Protein 2EOV (pdb70)

Foldseek 3Di:
DVPDDDDPDFAPDFDPPPTGGDNDPVVVVVVVVVVPDDDDDDDDPD

Secondary structure (DSSP, 8-state):
-------SS--S-B-SSS--B-SSHHHHHHHHHHHS--SS--S---

InterPro domains:
  IPR001909 Krueppel-associated box [PF01352] (7-48)
  IPR001909 Krueppel-associated box [PS50805] (8-78)
  IPR001909 Krueppel-associated box [SM00349] (8-67)
  IPR001909 Krueppel-associated box [cd07765] (8-46)
  IPR013087 Zinc finger C2H2-type [PF00096] (384-406)
  IPR013087 Zinc finger C2H2-type [PF00096] (412-434)
  IPR013087 Zinc finger C2H2-type [PF00096] (440-462)
  IPR013087 Zinc finger C2H2-type [PF00096] (468-490)
  IPR013087 Zinc finger C2H2-type [PF00096] (496-518)
  IPR013087 Zinc finger C2H2-type [PF00096] (552-574)
  IPR013087 Zinc finger C2H2-type [PF00096] (580-602)
  IPR013087 Zinc finger C2H2-type [PF00096] (608-630)
  IPR013087 Zinc finger C2H2-type [PF00096] (636-658)
  IPR013087 Zinc finger C2H2-type [PF00096] (664-686)
  IPR013087 Zinc finger C2H2-type [PF00096] (692-714)
  IPR013087 Zinc finger C2H2-type [PF00096] (720-742)
  IPR013087 Zinc finger C2H2-type [PF00096] (748-770)
  IPR013087 Zinc finger C2H2-type [PF00096] (776-798)
  IPR013087 Zinc finger C2H2-type [PS00028] (386-406)
  IPR013087 Zinc finger C2H2-type [PS00028] (414-434)

Sequence (46 aa):
GSSGSSGTGEKPYKCSDCGKSFTWKSRLRIHQKCHTGERHSGPSSGGSSGSSGTGEKPYKCSDCGKSFTWKSRLRIHQKCHTGERHSGPSSGGSSGSSGTGEKPYKCSDCGKSFTWKSRLRIHQKCHTGERHSGPSSGGSSGSSGTGEKPYKCSDCGKSFTWKSRLRIHQKCHTGERHSGPSSGGSSGSSGTGEKPYKCSDCGKSFTWKSRLRIHQKCHTGERHSGPSSGGSSGSSGTGEKPYKCSDCGKSFTWKSRLRIHQKCHTGERHSGPSSGGSSGSSGTGEKPYKCSDCGKSFTWKSRLRIHQKCHTGERHSGPSSGGSSGSSGTGEKPYKCSDCGKSFTWKSRLRIHQKCHTGERHSGPSSGGSSGSSGTGEKPYKCSDCGKSFTWKSRLRIHQKCHTGERHSGPSSGGSSGSSGTGEKPYKCSDCGKSFTWKSRLRIHQKCHTGERHSGPSSGGSSGSSGTGEKPYKCSDCGKSFTWKSRLRIHQKCHTGERHSGPSSGGSSGSSGTGEKPYKCSDCGKSFTWKSRLRIHQKCHTGERHSGPSSGGSSGSSGTGEKPYKCSDCGKSFTWKSRLRIHQKCHTGERHSGPSSGGSSGSSGTGEKPYKCSDCGKSFTWKSRLRIHQKCHTGERHSGPSSGGSSGSSGTGEKPYKCSDCGKSFTWKSRLRIHQKCHTGERHSGPSSGGSSGSSGTGEKPYKCSDCGKSFTWKSRLRIHQKCHTGERHSGPSSGGSSGSSGTGEKPYKCSDCGKSFTWKSRLRIHQKCHTGERHSGPSSGGSSGSSGTGEKPYKCSDCGKSFTWKSRLRIHQKCHTGERHSGPSSGGSSGSSGTGEKPYKCSDCGKSFTWKSRLRIHQKCHTGERHSGPSSGGSSGSSGTGEKPYKCSDCGKSFTWKSRLRIHQKCHTGERHSGPSSG

Structure (mmCIF, N/CA/C/O backbone):
data_2EOV
#
_entry.id   2EOV
#
loop_
_entity.id
_entity.type
_entity.pdbx_description
1 polymer 'Zinc finger protein 484'
2 non-polymer 'ZINC ION'
#
loop_
_atom_site.group_PDB
_atom_site.id
_atom_site.type_symbol
_atom_site.label_atom_id
_atom_site.label_alt_id
_atom_site.label_comp_id
_atom_site.label_asym_id
_atom_site.label_entity_id
_atom_site.label_seq_id
_atom_site.pdbx_PDB_ins_code
_atom_site.Cartn_x
_atom_site.Cartn_y
_atom_site.Cartn_z
_atom_site.occupancy
_atom_site.B_iso_or_equiv
_atom_site.auth_seq_id
_atom_site.auth_comp_id
_atom_site.auth_asym_id
_atom_site.auth_atom_id
_atom_site.pdbx_PDB_model_num
ATOM 1 N N . GLY A 1 1 ? -8.158 15.882 -10.646 1.00 0.00 1 GLY A N 1
ATOM 2 C CA . GLY A 1 1 ? -7.371 14.750 -11.098 1.00 0.00 1 GLY A CA 1
ATOM 3 C C . GLY A 1 1 ? -7.537 13.535 -10.206 1.00 0.00 1 GLY A C 1
ATOM 4 O O . GLY A 1 1 ? -6.636 13.189 -9.443 1.00 0.00 1 GLY A O 1
ATOM 8 N N . SER A 1 2 ? -8.694 12.887 -10.301 1.00 0.00 2 SER A N 1
ATOM 9 C CA . SER A 1 2 ? -8.978 11.708 -9.492 1.00 0.00 2 SER A CA 1
ATOM 10 C C . SER A 1 2 ? -9.022 10.453 -10.358 1.00 0.00 2 SER A C 1
ATOM 11 O O . SER A 1 2 ? -9.838 10.346 -11.274 1.00 0.00 2 SER A O 1
ATOM 19 N N . SER A 1 3 ? -8.139 9.505 -10.062 1.00 0.00 3 SER A N 1
ATOM 20 C CA . SER A 1 3 ? -8.073 8.258 -10.815 1.00 0.00 3 SER A CA 1
ATOM 21 C C . SER A 1 3 ? -8.881 7.164 -10.126 1.00 0.00 3 SER A C 1
ATOM 22 O O . SER A 1 3 ? -9.225 7.278 -8.950 1.00 0.00 3 SER A O 1
ATOM 30 N N . GLY A 1 4 ? -9.181 6.102 -10.867 1.00 0.00 4 GLY A N 1
ATOM 31 C CA . GLY A 1 4 ? -9.947 5.001 -10.312 1.00 0.00 4 GLY A CA 1
ATOM 32 C C . GLY A 1 4 ? -9.694 3.694 -11.037 1.00 0.00 4 GLY A C 1
ATOM 33 O O . GLY A 1 4 ? -10.222 3.470 -12.126 1.00 0.00 4 GLY A O 1
ATOM 37 N N . SER A 1 5 ? -8.883 2.831 -10.434 1.00 0.00 5 SER A N 1
ATOM 38 C CA . SER A 1 5 ? -8.557 1.542 -11.033 1.00 0.00 5 SER A CA 1
ATOM 39 C C . SER A 1 5 ? -8.915 0.399 -10.088 1.00 0.00 5 SER A C 1
ATOM 40 O O . SER A 1 5 ? -8.162 0.081 -9.168 1.00 0.00 5 SER A O 1
ATOM 48 N N . SER A 1 6 ? -10.070 -0.216 -10.324 1.00 0.00 6 SER A N 1
ATOM 49 C CA . SER A 1 6 ? -10.531 -1.322 -9.493 1.00 0.00 6 SER A CA 1
ATOM 50 C C . SER A 1 6 ? -10.420 -2.647 -10.241 1.00 0.00 6 SER A C 1
ATOM 51 O O . SER A 1 6 ? -10.825 -2.755 -11.398 1.00 0.00 6 SER A O 1
ATOM 59 N N . GLY A 1 7 ? -9.866 -3.653 -9.572 1.00 0.00 7 GLY A N 1
ATOM 60 C CA . GLY A 1 7 ? -9.710 -4.958 -10.188 1.00 0.00 7 GLY A CA 1
ATOM 61 C C . GLY A 1 7 ? -10.832 -5.909 -9.822 1.00 0.00 7 GLY A C 1
ATOM 62 O O . GLY A 1 7 ? -12.002 -5.638 -10.097 1.00 0.00 7 GLY A O 1
ATOM 66 N N . THR A 1 8 ? -10.477 -7.030 -9.201 1.00 0.00 8 THR A N 1
ATOM 67 C CA . THR A 1 8 ? -11.462 -8.026 -8.799 1.00 0.00 8 THR A CA 1
ATOM 68 C C . THR A 1 8 ? -10.881 -8.991 -7.772 1.00 0.00 8 THR A C 1
ATOM 69 O O . THR A 1 8 ? -9.865 -9.638 -8.019 1.00 0.00 8 THR A O 1
ATOM 80 N N . GLY A 1 9 ? -11.534 -9.082 -6.617 1.00 0.00 9 GLY A N 1
ATOM 81 C CA . GLY A 1 9 ? -11.068 -9.971 -5.569 1.00 0.00 9 GLY A CA 1
ATOM 82 C C . GLY A 1 9 ? -10.462 -9.221 -4.400 1.00 0.00 9 GLY A C 1
ATOM 83 O O . GLY A 1 9 ? -9.577 -8.385 -4.582 1.00 0.00 9 GLY A O 1
ATOM 87 N N . GLU A 1 10 ? -10.941 -9.518 -3.196 1.00 0.00 10 GLU A N 1
ATOM 88 C CA . GLU A 1 10 ? -10.441 -8.863 -1.992 1.00 0.00 10 GLU A CA 1
ATOM 89 C C . GLU A 1 10 ? -8.955 -9.147 -1.795 1.00 0.00 10 GLU A C 1
ATOM 90 O O . GLU A 1 10 ? -8.556 -10.284 -1.545 1.00 0.00 10 GLU A O 1
ATOM 102 N N . LYS A 1 11 ? -8.139 -8.104 -1.911 1.00 0.00 11 LYS A N 1
ATOM 103 C CA . LYS A 1 11 ? -6.697 -8.239 -1.746 1.00 0.00 11 LYS A CA 1
ATOM 104 C C . LYS A 1 11 ? -6.327 -8.352 -0.271 1.00 0.00 11 LYS A C 1
ATOM 105 O O . LYS A 1 11 ? -6.937 -7.726 0.597 1.00 0.00 11 LYS A O 1
ATOM 124 N N . PRO A 1 12 ? -5.303 -9.167 0.023 1.00 0.00 12 PRO A N 1
ATOM 125 C CA . PRO A 1 12 ? -4.827 -9.379 1.393 1.00 0.00 12 PRO A CA 1
ATOM 126 C C . PRO A 1 12 ? -4.137 -8.145 1.965 1.00 0.00 12 PRO A C 1
ATOM 127 O O . PRO A 1 12 ? -3.683 -8.150 3.109 1.00 0.00 12 PRO A O 1
ATOM 138 N N . TYR A 1 13 ? -4.061 -7.090 1.161 1.00 0.00 13 TYR A N 1
ATOM 139 C CA . TYR A 1 13 ? -3.423 -5.850 1.587 1.00 0.00 13 TYR A CA 1
ATOM 140 C C . TYR A 1 13 ? -4.281 -4.643 1.219 1.00 0.00 13 TYR A C 1
ATOM 141 O O . TYR A 1 13 ? -4.904 -4.609 0.157 1.00 0.00 13 TYR A O 1
ATOM 159 N N . LYS A 1 14 ? -4.307 -3.652 2.104 1.00 0.00 14 LYS A N 1
ATOM 160 C CA . LYS A 1 14 ? -5.085 -2.441 1.874 1.00 0.00 14 LYS A CA 1
ATOM 161 C C . LYS A 1 14 ? -4.403 -1.229 2.499 1.00 0.00 14 LYS A C 1
ATOM 162 O O . LYS A 1 14 ? -4.036 -1.248 3.675 1.00 0.00 14 LYS A O 1
ATOM 181 N N . CYS A 1 15 ? -4.236 -0.175 1.707 1.00 0.00 15 CYS A N 1
ATOM 182 C CA . CYS A 1 15 ? -3.598 1.047 2.183 1.00 0.00 15 CYS A CA 1
ATOM 183 C C . CYS A 1 15 ? -4.501 1.783 3.168 1.00 0.00 15 CYS A C 1
ATOM 184 O O . CYS A 1 15 ? -5.534 2.335 2.787 1.00 0.00 15 CYS A O 1
ATOM 191 N N . SER A 1 16 ? -4.103 1.788 4.436 1.00 0.00 16 SER A N 1
ATOM 192 C CA . SER A 1 16 ? -4.878 2.454 5.478 1.00 0.00 16 SER A CA 1
ATOM 193 C C . SER A 1 16 ? -4.600 3.954 5.486 1.00 0.00 16 SER A C 1
ATOM 194 O O . SER A 1 16 ? -4.423 4.558 6.544 1.00 0.00 16 SER A O 1
ATOM 202 N N . ASP A 1 17 ? -4.562 4.549 4.299 1.00 0.00 17 ASP A N 1
ATOM 203 C CA . ASP A 1 17 ? -4.307 5.979 4.168 1.00 0.00 17 ASP A CA 1
ATOM 204 C C . ASP A 1 17 ? -5.284 6.617 3.185 1.00 0.00 17 ASP A C 1
ATOM 205 O O . ASP A 1 17 ? -5.936 7.613 3.500 1.00 0.00 17 ASP A O 1
ATOM 214 N N . CYS A 1 18 ? -5.378 6.038 1.993 1.00 0.00 18 CYS A N 1
ATOM 215 C CA . CYS A 1 18 ? -6.273 6.551 0.962 1.00 0.00 18 CYS A CA 1
ATOM 216 C C . CYS A 1 18 ? -7.451 5.605 0.745 1.00 0.00 18 CYS A C 1
ATOM 217 O O . CYS A 1 18 ? -8.606 6.027 0.735 1.00 0.00 18 CYS A O 1
ATOM 224 N N . GLY A 1 19 ? -7.148 4.322 0.572 1.00 0.00 19 GLY A N 1
ATOM 225 C CA . GLY A 1 19 ? -8.191 3.336 0.358 1.00 0.00 19 GLY A CA 1
ATOM 226 C C . GLY A 1 19 ? -8.020 2.585 -0.948 1.00 0.00 19 GLY A C 1
ATOM 227 O O . GLY A 1 19 ? -8.958 2.478 -1.739 1.00 0.00 19 GLY A O 1
ATOM 231 N N . LYS A 1 20 ? -6.819 2.065 -1.177 1.00 0.00 20 LYS A N 1
ATOM 232 C CA . LYS A 1 20 ? -6.526 1.321 -2.396 1.00 0.00 20 LYS A CA 1
ATOM 233 C C . LYS A 1 20 ? -6.081 -0.101 -2.072 1.00 0.00 20 LYS A C 1
ATOM 234 O O . LYS A 1 20 ? -5.437 -0.342 -1.051 1.00 0.00 20 LYS A O 1
ATOM 253 N N . SER A 1 21 ? -6.428 -1.039 -2.947 1.00 0.00 21 SER A N 1
ATOM 254 C CA . SER A 1 21 ? -6.065 -2.438 -2.752 1.00 0.00 21 SER A CA 1
ATOM 255 C C . SER A 1 21 ? -4.833 -2.800 -3.575 1.00 0.00 21 SER A C 1
ATOM 256 O O . SER A 1 21 ? -4.676 -2.350 -4.711 1.00 0.00 21 SER A O 1
ATOM 264 N N . PHE A 1 22 ? -3.960 -3.616 -2.994 1.00 0.00 22 PHE A N 1
ATOM 265 C CA . PHE A 1 22 ? -2.740 -4.039 -3.673 1.00 0.00 22 PHE A CA 1
ATOM 266 C C . PHE A 1 22 ? -2.595 -5.557 -3.635 1.00 0.00 22 PHE A C 1
ATOM 267 O O . PHE A 1 22 ? -2.675 -6.175 -2.573 1.00 0.00 22 PHE A O 1
ATOM 284 N N . THR A 1 23 ? -2.381 -6.154 -4.804 1.00 0.00 23 THR A N 1
ATOM 285 C CA . THR A 1 23 ? -2.227 -7.600 -4.907 1.00 0.00 23 THR A CA 1
ATOM 286 C C . THR A 1 23 ? -0.924 -8.061 -4.262 1.00 0.00 23 THR A C 1
ATOM 287 O O . THR A 1 23 ? -0.897 -9.058 -3.541 1.00 0.00 23 THR A O 1
ATOM 298 N N . TRP A 1 24 ? 0.152 -7.329 -4.526 1.00 0.00 24 TRP A N 1
ATOM 299 C CA . TRP A 1 24 ? 1.458 -7.664 -3.970 1.00 0.00 24 TRP A CA 1
ATOM 300 C C . TRP A 1 24 ? 1.771 -6.798 -2.755 1.00 0.00 24 TRP A C 1
ATOM 301 O O . TRP A 1 24 ? 1.461 -5.606 -2.733 1.00 0.00 24 TRP A O 1
ATOM 322 N N . LYS A 1 25 ? 2.387 -7.402 -1.746 1.00 0.00 25 LYS A N 1
ATOM 323 C CA . LYS A 1 25 ? 2.744 -6.686 -0.527 1.00 0.00 25 LYS A CA 1
ATOM 324 C C . LYS A 1 25 ? 3.838 -5.658 -0.800 1.00 0.00 25 LYS A C 1
ATOM 325 O O . LYS A 1 25 ? 3.738 -4.506 -0.380 1.00 0.00 25 LYS A O 1
ATOM 344 N N . SER A 1 26 ? 4.879 -6.083 -1.508 1.00 0.00 26 SER A N 1
ATOM 345 C CA . SER A 1 26 ? 5.993 -5.200 -1.835 1.00 0.00 26 SER A CA 1
ATOM 346 C C . SER A 1 26 ? 5.490 -3.899 -2.453 1.00 0.00 26 SER A C 1
ATOM 347 O O . SER A 1 26 ? 5.921 -2.811 -2.071 1.00 0.00 26 SER A O 1
ATOM 355 N N . ARG A 1 27 ? 4.577 -4.020 -3.411 1.00 0.00 27 ARG A N 1
ATOM 356 C CA . ARG A 1 27 ? 4.016 -2.855 -4.084 1.00 0.00 27 ARG A CA 1
ATOM 357 C C . ARG A 1 27 ? 3.449 -1.864 -3.072 1.00 0.00 27 ARG A C 1
ATOM 358 O O . ARG A 1 27 ? 3.781 -0.678 -3.096 1.00 0.00 27 ARG A O 1
ATOM 379 N N . LEU A 1 28 ? 2.591 -2.356 -2.185 1.00 0.00 28 LEU A N 1
ATOM 380 C CA . LEU A 1 28 ? 1.977 -1.514 -1.165 1.00 0.00 28 LEU A CA 1
ATOM 381 C C . LEU A 1 28 ? 3.030 -0.679 -0.442 1.00 0.00 28 LEU A C 1
ATOM 382 O O . LEU A 1 28 ? 2.943 0.548 -0.402 1.00 0.00 28 LEU A O 1
ATOM 398 N N . ARG A 1 29 ? 4.024 -1.354 0.126 1.00 0.00 29 ARG A N 1
ATOM 399 C CA . ARG A 1 29 ? 5.094 -0.674 0.846 1.00 0.00 29 ARG A CA 1
ATOM 400 C C . ARG A 1 29 ? 5.562 0.563 0.085 1.00 0.00 29 ARG A C 1
ATOM 401 O O . ARG A 1 29 ? 5.674 1.649 0.655 1.00 0.00 29 ARG A O 1
ATOM 422 N N . ILE A 1 30 ? 5.835 0.390 -1.204 1.00 0.00 30 ILE A N 1
ATOM 423 C CA . ILE A 1 30 ? 6.289 1.492 -2.042 1.00 0.00 30 ILE A CA 1
ATOM 424 C C . ILE A 1 30 ? 5.255 2.612 -2.088 1.00 0.00 30 ILE A C 1
ATOM 425 O O . ILE A 1 30 ? 5.583 3.784 -1.903 1.00 0.00 30 ILE A O 1
ATOM 441 N N . HIS A 1 31 ? 4.002 2.242 -2.335 1.00 0.00 31 HIS A N 1
ATOM 442 C CA . HIS A 1 31 ? 2.917 3.215 -2.403 1.00 0.00 31 HIS A CA 1
ATOM 443 C C . HIS A 1 31 ? 2.828 4.020 -1.110 1.00 0.00 31 HIS A C 1
ATOM 444 O O . HIS A 1 31 ? 2.793 5.250 -1.136 1.00 0.00 31 HIS A O 1
ATOM 458 N N . GLN A 1 32 ? 2.791 3.318 0.018 1.00 0.00 32 GLN A N 1
ATOM 459 C CA . GLN A 1 32 ? 2.705 3.969 1.320 1.00 0.00 32 GLN A CA 1
ATOM 460 C C . GLN A 1 32 ? 3.624 5.184 1.383 1.00 0.00 32 GLN A C 1
ATOM 461 O O . GLN A 1 32 ? 3.170 6.310 1.587 1.00 0.00 32 GLN A O 1
ATOM 475 N N . LYS A 1 33 ? 4.920 4.949 1.207 1.00 0.00 33 LYS A N 1
ATOM 476 C CA . LYS A 1 33 ? 5.905 6.024 1.242 1.00 0.00 33 LYS A CA 1
ATOM 477 C C . LYS A 1 33 ? 5.645 7.037 0.132 1.00 0.00 33 LYS A C 1
ATOM 478 O O . LYS A 1 33 ? 5.861 8.237 0.311 1.00 0.00 33 LYS A O 1
ATOM 497 N N . CYS A 1 34 ? 5.180 6.548 -1.012 1.00 0.00 34 CYS A N 1
ATOM 498 C CA . CYS A 1 34 ? 4.890 7.412 -2.151 1.00 0.00 34 CYS A CA 1
ATOM 499 C C . CYS A 1 34 ? 4.084 8.632 -1.716 1.00 0.00 34 CYS A C 1
ATOM 500 O O . CYS A 1 34 ? 4.366 9.756 -2.132 1.00 0.00 34 CYS A O 1
ATOM 508 N N . HIS A 1 35 ? 3.077 8.402 -0.879 1.00 0.00 35 HIS A N 1
ATOM 509 C CA . HIS A 1 35 ? 2.228 9.483 -0.389 1.00 0.00 35 HIS A CA 1
ATOM 510 C C . HIS A 1 35 ? 3.054 10.732 -0.095 1.00 0.00 35 HIS A C 1
ATOM 511 O O . HIS A 1 35 ? 2.844 11.785 -0.698 1.00 0.00 35 HIS A O 1
ATOM 525 N N . THR A 1 36 ? 3.995 10.607 0.837 1.00 0.00 36 THR A N 1
ATOM 526 C CA . THR A 1 36 ? 4.851 11.725 1.212 1.00 0.00 36 THR A CA 1
ATOM 527 C C . THR A 1 36 ? 5.991 11.904 0.216 1.00 0.00 36 THR A C 1
ATOM 528 O O . THR A 1 36 ? 6.566 10.928 -0.265 1.00 0.00 36 THR A O 1
ATOM 539 N N . GLY A 1 37 ? 6.314 13.157 -0.089 1.00 0.00 37 GLY A N 1
ATOM 540 C CA . GLY A 1 37 ? 7.386 13.440 -1.026 1.00 0.00 37 GLY A CA 1
ATOM 541 C C . GLY A 1 37 ? 6.875 14.001 -2.338 1.00 0.00 37 GLY A C 1
ATOM 542 O O . GLY A 1 37 ? 6.364 13.262 -3.179 1.00 0.00 37 GLY A O 1
ATOM 546 N N . GLU A 1 38 ? 7.012 15.312 -2.513 1.00 0.00 38 GLU A N 1
ATOM 547 C CA . GLU A 1 38 ? 6.558 15.971 -3.731 1.00 0.00 38 GLU A CA 1
ATOM 548 C C . GLU A 1 38 ? 7.730 16.256 -4.665 1.00 0.00 38 GLU A C 1
ATOM 549 O O . GLU A 1 38 ? 8.309 17.342 -4.640 1.00 0.00 38 GLU A O 1
ATOM 561 N N . ARG A 1 39 ? 8.076 15.271 -5.489 1.00 0.00 39 ARG A N 1
ATOM 562 C CA . ARG A 1 39 ? 9.180 15.414 -6.430 1.00 0.00 39 ARG A CA 1
ATOM 563 C C . ARG A 1 39 ? 8.683 15.316 -7.869 1.00 0.00 39 ARG A C 1
ATOM 564 O O . ARG A 1 39 ? 8.766 14.259 -8.495 1.00 0.00 39 ARG A O 1
ATOM 585 N N . HIS A 1 40 ? 8.167 16.425 -8.389 1.00 0.00 40 HIS A N 1
ATOM 586 C CA . HIS A 1 40 ? 7.657 16.464 -9.755 1.00 0.00 40 HIS A CA 1
ATOM 587 C C . HIS A 1 40 ? 6.766 15.259 -10.037 1.00 0.00 40 HIS A C 1
ATOM 588 O O . HIS A 1 40 ? 6.839 14.656 -11.108 1.00 0.00 40 HIS A O 1
ATOM 602 N N . SER A 1 41 ? 5.924 14.912 -9.068 1.00 0.00 41 SER A N 1
ATOM 603 C CA . SER A 1 41 ? 5.022 13.775 -9.210 1.00 0.00 41 SER A CA 1
ATOM 604 C C . SER A 1 41 ? 3.671 14.070 -8.564 1.00 0.00 41 SER A C 1
ATOM 605 O O . SER A 1 41 ? 3.563 14.171 -7.343 1.00 0.00 41 SER A O 1
ATOM 613 N N . GLY A 1 42 ? 2.642 14.208 -9.395 1.00 0.00 42 GLY A N 1
ATOM 614 C CA . GLY A 1 42 ? 1.312 14.490 -8.888 1.00 0.00 42 GLY A CA 1
ATOM 615 C C . GLY A 1 42 ? 0.291 13.464 -9.337 1.00 0.00 42 GLY A C 1
ATOM 616 O O . GLY A 1 42 ? -0.139 12.606 -8.566 1.00 0.00 42 GLY A O 1
ATOM 620 N N . PRO A 1 43 ? -0.115 13.546 -10.613 1.00 0.00 43 PRO A N 1
ATOM 621 C CA . PRO A 1 43 ? -1.098 12.626 -11.192 1.00 0.00 43 PRO A CA 1
ATOM 622 C C . PRO A 1 43 ? -0.544 11.214 -11.357 1.00 0.00 43 PRO A C 1
ATOM 623 O O . PRO A 1 43 ? 0.648 11.030 -11.600 1.00 0.00 43 PRO A O 1
ATOM 634 N N . S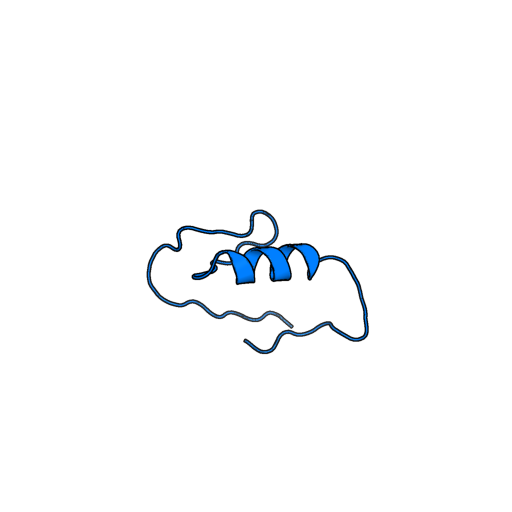ER A 1 44 ? -1.418 10.222 -11.223 1.00 0.00 44 SER A N 1
ATOM 635 C CA . SER A 1 44 ? -1.015 8.826 -11.353 1.00 0.00 44 SER A CA 1
ATOM 636 C C . SER A 1 44 ? -1.313 8.304 -12.755 1.00 0.00 44 SER A C 1
ATOM 637 O O . SER A 1 44 ? -2.064 8.919 -13.513 1.00 0.00 44 SER A O 1
ATOM 645 N N . SER A 1 45 ? -0.719 7.164 -13.094 1.00 0.00 45 SER A N 1
ATOM 646 C CA . SER A 1 45 ? -0.917 6.559 -14.406 1.00 0.00 45 SER A CA 1
ATOM 647 C C . SER A 1 45 ? -2.188 5.715 -14.429 1.00 0.00 45 SER A C 1
ATOM 648 O O . SER A 1 45 ? -3.065 5.916 -15.267 1.00 0.00 45 SER A O 1
ATOM 656 N N . GLY A 1 46 ? -2.278 4.767 -13.500 1.00 0.00 46 GLY A N 1
ATOM 657 C CA . GLY A 1 46 ? -3.444 3.906 -13.430 1.00 0.00 46 GLY A CA 1
ATOM 658 C C . GLY A 1 46 ? -3.875 3.628 -12.004 1.00 0.00 46 GLY A C 1
ATOM 659 O O . GLY A 1 46 ? -3.052 3.181 -11.206 1.00 0.00 46 GLY A O 1
ATOM 664 N N . GLY A 1 1 ? -19.437 12.528 -15.132 1.00 0.00 1 GLY A N 2
ATOM 665 C CA . GLY A 1 1 ? -20.197 11.463 -15.760 1.00 0.00 1 GLY A CA 2
ATOM 666 C C . GLY A 1 1 ? -20.586 10.373 -14.781 1.00 0.00 1 GLY A C 2
ATOM 667 O O . GLY A 1 1 ? -20.815 10.641 -13.602 1.00 0.00 1 GLY A O 2
ATOM 671 N N . SER A 1 2 ? -20.664 9.140 -15.271 1.00 0.00 2 SER A N 2
ATOM 672 C CA . SER A 1 2 ? -21.034 8.006 -14.432 1.00 0.00 2 SER A CA 2
ATOM 673 C C . SER A 1 2 ? -20.258 6.756 -14.834 1.00 0.00 2 SER A C 2
ATOM 674 O O . SER A 1 2 ? -19.870 6.598 -15.991 1.00 0.00 2 SER A O 2
ATOM 682 N N . SER A 1 3 ? -20.034 5.870 -13.869 1.00 0.00 3 SER A N 2
ATOM 683 C CA . SER A 1 3 ? -19.300 4.635 -14.119 1.00 0.00 3 SER A CA 2
ATOM 684 C C . SER A 1 3 ? -19.992 3.448 -13.456 1.00 0.00 3 SER A C 2
ATOM 685 O O . SER A 1 3 ? -20.956 3.614 -12.710 1.00 0.00 3 SER A O 2
ATOM 693 N N . GLY A 1 4 ? -19.491 2.248 -13.734 1.00 0.00 4 GLY A N 2
ATOM 694 C CA . GLY A 1 4 ? -20.072 1.050 -13.157 1.00 0.00 4 GLY A CA 2
ATOM 695 C C . GLY A 1 4 ? -19.761 0.908 -11.680 1.00 0.00 4 GLY A C 2
ATOM 696 O O . GLY A 1 4 ? -20.115 1.772 -10.879 1.00 0.00 4 GLY A O 2
ATOM 700 N N . SER A 1 5 ? -19.099 -0.186 -11.319 1.00 0.00 5 SER A N 2
ATOM 701 C CA . SER A 1 5 ? -18.746 -0.441 -9.927 1.00 0.00 5 SER A CA 2
ATOM 702 C C . SER A 1 5 ? -17.376 0.144 -9.598 1.00 0.00 5 SER A C 2
ATOM 703 O O . SER A 1 5 ? -16.532 0.310 -10.479 1.00 0.00 5 SER A O 2
ATOM 711 N N . SER A 1 6 ? -17.163 0.456 -8.324 1.00 0.00 6 SER A N 2
ATOM 712 C CA . SER A 1 6 ? -15.898 1.027 -7.878 1.00 0.00 6 SER A CA 2
ATOM 713 C C . SER A 1 6 ? -15.243 0.140 -6.824 1.00 0.00 6 SER A C 2
ATOM 714 O O . SER A 1 6 ? -14.734 0.627 -5.815 1.00 0.00 6 SER A O 2
ATOM 722 N N . GLY A 1 7 ? -15.260 -1.168 -7.066 1.00 0.00 7 GLY A N 2
ATOM 723 C CA . GLY A 1 7 ? -14.666 -2.104 -6.129 1.00 0.00 7 GLY A CA 2
ATOM 724 C C . GLY A 1 7 ? -14.344 -3.439 -6.770 1.00 0.00 7 GLY A C 2
ATOM 725 O O . GLY A 1 7 ? -13.293 -3.602 -7.391 1.00 0.00 7 GLY A O 2
ATOM 729 N N . THR A 1 8 ? -15.250 -4.400 -6.618 1.00 0.00 8 THR A N 2
ATOM 730 C CA . THR A 1 8 ? -15.057 -5.729 -7.184 1.00 0.00 8 THR A CA 2
ATOM 731 C C . THR A 1 8 ? -13.605 -6.176 -7.054 1.00 0.00 8 THR A C 2
ATOM 732 O O . THR A 1 8 ? -13.055 -6.802 -7.959 1.00 0.00 8 THR A O 2
ATOM 743 N N . GLY A 1 9 ? -12.990 -5.852 -5.920 1.00 0.00 9 GLY A N 2
ATOM 744 C CA . GLY A 1 9 ? -11.608 -6.229 -5.693 1.00 0.00 9 GLY A CA 2
ATOM 745 C C . GLY A 1 9 ? -11.336 -6.592 -4.246 1.00 0.00 9 GLY A C 2
ATOM 746 O O . GLY A 1 9 ? -11.555 -5.783 -3.345 1.00 0.00 9 GLY A O 2
ATOM 750 N N . GLU A 1 10 ? -10.861 -7.814 -4.024 1.00 0.00 10 GLU A N 2
ATOM 751 C CA . GLU A 1 10 ? -10.563 -8.283 -2.676 1.00 0.00 10 GLU A CA 2
ATOM 752 C C . GLU A 1 10 ? -9.119 -8.767 -2.575 1.00 0.00 10 GLU A C 2
ATOM 753 O O . GLU A 1 10 ? -8.805 -9.899 -2.943 1.00 0.00 10 GLU A O 2
ATOM 765 N N . LYS A 1 11 ? -8.244 -7.902 -2.074 1.00 0.00 11 LYS A N 2
ATOM 766 C CA . LYS A 1 11 ? -6.834 -8.240 -1.923 1.00 0.00 11 LYS A CA 2
ATOM 767 C C . LYS A 1 11 ? -6.455 -8.351 -0.450 1.00 0.00 11 LYS A C 2
ATOM 768 O O . LYS A 1 11 ? -7.033 -7.694 0.416 1.00 0.00 11 LYS A O 2
ATOM 787 N N . PRO A 1 12 ? -5.460 -9.202 -0.156 1.00 0.00 12 PRO A N 2
ATOM 788 C CA . PRO A 1 12 ? -4.981 -9.417 1.212 1.00 0.00 12 PRO A CA 2
ATOM 789 C C . PRO A 1 12 ? -4.240 -8.205 1.764 1.00 0.00 12 PRO A C 2
ATOM 790 O O . PRO A 1 12 ? -3.754 -8.225 2.896 1.00 0.00 12 PRO A O 2
ATOM 801 N N . TYR A 1 13 ? -4.157 -7.151 0.960 1.00 0.00 13 TYR A N 2
ATOM 802 C CA . TYR A 1 13 ? -3.472 -5.930 1.368 1.00 0.00 13 TYR A CA 2
ATOM 803 C C . TYR A 1 13 ? -4.272 -4.696 0.963 1.00 0.00 13 TYR A C 2
ATOM 804 O O . TYR A 1 13 ? -4.825 -4.632 -0.135 1.00 0.00 13 TYR A O 2
ATOM 822 N N . LYS A 1 14 ? -4.327 -3.715 1.857 1.00 0.00 14 LYS A N 2
ATOM 823 C CA . LYS A 1 14 ? -5.056 -2.480 1.595 1.00 0.00 14 LYS A CA 2
ATOM 824 C C . LYS A 1 14 ? -4.355 -1.287 2.236 1.00 0.00 14 LYS A C 2
ATOM 825 O O . LYS A 1 14 ? -4.169 -1.244 3.453 1.00 0.00 14 LYS A O 2
ATOM 844 N N . CYS A 1 15 ? -3.968 -0.320 1.411 1.00 0.00 15 CYS A N 2
ATOM 845 C CA . CYS A 1 15 ? -3.288 0.875 1.898 1.00 0.00 15 CYS A CA 2
ATOM 846 C C . CYS A 1 15 ? -4.076 1.526 3.031 1.00 0.00 15 CYS A C 2
ATOM 847 O O . CYS A 1 15 ? -5.280 1.754 2.912 1.00 0.00 15 CYS A O 2
ATOM 854 N N . SER A 1 16 ? -3.388 1.822 4.129 1.00 0.00 16 SER A N 2
ATOM 855 C CA . SER A 1 16 ? -4.023 2.444 5.285 1.00 0.00 16 SER A CA 2
ATOM 856 C C . SER A 1 16 ? -3.843 3.959 5.254 1.00 0.00 16 SER A C 2
ATOM 857 O O . SER A 1 16 ? -3.607 4.587 6.286 1.00 0.00 16 SER A O 2
ATOM 865 N N . ASP A 1 17 ? -3.957 4.538 4.064 1.00 0.00 17 ASP A N 2
ATOM 866 C CA . ASP A 1 17 ? -3.808 5.979 3.898 1.00 0.00 17 ASP A CA 2
ATOM 867 C C . ASP A 1 17 ? -4.927 6.544 3.028 1.00 0.00 17 ASP A C 2
ATOM 868 O O . ASP A 1 17 ? -5.610 7.492 3.416 1.00 0.00 17 ASP A O 2
ATOM 877 N N . CYS A 1 18 ? -5.108 5.957 1.850 1.00 0.00 18 CYS A N 2
ATOM 878 C CA . CYS A 1 18 ? -6.142 6.402 0.924 1.00 0.00 18 CYS A CA 2
ATOM 879 C C . CYS A 1 18 ? -7.299 5.408 0.883 1.00 0.00 18 CYS A C 2
ATOM 880 O O . CYS A 1 18 ? -8.465 5.794 0.948 1.00 0.00 18 CYS A O 2
ATOM 887 N N . GLY A 1 19 ? -6.967 4.125 0.773 1.00 0.00 19 GLY A N 2
ATOM 888 C CA . GLY A 1 19 ? -7.988 3.096 0.725 1.00 0.00 19 GLY A CA 2
ATOM 889 C C . GLY A 1 19 ? -7.901 2.251 -0.530 1.00 0.00 19 GLY A C 2
ATOM 890 O O . GLY A 1 19 ? -8.919 1.801 -1.058 1.00 0.00 19 GLY A O 2
ATOM 894 N N . LYS A 1 20 ? -6.683 2.035 -1.013 1.00 0.00 20 LYS A N 2
ATOM 895 C CA . LYS A 1 20 ? -6.465 1.239 -2.215 1.00 0.00 20 LYS A CA 2
ATOM 896 C C . LYS A 1 20 ? -6.086 -0.195 -1.857 1.00 0.00 20 LYS A C 2
ATOM 897 O O . LYS A 1 20 ? -5.461 -0.443 -0.827 1.00 0.00 20 LYS A O 2
ATOM 916 N N . SER A 1 21 ? -6.468 -1.135 -2.716 1.00 0.00 21 SER A N 2
ATOM 917 C CA . SER A 1 21 ? -6.170 -2.544 -2.489 1.00 0.00 21 SER A CA 2
ATOM 918 C C . SER A 1 21 ? -5.054 -3.020 -3.414 1.00 0.00 21 SER A C 2
ATOM 919 O O . SER A 1 21 ? -5.066 -2.741 -4.614 1.00 0.00 21 SER A O 2
ATOM 927 N N . PHE A 1 22 ? -4.091 -3.739 -2.849 1.00 0.00 22 PHE A N 2
ATOM 928 C CA . PHE A 1 22 ? -2.967 -4.254 -3.622 1.00 0.00 22 PHE A CA 2
ATOM 929 C C . PHE A 1 22 ? -2.846 -5.767 -3.465 1.00 0.00 22 PHE A C 2
ATOM 930 O O . PHE A 1 22 ? -3.137 -6.319 -2.404 1.00 0.00 22 PHE A O 2
ATOM 947 N N . THR A 1 23 ? -2.414 -6.433 -4.532 1.00 0.00 23 THR A N 2
ATOM 948 C CA . THR A 1 23 ? -2.256 -7.882 -4.515 1.00 0.00 23 THR A CA 2
ATOM 949 C C . THR A 1 23 ? -0.958 -8.286 -3.826 1.00 0.00 23 THR A C 2
ATOM 950 O O . THR A 1 23 ? -0.944 -9.185 -2.985 1.00 0.00 23 THR A O 2
ATOM 961 N N . TRP A 1 24 ? 0.131 -7.615 -4.186 1.00 0.00 24 TRP A N 2
ATOM 962 C CA . TRP A 1 24 ? 1.435 -7.904 -3.600 1.00 0.00 24 TRP A CA 2
ATOM 963 C C . TRP A 1 24 ? 1.738 -6.951 -2.449 1.00 0.00 24 TRP A C 2
ATOM 964 O O . TRP A 1 24 ? 1.469 -5.753 -2.535 1.00 0.00 24 TRP A O 2
ATOM 985 N N . LYS A 1 25 ? 2.300 -7.491 -1.373 1.00 0.00 25 LYS A N 2
ATOM 986 C CA . LYS A 1 25 ? 2.642 -6.688 -0.205 1.00 0.00 25 LYS A CA 2
ATOM 987 C C . LYS A 1 25 ? 3.757 -5.699 -0.531 1.00 0.00 25 LYS A C 2
ATOM 988 O O . LYS A 1 25 ? 3.649 -4.509 -0.236 1.00 0.00 25 LYS A O 2
ATOM 1007 N N . SER A 1 26 ? 4.826 -6.200 -1.143 1.00 0.00 26 SER A N 2
ATOM 1008 C CA . SER A 1 26 ? 5.961 -5.360 -1.507 1.00 0.00 26 SER A CA 2
ATOM 1009 C C . SER A 1 26 ? 5.491 -4.068 -2.167 1.00 0.00 26 SER A C 2
ATOM 1010 O O . SER A 1 26 ? 5.906 -2.974 -1.783 1.00 0.00 26 SER A O 2
ATOM 1018 N N . ARG A 1 27 ? 4.622 -4.202 -3.164 1.00 0.00 27 ARG A N 2
ATOM 1019 C CA . ARG A 1 27 ? 4.095 -3.046 -3.880 1.00 0.00 27 ARG A CA 2
ATOM 1020 C C . ARG A 1 27 ? 3.538 -2.012 -2.906 1.00 0.00 27 ARG A C 2
ATOM 1021 O O . ARG A 1 27 ? 3.850 -0.824 -3.000 1.00 0.00 27 ARG A O 2
ATOM 1042 N N . LEU A 1 28 ? 2.711 -2.470 -1.973 1.00 0.00 28 LEU A N 2
ATOM 1043 C CA . LEU A 1 28 ? 2.109 -1.585 -0.982 1.00 0.00 28 LEU A CA 2
ATOM 1044 C C . LEU A 1 28 ? 3.174 -0.747 -0.282 1.00 0.00 28 LEU A C 2
ATOM 1045 O O . LEU A 1 28 ? 3.073 0.479 -0.223 1.00 0.00 28 LEU A O 2
ATOM 1061 N N . ARG A 1 29 ? 4.194 -1.416 0.244 1.00 0.00 29 ARG A N 2
ATOM 1062 C CA . ARG A 1 29 ? 5.279 -0.732 0.939 1.00 0.00 29 ARG A CA 2
ATOM 1063 C C . ARG A 1 29 ? 5.729 0.502 0.163 1.00 0.00 29 ARG A C 2
ATOM 1064 O O . ARG A 1 29 ? 5.936 1.570 0.741 1.00 0.00 29 ARG A O 2
ATOM 1085 N N . ILE A 1 30 ? 5.879 0.348 -1.148 1.00 0.00 30 ILE A N 2
ATOM 1086 C CA . ILE A 1 30 ? 6.304 1.450 -2.003 1.00 0.00 30 ILE A CA 2
ATOM 1087 C C . ILE A 1 30 ? 5.215 2.512 -2.113 1.00 0.00 30 ILE A C 2
ATOM 1088 O O . ILE A 1 30 ? 5.494 3.710 -2.068 1.00 0.00 30 ILE A O 2
ATOM 1104 N N . HIS A 1 31 ? 3.971 2.064 -2.256 1.00 0.00 31 HIS A N 2
ATOM 1105 C CA . HIS A 1 31 ? 2.839 2.975 -2.370 1.00 0.00 31 HIS A CA 2
ATOM 1106 C C . HIS A 1 31 ? 2.814 3.960 -1.205 1.00 0.00 31 HIS A C 2
ATOM 1107 O O . HIS A 1 31 ? 2.802 5.174 -1.407 1.00 0.00 31 HIS A O 2
ATOM 1121 N N . GLN A 1 32 ? 2.806 3.428 0.013 1.00 0.00 32 GLN A N 2
ATOM 1122 C CA . GLN A 1 32 ? 2.781 4.261 1.210 1.00 0.00 32 GLN A CA 2
ATOM 1123 C C . GLN A 1 32 ? 3.656 5.497 1.031 1.00 0.00 32 GLN A C 2
ATOM 1124 O O . GLN A 1 32 ? 3.247 6.613 1.351 1.00 0.00 32 GLN A O 2
ATOM 1138 N N . LYS A 1 33 ? 4.865 5.291 0.518 1.00 0.00 33 LYS A N 2
ATOM 1139 C CA . LYS A 1 33 ? 5.799 6.388 0.295 1.00 0.00 33 LYS A CA 2
ATOM 1140 C C . LYS A 1 33 ? 5.142 7.508 -0.505 1.00 0.00 33 LYS A C 2
ATOM 1141 O O . LYS A 1 33 ? 5.236 8.681 -0.141 1.00 0.00 33 LYS A O 2
ATOM 1160 N N . CYS A 1 34 ? 4.477 7.139 -1.594 1.00 0.00 34 CYS A N 2
ATOM 1161 C CA . CYS A 1 34 ? 3.803 8.113 -2.446 1.00 0.00 34 CYS A CA 2
ATOM 1162 C C . CYS A 1 34 ? 3.156 9.211 -1.608 1.00 0.00 34 CYS A C 2
ATOM 1163 O O . CYS A 1 34 ? 3.264 10.396 -1.928 1.00 0.00 34 CYS A O 2
ATOM 1171 N N . HIS A 1 35 ? 2.481 8.810 -0.536 1.00 0.00 35 HIS A N 2
ATOM 1172 C CA . HIS A 1 35 ? 1.814 9.760 0.347 1.00 0.00 35 HIS A CA 2
ATOM 1173 C C . HIS A 1 35 ? 2.833 10.567 1.146 1.00 0.00 35 HIS A C 2
ATOM 1174 O O . HIS A 1 35 ? 3.116 10.259 2.304 1.00 0.00 35 HIS A O 2
ATOM 1188 N N . THR A 1 36 ? 3.383 11.603 0.519 1.00 0.00 36 THR A N 2
ATOM 1189 C CA . THR A 1 36 ? 4.372 12.453 1.170 1.00 0.00 36 THR A CA 2
ATOM 1190 C C . THR A 1 36 ? 3.726 13.711 1.739 1.00 0.00 36 THR A C 2
ATOM 1191 O O . THR A 1 36 ? 2.601 14.058 1.384 1.00 0.00 36 THR A O 2
ATOM 1202 N N . GLY A 1 37 ? 4.447 14.391 2.626 1.00 0.00 37 GLY A N 2
ATOM 1203 C CA . GLY A 1 37 ? 3.928 15.604 3.230 1.00 0.00 37 GLY A CA 2
ATOM 1204 C C . GLY A 1 37 ? 4.993 16.669 3.402 1.00 0.00 37 GLY A C 2
ATOM 1205 O O . GLY A 1 37 ? 6.062 16.589 2.796 1.00 0.00 37 GLY A O 2
ATOM 1209 N N . GLU A 1 38 ? 4.701 17.668 4.228 1.00 0.00 38 GLU A N 2
ATOM 1210 C CA . GLU A 1 38 ? 5.643 18.754 4.475 1.00 0.00 38 GLU A CA 2
ATOM 1211 C C . GLU A 1 38 ? 5.729 19.071 5.965 1.00 0.00 38 GLU A C 2
ATOM 1212 O O . GLU A 1 38 ? 4.745 18.947 6.695 1.00 0.00 38 GLU A O 2
ATOM 1224 N N . ARG A 1 39 ? 6.913 19.479 6.410 1.00 0.00 39 ARG A N 2
ATOM 1225 C CA . ARG A 1 39 ? 7.129 19.812 7.813 1.00 0.00 39 ARG A CA 2
ATOM 1226 C C . ARG A 1 39 ? 6.170 20.910 8.265 1.00 0.00 39 ARG A C 2
ATOM 1227 O O . ARG A 1 39 ? 6.473 22.098 8.153 1.00 0.00 39 ARG A O 2
ATOM 1248 N N . HIS A 1 40 ? 5.012 20.503 8.775 1.00 0.00 40 HIS A N 2
ATOM 1249 C CA . HIS A 1 40 ? 4.008 21.452 9.245 1.00 0.00 40 HIS A CA 2
ATOM 1250 C C . HIS A 1 40 ? 4.344 21.947 10.648 1.00 0.00 40 HIS A C 2
ATOM 1251 O O . HIS A 1 40 ? 3.466 22.055 11.505 1.00 0.00 40 HIS A O 2
ATOM 1265 N N . SER A 1 41 ? 5.619 22.246 10.877 1.00 0.00 41 SER A N 2
ATOM 1266 C CA . SER A 1 41 ? 6.070 22.725 12.178 1.00 0.00 41 SER A CA 2
ATOM 1267 C C . SER A 1 41 ? 5.811 24.221 12.326 1.00 0.00 41 SER A C 2
ATOM 1268 O O . SER A 1 41 ? 5.281 24.673 13.340 1.00 0.00 41 SER A O 2
ATOM 1276 N N . GLY A 1 42 ? 6.188 24.985 11.305 1.00 0.00 42 GLY A N 2
ATOM 1277 C CA . GLY A 1 42 ? 5.988 26.422 11.340 1.00 0.00 42 GLY A CA 2
ATOM 1278 C C . GLY A 1 42 ? 7.290 27.184 11.492 1.00 0.00 42 GLY A C 2
ATOM 1279 O O . GLY A 1 42 ? 7.682 27.571 12.593 1.00 0.00 42 GLY A O 2
ATOM 1283 N N . PRO A 1 43 ? 7.983 27.409 10.366 1.00 0.00 43 PRO A N 2
ATOM 1284 C CA . PRO A 1 43 ? 9.259 28.131 10.353 1.00 0.00 43 PRO A CA 2
ATOM 1285 C C . PRO A 1 43 ? 9.089 29.615 10.661 1.00 0.00 43 PRO A C 2
ATOM 1286 O O . PRO A 1 43 ? 9.821 30.178 11.474 1.00 0.00 43 PRO A O 2
ATOM 1297 N N . SER A 1 44 ? 8.117 30.243 10.006 1.00 0.00 44 SER A N 2
ATOM 1298 C CA . SER A 1 44 ? 7.853 31.662 10.208 1.00 0.00 44 SER A CA 2
ATOM 1299 C C . SER A 1 44 ? 7.550 31.956 11.675 1.00 0.00 44 SER A C 2
ATOM 1300 O O . SER A 1 44 ? 7.489 31.045 12.501 1.00 0.00 44 SER A O 2
ATOM 1308 N N . SER A 1 45 ? 7.361 33.233 11.989 1.00 0.00 45 SER A N 2
ATOM 1309 C CA . SER A 1 45 ? 7.068 33.648 13.356 1.00 0.00 45 SER A CA 2
ATOM 1310 C C . SER A 1 45 ? 5.564 33.671 13.607 1.00 0.00 45 SER A C 2
ATOM 1311 O O . SER A 1 45 ? 5.044 34.581 14.251 1.00 0.00 45 SER A O 2
ATOM 1319 N N . GLY A 1 46 ? 4.869 32.662 13.091 1.00 0.00 46 GLY A N 2
ATOM 1320 C CA . GLY A 1 46 ? 3.430 32.584 13.268 1.00 0.00 46 GLY A CA 2
ATOM 1321 C C . GLY A 1 46 ? 2.706 33.763 12.650 1.00 0.00 46 GLY A C 2
ATOM 1322 O O . GLY A 1 46 ? 2.210 33.642 11.531 1.00 0.00 46 GLY A O 2
ATOM 1327 N N . GLY A 1 1 ? -15.710 -20.108 18.372 1.00 0.00 1 GLY A N 3
ATOM 1328 C CA . GLY A 1 1 ? -15.744 -19.827 16.949 1.00 0.00 1 GLY A CA 3
ATOM 1329 C C . GLY A 1 1 ? -16.362 -18.478 16.639 1.00 0.00 1 GLY A C 3
ATOM 1330 O O . GLY A 1 1 ? -17.034 -17.887 17.484 1.00 0.00 1 GLY A O 3
ATOM 1334 N N . SER A 1 2 ? -16.134 -17.989 15.424 1.00 0.00 2 SER A N 3
ATOM 1335 C CA . SER A 1 2 ? -16.670 -16.698 15.007 1.00 0.00 2 SER A CA 3
ATOM 1336 C C . SER A 1 2 ? -17.615 -16.861 13.821 1.00 0.00 2 SER A C 3
ATOM 1337 O O . SER A 1 2 ? -17.521 -17.828 13.065 1.00 0.00 2 SER A O 3
ATOM 1345 N N . SER A 1 3 ? -18.527 -15.906 13.664 1.00 0.00 3 SER A N 3
ATOM 1346 C CA . SER A 1 3 ? -19.493 -15.944 12.572 1.00 0.00 3 SER A CA 3
ATOM 1347 C C . SER A 1 3 ? -19.444 -14.654 11.759 1.00 0.00 3 SER A C 3
ATOM 1348 O O . SER A 1 3 ? -19.563 -13.558 12.305 1.00 0.00 3 SER A O 3
ATOM 1356 N N . GLY A 1 4 ? -19.269 -14.794 10.449 1.00 0.00 4 GLY A N 3
ATOM 1357 C CA . GLY A 1 4 ? -19.207 -13.632 9.580 1.00 0.00 4 GLY A CA 3
ATOM 1358 C C . GLY A 1 4 ? -18.662 -13.965 8.205 1.00 0.00 4 GLY A C 3
ATOM 1359 O O . GLY A 1 4 ? -19.358 -14.558 7.381 1.00 0.00 4 GLY A O 3
ATOM 1363 N N . SER A 1 5 ? -17.415 -13.580 7.956 1.00 0.00 5 SER A N 3
ATOM 1364 C CA . SER A 1 5 ? -16.779 -13.835 6.669 1.00 0.00 5 SER A CA 3
ATOM 1365 C C . SER A 1 5 ? -15.432 -14.527 6.857 1.00 0.00 5 SER A C 3
ATOM 1366 O O . SER A 1 5 ? -14.808 -14.419 7.912 1.00 0.00 5 SER A O 3
ATOM 1374 N N . SER A 1 6 ? -14.991 -15.240 5.825 1.00 0.00 6 SER A N 3
ATOM 1375 C CA . SER A 1 6 ? -13.720 -15.953 5.876 1.00 0.00 6 SER A CA 3
ATOM 1376 C C . SER A 1 6 ? -12.580 -15.008 6.241 1.00 0.00 6 SER A C 3
ATOM 1377 O O . SER A 1 6 ? -11.822 -15.264 7.175 1.00 0.00 6 SER A O 3
ATOM 1385 N N . GLY A 1 7 ? -12.467 -13.912 5.496 1.00 0.00 7 GLY A N 3
ATOM 1386 C CA . GLY A 1 7 ? -11.417 -12.944 5.756 1.00 0.00 7 GLY A CA 3
ATOM 1387 C C . GLY A 1 7 ? -10.831 -12.368 4.482 1.00 0.00 7 GLY A C 3
ATOM 1388 O O . GLY A 1 7 ? -10.599 -11.163 4.385 1.00 0.00 7 GLY A O 3
ATOM 1392 N N . THR A 1 8 ? -10.589 -13.232 3.501 1.00 0.00 8 THR A N 3
ATOM 1393 C CA . THR A 1 8 ? -10.023 -12.804 2.228 1.00 0.00 8 THR A CA 3
ATOM 1394 C C . THR A 1 8 ? -11.114 -12.333 1.272 1.00 0.00 8 THR A C 3
ATOM 1395 O O . THR A 1 8 ? -12.153 -12.977 1.135 1.00 0.00 8 THR A O 3
ATOM 1406 N N . GLY A 1 9 ? -10.870 -11.205 0.612 1.00 0.00 9 GLY A N 3
ATOM 1407 C CA . GLY A 1 9 ? -11.841 -10.668 -0.323 1.00 0.00 9 GLY A CA 3
ATOM 1408 C C . GLY A 1 9 ? -11.204 -10.206 -1.618 1.00 0.00 9 GLY A C 3
ATOM 1409 O O . GLY A 1 9 ? -10.797 -11.023 -2.443 1.00 0.00 9 GLY A O 3
ATOM 1413 N N . GLU A 1 10 ? -11.120 -8.891 -1.799 1.00 0.00 10 GLU A N 3
ATOM 1414 C CA . GLU A 1 10 ? -10.530 -8.323 -3.005 1.00 0.00 10 GLU A CA 3
ATOM 1415 C C . GLU A 1 10 ? -9.031 -8.602 -3.062 1.00 0.00 10 GLU A C 3
ATOM 1416 O O . GLU A 1 10 ? -8.540 -9.230 -4.000 1.00 0.00 10 GLU A O 3
ATOM 1428 N N . LYS A 1 11 ? -8.309 -8.131 -2.051 1.00 0.00 11 LYS A N 3
ATOM 1429 C CA . LYS A 1 11 ? -6.866 -8.329 -1.983 1.00 0.00 11 LYS A CA 3
ATOM 1430 C C . LYS A 1 11 ? -6.411 -8.527 -0.541 1.00 0.00 11 LYS A C 3
ATOM 1431 O O . LYS A 1 11 ? -6.946 -7.928 0.392 1.00 0.00 11 LYS A O 3
ATOM 1450 N N . PRO A 1 12 ? -5.399 -9.388 -0.351 1.00 0.00 12 PRO A N 3
ATOM 1451 C CA . PRO A 1 12 ? -4.849 -9.683 0.975 1.00 0.00 12 PRO A CA 3
ATOM 1452 C C . PRO A 1 12 ? -4.084 -8.501 1.561 1.00 0.00 12 PRO A C 3
ATOM 1453 O O . PRO A 1 12 ? -3.570 -8.574 2.678 1.00 0.00 12 PRO A O 3
ATOM 1464 N N . TYR A 1 13 ? -4.013 -7.413 0.802 1.00 0.00 13 TYR A N 3
ATOM 1465 C CA . TYR A 1 13 ? -3.308 -6.217 1.246 1.00 0.00 13 TYR A CA 3
ATOM 1466 C C . TYR A 1 13 ? -4.074 -4.957 0.854 1.00 0.00 13 TYR A C 3
ATOM 1467 O O . TYR A 1 13 ? -4.574 -4.843 -0.265 1.00 0.00 13 TYR A O 3
ATOM 1485 N N . LYS A 1 14 ? -4.160 -4.011 1.783 1.00 0.00 14 LYS A N 3
ATOM 1486 C CA . LYS A 1 14 ? -4.862 -2.757 1.537 1.00 0.00 14 LYS A CA 3
ATOM 1487 C C . LYS A 1 14 ? -4.114 -1.583 2.161 1.00 0.00 14 LYS A C 3
ATOM 1488 O O . LYS A 1 14 ? -3.515 -1.713 3.229 1.00 0.00 14 LYS A O 3
ATOM 1507 N N . CYS A 1 15 ? -4.154 -0.438 1.488 1.00 0.00 15 CYS A N 3
ATOM 1508 C CA . CYS A 1 15 ? -3.481 0.760 1.977 1.00 0.00 15 CYS A CA 3
ATOM 1509 C C . CYS A 1 15 ? -4.323 1.462 3.038 1.00 0.00 15 CYS A C 3
ATOM 1510 O O . CYS A 1 15 ? -5.551 1.370 3.032 1.00 0.00 15 CYS A O 3
ATOM 1517 N N . SER A 1 16 ? -3.655 2.164 3.947 1.00 0.00 16 SER A N 3
ATOM 1518 C CA . SER A 1 16 ? -4.341 2.880 5.017 1.00 0.00 16 SER A CA 3
ATOM 1519 C C . SER A 1 16 ? -4.400 4.375 4.719 1.00 0.00 16 SER A C 3
ATOM 1520 O O . SER A 1 16 ? -5.339 5.062 5.122 1.00 0.00 16 SER A O 3
ATOM 1528 N N . ASP A 1 17 ? -3.392 4.871 4.011 1.00 0.00 17 ASP A N 3
ATOM 1529 C CA . ASP A 1 17 ? -3.329 6.285 3.657 1.00 0.00 17 ASP A CA 3
ATOM 1530 C C . ASP A 1 17 ? -4.609 6.727 2.954 1.00 0.00 17 ASP A C 3
ATOM 1531 O O . ASP A 1 17 ? -5.310 7.623 3.424 1.00 0.00 17 ASP A O 3
ATOM 1540 N N . CYS A 1 18 ? -4.907 6.093 1.825 1.00 0.00 18 CYS A N 3
ATOM 1541 C CA . CYS A 1 18 ? -6.101 6.421 1.056 1.00 0.00 18 CYS A CA 3
ATOM 1542 C C . CYS A 1 18 ? -7.155 5.325 1.193 1.00 0.00 18 CYS A C 3
ATOM 1543 O O . CYS A 1 18 ? -8.327 5.604 1.440 1.00 0.00 18 CYS A O 3
ATOM 1550 N N . GLY A 1 19 ? -6.727 4.077 1.032 1.00 0.00 19 GLY A N 3
ATOM 1551 C CA . GLY A 1 19 ? -7.645 2.958 1.141 1.00 0.00 19 GLY A CA 3
ATOM 1552 C C . GLY A 1 19 ? -7.740 2.158 -0.143 1.00 0.00 19 GLY A C 3
ATOM 1553 O O . GLY A 1 19 ? -8.811 1.670 -0.502 1.00 0.00 19 GLY A O 3
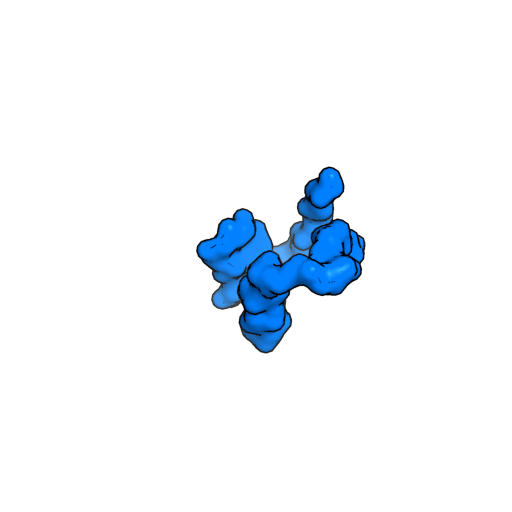ATOM 1557 N N . LYS A 1 20 ? -6.616 2.023 -0.838 1.00 0.00 20 LYS A N 3
ATOM 1558 C CA . LYS A 1 20 ? -6.575 1.277 -2.090 1.00 0.00 20 LYS A CA 3
ATOM 1559 C C . LYS A 1 20 ? -6.233 -0.188 -1.840 1.00 0.00 20 LYS A C 3
ATOM 1560 O O . LYS A 1 20 ? -5.812 -0.558 -0.744 1.00 0.00 20 LYS A O 3
ATOM 1579 N N . SER A 1 21 ? -6.417 -1.017 -2.862 1.00 0.00 21 SER A N 3
ATOM 1580 C CA . SER A 1 21 ? -6.130 -2.443 -2.752 1.00 0.00 21 SER A CA 3
ATOM 1581 C C . SER A 1 21 ? -4.885 -2.810 -3.553 1.00 0.00 21 SER A C 3
ATOM 1582 O O . SER A 1 21 ? -4.597 -2.206 -4.586 1.00 0.00 21 SER A O 3
ATOM 1590 N N . PHE A 1 22 ? -4.151 -3.806 -3.069 1.00 0.00 22 PHE A N 3
ATOM 1591 C CA . PHE A 1 22 ? -2.935 -4.255 -3.738 1.00 0.00 22 PHE A CA 3
ATOM 1592 C C . PHE A 1 22 ? -2.770 -5.767 -3.610 1.00 0.00 22 PHE A C 3
ATOM 1593 O O . PHE A 1 22 ? -3.036 -6.345 -2.555 1.00 0.00 22 PHE A O 3
ATOM 1610 N N . THR A 1 23 ? -2.329 -6.402 -4.691 1.00 0.00 23 THR A N 3
ATOM 1611 C CA . THR A 1 23 ? -2.130 -7.846 -4.701 1.00 0.00 23 THR A CA 3
ATOM 1612 C C . THR A 1 23 ? -0.776 -8.218 -4.109 1.00 0.00 23 THR A C 3
ATOM 1613 O O . THR A 1 23 ? -0.650 -9.221 -3.407 1.00 0.00 23 THR A O 3
ATOM 1624 N N . TRP A 1 24 ? 0.234 -7.404 -4.396 1.00 0.00 24 TRP A N 3
ATOM 1625 C CA . TRP A 1 24 ? 1.580 -7.649 -3.890 1.00 0.00 24 TRP A CA 3
ATOM 1626 C C . TRP A 1 24 ? 1.903 -6.715 -2.728 1.00 0.00 24 TRP A C 3
ATOM 1627 O O . TRP A 1 24 ? 2.075 -5.511 -2.916 1.00 0.00 24 TRP A O 3
ATOM 1648 N N . LYS A 1 25 ? 1.984 -7.279 -1.528 1.00 0.00 25 LYS A N 3
ATOM 1649 C CA . LYS A 1 25 ? 2.288 -6.497 -0.335 1.00 0.00 25 LYS A CA 3
ATOM 1650 C C . LYS A 1 25 ? 3.458 -5.552 -0.587 1.00 0.00 25 LYS A C 3
ATOM 1651 O O . LYS A 1 25 ? 3.402 -4.373 -0.236 1.00 0.00 25 LYS A O 3
ATOM 1670 N N . SER A 1 26 ? 4.515 -6.075 -1.199 1.00 0.00 26 SER A N 3
ATOM 1671 C CA . SER A 1 26 ? 5.699 -5.278 -1.496 1.00 0.00 26 SER A CA 3
ATOM 1672 C C . SER A 1 26 ? 5.310 -3.936 -2.109 1.00 0.00 26 SER A C 3
ATOM 1673 O O . SER A 1 26 ? 5.763 -2.882 -1.661 1.00 0.00 26 SER A O 3
ATOM 1681 N N . ARG A 1 27 ? 4.468 -3.984 -3.136 1.00 0.00 27 ARG A N 3
ATOM 1682 C CA . ARG A 1 27 ? 4.019 -2.773 -3.813 1.00 0.00 27 ARG A CA 3
ATOM 1683 C C . ARG A 1 27 ? 3.440 -1.775 -2.814 1.00 0.00 27 ARG A C 3
ATOM 1684 O O . ARG A 1 27 ? 3.778 -0.591 -2.836 1.00 0.00 27 ARG A O 3
ATOM 1705 N N . LEU A 1 28 ? 2.566 -2.261 -1.939 1.00 0.00 28 LEU A N 3
ATOM 1706 C CA . LEU A 1 28 ? 1.940 -1.412 -0.932 1.00 0.00 28 LEU A CA 3
ATOM 1707 C C . LEU A 1 28 ? 2.989 -0.624 -0.155 1.00 0.00 28 LEU A C 3
ATOM 1708 O O . LEU A 1 28 ? 2.894 0.597 -0.028 1.00 0.00 28 LEU A O 3
ATOM 1724 N N . ARG A 1 29 ? 3.990 -1.329 0.362 1.00 0.00 29 ARG A N 3
ATOM 1725 C CA . ARG A 1 29 ? 5.057 -0.695 1.125 1.00 0.00 29 ARG A CA 3
ATOM 1726 C C . ARG A 1 29 ? 5.482 0.620 0.478 1.00 0.00 29 ARG A C 3
ATOM 1727 O O . ARG A 1 29 ? 5.692 1.621 1.163 1.00 0.00 29 ARG A O 3
ATOM 1748 N N . ILE A 1 30 ? 5.605 0.609 -0.845 1.00 0.00 30 ILE A N 3
ATOM 1749 C CA . ILE A 1 30 ? 6.003 1.800 -1.584 1.00 0.00 30 ILE A CA 3
ATOM 1750 C C . ILE A 1 30 ? 4.837 2.772 -1.730 1.00 0.00 30 ILE A C 3
ATOM 1751 O O . ILE A 1 30 ? 4.987 3.975 -1.513 1.00 0.00 30 ILE A O 3
ATOM 1767 N N . HIS A 1 31 ? 3.675 2.243 -2.098 1.00 0.00 31 HIS A N 3
ATOM 1768 C CA . HIS A 1 31 ? 2.481 3.063 -2.270 1.00 0.00 31 HIS A CA 3
ATOM 1769 C C . HIS A 1 31 ? 2.249 3.948 -1.049 1.00 0.00 31 HIS A C 3
ATOM 1770 O O . HIS A 1 31 ? 1.584 4.980 -1.137 1.00 0.00 31 HIS A O 3
ATOM 1784 N N . GLN A 1 32 ? 2.801 3.536 0.088 1.00 0.00 32 GLN A N 3
ATOM 1785 C CA . GLN A 1 32 ? 2.652 4.291 1.326 1.00 0.00 32 GLN A CA 3
ATOM 1786 C C . GLN A 1 32 ? 3.605 5.481 1.356 1.00 0.00 32 GLN A C 3
ATOM 1787 O O . GLN A 1 32 ? 3.203 6.605 1.659 1.00 0.00 32 GLN A O 3
ATOM 1801 N N . LYS A 1 33 ? 4.871 5.227 1.041 1.00 0.00 33 LYS A N 3
ATOM 1802 C CA . LYS A 1 33 ? 5.883 6.277 1.030 1.00 0.00 33 LYS A CA 3
ATOM 1803 C C . LYS A 1 33 ? 5.702 7.195 -0.175 1.00 0.00 33 LYS A C 3
ATOM 1804 O O . LYS A 1 33 ? 6.262 8.291 -0.221 1.00 0.00 33 LYS A O 3
ATOM 1823 N N . CYS A 1 34 ? 4.917 6.742 -1.145 1.00 0.00 34 CYS A N 3
ATOM 1824 C CA . CYS A 1 34 ? 4.662 7.523 -2.350 1.00 0.00 34 CYS A CA 3
ATOM 1825 C C . CYS A 1 34 ? 3.598 8.586 -2.094 1.00 0.00 34 CYS A C 3
ATOM 1826 O O . CYS A 1 34 ? 3.363 9.458 -2.931 1.00 0.00 34 CYS A O 3
ATOM 1834 N N . HIS A 1 35 ? 2.957 8.506 -0.933 1.00 0.00 35 HIS A N 3
ATOM 1835 C CA . HIS A 1 35 ? 1.917 9.461 -0.567 1.00 0.00 35 HIS A CA 3
ATOM 1836 C C . HIS A 1 35 ? 2.528 10.789 -0.131 1.00 0.00 35 HIS A C 3
ATOM 1837 O O . HIS A 1 35 ? 2.216 11.307 0.942 1.00 0.00 35 HIS A O 3
ATOM 1851 N N . THR A 1 36 ? 3.401 11.337 -0.970 1.00 0.00 36 THR A N 3
ATOM 1852 C CA . THR A 1 36 ? 4.058 12.604 -0.672 1.00 0.00 36 THR A CA 3
ATOM 1853 C C . THR A 1 36 ? 3.250 13.781 -1.206 1.00 0.00 36 THR A C 3
ATOM 1854 O O . THR A 1 36 ? 3.517 14.285 -2.296 1.00 0.00 36 THR A O 3
ATOM 1865 N N . GLY A 1 37 ? 2.262 14.216 -0.430 1.00 0.00 37 GLY A N 3
ATOM 1866 C CA . GLY A 1 37 ? 1.431 15.332 -0.843 1.00 0.00 37 GLY A CA 3
ATOM 1867 C C . GLY A 1 37 ? -0.044 14.981 -0.859 1.00 0.00 37 GLY A C 3
ATOM 1868 O O . GLY A 1 37 ? -0.778 15.404 -1.752 1.00 0.00 37 GLY A O 3
ATOM 1872 N N . GLU A 1 38 ? -0.477 14.205 0.129 1.00 0.00 38 GLU A N 3
ATOM 1873 C CA . GLU A 1 38 ? -1.874 13.797 0.222 1.00 0.00 38 GLU A CA 3
ATOM 1874 C C . GLU A 1 38 ? -2.180 13.213 1.599 1.00 0.00 38 GLU A C 3
ATOM 1875 O O . GLU A 1 38 ? -1.602 12.202 1.998 1.00 0.00 38 GLU A O 3
ATOM 1887 N N . ARG A 1 39 ? -3.091 13.858 2.319 1.00 0.00 39 ARG A N 3
ATOM 1888 C CA . ARG A 1 39 ? -3.473 13.405 3.652 1.00 0.00 39 ARG A CA 3
ATOM 1889 C C . ARG A 1 39 ? -4.991 13.382 3.804 1.00 0.00 39 ARG A C 3
ATOM 1890 O O . ARG A 1 39 ? -5.675 14.347 3.460 1.00 0.00 39 ARG A O 3
ATOM 1911 N N . HIS A 1 40 ? -5.512 12.274 4.322 1.00 0.00 40 HIS A N 3
ATOM 1912 C CA . HIS A 1 40 ? -6.949 12.125 4.520 1.00 0.00 40 HIS A CA 3
ATOM 1913 C C . HIS A 1 40 ? -7.293 12.103 6.006 1.00 0.00 40 HIS A C 3
ATOM 1914 O O . HIS A 1 40 ? -8.255 12.737 6.439 1.00 0.00 40 HIS A O 3
ATOM 1928 N N . SER A 1 41 ? -6.501 11.369 6.781 1.00 0.00 41 SER A N 3
ATOM 1929 C CA . SER A 1 41 ? -6.725 11.262 8.218 1.00 0.00 41 SER A CA 3
ATOM 1930 C C . SER A 1 41 ? -6.902 12.641 8.845 1.00 0.00 41 SER A C 3
ATOM 1931 O O . SER A 1 41 ? -6.054 13.519 8.691 1.00 0.00 41 SER A O 3
ATOM 1939 N N . GLY A 1 42 ? -8.011 12.824 9.555 1.00 0.00 42 GLY A N 3
ATOM 1940 C CA . GLY A 1 42 ? -8.280 14.098 10.196 1.00 0.00 42 GLY A CA 3
ATOM 1941 C C . GLY A 1 42 ? -9.740 14.497 10.103 1.00 0.00 42 GLY A C 3
ATOM 1942 O O . GLY A 1 42 ? -10.558 13.801 9.502 1.00 0.00 42 GLY A O 3
ATOM 1946 N N . PRO A 1 43 ? -10.084 15.642 10.711 1.00 0.00 43 PRO A N 3
ATOM 1947 C CA . PRO A 1 43 ? -11.457 16.157 10.709 1.00 0.00 43 PRO A CA 3
ATOM 1948 C C . PRO A 1 43 ? -11.892 16.643 9.331 1.00 0.00 43 PRO A C 3
ATOM 1949 O O . PRO A 1 43 ? -11.072 16.780 8.423 1.00 0.00 43 PRO A O 3
ATOM 1960 N N . SER A 1 44 ? -13.186 16.904 9.182 1.00 0.00 44 SER A N 3
ATOM 1961 C CA . SER A 1 44 ? -13.731 17.373 7.913 1.00 0.00 44 SER A CA 3
ATOM 1962 C C . SER A 1 44 ? -15.158 17.883 8.089 1.00 0.00 44 SER A C 3
ATOM 1963 O O . SER A 1 44 ? -15.841 17.529 9.050 1.00 0.00 44 SER A O 3
ATOM 1971 N N . SER A 1 45 ? -15.601 18.717 7.154 1.00 0.00 45 SER A N 3
ATOM 1972 C CA . SER A 1 45 ? -16.945 19.280 7.207 1.00 0.00 45 SER A CA 3
ATOM 1973 C C . SER A 1 45 ? -17.998 18.189 7.034 1.00 0.00 45 SER A C 3
ATOM 1974 O O . SER A 1 45 ? -18.241 17.714 5.926 1.00 0.00 45 SER A O 3
ATOM 1982 N N . GLY A 1 46 ? -18.621 17.796 8.142 1.00 0.00 46 GLY A N 3
ATOM 1983 C CA . GLY A 1 46 ? -19.640 16.765 8.093 1.00 0.00 46 GLY A CA 3
ATOM 1984 C C . GLY A 1 46 ? -19.569 15.823 9.279 1.00 0.00 46 GLY A C 3
ATOM 1985 O O . GLY A 1 46 ? -19.963 16.213 10.377 1.00 0.00 46 GLY A O 3
ATOM 1990 N N . GLY A 1 1 ? -22.738 8.454 -1.243 1.00 0.00 1 GLY A N 4
ATOM 1991 C CA . GLY A 1 1 ? -22.287 8.070 -2.567 1.00 0.00 1 GLY A CA 4
ATOM 1992 C C . GLY A 1 1 ? -20.860 7.561 -2.569 1.00 0.00 1 GLY A C 4
ATOM 1993 O O . GLY A 1 1 ? -20.043 7.985 -3.387 1.00 0.00 1 GLY A O 4
ATOM 1997 N N . SER A 1 2 ? -20.557 6.650 -1.649 1.00 0.00 2 SER A N 4
ATOM 1998 C CA . SER A 1 2 ? -19.217 6.086 -1.544 1.00 0.00 2 SER A CA 4
ATOM 1999 C C . SER A 1 2 ? -19.219 4.606 -1.914 1.00 0.00 2 SER A C 4
ATOM 2000 O O . SER A 1 2 ? -19.392 3.740 -1.055 1.00 0.00 2 SER A O 4
ATOM 2008 N N . SER A 1 3 ? -19.027 4.323 -3.198 1.00 0.00 3 SER A N 4
ATOM 2009 C CA . SER A 1 3 ? -19.011 2.948 -3.684 1.00 0.00 3 SER A CA 4
ATOM 2010 C C . SER A 1 3 ? -17.657 2.296 -3.424 1.00 0.00 3 SER A C 4
ATOM 2011 O O . SER A 1 3 ? -16.611 2.864 -3.738 1.00 0.00 3 SER A O 4
ATOM 2019 N N . GLY A 1 4 ? -17.684 1.098 -2.849 1.00 0.00 4 GLY A N 4
ATOM 2020 C CA . GLY A 1 4 ? -16.453 0.387 -2.556 1.00 0.00 4 GLY A CA 4
ATOM 2021 C C . GLY A 1 4 ? -16.699 -1.044 -2.120 1.00 0.00 4 GLY A C 4
ATOM 2022 O O . GLY A 1 4 ? -16.153 -1.980 -2.703 1.00 0.00 4 GLY A O 4
ATOM 2026 N N . SER A 1 5 ? -17.523 -1.214 -1.090 1.00 0.00 5 SER A N 4
ATOM 2027 C CA . SER A 1 5 ? -17.836 -2.541 -0.573 1.00 0.00 5 SER A CA 4
ATOM 2028 C C . SER A 1 5 ? -18.823 -3.261 -1.487 1.00 0.00 5 SER A C 4
ATOM 2029 O O . SER A 1 5 ? -19.842 -3.781 -1.032 1.00 0.00 5 SER A O 4
ATOM 2037 N N . SER A 1 6 ? -18.512 -3.288 -2.779 1.00 0.00 6 SER A N 4
ATOM 2038 C CA . SER A 1 6 ? -19.372 -3.941 -3.759 1.00 0.00 6 SER A CA 4
ATOM 2039 C C . SER A 1 6 ? -18.756 -5.253 -4.234 1.00 0.00 6 SER A C 4
ATOM 2040 O O . SER A 1 6 ? -19.415 -6.291 -4.253 1.00 0.00 6 SER A O 4
ATOM 2048 N N . GLY A 1 7 ? -17.484 -5.197 -4.618 1.00 0.00 7 GLY A N 4
ATOM 2049 C CA . GLY A 1 7 ? -16.798 -6.386 -5.089 1.00 0.00 7 GLY A CA 4
ATOM 2050 C C . GLY A 1 7 ? -15.584 -6.059 -5.935 1.00 0.00 7 GLY A C 4
ATOM 2051 O O . GLY A 1 7 ? -15.601 -6.234 -7.154 1.00 0.00 7 GLY A O 4
ATOM 2055 N N . THR A 1 8 ? -14.526 -5.580 -5.288 1.00 0.00 8 THR A N 4
ATOM 2056 C CA . THR A 1 8 ? -13.298 -5.224 -5.989 1.00 0.00 8 THR A CA 4
ATOM 2057 C C . THR A 1 8 ? -12.138 -6.111 -5.550 1.00 0.00 8 THR A C 4
ATOM 2058 O O . THR A 1 8 ? -11.017 -5.637 -5.368 1.00 0.00 8 THR A O 4
ATOM 2069 N N . GLY A 1 9 ? -12.415 -7.400 -5.383 1.00 0.00 9 GLY A N 4
ATOM 2070 C CA . GLY A 1 9 ? -11.383 -8.332 -4.967 1.00 0.00 9 GLY A CA 4
ATOM 2071 C C . GLY A 1 9 ? -10.727 -7.927 -3.662 1.00 0.00 9 GLY A C 4
ATOM 2072 O O . GLY A 1 9 ? -9.948 -6.975 -3.623 1.00 0.00 9 GLY A O 4
ATOM 2076 N N . GLU A 1 10 ? -11.043 -8.649 -2.592 1.00 0.00 10 GLU A N 4
ATOM 2077 C CA . GLU A 1 10 ? -10.480 -8.356 -1.280 1.00 0.00 10 GLU A CA 4
ATOM 2078 C C . GLU A 1 10 ? -9.015 -8.778 -1.210 1.00 0.00 10 GLU A C 4
ATOM 2079 O O . GLU A 1 10 ? -8.694 -9.877 -0.756 1.00 0.00 10 GLU A O 4
ATOM 2091 N N . LYS A 1 11 ? -8.129 -7.898 -1.664 1.00 0.00 11 LYS A N 4
ATOM 2092 C CA . LYS A 1 11 ? -6.698 -8.176 -1.654 1.00 0.00 11 LYS A CA 4
ATOM 2093 C C . LYS A 1 11 ? -6.182 -8.316 -0.225 1.00 0.00 11 LYS A C 4
ATOM 2094 O O . LYS A 1 11 ? -6.729 -7.744 0.717 1.00 0.00 11 LYS A O 4
ATOM 2113 N N . PRO A 1 12 ? -5.102 -9.095 -0.059 1.00 0.00 12 PRO A N 4
ATOM 2114 C CA . PRO A 1 12 ? -4.487 -9.326 1.251 1.00 0.00 12 PRO A CA 4
ATOM 2115 C C . PRO A 1 12 ? -3.794 -8.081 1.794 1.00 0.00 12 PRO A C 4
ATOM 2116 O O . PRO A 1 12 ? -3.198 -8.111 2.871 1.00 0.00 12 PRO A O 4
ATOM 2127 N N . TYR A 1 13 ? -3.877 -6.989 1.043 1.00 0.00 13 TYR A N 4
ATOM 2128 C CA . TYR A 1 13 ? -3.256 -5.733 1.449 1.00 0.00 13 TYR A CA 4
ATOM 2129 C C . TYR A 1 13 ? -4.143 -4.546 1.090 1.00 0.00 13 TYR A C 4
ATOM 2130 O O . TYR A 1 13 ? -4.702 -4.481 -0.005 1.00 0.00 13 TYR A O 4
ATOM 2148 N N . LYS A 1 14 ? -4.267 -3.605 2.020 1.00 0.00 14 LYS A N 4
ATOM 2149 C CA . LYS A 1 14 ? -5.084 -2.417 1.803 1.00 0.00 14 LYS A CA 4
ATOM 2150 C C . LYS A 1 14 ? -4.419 -1.182 2.404 1.00 0.00 14 LYS A C 4
ATOM 2151 O O . LYS A 1 14 ? -4.066 -1.167 3.584 1.00 0.00 14 LYS A O 4
ATOM 2170 N N . CYS A 1 15 ? -4.252 -0.149 1.587 1.00 0.00 15 CYS A N 4
ATOM 2171 C CA . CYS A 1 15 ? -3.630 1.091 2.037 1.00 0.00 15 CYS A CA 4
ATOM 2172 C C . CYS A 1 15 ? -4.471 1.758 3.122 1.00 0.00 15 CYS A C 4
ATOM 2173 O O . CYS A 1 15 ? -5.681 1.927 2.968 1.00 0.00 15 CYS A O 4
ATOM 2180 N N . SER A 1 16 ? -3.821 2.136 4.218 1.00 0.00 16 SER A N 4
ATOM 2181 C CA . SER A 1 16 ? -4.509 2.781 5.330 1.00 0.00 16 SER A CA 4
ATOM 2182 C C . SER A 1 16 ? -4.333 4.295 5.272 1.00 0.00 16 SER A C 4
ATOM 2183 O O . SER A 1 16 ? -4.159 4.951 6.300 1.00 0.00 16 SER A O 4
ATOM 2191 N N . ASP A 1 17 ? -4.380 4.844 4.064 1.00 0.00 17 ASP A N 4
ATOM 2192 C CA . ASP A 1 17 ? -4.227 6.281 3.870 1.00 0.00 17 ASP A CA 4
ATOM 2193 C C . ASP A 1 17 ? -5.291 6.818 2.918 1.00 0.00 17 ASP A C 4
ATOM 2194 O O . ASP A 1 17 ? -5.953 7.815 3.208 1.00 0.00 17 ASP A O 4
ATOM 2203 N N . CYS A 1 18 ? -5.451 6.150 1.780 1.00 0.00 18 CYS A N 4
ATOM 2204 C CA . CYS A 1 18 ? -6.433 6.560 0.784 1.00 0.00 18 CYS A CA 4
ATOM 2205 C C . CYS A 1 18 ? -7.547 5.524 0.661 1.00 0.00 18 CYS A C 4
ATOM 2206 O O . CYS A 1 18 ? -8.730 5.861 0.698 1.00 0.00 18 CYS A O 4
ATOM 2213 N N . GLY A 1 19 ? -7.159 4.261 0.513 1.00 0.00 19 GLY A N 4
ATOM 2214 C CA . GLY A 1 19 ? -8.136 3.195 0.386 1.00 0.00 19 GLY A CA 4
ATOM 2215 C C . GLY A 1 19 ? -7.971 2.407 -0.898 1.00 0.00 19 GLY A C 4
ATOM 2216 O O . GLY A 1 19 ? -8.954 2.048 -1.546 1.00 0.00 19 GLY A O 4
ATOM 2220 N N . LYS A 1 20 ? -6.724 2.138 -1.269 1.00 0.00 20 LYS A N 4
ATOM 2221 C CA . LYS A 1 20 ? -6.432 1.388 -2.485 1.00 0.00 20 LYS A CA 4
ATOM 2222 C C . LYS A 1 20 ? -6.246 -0.095 -2.179 1.00 0.00 20 LYS A C 4
ATOM 2223 O O . LYS A 1 20 ? -6.203 -0.498 -1.016 1.00 0.00 20 LYS A O 4
ATOM 2242 N N . SER A 1 21 ? -6.135 -0.902 -3.228 1.00 0.00 21 SER A N 4
ATOM 2243 C CA . SER A 1 21 ? -5.956 -2.341 -3.071 1.00 0.00 21 SER A CA 4
ATOM 2244 C C . SER A 1 21 ? -4.752 -2.829 -3.869 1.00 0.00 21 SER A C 4
ATOM 2245 O O . SER A 1 21 ? -4.569 -2.459 -5.029 1.00 0.00 21 SER A O 4
ATOM 2253 N N . PHE A 1 22 ? -3.931 -3.664 -3.240 1.00 0.00 22 PHE A N 4
ATOM 2254 C CA . PHE A 1 22 ? -2.742 -4.203 -3.890 1.00 0.00 22 PHE A CA 4
ATOM 2255 C C . PHE A 1 22 ? -2.671 -5.718 -3.723 1.00 0.00 22 PHE A C 4
ATOM 2256 O O . PHE A 1 22 ? -2.987 -6.254 -2.660 1.00 0.00 22 PHE A O 4
ATOM 2273 N N . THR A 1 23 ? -2.255 -6.405 -4.782 1.00 0.00 23 THR A N 4
ATOM 2274 C CA . THR A 1 23 ? -2.144 -7.858 -4.755 1.00 0.00 23 THR A CA 4
ATOM 2275 C C . THR A 1 23 ? -0.844 -8.298 -4.091 1.00 0.00 23 THR A C 4
ATOM 2276 O O . THR A 1 23 ? -0.834 -9.219 -3.274 1.00 0.00 23 THR A O 4
ATOM 2287 N N . TRP A 1 24 ? 0.250 -7.634 -4.445 1.00 0.00 24 TRP A N 4
ATOM 2288 C CA . TRP A 1 24 ? 1.556 -7.957 -3.882 1.00 0.00 24 TRP A CA 4
ATOM 2289 C C . TRP A 1 24 ? 1.863 -7.074 -2.677 1.00 0.00 24 TRP A C 4
ATOM 2290 O O . TRP A 1 24 ? 1.320 -5.977 -2.544 1.00 0.00 24 TRP A O 4
ATOM 2311 N N . LYS A 1 25 ? 2.735 -7.560 -1.800 1.00 0.00 25 LYS A N 4
ATOM 2312 C CA . LYS A 1 25 ? 3.115 -6.815 -0.606 1.00 0.00 25 LYS A CA 4
ATOM 2313 C C . LYS A 1 25 ? 4.068 -5.676 -0.956 1.00 0.00 25 LYS A C 4
ATOM 2314 O O . LYS A 1 25 ? 3.811 -4.517 -0.631 1.00 0.00 25 LYS A O 4
ATOM 2333 N N . SER A 1 26 ? 5.169 -6.014 -1.620 1.00 0.00 26 SER A N 4
ATOM 2334 C CA . SER A 1 26 ? 6.161 -5.020 -2.012 1.00 0.00 26 SER A CA 4
ATOM 2335 C C . SER A 1 26 ? 5.489 -3.789 -2.613 1.00 0.00 26 SER A C 4
ATOM 2336 O O . SER A 1 26 ? 5.828 -2.655 -2.273 1.00 0.00 26 SER A O 4
ATOM 2344 N N . ARG A 1 27 ? 4.534 -4.021 -3.507 1.00 0.00 27 ARG A N 4
ATOM 2345 C CA . ARG A 1 27 ? 3.814 -2.932 -4.156 1.00 0.00 27 ARG A CA 4
ATOM 2346 C C . ARG A 1 27 ? 3.261 -1.954 -3.124 1.00 0.00 27 ARG A C 4
ATOM 2347 O O . ARG A 1 27 ? 3.580 -0.764 -3.147 1.00 0.00 27 ARG A O 4
ATOM 2368 N N . LEU A 1 28 ? 2.431 -2.463 -2.220 1.00 0.00 28 LEU A N 4
ATOM 2369 C CA . LEU A 1 28 ? 1.833 -1.634 -1.179 1.00 0.00 28 LEU A CA 4
ATOM 2370 C C . LEU A 1 28 ? 2.879 -0.733 -0.531 1.00 0.00 28 LEU A C 4
ATOM 2371 O O . LEU A 1 28 ? 2.713 0.485 -0.471 1.00 0.00 28 LEU A O 4
ATOM 2387 N N . ARG A 1 29 ? 3.959 -1.341 -0.049 1.00 0.00 29 ARG A N 4
ATOM 2388 C CA . ARG A 1 29 ? 5.033 -0.593 0.593 1.00 0.00 29 ARG A CA 4
ATOM 2389 C C . ARG A 1 29 ? 5.389 0.651 -0.216 1.00 0.00 29 ARG A C 4
ATOM 2390 O O . ARG A 1 29 ? 5.331 1.771 0.292 1.00 0.00 29 ARG A O 4
ATOM 2411 N N . ILE A 1 30 ? 5.758 0.445 -1.476 1.00 0.00 30 ILE A N 4
ATOM 2412 C CA . ILE A 1 30 ? 6.122 1.550 -2.354 1.00 0.00 30 ILE A CA 4
ATOM 2413 C C . ILE A 1 30 ? 5.061 2.645 -2.330 1.00 0.00 30 ILE A C 4
ATOM 2414 O O . ILE A 1 30 ? 5.378 3.833 -2.394 1.00 0.00 30 ILE A O 4
ATOM 2430 N N . HIS A 1 31 ? 3.799 2.237 -2.234 1.00 0.00 31 HIS A N 4
ATOM 2431 C CA . HIS A 1 31 ? 2.690 3.184 -2.199 1.00 0.00 31 HIS A CA 4
ATOM 2432 C C . HIS A 1 31 ? 2.638 3.908 -0.857 1.00 0.00 31 HIS A C 4
ATOM 2433 O O . HIS A 1 31 ? 2.717 5.135 -0.801 1.00 0.00 31 HIS A O 4
ATOM 2447 N N . GLN A 1 32 ? 2.502 3.141 0.220 1.00 0.00 32 GLN A N 4
ATOM 2448 C CA . GLN A 1 32 ? 2.437 3.710 1.560 1.00 0.00 32 GLN A CA 4
ATOM 2449 C C . GLN A 1 32 ? 3.387 4.896 1.694 1.00 0.00 32 GLN A C 4
ATOM 2450 O O . GLN A 1 32 ? 2.966 6.011 2.006 1.00 0.00 32 GLN A O 4
ATOM 2464 N N . LYS A 1 33 ? 4.671 4.649 1.458 1.00 0.00 33 LYS A N 4
ATOM 2465 C CA . LYS A 1 33 ? 5.681 5.696 1.551 1.00 0.00 33 LYS A CA 4
ATOM 2466 C C . LYS A 1 33 ? 5.438 6.781 0.508 1.00 0.00 33 LYS A C 4
ATOM 2467 O O . LYS A 1 33 ? 5.654 7.966 0.769 1.00 0.00 33 LYS A O 4
ATOM 2486 N N . CYS A 1 34 ? 4.987 6.371 -0.672 1.00 0.00 34 CYS A N 4
ATOM 2487 C CA . CYS A 1 34 ? 4.714 7.309 -1.755 1.00 0.00 34 CYS A CA 4
ATOM 2488 C C . CYS A 1 34 ? 3.980 8.541 -1.235 1.00 0.00 34 CYS A C 4
ATOM 2489 O O . CYS A 1 34 ? 4.429 9.672 -1.427 1.00 0.00 34 CYS A O 4
ATOM 2497 N N . HIS A 1 35 ? 2.848 8.315 -0.576 1.00 0.00 35 HIS A N 4
ATOM 2498 C CA . HIS A 1 35 ? 2.051 9.406 -0.029 1.00 0.00 35 HIS A CA 4
ATOM 2499 C C . HIS A 1 35 ? 2.945 10.543 0.455 1.00 0.00 35 HIS A C 4
ATOM 2500 O O . HIS A 1 35 ? 2.928 11.642 -0.101 1.00 0.00 35 HIS A O 4
ATOM 2514 N N . THR A 1 36 ? 3.728 10.273 1.495 1.00 0.00 36 THR A N 4
ATOM 2515 C CA . THR A 1 36 ? 4.628 11.273 2.055 1.00 0.00 36 THR A CA 4
ATOM 2516 C C . THR A 1 36 ? 5.886 11.417 1.206 1.00 0.00 36 THR A C 4
ATOM 2517 O O . THR A 1 36 ? 6.501 10.426 0.817 1.00 0.00 36 THR A O 4
ATOM 2528 N N . GLY A 1 37 ? 6.263 12.660 0.922 1.00 0.00 37 GLY A N 4
ATOM 2529 C CA . GLY A 1 37 ? 7.447 12.911 0.121 1.00 0.00 37 GLY A CA 4
ATOM 2530 C C . GLY A 1 37 ? 7.639 14.384 -0.184 1.00 0.00 37 GLY A C 4
ATOM 2531 O O . GLY A 1 37 ? 8.052 15.154 0.682 1.00 0.00 37 GLY A O 4
ATOM 2535 N N . GLU A 1 38 ? 7.340 14.775 -1.419 1.00 0.00 38 GLU A N 4
ATOM 2536 C CA . GLU A 1 38 ? 7.486 16.165 -1.835 1.00 0.00 38 GLU A CA 4
ATOM 2537 C C . GLU A 1 38 ? 6.241 16.643 -2.577 1.00 0.00 38 GLU A C 4
ATOM 2538 O O . GLU A 1 38 ? 6.232 16.729 -3.805 1.00 0.00 38 GLU A O 4
ATOM 2550 N N . ARG A 1 39 ? 5.192 16.952 -1.822 1.00 0.00 39 ARG A N 4
ATOM 2551 C CA . ARG A 1 39 ? 3.941 17.420 -2.407 1.00 0.00 39 ARG A CA 4
ATOM 2552 C C . ARG A 1 39 ? 3.906 18.945 -2.468 1.00 0.00 39 ARG A C 4
ATOM 2553 O O . ARG A 1 39 ? 3.590 19.609 -1.480 1.00 0.00 39 ARG A O 4
ATOM 2574 N N . HIS A 1 40 ? 4.234 19.493 -3.634 1.00 0.00 40 HIS A N 4
ATOM 2575 C CA . HIS A 1 40 ? 4.240 20.939 -3.824 1.00 0.00 40 HIS A CA 4
ATOM 2576 C C . HIS A 1 40 ? 4.771 21.648 -2.582 1.00 0.00 40 HIS A C 4
ATOM 2577 O O . HIS A 1 40 ? 4.213 22.653 -2.143 1.00 0.00 40 HIS A O 4
ATOM 2591 N N . SER A 1 41 ? 5.852 21.117 -2.020 1.00 0.00 41 SER A N 4
ATOM 2592 C CA . SER A 1 41 ? 6.456 21.696 -0.826 1.00 0.00 41 SER A CA 4
ATOM 2593 C C . SER A 1 41 ? 7.000 23.092 -1.115 1.00 0.00 41 SER A C 4
ATOM 2594 O O . SER A 1 41 ? 7.632 23.323 -2.144 1.00 0.00 41 SER A O 4
ATOM 2602 N N . GLY A 1 42 ? 6.748 24.020 -0.197 1.00 0.00 42 GLY A N 4
ATOM 2603 C CA . GLY A 1 42 ? 7.218 25.382 -0.370 1.00 0.00 42 GLY A CA 4
ATOM 2604 C C . GLY A 1 42 ? 8.373 25.719 0.553 1.00 0.00 42 GLY A C 4
ATOM 2605 O O . GLY A 1 42 ? 9.081 24.839 1.043 1.00 0.00 42 GLY A O 4
ATOM 2609 N N . PRO A 1 43 ? 8.577 27.021 0.801 1.00 0.00 43 PRO A N 4
ATOM 2610 C CA . PRO A 1 43 ? 9.654 27.502 1.671 1.00 0.00 43 PRO A CA 4
ATOM 2611 C C . PRO A 1 43 ? 9.410 27.160 3.137 1.00 0.00 43 PRO A C 4
ATOM 2612 O O . PRO A 1 43 ? 8.860 27.966 3.889 1.00 0.00 43 PRO A O 4
ATOM 2623 N N . SER A 1 44 ? 9.823 25.962 3.538 1.00 0.00 44 SER A N 4
ATOM 2624 C CA . SER A 1 44 ? 9.646 25.513 4.914 1.00 0.00 44 SER A CA 4
ATOM 2625 C C . SER A 1 44 ? 8.297 25.965 5.464 1.00 0.00 44 SER A C 4
ATOM 2626 O O . SER A 1 44 ? 8.205 26.453 6.590 1.00 0.00 44 SER A O 4
ATOM 2634 N N . SER A 1 45 ? 7.252 25.800 4.659 1.00 0.00 45 SER A N 4
ATOM 2635 C CA . SER A 1 45 ? 5.907 26.194 5.062 1.00 0.00 45 SER A CA 4
ATOM 2636 C C . SER A 1 45 ? 5.029 24.969 5.296 1.00 0.00 45 SER A C 4
ATOM 2637 O O . SER A 1 45 ? 4.416 24.823 6.353 1.00 0.00 45 SER A O 4
ATOM 2645 N N . GLY A 1 46 ? 4.973 24.089 4.301 1.00 0.00 46 GLY A N 4
ATOM 2646 C CA . GLY A 1 46 ? 4.168 22.887 4.417 1.00 0.00 46 GLY A CA 4
ATOM 2647 C C . GLY A 1 46 ? 4.929 21.738 5.047 1.00 0.00 46 GLY A C 4
ATOM 2648 O O . GLY A 1 46 ? 4.349 20.671 5.242 1.00 0.00 46 GLY A O 4
ATOM 2653 N N . GLY A 1 1 ? -12.813 5.930 -10.274 1.00 0.00 1 GLY A N 5
ATOM 2654 C CA . GLY A 1 1 ? -12.698 5.365 -11.606 1.00 0.00 1 GLY A CA 5
ATOM 2655 C C . GLY A 1 1 ? -13.868 4.468 -11.958 1.00 0.00 1 GLY A C 5
ATOM 2656 O O . GLY A 1 1 ? -13.880 3.287 -11.611 1.00 0.00 1 GLY A O 5
ATOM 2660 N N . SER A 1 2 ? -14.857 5.030 -12.647 1.00 0.00 2 SER A N 5
ATOM 2661 C CA . SER A 1 2 ? -16.040 4.274 -13.041 1.00 0.00 2 SER A CA 5
ATOM 2662 C C . SER A 1 2 ? -15.663 3.114 -13.957 1.00 0.00 2 SER A C 5
ATOM 2663 O O . SER A 1 2 ? -15.600 3.267 -15.177 1.00 0.00 2 SER A O 5
ATOM 2671 N N . SER A 1 3 ? -15.414 1.953 -13.360 1.00 0.00 3 SER A N 5
ATOM 2672 C CA . SER A 1 3 ? -15.040 0.767 -14.121 1.00 0.00 3 SER A CA 5
ATOM 2673 C C . SER A 1 3 ? -15.559 -0.498 -13.445 1.00 0.00 3 SER A C 5
ATOM 2674 O O . SER A 1 3 ? -16.088 -0.450 -12.335 1.00 0.00 3 SER A O 5
ATOM 2682 N N . GLY A 1 4 ? -15.404 -1.631 -14.123 1.00 0.00 4 GLY A N 5
ATOM 2683 C CA . GLY A 1 4 ? -15.862 -2.894 -13.574 1.00 0.00 4 GLY A CA 5
ATOM 2684 C C . GLY A 1 4 ? -14.953 -3.413 -12.478 1.00 0.00 4 GLY A C 5
ATOM 2685 O O . GLY A 1 4 ? -13.737 -3.483 -12.651 1.00 0.00 4 GLY A O 5
ATOM 2689 N N . SER A 1 5 ? -15.544 -3.777 -11.344 1.00 0.00 5 SER A N 5
ATOM 2690 C CA . SER A 1 5 ? -14.779 -4.287 -10.212 1.00 0.00 5 SER A CA 5
ATOM 2691 C C . SER A 1 5 ? -14.711 -5.810 -10.246 1.00 0.00 5 SER A C 5
ATOM 2692 O O . SER A 1 5 ? -13.645 -6.399 -10.062 1.00 0.00 5 SER A O 5
ATOM 2700 N N . SER A 1 6 ? -15.856 -6.443 -10.481 1.00 0.00 6 SER A N 5
ATOM 2701 C CA . SER A 1 6 ? -15.928 -7.898 -10.535 1.00 0.00 6 SER A CA 5
ATOM 2702 C C . SER A 1 6 ? -14.772 -8.470 -11.350 1.00 0.00 6 SER A C 5
ATOM 2703 O O . SER A 1 6 ? -14.634 -8.184 -12.538 1.00 0.00 6 SER A O 5
ATOM 2711 N N . GLY A 1 7 ? -13.942 -9.281 -10.700 1.00 0.00 7 GLY A N 5
ATOM 2712 C CA . GLY A 1 7 ? -12.808 -9.880 -11.379 1.00 0.00 7 GLY A CA 5
ATOM 2713 C C . GLY A 1 7 ? -11.774 -10.422 -10.412 1.00 0.00 7 GLY A C 5
ATOM 2714 O O . GLY A 1 7 ? -12.043 -10.567 -9.219 1.00 0.00 7 GLY A O 5
ATOM 2718 N N . THR A 1 8 ? -10.586 -10.725 -10.926 1.00 0.00 8 THR A N 5
ATOM 2719 C CA . THR A 1 8 ? -9.508 -11.256 -10.101 1.00 0.00 8 THR A CA 5
ATOM 2720 C C . THR A 1 8 ? -8.921 -10.175 -9.200 1.00 0.00 8 THR A C 5
ATOM 2721 O O . THR A 1 8 ? -8.076 -9.390 -9.626 1.00 0.00 8 THR A O 5
ATOM 2732 N N . GLY A 1 9 ? -9.375 -10.142 -7.950 1.00 0.00 9 GLY A N 5
ATOM 2733 C CA . GLY A 1 9 ? -8.883 -9.154 -7.009 1.00 0.00 9 GLY A CA 5
ATOM 2734 C C . GLY A 1 9 ? -7.795 -9.703 -6.107 1.00 0.00 9 GLY A C 5
ATOM 2735 O O . GLY A 1 9 ? -6.642 -9.281 -6.188 1.00 0.00 9 GLY A O 5
ATOM 2739 N N . GLU A 1 10 ? -8.163 -10.646 -5.245 1.00 0.00 10 GLU A N 5
ATOM 2740 C CA . GLU A 1 10 ? -7.210 -11.251 -4.323 1.00 0.00 10 GLU A CA 5
ATOM 2741 C C . GLU A 1 10 ? -6.256 -10.201 -3.759 1.00 0.00 10 GLU A C 5
ATOM 2742 O O . GLU A 1 10 ? -5.037 -10.369 -3.797 1.00 0.00 10 GLU A O 5
ATOM 2754 N N . LYS A 1 11 ? -6.821 -9.117 -3.237 1.00 0.00 11 LYS A N 5
ATOM 2755 C CA . LYS A 1 11 ? -6.023 -8.039 -2.665 1.00 0.00 11 LYS A CA 5
ATOM 2756 C C . LYS A 1 11 ? -6.358 -7.839 -1.190 1.00 0.00 11 LYS A C 5
ATOM 2757 O O . LYS A 1 11 ? -7.027 -6.880 -0.805 1.00 0.00 11 LYS A O 5
ATOM 2776 N N . PRO A 1 12 ? -5.881 -8.764 -0.344 1.00 0.00 12 PRO A N 5
ATOM 2777 C CA . PRO A 1 12 ? -6.115 -8.710 1.102 1.00 0.00 12 PRO A CA 5
ATOM 2778 C C . PRO A 1 12 ? -5.358 -7.567 1.770 1.00 0.00 12 PRO A C 5
ATOM 2779 O O . PRO A 1 12 ? -5.400 -7.410 2.990 1.00 0.00 12 PRO A O 5
ATOM 2790 N N . TYR A 1 13 ? -4.666 -6.771 0.962 1.00 0.00 13 TYR A N 5
ATOM 2791 C CA . TYR A 1 13 ? -3.897 -5.643 1.475 1.00 0.00 13 TYR A CA 5
ATOM 2792 C C . TYR A 1 13 ? -4.596 -4.322 1.167 1.00 0.00 13 TYR A C 5
ATOM 2793 O O . TYR A 1 13 ? -4.960 -4.050 0.023 1.00 0.00 13 TYR A O 5
ATOM 2811 N N . LYS A 1 14 ? -4.780 -3.504 2.197 1.00 0.00 14 LYS A N 5
ATOM 2812 C CA . LYS A 1 14 ? -5.432 -2.210 2.040 1.00 0.00 14 LYS A CA 5
ATOM 2813 C C . LYS A 1 14 ? -4.561 -1.089 2.597 1.00 0.00 14 LYS A C 5
ATOM 2814 O O . LYS A 1 14 ? -4.038 -1.189 3.708 1.00 0.00 14 LYS A O 5
ATOM 2833 N N . CYS A 1 15 ? -4.408 -0.022 1.820 1.00 0.00 15 CYS A N 5
ATOM 2834 C CA . CYS A 1 15 ? -3.601 1.119 2.236 1.00 0.00 15 CYS A CA 5
ATOM 2835 C C . CYS A 1 15 ? -4.380 2.017 3.192 1.00 0.00 15 CYS A C 5
ATOM 2836 O O . CYS A 1 15 ? -5.317 2.705 2.789 1.00 0.00 15 CYS A O 5
ATOM 2843 N N . SER A 1 16 ? -3.984 2.004 4.461 1.00 0.00 16 SER A N 5
ATOM 2844 C CA . SER A 1 16 ? -4.647 2.815 5.476 1.00 0.00 16 SER A CA 5
ATOM 2845 C C . SER A 1 16 ? -4.384 4.299 5.243 1.00 0.00 16 SER A C 5
ATOM 2846 O O . SER A 1 16 ? -5.137 5.155 5.709 1.00 0.00 16 SER A O 5
ATOM 2854 N N . ASP A 1 17 ? -3.311 4.597 4.520 1.00 0.00 17 ASP A N 5
ATOM 2855 C CA . ASP A 1 17 ? -2.947 5.978 4.223 1.00 0.00 17 ASP A CA 5
ATOM 2856 C C . ASP A 1 17 ? -4.089 6.700 3.515 1.00 0.00 17 ASP A C 5
ATOM 2857 O O . ASP A 1 17 ? -4.580 7.724 3.990 1.00 0.00 17 ASP A O 5
ATOM 2866 N N . CYS A 1 18 ? -4.507 6.160 2.374 1.00 0.00 18 CYS A N 5
ATOM 2867 C CA . CYS A 1 18 ? -5.590 6.753 1.599 1.00 0.00 18 CYS A CA 5
ATOM 2868 C C . CYS A 1 18 ? -6.818 5.847 1.599 1.00 0.00 18 CYS A C 5
ATOM 2869 O O . CYS A 1 18 ? -7.937 6.301 1.833 1.00 0.00 18 CYS A O 5
ATOM 2876 N N . GLY A 1 19 ? -6.599 4.563 1.335 1.00 0.00 19 GLY A N 5
ATOM 2877 C CA . GLY A 1 19 ? -7.696 3.613 1.309 1.00 0.00 19 GLY A CA 5
ATOM 2878 C C . GLY A 1 19 ? -7.789 2.870 -0.009 1.00 0.00 19 GLY A C 5
ATOM 2879 O O . GLY A 1 19 ? -8.843 2.846 -0.645 1.00 0.00 19 GLY A O 5
ATOM 2883 N N . LYS A 1 20 ? -6.682 2.261 -0.422 1.00 0.00 20 LYS A N 5
ATOM 2884 C CA . LYS A 1 20 ? -6.642 1.513 -1.673 1.00 0.00 20 LYS A CA 5
ATOM 2885 C C . LYS A 1 20 ? -6.487 0.019 -1.408 1.00 0.00 20 LYS A C 5
ATOM 2886 O O . LYS A 1 20 ? -6.380 -0.410 -0.259 1.00 0.00 20 LYS A O 5
ATOM 2905 N N . SER A 1 21 ? -6.476 -0.769 -2.479 1.00 0.00 21 SER A N 5
ATOM 2906 C CA . SER A 1 21 ? -6.337 -2.216 -2.362 1.00 0.00 21 SER A CA 5
ATOM 2907 C C . SER A 1 21 ? -5.228 -2.731 -3.274 1.00 0.00 21 SER A C 5
ATOM 2908 O O . SER A 1 21 ? -5.221 -2.463 -4.475 1.00 0.00 21 SER A O 5
ATOM 2916 N N . PHE A 1 22 ? -4.290 -3.472 -2.694 1.00 0.00 22 PHE A N 5
ATOM 2917 C CA . PHE A 1 22 ? -3.174 -4.025 -3.453 1.00 0.00 22 PHE A CA 5
ATOM 2918 C C . PHE A 1 22 ? -3.168 -5.549 -3.379 1.00 0.00 22 PHE A C 5
ATOM 2919 O O . PHE A 1 22 ? -3.632 -6.137 -2.402 1.00 0.00 22 PHE A O 5
ATOM 2936 N N . THR A 1 23 ? -2.639 -6.184 -4.421 1.00 0.00 23 THR A N 5
ATOM 2937 C CA . THR A 1 23 ? -2.573 -7.638 -4.477 1.00 0.00 23 THR A CA 5
ATOM 2938 C C . THR A 1 23 ? -1.378 -8.166 -3.690 1.00 0.00 23 THR A C 5
ATOM 2939 O O . THR A 1 23 ? -1.521 -9.048 -2.843 1.00 0.00 23 THR A O 5
ATOM 2950 N N . TRP A 1 24 ? -0.202 -7.620 -3.974 1.00 0.00 24 TRP A N 5
ATOM 2951 C CA . TRP A 1 24 ? 1.018 -8.035 -3.292 1.00 0.00 24 TRP A CA 5
ATOM 2952 C C . TRP A 1 24 ? 1.371 -7.066 -2.169 1.00 0.00 24 TRP A C 5
ATOM 2953 O O . TRP A 1 24 ? 1.112 -5.866 -2.266 1.00 0.00 24 TRP A O 5
ATOM 2974 N N . LYS A 1 25 ? 1.964 -7.593 -1.103 1.00 0.00 25 LYS A N 5
ATOM 2975 C CA . LYS A 1 25 ? 2.354 -6.774 0.039 1.00 0.00 25 LYS A CA 5
ATOM 2976 C C . LYS A 1 25 ? 3.417 -5.756 -0.359 1.00 0.00 25 LYS A C 5
ATOM 2977 O O . LYS A 1 25 ? 3.180 -4.549 -0.320 1.00 0.00 25 LYS A O 5
ATOM 2996 N N . SER A 1 26 ? 4.589 -6.251 -0.744 1.00 0.00 26 SER A N 5
ATOM 2997 C CA . SER A 1 26 ? 5.690 -5.383 -1.148 1.00 0.00 26 SER A CA 5
ATOM 2998 C C . SER A 1 26 ? 5.173 -4.175 -1.923 1.00 0.00 26 SER A C 5
ATOM 2999 O O . SER A 1 26 ? 5.494 -3.032 -1.599 1.00 0.00 26 SER A O 5
ATOM 3007 N N . ARG A 1 27 ? 4.369 -4.438 -2.949 1.00 0.00 27 ARG A N 5
ATOM 3008 C CA . ARG A 1 27 ? 3.808 -3.373 -3.772 1.00 0.00 27 ARG A CA 5
ATOM 3009 C C . ARG A 1 27 ? 3.242 -2.255 -2.902 1.00 0.00 27 ARG A C 5
ATOM 3010 O O . ARG A 1 27 ? 3.591 -1.085 -3.071 1.00 0.00 27 ARG A O 5
ATOM 3031 N N . LEU A 1 28 ? 2.367 -2.621 -1.973 1.00 0.00 28 LEU A N 5
ATOM 3032 C CA . LEU A 1 28 ? 1.751 -1.648 -1.076 1.00 0.00 28 LEU A CA 5
ATOM 3033 C C . LEU A 1 28 ? 2.801 -0.715 -0.482 1.00 0.00 28 LEU A C 5
ATOM 3034 O O . LEU A 1 28 ? 2.662 0.507 -0.536 1.00 0.00 28 LEU A O 5
ATOM 3050 N N . ARG A 1 29 ? 3.853 -1.299 0.084 1.00 0.00 29 ARG A N 5
ATOM 3051 C CA . ARG A 1 29 ? 4.927 -0.520 0.687 1.00 0.00 29 ARG A CA 5
ATOM 3052 C C . ARG A 1 29 ? 5.427 0.553 -0.275 1.00 0.00 29 ARG A C 5
ATOM 3053 O O . ARG A 1 29 ? 5.864 1.624 0.147 1.00 0.00 29 ARG A O 5
ATOM 3074 N N . ILE A 1 30 ? 5.360 0.258 -1.569 1.00 0.00 30 ILE A N 5
ATOM 3075 C CA . ILE A 1 30 ? 5.805 1.198 -2.590 1.00 0.00 30 ILE A CA 5
ATOM 3076 C C . ILE A 1 30 ? 4.868 2.399 -2.678 1.00 0.00 30 ILE A C 5
ATOM 3077 O O . ILE A 1 30 ? 5.309 3.530 -2.886 1.00 0.00 30 ILE A O 5
ATOM 3093 N N . HIS A 1 31 ? 3.573 2.145 -2.517 1.00 0.00 31 HIS A N 5
ATOM 3094 C CA . HIS A 1 31 ? 2.574 3.206 -2.575 1.00 0.00 31 HIS A CA 5
ATOM 3095 C C . HIS A 1 31 ? 2.634 4.079 -1.326 1.00 0.00 31 HIS A C 5
ATOM 3096 O O . HIS A 1 31 ? 2.706 5.304 -1.417 1.00 0.00 31 HIS A O 5
ATOM 3110 N N . GLN A 1 32 ? 2.603 3.440 -0.161 1.00 0.00 32 GLN A N 5
ATOM 3111 C CA . GLN A 1 32 ? 2.653 4.159 1.106 1.00 0.00 32 GLN A CA 5
ATOM 3112 C C . GLN A 1 32 ? 3.571 5.373 1.008 1.00 0.00 32 GLN A C 5
ATOM 3113 O O . GLN A 1 32 ? 3.133 6.511 1.179 1.00 0.00 32 GLN A O 5
ATOM 3127 N N . LYS A 1 33 ? 4.846 5.124 0.731 1.00 0.00 33 LYS A N 5
ATOM 3128 C CA . LYS A 1 33 ? 5.826 6.196 0.608 1.00 0.00 33 LYS A CA 5
ATOM 3129 C C . LYS A 1 33 ? 5.404 7.200 -0.459 1.00 0.00 33 LYS A C 5
ATOM 3130 O O . LYS A 1 33 ? 5.580 8.408 -0.293 1.00 0.00 33 LYS A O 5
ATOM 3149 N N . CYS A 1 34 ? 4.844 6.695 -1.552 1.00 0.00 34 CYS A N 5
ATOM 3150 C CA . CYS A 1 34 ? 4.395 7.549 -2.647 1.00 0.00 34 CYS A CA 5
ATOM 3151 C C . CYS A 1 34 ? 3.714 8.804 -2.112 1.00 0.00 34 CYS A C 5
ATOM 3152 O O . CYS A 1 34 ? 3.936 9.906 -2.615 1.00 0.00 34 CYS A O 5
ATOM 3160 N N . HIS A 1 35 ? 2.882 8.630 -1.090 1.00 0.00 35 HIS A N 5
ATOM 3161 C CA . HIS A 1 35 ? 2.166 9.749 -0.487 1.00 0.00 35 HIS A CA 5
ATOM 3162 C C . HIS A 1 35 ? 3.131 10.867 -0.102 1.00 0.00 35 HIS A C 5
ATOM 3163 O O . HIS A 1 35 ? 3.664 10.887 1.008 1.00 0.00 35 HIS A O 5
ATOM 3177 N N . THR A 1 36 ? 3.353 11.796 -1.027 1.00 0.00 36 THR A N 5
ATOM 3178 C CA . THR A 1 36 ? 4.254 12.915 -0.785 1.00 0.00 36 THR A CA 5
ATOM 3179 C C . THR A 1 36 ? 3.601 14.239 -1.164 1.00 0.00 36 THR A C 5
ATOM 3180 O O . THR A 1 36 ? 4.228 15.097 -1.785 1.00 0.00 36 THR A O 5
ATOM 3191 N N . GLY A 1 37 ? 2.337 14.400 -0.785 1.00 0.00 37 GLY A N 5
ATOM 3192 C CA . GLY A 1 37 ? 1.620 15.623 -1.093 1.00 0.00 37 GLY A CA 5
ATOM 3193 C C . GLY A 1 37 ? 1.434 16.509 0.123 1.00 0.00 37 GLY A C 5
ATOM 3194 O O . GLY A 1 37 ? 1.451 16.028 1.256 1.00 0.00 37 GLY A O 5
ATOM 3198 N N . GLU A 1 38 ? 1.257 17.805 -0.112 1.00 0.00 38 GLU A N 5
ATOM 3199 C CA . GLU A 1 38 ? 1.070 18.759 0.975 1.00 0.00 38 GLU A CA 5
ATOM 3200 C C . GLU A 1 38 ? -0.283 19.456 0.861 1.00 0.00 38 GLU A C 5
ATOM 3201 O O . GLU A 1 38 ? -0.366 20.684 0.900 1.00 0.00 38 GLU A O 5
ATOM 3213 N N . ARG A 1 39 ? -1.340 18.663 0.718 1.00 0.00 39 ARG A N 5
ATOM 3214 C CA . ARG A 1 39 ? -2.689 19.203 0.596 1.00 0.00 39 ARG A CA 5
ATOM 3215 C C . ARG A 1 39 ? -3.712 18.254 1.213 1.00 0.00 39 ARG A C 5
ATOM 3216 O O . ARG A 1 39 ? -3.893 17.130 0.744 1.00 0.00 39 ARG A O 5
ATOM 3237 N N . HIS A 1 40 ? -4.378 18.714 2.267 1.00 0.00 40 HIS A N 5
ATOM 3238 C CA . HIS A 1 40 ? -5.384 17.906 2.948 1.00 0.00 40 HIS A CA 5
ATOM 3239 C C . HIS A 1 40 ? -4.929 16.454 3.061 1.00 0.00 40 HIS A C 5
ATOM 3240 O O . HIS A 1 40 ? -5.717 15.529 2.864 1.00 0.00 40 HIS A O 5
ATOM 3254 N N . SER A 1 41 ? -3.652 16.262 3.379 1.00 0.00 41 SER A N 5
ATOM 3255 C CA . SER A 1 41 ? -3.091 14.923 3.513 1.00 0.00 41 SER A CA 5
ATOM 3256 C C . SER A 1 41 ? -3.371 14.354 4.901 1.00 0.00 41 SER A C 5
ATOM 3257 O O . SER A 1 41 ? -2.497 13.753 5.525 1.00 0.00 41 SER A O 5
ATOM 3265 N N . GLY A 1 42 ? -4.596 14.548 5.378 1.00 0.00 42 GLY A N 5
ATOM 3266 C CA . GLY A 1 42 ? -4.970 14.049 6.688 1.00 0.00 42 GLY A CA 5
ATOM 3267 C C . GLY A 1 42 ? -4.393 14.884 7.813 1.00 0.00 42 GLY A C 5
ATOM 3268 O O . GLY A 1 42 ? -3.349 14.561 8.382 1.00 0.00 42 GLY A O 5
ATOM 3272 N N . PRO A 1 43 ? -5.078 15.987 8.149 1.00 0.00 43 PRO A N 5
ATOM 3273 C CA . PRO A 1 43 ? -4.644 16.895 9.215 1.00 0.00 43 PRO A CA 5
ATOM 3274 C C . PRO A 1 43 ? -4.782 16.270 10.599 1.00 0.00 43 PRO A C 5
ATOM 3275 O O . PRO A 1 43 ? -5.516 15.300 10.783 1.00 0.00 43 PRO A O 5
ATOM 3286 N N . SER A 1 44 ? -4.070 16.834 11.571 1.00 0.00 44 SER A N 5
ATOM 3287 C CA . SER A 1 44 ? -4.110 16.329 12.938 1.00 0.00 44 SER A CA 5
ATOM 3288 C C . SER A 1 44 ? -4.636 17.395 13.895 1.00 0.00 44 SER A C 5
ATOM 3289 O O . SER A 1 44 ? -4.499 18.592 13.644 1.00 0.00 44 SER A O 5
ATOM 3297 N N . SER A 1 45 ? -5.237 16.950 14.994 1.00 0.00 45 SER A N 5
ATOM 3298 C CA . SER A 1 45 ? -5.787 17.865 15.987 1.00 0.00 45 SER A CA 5
ATOM 3299 C C . SER A 1 45 ? -4.806 18.072 17.137 1.00 0.00 45 SER A C 5
ATOM 3300 O O . SER A 1 45 ? -5.195 18.095 18.304 1.00 0.00 45 SER A O 5
ATOM 3308 N N . GLY A 1 46 ? -3.529 18.223 16.797 1.00 0.00 46 GLY A N 5
ATOM 3309 C CA . GLY A 1 46 ? -2.511 18.426 17.811 1.00 0.00 46 GLY A CA 5
ATOM 3310 C C . GLY A 1 46 ? -1.112 18.172 17.286 1.00 0.00 46 GLY A C 5
ATOM 3311 O O . GLY A 1 46 ? -0.595 18.998 16.534 1.00 0.00 46 GLY A O 5
ATOM 3316 N N . GLY A 1 1 ? -18.009 13.399 -8.791 1.00 0.00 1 GLY A N 6
ATOM 3317 C CA . GLY A 1 1 ? -18.882 12.516 -8.040 1.00 0.00 1 GLY A CA 6
ATOM 3318 C C . GLY A 1 1 ? -18.354 11.097 -7.974 1.00 0.00 1 GLY A C 6
ATOM 3319 O O . GLY A 1 1 ? -19.095 10.141 -8.206 1.00 0.00 1 GLY A O 6
ATOM 3323 N N . SER A 1 2 ? -17.071 10.958 -7.659 1.00 0.00 2 SER A N 6
ATOM 3324 C CA . SER A 1 2 ? -16.443 9.645 -7.569 1.00 0.00 2 SER A CA 6
ATOM 3325 C C . SER A 1 2 ? -15.614 9.524 -6.294 1.00 0.00 2 SER A C 6
ATOM 3326 O O . SER A 1 2 ? -14.484 10.007 -6.227 1.00 0.00 2 SER A O 6
ATOM 3334 N N . SER A 1 3 ? -16.186 8.878 -5.283 1.00 0.00 3 SER A N 6
ATOM 3335 C CA . SER A 1 3 ? -15.503 8.697 -4.008 1.00 0.00 3 SER A CA 6
ATOM 3336 C C . SER A 1 3 ? -15.540 7.234 -3.574 1.00 0.00 3 SER A C 6
ATOM 3337 O O . SER A 1 3 ? -14.500 6.599 -3.406 1.00 0.00 3 SER A O 6
ATOM 3345 N N . GLY A 1 4 ? -16.747 6.706 -3.396 1.00 0.00 4 GLY A N 6
ATOM 3346 C CA . GLY A 1 4 ? -16.898 5.323 -2.984 1.00 0.00 4 GLY A CA 6
ATOM 3347 C C . GLY A 1 4 ? -18.280 5.030 -2.434 1.00 0.00 4 GLY A C 6
ATOM 3348 O O . GLY A 1 4 ? -18.880 5.871 -1.765 1.00 0.00 4 GLY A O 6
ATOM 3352 N N . SER A 1 5 ? -18.787 3.834 -2.717 1.00 0.00 5 SER A N 6
ATOM 3353 C CA . SER A 1 5 ? -20.109 3.434 -2.250 1.00 0.00 5 SER A CA 6
ATOM 3354 C C . SER A 1 5 ? -20.014 2.239 -1.307 1.00 0.00 5 SER A C 6
ATOM 3355 O O . SER A 1 5 ? -20.557 2.260 -0.203 1.00 0.00 5 SER A O 6
ATOM 3363 N N . SER A 1 6 ? -19.319 1.196 -1.752 1.00 0.00 6 SER A N 6
ATOM 3364 C CA . SER A 1 6 ? -19.155 -0.011 -0.950 1.00 0.00 6 SER A CA 6
ATOM 3365 C C . SER A 1 6 ? -18.047 -0.893 -1.518 1.00 0.00 6 SER A C 6
ATOM 3366 O O . SER A 1 6 ? -18.183 -1.461 -2.601 1.00 0.00 6 SER A O 6
ATOM 3374 N N . GLY A 1 7 ? -16.948 -1.004 -0.777 1.00 0.00 7 GLY A N 6
ATOM 3375 C CA . GLY A 1 7 ? -15.832 -1.818 -1.221 1.00 0.00 7 GLY A CA 6
ATOM 3376 C C . GLY A 1 7 ? -14.989 -2.325 -0.068 1.00 0.00 7 GLY A C 6
ATOM 3377 O O . GLY A 1 7 ? -14.189 -1.581 0.501 1.00 0.00 7 GLY A O 6
ATOM 3381 N N . THR A 1 8 ? -15.168 -3.595 0.280 1.00 0.00 8 THR A N 6
ATOM 3382 C CA . THR A 1 8 ? -14.420 -4.201 1.375 1.00 0.00 8 THR A CA 6
ATOM 3383 C C . THR A 1 8 ? -12.944 -4.342 1.020 1.00 0.00 8 THR A C 6
ATOM 3384 O O . THR A 1 8 ? -12.073 -3.853 1.738 1.00 0.00 8 THR A O 6
ATOM 3395 N N . GLY A 1 9 ? -12.670 -5.014 -0.094 1.00 0.00 9 GLY A N 6
ATOM 3396 C CA . GLY A 1 9 ? -11.298 -5.207 -0.525 1.00 0.00 9 GLY A CA 6
ATOM 3397 C C . GLY A 1 9 ? -10.870 -6.660 -0.463 1.00 0.00 9 GLY A C 6
ATOM 3398 O O . GLY A 1 9 ? -10.493 -7.158 0.598 1.00 0.00 9 GLY A O 6
ATOM 3402 N N . GLU A 1 10 ? -10.929 -7.342 -1.602 1.00 0.00 10 GLU A N 6
ATOM 3403 C CA . GLU A 1 10 ? -10.546 -8.748 -1.671 1.00 0.00 10 GLU A CA 6
ATOM 3404 C C . GLU A 1 10 ? -9.072 -8.928 -1.319 1.00 0.00 10 GLU A C 6
ATOM 3405 O O . GLU A 1 10 ? -8.735 -9.536 -0.302 1.00 0.00 10 GLU A O 6
ATOM 3417 N N . LYS A 1 11 ? -8.198 -8.397 -2.166 1.00 0.00 11 LYS A N 6
ATOM 3418 C CA . LYS A 1 11 ? -6.760 -8.497 -1.946 1.00 0.00 11 LYS A CA 6
ATOM 3419 C C . LYS A 1 11 ? -6.431 -8.428 -0.458 1.00 0.00 11 LYS A C 6
ATOM 3420 O O . LYS A 1 11 ? -7.062 -7.699 0.308 1.00 0.00 11 LYS A O 6
ATOM 3439 N N . PRO A 1 12 ? -5.421 -9.204 -0.038 1.00 0.00 12 PRO A N 6
ATOM 3440 C CA . PRO A 1 12 ? -4.984 -9.246 1.361 1.00 0.00 12 PRO A CA 6
ATOM 3441 C C . PRO A 1 12 ? -4.303 -7.953 1.795 1.00 0.00 12 PRO A C 6
ATOM 3442 O O . PRO A 1 12 ? -3.838 -7.835 2.930 1.00 0.00 12 PRO A O 6
ATOM 3453 N N . TYR A 1 13 ? -4.247 -6.985 0.887 1.00 0.00 13 TYR A N 6
ATOM 3454 C CA . TYR A 1 13 ? -3.621 -5.701 1.176 1.00 0.00 13 TYR A CA 6
ATOM 3455 C C . TYR A 1 13 ? -4.520 -4.546 0.746 1.00 0.00 13 TYR A C 6
ATOM 3456 O O . TYR A 1 13 ? -5.036 -4.529 -0.373 1.00 0.00 13 TYR A O 6
ATOM 3474 N N . LYS A 1 14 ? -4.705 -3.582 1.641 1.00 0.00 14 LYS A N 6
ATOM 3475 C CA . LYS A 1 14 ? -5.540 -2.422 1.356 1.00 0.00 14 LYS A CA 6
ATOM 3476 C C . LYS A 1 14 ? -5.112 -1.223 2.197 1.00 0.00 14 LYS A C 6
ATOM 3477 O O . LYS A 1 14 ? -5.277 -1.219 3.418 1.00 0.00 14 LYS A O 6
ATOM 3496 N N . CYS A 1 15 ? -4.564 -0.209 1.538 1.00 0.00 15 CYS A N 6
ATOM 3497 C CA . CYS A 1 15 ? -4.113 0.996 2.225 1.00 0.00 15 CYS A CA 6
ATOM 3498 C C . CYS A 1 15 ? -5.259 1.640 3.001 1.00 0.00 15 CYS A C 6
ATOM 3499 O O . CYS A 1 15 ? -6.321 1.916 2.444 1.00 0.00 15 CYS A O 6
ATOM 3506 N N . SER A 1 16 ? -5.033 1.878 4.289 1.00 0.00 16 SER A N 6
ATOM 3507 C CA . SER A 1 16 ? -6.047 2.486 5.143 1.00 0.00 16 SER A CA 6
ATOM 3508 C C . SER A 1 16 ? -5.947 4.008 5.104 1.00 0.00 16 SER A C 6
ATOM 3509 O O . SER A 1 16 ? -6.903 4.712 5.430 1.00 0.00 16 SER A O 6
ATOM 3517 N N . ASP A 1 17 ? -4.784 4.508 4.703 1.00 0.00 17 ASP A N 6
ATOM 3518 C CA . ASP A 1 17 ? -4.557 5.946 4.621 1.00 0.00 17 ASP A CA 6
ATOM 3519 C C . ASP A 1 17 ? -5.528 6.594 3.638 1.00 0.00 17 ASP A C 6
ATOM 3520 O O . ASP A 1 17 ? -6.184 7.585 3.958 1.00 0.00 17 ASP A O 6
ATOM 3529 N N . CYS A 1 18 ? -5.613 6.027 2.439 1.00 0.00 18 CYS A N 6
ATOM 3530 C CA . CYS A 1 18 ? -6.502 6.548 1.407 1.00 0.00 18 CYS A CA 6
ATOM 3531 C C . CYS A 1 18 ? -7.560 5.516 1.028 1.00 0.00 18 CYS A C 6
ATOM 3532 O O . CYS A 1 18 ? -8.745 5.832 0.935 1.00 0.00 18 CYS A O 6
ATOM 3539 N N . GLY A 1 19 ? -7.121 4.280 0.809 1.00 0.00 19 GLY A N 6
ATOM 3540 C CA . GLY A 1 19 ? -8.042 3.220 0.443 1.00 0.00 19 GLY A CA 6
ATOM 3541 C C . GLY A 1 19 ? -7.587 2.455 -0.784 1.00 0.00 19 GLY A C 6
ATOM 3542 O O . GLY A 1 19 ? -8.394 1.825 -1.468 1.00 0.00 19 GLY A O 6
ATOM 3546 N N . LYS A 1 20 ? -6.289 2.511 -1.067 1.00 0.00 20 LYS A N 6
ATOM 3547 C CA . LYS A 1 20 ? -5.726 1.819 -2.220 1.00 0.00 20 LYS A CA 6
ATOM 3548 C C . LYS A 1 20 ? -5.748 0.308 -2.011 1.00 0.00 20 LYS A C 6
ATOM 3549 O O . LYS A 1 20 ? -6.166 -0.177 -0.960 1.00 0.00 20 LYS A O 6
ATOM 3568 N N . SER A 1 21 ? -5.294 -0.431 -3.019 1.00 0.00 21 SER A N 6
ATOM 3569 C CA . SER A 1 21 ? -5.264 -1.887 -2.947 1.00 0.00 21 SER A CA 6
ATOM 3570 C C . SER A 1 21 ? -4.029 -2.440 -3.653 1.00 0.00 21 SER A C 6
ATOM 3571 O O . SER A 1 21 ? -3.522 -1.842 -4.602 1.00 0.00 21 SER A O 6
ATOM 3579 N N . PHE A 1 22 ? -3.551 -3.587 -3.182 1.00 0.00 22 PHE A N 6
ATOM 3580 C CA . PHE A 1 22 ? -2.375 -4.222 -3.766 1.00 0.00 22 PHE A CA 6
ATOM 3581 C C . PHE A 1 22 ? -2.434 -5.737 -3.595 1.00 0.00 22 PHE A C 6
ATOM 3582 O O . PHE A 1 22 ? -2.932 -6.242 -2.588 1.00 0.00 22 PHE A O 6
ATOM 3599 N N . THR A 1 23 ? -1.923 -6.459 -4.588 1.00 0.00 23 THR A N 6
ATOM 3600 C CA . THR A 1 23 ? -1.919 -7.916 -4.550 1.00 0.00 23 THR A CA 6
ATOM 3601 C C . THR A 1 23 ? -0.643 -8.445 -3.906 1.00 0.00 23 THR A C 6
ATOM 3602 O O . THR A 1 23 ? -0.675 -9.414 -3.148 1.00 0.00 23 THR A O 6
ATOM 3613 N N . TRP A 1 24 ? 0.479 -7.803 -4.212 1.00 0.00 24 TRP A N 6
ATOM 3614 C CA . TRP A 1 24 ? 1.767 -8.210 -3.661 1.00 0.00 24 TRP A CA 6
ATOM 3615 C C . TRP A 1 24 ? 2.193 -7.281 -2.530 1.00 0.00 24 TRP A C 6
ATOM 3616 O O . TRP A 1 24 ? 1.955 -6.074 -2.582 1.00 0.00 24 TRP A O 6
ATOM 3637 N N . LYS A 1 25 ? 2.825 -7.849 -1.509 1.00 0.00 25 LYS A N 6
ATOM 3638 C CA . LYS A 1 25 ? 3.286 -7.072 -0.365 1.00 0.00 25 LYS A CA 6
ATOM 3639 C C . LYS A 1 25 ? 4.172 -5.915 -0.816 1.00 0.00 25 LYS A C 6
ATOM 3640 O O . LYS A 1 25 ? 3.814 -4.748 -0.655 1.00 0.00 25 LYS A O 6
ATOM 3659 N N . SER A 1 26 ? 5.328 -6.245 -1.382 1.00 0.00 26 SER A N 6
ATOM 3660 C CA . SER A 1 26 ? 6.266 -5.233 -1.854 1.00 0.00 26 SER A CA 6
ATOM 3661 C C . SER A 1 26 ? 5.524 -4.048 -2.464 1.00 0.00 26 SER A C 6
ATOM 3662 O O . SER A 1 26 ? 5.720 -2.903 -2.057 1.00 0.00 26 SER A O 6
ATOM 3670 N N . ARG A 1 27 ? 4.670 -4.332 -3.442 1.00 0.00 27 ARG A N 6
ATOM 3671 C CA . ARG A 1 27 ? 3.899 -3.290 -4.110 1.00 0.00 27 ARG A CA 6
ATOM 3672 C C . ARG A 1 27 ? 3.361 -2.280 -3.100 1.00 0.00 27 ARG A C 6
ATOM 3673 O O . ARG A 1 27 ? 3.646 -1.085 -3.188 1.00 0.00 27 ARG A O 6
ATOM 3694 N N . LEU A 1 28 ? 2.581 -2.768 -2.142 1.00 0.00 28 LEU A N 6
ATOM 3695 C CA . LEU A 1 28 ? 2.002 -1.909 -1.115 1.00 0.00 28 LEU A CA 6
ATOM 3696 C C . LEU A 1 28 ? 3.053 -0.967 -0.537 1.00 0.00 28 LEU A C 6
ATOM 3697 O O . LEU A 1 28 ? 2.851 0.246 -0.484 1.00 0.00 28 LEU A O 6
ATOM 3713 N N . ARG A 1 29 ? 4.176 -1.533 -0.107 1.00 0.00 29 ARG A N 6
ATOM 3714 C CA . ARG A 1 29 ? 5.259 -0.744 0.466 1.00 0.00 29 ARG A CA 6
ATOM 3715 C C . ARG A 1 29 ? 5.630 0.418 -0.452 1.00 0.00 29 ARG A C 6
ATOM 3716 O O . ARG A 1 29 ? 6.044 1.480 0.012 1.00 0.00 29 ARG A O 6
ATOM 3737 N N . ILE A 1 30 ? 5.477 0.207 -1.755 1.00 0.00 30 ILE A N 6
ATOM 3738 C CA . ILE A 1 30 ? 5.795 1.236 -2.737 1.00 0.00 30 ILE A CA 6
ATOM 3739 C C . ILE A 1 30 ? 4.851 2.427 -2.610 1.00 0.00 30 ILE A C 6
ATOM 3740 O O . ILE A 1 30 ? 5.269 3.580 -2.731 1.00 0.00 30 ILE A O 6
ATOM 3756 N N . HIS A 1 31 ? 3.576 2.142 -2.365 1.00 0.00 31 HIS A N 6
ATOM 3757 C CA . HIS A 1 31 ? 2.572 3.190 -2.219 1.00 0.00 31 HIS A CA 6
ATOM 3758 C C . HIS A 1 31 ? 2.915 4.111 -1.052 1.00 0.00 31 HIS A C 6
ATOM 3759 O O . HIS A 1 31 ? 3.007 5.327 -1.217 1.00 0.00 31 HIS A O 6
ATOM 3773 N N . GLN A 1 32 ? 3.101 3.523 0.125 1.00 0.00 32 GLN A N 6
ATOM 3774 C CA . GLN A 1 32 ? 3.431 4.292 1.319 1.00 0.00 32 GLN A CA 6
ATOM 3775 C C . GLN A 1 32 ? 4.383 5.436 0.984 1.00 0.00 32 GLN A C 6
ATOM 3776 O O . GLN A 1 32 ? 4.114 6.595 1.300 1.00 0.00 32 GLN A O 6
ATOM 3790 N N . LYS A 1 33 ? 5.497 5.103 0.341 1.00 0.00 33 LYS A N 6
ATOM 3791 C CA . LYS A 1 33 ? 6.490 6.101 -0.038 1.00 0.00 33 LYS A CA 6
ATOM 3792 C C . LYS A 1 33 ? 5.822 7.322 -0.664 1.00 0.00 33 LYS A C 6
ATOM 3793 O O . LYS A 1 33 ? 6.177 8.461 -0.358 1.00 0.00 33 LYS A O 6
ATOM 3812 N N . CYS A 1 34 ? 4.853 7.077 -1.539 1.00 0.00 34 CYS A N 6
ATOM 3813 C CA . CYS A 1 34 ? 4.135 8.156 -2.207 1.00 0.00 34 CYS A CA 6
ATOM 3814 C C . CYS A 1 34 ? 3.505 9.101 -1.189 1.00 0.00 34 CYS A C 6
ATOM 3815 O O . CYS A 1 34 ? 3.723 10.312 -1.232 1.00 0.00 34 CYS A O 6
ATOM 3823 N N . HIS A 1 35 ? 2.720 8.540 -0.274 1.00 0.00 35 HIS A N 6
ATOM 3824 C CA . HIS A 1 35 ? 2.057 9.333 0.754 1.00 0.00 35 HIS A CA 6
ATOM 3825 C C . HIS A 1 35 ? 3.020 10.346 1.365 1.00 0.00 35 HIS A C 6
ATOM 3826 O O . HIS A 1 35 ? 2.741 11.545 1.395 1.00 0.00 35 HIS A O 6
ATOM 3840 N N . THR A 1 36 ? 4.156 9.856 1.853 1.00 0.00 36 THR A N 6
ATOM 3841 C CA . THR A 1 36 ? 5.160 10.718 2.465 1.00 0.00 36 THR A CA 6
ATOM 3842 C C . THR A 1 36 ? 5.961 11.466 1.406 1.00 0.00 36 THR A C 6
ATOM 3843 O O . THR A 1 36 ? 6.892 10.919 0.816 1.00 0.00 36 THR A O 6
ATOM 3854 N N . GLY A 1 37 ? 5.593 12.722 1.169 1.00 0.00 37 GLY A N 6
ATOM 3855 C CA . GLY A 1 37 ? 6.289 13.525 0.181 1.00 0.00 37 GLY A CA 6
ATOM 3856 C C . GLY A 1 37 ? 5.390 14.563 -0.460 1.00 0.00 37 GLY A C 6
ATOM 3857 O O . GLY A 1 37 ? 5.360 15.716 -0.031 1.00 0.00 37 GLY A O 6
ATOM 3861 N N . GLU A 1 38 ? 4.657 14.155 -1.491 1.00 0.00 38 GLU A N 6
ATOM 3862 C CA . GLU A 1 38 ? 3.756 15.060 -2.193 1.00 0.00 38 GLU A CA 6
ATOM 3863 C C . GLU A 1 38 ? 2.333 14.937 -1.654 1.00 0.00 38 GLU A C 6
ATOM 3864 O O . GLU A 1 38 ? 1.371 14.876 -2.421 1.00 0.00 38 GLU A O 6
ATOM 3876 N N . ARG A 1 39 ? 2.208 14.899 -0.332 1.00 0.00 39 ARG A N 6
ATOM 3877 C CA . ARG A 1 39 ? 0.904 14.782 0.310 1.00 0.00 39 ARG A CA 6
ATOM 3878 C C . ARG A 1 39 ? -0.127 15.662 -0.390 1.00 0.00 39 ARG A C 6
ATOM 3879 O O . ARG A 1 39 ? -0.140 16.881 -0.214 1.00 0.00 39 ARG A O 6
ATOM 3900 N N . HIS A 1 40 ? -0.990 15.036 -1.184 1.00 0.00 40 HIS A N 6
ATOM 3901 C CA . HIS A 1 40 ? -2.026 15.763 -1.910 1.00 0.00 40 HIS A CA 6
ATOM 3902 C C . HIS A 1 40 ? -3.346 15.736 -1.145 1.00 0.00 40 HIS A C 6
ATOM 3903 O O . HIS A 1 40 ? -3.954 16.778 -0.900 1.00 0.00 40 HIS A O 6
ATOM 3917 N N . SER A 1 41 ? -3.784 14.538 -0.771 1.00 0.00 41 SER A N 6
ATOM 3918 C CA . SER A 1 41 ? -5.034 14.376 -0.038 1.00 0.00 41 SER A CA 6
ATOM 3919 C C . SER A 1 41 ? -5.081 15.308 1.168 1.00 0.00 41 SER A C 6
ATOM 3920 O O . SER A 1 41 ? -4.110 16.001 1.471 1.00 0.00 41 SER A O 6
ATOM 3928 N N . GLY A 1 42 ? -6.220 15.320 1.855 1.00 0.00 42 GLY A N 6
ATOM 3929 C CA . GLY A 1 42 ? -6.374 16.170 3.021 1.00 0.00 42 GLY A CA 6
ATOM 3930 C C . GLY A 1 42 ? -5.960 15.476 4.304 1.00 0.00 42 GLY A C 6
ATOM 3931 O O . GLY A 1 42 ? -5.197 14.510 4.294 1.00 0.00 42 GLY A O 6
ATOM 3935 N N . PRO A 1 43 ? -6.469 15.973 5.441 1.00 0.00 43 PRO A N 6
ATOM 3936 C CA . PRO A 1 43 ? -6.161 15.411 6.759 1.00 0.00 43 PRO A CA 6
ATOM 3937 C C . PRO A 1 43 ? -6.789 14.036 6.964 1.00 0.00 43 PRO A C 6
ATOM 3938 O O . PRO A 1 43 ? -6.658 13.436 8.030 1.00 0.00 43 PRO A O 6
ATOM 3949 N N . SER A 1 44 ? -7.471 13.543 5.935 1.00 0.00 44 SER A N 6
ATOM 3950 C CA . SER A 1 44 ? -8.122 12.240 6.003 1.00 0.00 44 SER A CA 6
ATOM 3951 C C . SER A 1 44 ? -7.098 11.131 6.221 1.00 0.00 44 SER A C 6
ATOM 3952 O O . SER A 1 44 ? -6.351 10.773 5.310 1.00 0.00 44 SER A O 6
ATOM 3960 N N . SER A 1 45 ? -7.068 10.592 7.435 1.00 0.00 45 SER A N 6
ATOM 3961 C CA . SER A 1 45 ? -6.133 9.526 7.776 1.00 0.00 45 SER A CA 6
ATOM 3962 C C . SER A 1 45 ? -6.805 8.472 8.651 1.00 0.00 45 SER A C 6
ATOM 3963 O O . SER A 1 45 ? -7.756 8.765 9.374 1.00 0.00 45 SER A O 6
ATOM 3971 N N . GLY A 1 46 ? -6.302 7.243 8.579 1.00 0.00 46 GLY A N 6
ATOM 3972 C CA . GLY A 1 46 ? -6.865 6.164 9.368 1.00 0.00 46 GLY A CA 6
ATOM 3973 C C . GLY A 1 46 ? -6.205 6.034 10.727 1.00 0.00 46 GLY A C 6
ATOM 3974 O O . GLY A 1 46 ? -5.192 6.690 10.966 1.00 0.00 46 GLY A O 6
ATOM 3979 N N . GLY A 1 1 ? -19.609 -0.998 8.726 1.00 0.00 1 GLY A N 7
ATOM 3980 C CA . GLY A 1 1 ? -20.172 0.231 8.197 1.00 0.00 1 GLY A CA 7
ATOM 3981 C C . GLY A 1 1 ? -21.321 -0.022 7.242 1.00 0.00 1 GLY A C 7
ATOM 3982 O O . GLY A 1 1 ? -22.290 -0.696 7.590 1.00 0.00 1 GLY A O 7
ATOM 3986 N N . SER A 1 2 ? -21.214 0.521 6.033 1.00 0.00 2 SER A N 7
ATOM 3987 C CA . SER A 1 2 ? -22.255 0.355 5.026 1.00 0.00 2 SER A CA 7
ATOM 3988 C C . SER A 1 2 ? -22.004 -0.893 4.185 1.00 0.00 2 SER A C 7
ATOM 3989 O O . SER A 1 2 ? -21.323 -0.838 3.161 1.00 0.00 2 SER A O 7
ATOM 3997 N N . SER A 1 3 ? -22.558 -2.018 4.625 1.00 0.00 3 SER A N 7
ATOM 3998 C CA . SER A 1 3 ? -22.392 -3.281 3.916 1.00 0.00 3 SER A CA 7
ATOM 3999 C C . SER A 1 3 ? -22.923 -3.177 2.489 1.00 0.00 3 SER A C 7
ATOM 4000 O O . SER A 1 3 ? -24.129 -3.075 2.270 1.00 0.00 3 SER A O 7
ATOM 4008 N N . GLY A 1 4 ? -22.012 -3.205 1.521 1.00 0.00 4 GLY A N 7
ATOM 4009 C CA . GLY A 1 4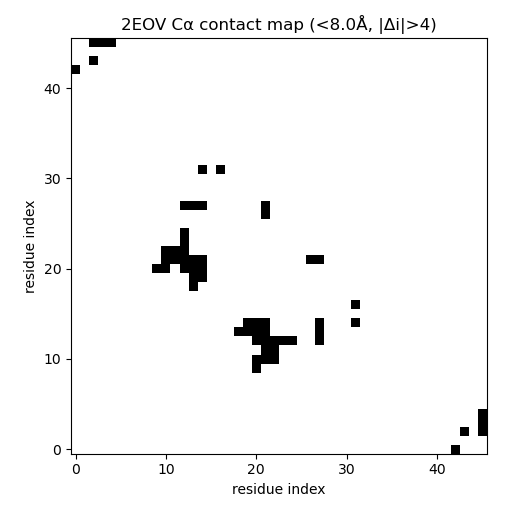 ? -22.407 -3.113 0.128 1.00 0.00 4 GLY A CA 7
ATOM 4010 C C . GLY A 1 4 ? -21.370 -2.409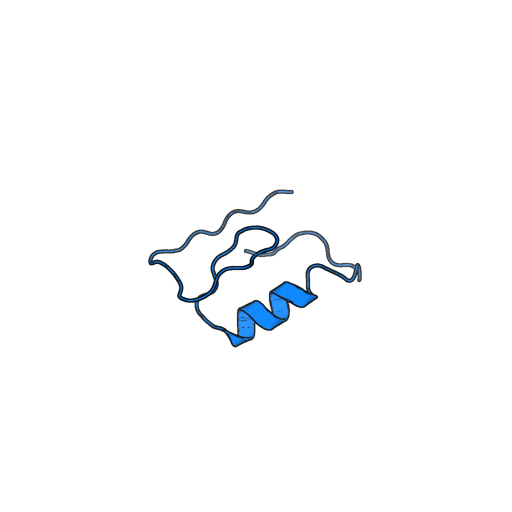 -0.724 1.00 0.00 4 GLY A C 7
ATOM 4011 O O . GLY A 1 4 ? -21.703 -1.537 -1.526 1.00 0.00 4 GLY A O 7
ATOM 4015 N N . SER A 1 5 ? -20.107 -2.785 -0.548 1.00 0.00 5 SER A N 7
ATOM 4016 C CA . SER A 1 5 ? -19.016 -2.179 -1.303 1.00 0.00 5 SER A CA 7
ATOM 4017 C C . SER A 1 5 ? -18.233 -3.239 -2.071 1.00 0.00 5 SER A C 7
ATOM 4018 O O . SER A 1 5 ? -17.896 -3.052 -3.240 1.00 0.00 5 SER A O 7
ATOM 4026 N N . SER A 1 6 ? -17.947 -4.354 -1.405 1.00 0.00 6 SER A N 7
ATOM 4027 C CA . SER A 1 6 ? -17.200 -5.443 -2.022 1.00 0.00 6 SER A CA 7
ATOM 4028 C C . SER A 1 6 ? -17.541 -5.563 -3.505 1.00 0.00 6 SER A C 7
ATOM 4029 O O . SER A 1 6 ? -18.648 -5.956 -3.869 1.00 0.00 6 SER A O 7
ATOM 4037 N N . GLY A 1 7 ? -16.578 -5.222 -4.356 1.00 0.00 7 GLY A N 7
ATOM 4038 C CA . GLY A 1 7 ? -16.795 -5.298 -5.789 1.00 0.00 7 GLY A CA 7
ATOM 4039 C C . GLY A 1 7 ? -15.503 -5.200 -6.576 1.00 0.00 7 GLY A C 7
ATOM 4040 O O . GLY A 1 7 ? -15.310 -5.915 -7.560 1.00 0.00 7 GLY A O 7
ATOM 4044 N N . THR A 1 8 ? -14.614 -4.310 -6.145 1.00 0.00 8 THR A N 7
ATOM 4045 C CA . THR A 1 8 ? -13.336 -4.118 -6.817 1.00 0.00 8 THR A CA 7
ATOM 4046 C C . THR A 1 8 ? -12.316 -5.156 -6.365 1.00 0.00 8 THR A C 7
ATOM 4047 O O . THR A 1 8 ? -11.142 -4.844 -6.170 1.00 0.00 8 THR A O 7
ATOM 4058 N N . GLY A 1 9 ? -12.771 -6.395 -6.200 1.00 0.00 9 GLY A N 7
ATOM 4059 C CA . GLY A 1 9 ? -11.884 -7.461 -5.772 1.00 0.00 9 GLY A CA 7
ATOM 4060 C C . GLY A 1 9 ? -11.472 -7.324 -4.320 1.00 0.00 9 GLY A C 7
ATOM 4061 O O . GLY A 1 9 ? -11.341 -6.213 -3.808 1.00 0.00 9 GLY A O 7
ATOM 4065 N N . GLU A 1 10 ? -11.270 -8.457 -3.655 1.00 0.00 10 GLU A N 7
ATOM 4066 C CA . GLU A 1 10 ? -10.873 -8.458 -2.251 1.00 0.00 10 GLU A CA 7
ATOM 4067 C C . GLU A 1 10 ? -9.411 -8.867 -2.100 1.00 0.00 10 GLU A C 7
ATOM 4068 O O . GLU A 1 10 ? -9.103 -10.030 -1.838 1.00 0.00 10 GLU A O 7
ATOM 4080 N N . LYS A 1 11 ? -8.512 -7.903 -2.268 1.00 0.00 11 LYS A N 7
ATOM 4081 C CA . LYS A 1 11 ? -7.082 -8.159 -2.150 1.00 0.00 11 LYS A CA 7
ATOM 4082 C C . LYS A 1 11 ? -6.690 -8.393 -0.694 1.00 0.00 11 LYS A C 7
ATOM 4083 O O . LYS A 1 11 ? -7.281 -7.836 0.230 1.00 0.00 11 LYS A O 7
ATOM 4102 N N . PRO A 1 12 ? -5.668 -9.236 -0.484 1.00 0.00 12 PRO A N 7
ATOM 4103 C CA . PRO A 1 12 ? -5.173 -9.561 0.857 1.00 0.00 12 PRO A CA 7
ATOM 4104 C C . PRO A 1 12 ? -4.463 -8.382 1.514 1.00 0.00 12 PRO A C 7
ATOM 4105 O O . PRO A 1 12 ? -3.949 -8.497 2.627 1.00 0.00 12 PRO A O 7
ATOM 4116 N N . TYR A 1 13 ? -4.439 -7.250 0.820 1.00 0.00 13 TYR A N 7
ATOM 4117 C CA . TYR A 1 13 ? -3.791 -6.051 1.336 1.00 0.00 13 TYR A CA 7
ATOM 4118 C C . TYR A 1 13 ? -4.624 -4.808 1.033 1.00 0.00 13 TYR A C 7
ATOM 4119 O O . TYR A 1 13 ? -5.355 -4.762 0.044 1.00 0.00 13 TYR A O 7
ATOM 4137 N N . LYS A 1 14 ? -4.507 -3.802 1.893 1.00 0.00 14 LYS A N 7
ATOM 4138 C CA . LYS A 1 14 ? -5.246 -2.558 1.720 1.00 0.00 14 LYS A CA 7
ATOM 4139 C C . LYS A 1 14 ? -4.468 -1.378 2.294 1.00 0.00 14 LYS A C 7
ATOM 4140 O O . LYS A 1 14 ? -4.089 -1.382 3.465 1.00 0.00 14 LYS A O 7
ATOM 4159 N N . CYS A 1 15 ? -4.233 -0.369 1.462 1.00 0.00 15 CYS A N 7
ATOM 4160 C CA . CYS A 1 15 ? -3.501 0.818 1.886 1.00 0.00 15 CYS A CA 7
ATOM 4161 C C . CYS A 1 15 ? -4.262 1.566 2.977 1.00 0.00 15 CYS A C 7
ATOM 4162 O O . CYS A 1 15 ? -5.366 2.061 2.750 1.00 0.00 15 CYS A O 7
ATOM 4169 N N . SER A 1 16 ? -3.663 1.644 4.161 1.00 0.00 16 SER A N 7
ATOM 4170 C CA . SER A 1 16 ? -4.285 2.328 5.288 1.00 0.00 16 SER A CA 7
ATOM 4171 C C . SER A 1 16 ? -3.955 3.818 5.269 1.00 0.00 16 SER A C 7
ATOM 4172 O O . SER A 1 16 ? -3.668 4.415 6.307 1.00 0.00 16 SER A O 7
ATOM 4180 N N . ASP A 1 17 ? -3.999 4.411 4.081 1.00 0.00 17 ASP A N 7
ATOM 4181 C CA . ASP A 1 17 ? -3.706 5.831 3.925 1.00 0.00 17 ASP A CA 7
ATOM 4182 C C . ASP A 1 17 ? -4.768 6.514 3.068 1.00 0.00 17 ASP A C 7
ATOM 4183 O O . ASP A 1 17 ? -5.373 7.503 3.481 1.00 0.00 17 ASP A O 7
ATOM 4192 N N . CYS A 1 18 ? -4.989 5.979 1.872 1.00 0.00 18 CYS A N 7
ATOM 4193 C CA . CYS A 1 18 ? -5.976 6.536 0.955 1.00 0.00 18 CYS A CA 7
ATOM 4194 C C . CYS A 1 18 ? -7.197 5.627 0.852 1.00 0.00 18 CYS A C 7
ATOM 4195 O O . CYS A 1 18 ? -8.335 6.094 0.864 1.00 0.00 18 CYS A O 7
ATOM 4202 N N . GLY A 1 19 ? -6.951 4.324 0.751 1.00 0.00 19 GLY A N 7
ATOM 4203 C CA . GLY A 1 19 ? -8.039 3.370 0.647 1.00 0.00 19 GLY A CA 7
ATOM 4204 C C . GLY A 1 19 ? -7.984 2.563 -0.635 1.00 0.00 19 GLY A C 7
ATOM 4205 O O . GLY A 1 19 ? -8.960 2.502 -1.383 1.00 0.00 19 GLY A O 7
ATOM 4209 N N . LYS A 1 20 ? -6.837 1.943 -0.893 1.00 0.00 20 LYS A N 7
ATOM 4210 C CA . LYS A 1 20 ? -6.656 1.137 -2.094 1.00 0.00 20 LYS A CA 7
ATOM 4211 C C . LYS A 1 20 ? -6.396 -0.323 -1.736 1.00 0.00 20 LYS A C 7
ATOM 4212 O O . LYS A 1 20 ? -6.172 -0.655 -0.572 1.00 0.00 20 LYS A O 7
ATOM 4231 N N . SER A 1 21 ? -6.427 -1.189 -2.743 1.00 0.00 21 SER A N 7
ATOM 4232 C CA . SER A 1 21 ? -6.197 -2.614 -2.533 1.00 0.00 21 SER A CA 7
ATOM 4233 C C . SER A 1 21 ? -5.071 -3.120 -3.429 1.00 0.00 21 SER A C 7
ATOM 4234 O O . SER A 1 21 ? -5.093 -2.923 -4.644 1.00 0.00 21 SER A O 7
ATOM 4242 N N . PHE A 1 22 ? -4.087 -3.775 -2.821 1.00 0.00 22 PHE A N 7
ATOM 4243 C CA . PHE A 1 22 ? -2.951 -4.309 -3.563 1.00 0.00 22 PHE A CA 7
ATOM 4244 C C . PHE A 1 22 ? -2.812 -5.812 -3.335 1.00 0.00 22 PHE A C 7
ATOM 4245 O O . PHE A 1 22 ? -3.256 -6.342 -2.316 1.00 0.00 22 PHE A O 7
ATOM 4262 N N . THR A 1 23 ? -2.192 -6.494 -4.293 1.00 0.00 23 THR A N 7
ATOM 4263 C CA . THR A 1 23 ? -1.995 -7.935 -4.200 1.00 0.00 23 THR A CA 7
ATOM 4264 C C . THR A 1 23 ? -0.688 -8.267 -3.488 1.00 0.00 23 THR A C 7
ATOM 4265 O O . THR A 1 23 ? -0.657 -9.103 -2.586 1.00 0.00 23 THR A O 7
ATOM 4276 N N . TRP A 1 24 ? 0.388 -7.606 -3.900 1.00 0.00 24 TRP A N 7
ATOM 4277 C CA . TRP A 1 24 ? 1.698 -7.831 -3.300 1.00 0.00 24 TRP A CA 7
ATOM 4278 C C . TRP A 1 24 ? 2.018 -6.752 -2.271 1.00 0.00 24 TRP A C 7
ATOM 4279 O O . TRP A 1 24 ? 1.932 -5.558 -2.560 1.00 0.00 24 TRP A O 7
ATOM 4300 N N . LYS A 1 25 ? 2.387 -7.179 -1.068 1.00 0.00 25 LYS A N 7
ATOM 4301 C CA . LYS A 1 25 ? 2.722 -6.250 0.005 1.00 0.00 25 LYS A CA 7
ATOM 4302 C C . LYS A 1 25 ? 3.905 -5.370 -0.386 1.00 0.00 25 LYS A C 7
ATOM 4303 O O . LYS A 1 25 ? 3.929 -4.177 -0.088 1.00 0.00 25 LYS A O 7
ATOM 4322 N N . SER A 1 26 ? 4.885 -5.968 -1.057 1.00 0.00 26 SER A N 7
ATOM 4323 C CA . SER A 1 26 ? 6.072 -5.239 -1.488 1.00 0.00 26 SER A CA 7
ATOM 4324 C C . SER A 1 26 ? 5.687 -3.987 -2.270 1.00 0.00 26 SER A C 7
ATOM 4325 O O . SER A 1 26 ? 6.232 -2.907 -2.042 1.00 0.00 26 SER A O 7
ATOM 4333 N N . ARG A 1 27 ? 4.744 -4.141 -3.194 1.00 0.00 27 ARG A N 7
ATOM 4334 C CA . ARG A 1 27 ? 4.286 -3.025 -4.012 1.00 0.00 27 ARG A CA 7
ATOM 4335 C C . ARG A 1 27 ? 3.685 -1.924 -3.142 1.00 0.00 27 ARG A C 7
ATOM 4336 O O . ARG A 1 27 ? 3.924 -0.738 -3.371 1.00 0.00 27 ARG A O 7
ATOM 4357 N N . LEU A 1 28 ? 2.904 -2.326 -2.146 1.00 0.00 28 LEU A N 7
ATOM 4358 C CA . LEU A 1 28 ? 2.268 -1.374 -1.241 1.00 0.00 28 LEU A CA 7
ATOM 4359 C C . LEU A 1 28 ? 3.306 -0.472 -0.582 1.00 0.00 28 LEU A C 7
ATOM 4360 O O . LEU A 1 28 ? 3.153 0.750 -0.553 1.00 0.00 28 LEU A O 7
ATOM 4376 N N . ARG A 1 29 ? 4.363 -1.081 -0.055 1.00 0.00 29 ARG A N 7
ATOM 4377 C CA . ARG A 1 29 ? 5.427 -0.333 0.603 1.00 0.00 29 ARG A CA 7
ATOM 4378 C C . ARG A 1 29 ? 5.800 0.906 -0.205 1.00 0.00 29 ARG A C 7
ATOM 4379 O O . ARG A 1 29 ? 5.923 2.002 0.343 1.00 0.00 29 ARG A O 7
ATOM 4400 N N . ILE A 1 30 ? 5.979 0.725 -1.509 1.00 0.00 30 ILE A N 7
ATOM 4401 C CA . ILE A 1 30 ? 6.337 1.828 -2.391 1.00 0.00 30 ILE A CA 7
ATOM 4402 C C . ILE A 1 30 ? 5.177 2.806 -2.548 1.00 0.00 30 ILE A C 7
ATOM 4403 O O . ILE A 1 30 ? 5.382 4.012 -2.684 1.00 0.00 30 ILE A O 7
ATOM 4419 N N . HIS A 1 31 ? 3.957 2.277 -2.525 1.00 0.00 31 HIS A N 7
ATOM 4420 C CA . HIS A 1 31 ? 2.763 3.104 -2.662 1.00 0.00 31 HIS A CA 7
ATOM 4421 C C . HIS A 1 31 ? 2.488 3.877 -1.376 1.00 0.00 31 HIS A C 7
ATOM 4422 O O . HIS A 1 31 ? 1.852 4.931 -1.399 1.00 0.00 31 HIS A O 7
ATOM 4436 N N . GLN A 1 32 ? 2.969 3.346 -0.257 1.00 0.00 32 GLN A N 7
ATOM 4437 C CA . GLN A 1 32 ? 2.773 3.987 1.038 1.00 0.00 32 GLN A CA 7
ATOM 4438 C C . GLN A 1 32 ? 3.722 5.169 1.211 1.00 0.00 32 GLN A C 7
ATOM 4439 O O . GLN A 1 32 ? 3.352 6.198 1.776 1.00 0.00 32 GLN A O 7
ATOM 4453 N N . LYS A 1 33 ? 4.946 5.014 0.719 1.00 0.00 33 LYS A N 7
ATOM 4454 C CA . LYS A 1 33 ? 5.949 6.068 0.817 1.00 0.00 33 LYS A CA 7
ATOM 4455 C C . LYS A 1 33 ? 5.625 7.218 -0.131 1.00 0.00 33 LYS A C 7
ATOM 4456 O O . LYS A 1 33 ? 6.088 8.343 0.060 1.00 0.00 33 LYS A O 7
ATOM 4475 N N . CYS A 1 34 ? 4.826 6.929 -1.153 1.00 0.00 34 CYS A N 7
ATOM 4476 C CA . CYS A 1 34 ? 4.439 7.939 -2.131 1.00 0.00 34 CYS A CA 7
ATOM 4477 C C . CYS A 1 34 ? 3.204 8.703 -1.664 1.00 0.00 34 CYS A C 7
ATOM 4478 O O . CYS A 1 34 ? 2.451 9.243 -2.475 1.00 0.00 34 CYS A O 7
ATOM 4486 N N . HIS A 1 35 ? 3.000 8.742 -0.351 1.00 0.00 35 HIS A N 7
ATOM 4487 C CA . HIS A 1 35 ? 1.855 9.439 0.224 1.00 0.00 35 HIS A CA 7
ATOM 4488 C C . HIS A 1 35 ? 2.309 10.629 1.064 1.00 0.00 35 HIS A C 7
ATOM 4489 O O . HIS A 1 35 ? 1.779 10.877 2.148 1.00 0.00 35 HIS A O 7
ATOM 4503 N N . THR A 1 36 ? 3.294 11.363 0.557 1.00 0.00 36 THR A N 7
ATOM 4504 C CA . THR A 1 36 ? 3.821 12.526 1.260 1.00 0.00 36 THR A CA 7
ATOM 4505 C C . THR A 1 36 ? 3.419 13.820 0.562 1.00 0.00 36 THR A C 7
ATOM 4506 O O . THR A 1 36 ? 4.190 14.383 -0.214 1.00 0.00 36 THR A O 7
ATOM 4517 N N . GLY A 1 37 ? 2.206 14.287 0.843 1.00 0.00 37 GLY A N 7
ATOM 4518 C CA . GLY A 1 37 ? 1.724 15.512 0.233 1.00 0.00 37 GLY A CA 7
ATOM 4519 C C . GLY A 1 37 ? 1.065 16.438 1.236 1.00 0.00 37 GLY A C 7
ATOM 4520 O O . GLY A 1 37 ? 1.217 17.657 1.157 1.00 0.00 37 GLY A O 7
ATOM 4524 N N . GLU A 1 38 ? 0.330 15.860 2.180 1.00 0.00 38 GLU A N 7
ATOM 4525 C CA . GLU A 1 38 ? -0.356 16.643 3.201 1.00 0.00 38 GLU A CA 7
ATOM 4526 C C . GLU A 1 38 ? 0.515 17.804 3.672 1.00 0.00 38 GLU A C 7
ATOM 4527 O O . GLU A 1 38 ? 1.646 17.605 4.117 1.00 0.00 38 GLU A O 7
ATOM 4539 N N . ARG A 1 39 ? -0.020 19.016 3.571 1.00 0.00 39 ARG A N 7
ATOM 4540 C CA . ARG A 1 39 ? 0.709 20.210 3.985 1.00 0.00 39 ARG A CA 7
ATOM 4541 C C . ARG A 1 39 ? -0.243 21.255 4.560 1.00 0.00 39 ARG A C 7
ATOM 4542 O O . ARG A 1 39 ? -1.356 21.436 4.065 1.00 0.00 39 ARG A O 7
ATOM 4563 N N . HIS A 1 40 ? 0.203 21.941 5.608 1.00 0.00 40 HIS A N 7
ATOM 4564 C CA . HIS A 1 40 ? -0.608 22.969 6.250 1.00 0.00 40 HIS A CA 7
ATOM 4565 C C . HIS A 1 40 ? -1.450 23.718 5.221 1.00 0.00 40 HIS A C 7
ATOM 4566 O O . HIS A 1 40 ? -0.919 24.294 4.271 1.00 0.00 40 HIS A O 7
ATOM 4580 N N . SER A 1 41 ? -2.764 23.706 5.417 1.00 0.00 41 SER A N 7
ATOM 4581 C CA . SER A 1 41 ? -3.679 24.381 4.504 1.00 0.00 41 SER A CA 7
ATOM 4582 C C . SER A 1 41 ? -4.623 25.307 5.266 1.00 0.00 41 SER A C 7
ATOM 4583 O O . SER A 1 41 ? -4.899 25.095 6.446 1.00 0.00 41 SER A O 7
ATOM 4591 N N . GLY A 1 42 ? -5.114 26.335 4.581 1.00 0.00 42 GLY A N 7
ATOM 4592 C CA . GLY A 1 42 ? -6.021 27.278 5.208 1.00 0.00 42 GLY A CA 7
ATOM 4593 C C . GLY A 1 42 ? -5.910 28.670 4.617 1.00 0.00 42 GLY A C 7
ATOM 4594 O O . GLY A 1 42 ? -5.095 28.928 3.731 1.00 0.00 42 GLY A O 7
ATOM 4598 N N . PRO A 1 43 ? -6.746 29.595 5.111 1.00 0.00 43 PRO A N 7
ATOM 4599 C CA . PRO A 1 43 ? -6.758 30.983 4.639 1.00 0.00 43 PRO A CA 7
ATOM 4600 C C . PRO A 1 43 ? -5.507 31.748 5.057 1.00 0.00 43 PRO A C 7
ATOM 4601 O O . PRO A 1 43 ? -5.054 31.641 6.197 1.00 0.00 43 PRO A O 7
ATOM 4612 N N . SER A 1 44 ? -4.953 32.521 4.128 1.00 0.00 44 SER A N 7
ATOM 4613 C CA . SER A 1 44 ? -3.752 33.302 4.400 1.00 0.00 44 SER A CA 7
ATOM 4614 C C . SER A 1 44 ? -3.636 34.475 3.431 1.00 0.00 44 SER A C 7
ATOM 4615 O O . SER A 1 44 ? -4.112 34.408 2.298 1.00 0.00 44 SER A O 7
ATOM 4623 N N . SER A 1 45 ? -3.000 35.550 3.886 1.00 0.00 45 SER A N 7
ATOM 4624 C CA . SER A 1 45 ? -2.824 36.740 3.062 1.00 0.00 45 SER A CA 7
ATOM 4625 C C . SER A 1 45 ? -1.590 36.608 2.174 1.00 0.00 45 SER A C 7
ATOM 4626 O O . SER A 1 45 ? -0.483 36.382 2.660 1.00 0.00 45 SER A O 7
ATOM 4634 N N . GLY A 1 46 ? -1.791 36.752 0.868 1.00 0.00 46 GLY A N 7
ATOM 4635 C CA . GLY A 1 46 ? -0.688 36.646 -0.069 1.00 0.00 46 GLY A CA 7
ATOM 4636 C C . GLY A 1 46 ? -0.494 37.910 -0.883 1.00 0.00 46 GLY A C 7
ATOM 4637 O O . GLY A 1 46 ? -0.964 38.968 -0.467 1.00 0.00 46 GLY A O 7
ATOM 4642 N N . GLY A 1 1 ? -12.592 10.769 -8.913 1.00 0.00 1 GLY A N 8
ATOM 4643 C CA . GLY A 1 1 ? -13.790 9.985 -8.674 1.00 0.00 1 GLY A CA 8
ATOM 4644 C C . GLY A 1 1 ? -13.479 8.603 -8.133 1.00 0.00 1 GLY A C 8
ATOM 4645 O O . GLY A 1 1 ? -12.700 7.857 -8.726 1.00 0.00 1 GLY A O 8
ATOM 4649 N N . SER A 1 2 ? -14.089 8.262 -7.002 1.00 0.00 2 SER A N 8
ATOM 4650 C CA . SER A 1 2 ? -13.869 6.962 -6.377 1.00 0.00 2 SER A CA 8
ATOM 4651 C C . SER A 1 2 ? -14.831 5.920 -6.940 1.00 0.00 2 SER A C 8
ATOM 4652 O O . SER A 1 2 ? -15.963 6.236 -7.304 1.00 0.00 2 SER A O 8
ATOM 4660 N N . SER A 1 3 ? -14.370 4.675 -7.007 1.00 0.00 3 SER A N 8
ATOM 4661 C CA . SER A 1 3 ? -15.186 3.585 -7.529 1.00 0.00 3 SER A CA 8
ATOM 4662 C C . SER A 1 3 ? -15.452 2.541 -6.449 1.00 0.00 3 SER A C 8
ATOM 4663 O O . SER A 1 3 ? -14.549 2.151 -5.710 1.00 0.00 3 SER A O 8
ATOM 4671 N N . GLY A 1 4 ? -16.701 2.091 -6.364 1.00 0.00 4 GLY A N 8
ATOM 4672 C CA . GLY A 1 4 ? -17.065 1.096 -5.372 1.00 0.00 4 GLY A CA 8
ATOM 4673 C C . GLY A 1 4 ? -16.295 -0.199 -5.539 1.00 0.00 4 GLY A C 8
ATOM 4674 O O . GLY A 1 4 ? -15.242 -0.225 -6.177 1.00 0.00 4 GLY A O 8
ATOM 4678 N N . SER A 1 5 ? -16.818 -1.276 -4.963 1.00 0.00 5 SER A N 8
ATOM 4679 C CA . SER A 1 5 ? -16.170 -2.579 -5.046 1.00 0.00 5 SER A CA 8
ATOM 4680 C C . SER A 1 5 ? -17.205 -3.698 -5.110 1.00 0.00 5 SER A C 8
ATOM 4681 O O . SER A 1 5 ? -18.190 -3.691 -4.371 1.00 0.00 5 SER A O 8
ATOM 4689 N N . SER A 1 6 ? -16.974 -4.659 -5.999 1.00 0.00 6 SER A N 8
ATOM 4690 C CA . SER A 1 6 ? -17.888 -5.783 -6.164 1.00 0.00 6 SER A CA 8
ATOM 4691 C C . SER A 1 6 ? -17.176 -6.974 -6.798 1.00 0.00 6 SER A C 8
ATOM 4692 O O . SER A 1 6 ? -15.996 -6.897 -7.137 1.00 0.00 6 SER A O 8
ATOM 4700 N N . GLY A 1 7 ? -17.903 -8.076 -6.955 1.00 0.00 7 GLY A N 8
ATOM 4701 C CA . GLY A 1 7 ? -17.325 -9.268 -7.547 1.00 0.00 7 GLY A CA 8
ATOM 4702 C C . GLY A 1 7 ? -16.354 -9.967 -6.616 1.00 0.00 7 GLY A C 8
ATOM 4703 O O . GLY A 1 7 ? -15.620 -9.317 -5.870 1.00 0.00 7 GLY A O 8
ATOM 4707 N N . THR A 1 8 ? -16.351 -11.295 -6.656 1.00 0.00 8 THR A N 8
ATOM 4708 C CA . THR A 1 8 ? -15.465 -12.083 -5.807 1.00 0.00 8 THR A CA 8
ATOM 4709 C C . THR A 1 8 ? -14.014 -11.951 -6.254 1.00 0.00 8 THR A C 8
ATOM 4710 O O . THR A 1 8 ? -13.516 -12.768 -7.027 1.00 0.00 8 THR A O 8
ATOM 4721 N N . GLY A 1 9 ? -13.339 -10.916 -5.761 1.00 0.00 9 GLY A N 8
ATOM 4722 C CA . GLY A 1 9 ? -11.951 -10.697 -6.121 1.00 0.00 9 GLY A CA 8
ATOM 4723 C C . GLY A 1 9 ? -11.283 -9.654 -5.247 1.00 0.00 9 GLY A C 8
ATOM 4724 O O . GLY A 1 9 ? -10.618 -8.748 -5.750 1.00 0.00 9 GLY A O 8
ATOM 4728 N N . GLU A 1 10 ? -11.462 -9.780 -3.936 1.00 0.00 10 GLU A N 8
ATOM 4729 C CA . GLU A 1 10 ? -10.873 -8.838 -2.991 1.00 0.00 10 GLU A CA 8
ATOM 4730 C C . GLU A 1 10 ? -9.369 -9.064 -2.865 1.00 0.00 10 GLU A C 8
ATOM 4731 O O . GLU A 1 10 ? -8.855 -10.122 -3.229 1.00 0.00 10 GLU A O 8
ATOM 4743 N N . LYS A 1 11 ? -8.668 -8.061 -2.346 1.00 0.00 11 LYS A N 8
ATOM 4744 C CA . LYS A 1 11 ? -7.223 -8.148 -2.169 1.00 0.00 11 LYS A CA 8
ATOM 4745 C C . LYS A 1 11 ? -6.867 -8.386 -0.705 1.00 0.00 11 LYS A C 8
ATOM 4746 O O . LYS A 1 11 ? -7.509 -7.864 0.207 1.00 0.00 11 LYS A O 8
ATOM 4765 N N . PRO A 1 12 ? -5.820 -9.191 -0.473 1.00 0.00 12 PRO A N 8
ATOM 4766 C CA . PRO A 1 12 ? -5.354 -9.514 0.878 1.00 0.00 12 PRO A CA 8
ATOM 4767 C C . PRO A 1 12 ? -4.713 -8.317 1.572 1.00 0.00 12 PRO A C 8
ATOM 4768 O O . PRO A 1 12 ? -4.299 -8.406 2.729 1.00 0.00 12 PRO A O 8
ATOM 4779 N N . TYR A 1 13 ? -4.634 -7.199 0.860 1.00 0.00 13 TYR A N 8
ATOM 4780 C CA . TYR A 1 13 ? -4.041 -5.984 1.407 1.00 0.00 13 TYR A CA 8
ATOM 4781 C C . TYR A 1 13 ? -4.892 -4.763 1.071 1.00 0.00 13 TYR A C 8
ATOM 4782 O O . TYR A 1 13 ? -5.764 -4.819 0.203 1.00 0.00 13 TYR A O 8
ATOM 4800 N N . LYS A 1 14 ? -4.631 -3.660 1.763 1.00 0.00 14 LYS A N 8
ATOM 4801 C CA . LYS A 1 14 ? -5.369 -2.422 1.538 1.00 0.00 14 LYS A CA 8
ATOM 4802 C C . LYS A 1 14 ? -4.691 -1.249 2.240 1.00 0.00 14 LYS A C 8
ATOM 4803 O O . LYS A 1 14 ? -4.637 -1.195 3.469 1.00 0.00 14 LYS A O 8
ATOM 4822 N N . CYS A 1 15 ? -4.177 -0.311 1.451 1.00 0.00 15 CYS A N 8
ATOM 4823 C CA . CYS A 1 15 ? -3.504 0.861 1.996 1.00 0.00 15 CYS A CA 8
ATOM 4824 C C . CYS A 1 15 ? -4.353 1.523 3.078 1.00 0.00 15 CYS A C 8
ATOM 4825 O O . CYS A 1 15 ? -5.582 1.447 3.050 1.00 0.00 15 CYS A O 8
ATOM 4832 N N . SER A 1 16 ? -3.689 2.171 4.029 1.00 0.00 16 SER A N 8
ATOM 4833 C CA . SER A 1 16 ? -4.382 2.842 5.123 1.00 0.00 16 SER A CA 8
ATOM 4834 C C . SER A 1 16 ? -4.463 4.345 4.873 1.00 0.00 16 SER A C 8
ATOM 4835 O O . SER A 1 16 ? -5.431 4.999 5.263 1.00 0.00 16 SER A O 8
ATOM 4843 N N . ASP A 1 17 ? -3.441 4.886 4.220 1.00 0.00 17 ASP A N 8
ATOM 4844 C CA . ASP A 1 17 ? -3.395 6.311 3.916 1.00 0.00 17 ASP A CA 8
ATOM 4845 C C . ASP A 1 17 ? -4.653 6.749 3.172 1.00 0.00 17 ASP A C 8
ATOM 4846 O O . ASP A 1 17 ? -5.376 7.637 3.623 1.00 0.00 17 ASP A O 8
ATOM 4855 N N . CYS A 1 18 ? -4.908 6.120 2.030 1.00 0.00 18 CYS A N 8
ATOM 4856 C CA . CYS A 1 18 ? -6.077 6.444 1.222 1.00 0.00 18 CYS A CA 8
ATOM 4857 C C . CYS A 1 18 ? -7.105 5.318 1.276 1.00 0.00 18 CYS A C 8
ATOM 4858 O O . CYS A 1 18 ? -8.294 5.558 1.482 1.00 0.00 18 CYS A O 8
ATOM 4865 N N . GLY A 1 19 ? -6.637 4.087 1.090 1.00 0.00 19 GLY A N 8
ATOM 4866 C CA . GLY A 1 19 ? -7.528 2.943 1.122 1.00 0.00 19 GLY A CA 8
ATOM 4867 C C . GLY A 1 19 ? -7.412 2.083 -0.121 1.00 0.00 19 GLY A C 8
ATOM 4868 O O . GLY A 1 19 ? -8.287 1.264 -0.404 1.00 0.00 19 GLY A O 8
ATOM 4872 N N . LYS A 1 20 ? -6.329 2.268 -0.868 1.00 0.00 20 LYS A N 8
ATOM 4873 C CA . LYS A 1 20 ? -6.099 1.504 -2.088 1.00 0.00 20 LYS A CA 8
ATOM 4874 C C . LYS A 1 20 ? -5.937 0.020 -1.778 1.00 0.00 20 LYS A C 8
ATOM 4875 O O . LYS A 1 20 ? -5.812 -0.372 -0.618 1.00 0.00 20 LYS A O 8
ATOM 4894 N N . SER A 1 21 ? -5.938 -0.802 -2.823 1.00 0.00 21 SER A N 8
ATOM 4895 C CA . SER A 1 21 ? -5.793 -2.244 -2.661 1.00 0.00 21 SER A CA 8
ATOM 4896 C C . SER A 1 21 ? -4.524 -2.743 -3.346 1.00 0.00 21 SER A C 8
ATOM 4897 O O . SER A 1 21 ? -4.090 -2.187 -4.355 1.00 0.00 21 SER A O 8
ATOM 4905 N N . PHE A 1 22 ? -3.933 -3.795 -2.790 1.00 0.00 22 PHE A N 8
ATOM 4906 C CA . PHE A 1 22 ? -2.713 -4.369 -3.345 1.00 0.00 22 PHE A CA 8
ATOM 4907 C C . PHE A 1 22 ? -2.706 -5.887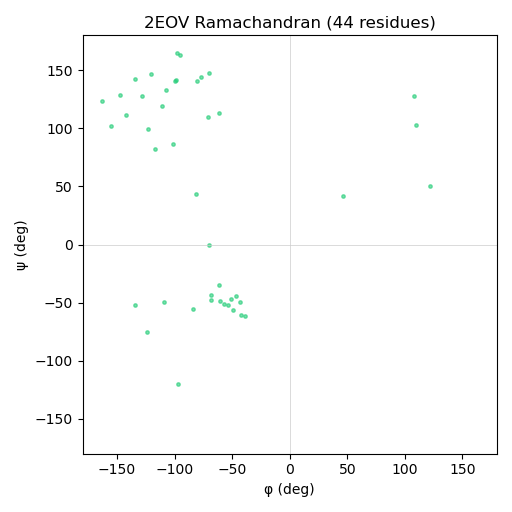 -3.187 1.00 0.00 22 PHE A C 8
ATOM 4908 O O . PHE A 1 22 ? -3.319 -6.431 -2.268 1.00 0.00 22 PHE A O 8
ATOM 4925 N N . THR A 1 23 ? -2.007 -6.566 -4.091 1.00 0.00 23 THR A N 8
ATOM 4926 C CA . THR A 1 23 ? -1.920 -8.021 -4.055 1.00 0.00 23 THR A CA 8
ATOM 4927 C C . THR A 1 23 ? -0.671 -8.478 -3.311 1.00 0.00 23 THR A C 8
ATOM 4928 O O . THR A 1 23 ? -0.687 -9.498 -2.621 1.00 0.00 23 THR A O 8
ATOM 4939 N N . TRP A 1 24 ? 0.409 -7.718 -3.454 1.00 0.00 24 TRP A N 8
ATOM 4940 C CA . TRP A 1 24 ? 1.667 -8.046 -2.793 1.00 0.00 24 TRP A CA 8
ATOM 4941 C C . TRP A 1 24 ? 2.112 -6.913 -1.876 1.00 0.00 24 TRP A C 8
ATOM 4942 O O . TRP A 1 24 ? 1.805 -5.746 -2.120 1.00 0.00 24 TRP A O 8
ATOM 4963 N N . LYS A 1 25 ? 2.838 -7.263 -0.819 1.00 0.00 25 LYS A N 8
ATOM 4964 C CA . LYS A 1 25 ? 3.327 -6.275 0.135 1.00 0.00 25 LYS A CA 8
ATOM 4965 C C . LYS A 1 25 ? 4.250 -5.270 -0.547 1.00 0.00 25 LYS A C 8
ATOM 4966 O O . LYS A 1 25 ? 3.928 -4.086 -0.647 1.00 0.00 25 LYS A O 8
ATOM 4985 N N . SER A 1 26 ? 5.397 -5.750 -1.016 1.00 0.00 26 SER A N 8
ATOM 4986 C CA . SER A 1 26 ? 6.367 -4.893 -1.687 1.00 0.00 26 SER A CA 8
ATOM 4987 C C . SER A 1 26 ? 5.664 -3.847 -2.547 1.00 0.00 26 SER A C 8
ATOM 4988 O O . SER A 1 26 ? 6.051 -2.678 -2.562 1.00 0.00 26 SER A O 8
ATOM 4996 N N . ARG A 1 27 ? 4.630 -4.277 -3.263 1.00 0.00 27 ARG A N 8
ATOM 4997 C CA . ARG A 1 27 ? 3.874 -3.378 -4.127 1.00 0.00 27 ARG A CA 8
ATOM 4998 C C . ARG A 1 27 ? 3.240 -2.251 -3.317 1.00 0.00 27 ARG A C 8
ATOM 4999 O O . ARG A 1 27 ? 3.289 -1.085 -3.712 1.00 0.00 27 ARG A O 8
ATOM 5020 N N . LEU A 1 28 ? 2.644 -2.606 -2.184 1.00 0.00 28 LEU A N 8
ATOM 5021 C CA . LEU A 1 28 ? 1.999 -1.625 -1.319 1.00 0.00 28 LEU A CA 8
ATOM 5022 C C . LEU A 1 28 ? 3.012 -0.611 -0.796 1.00 0.00 28 LEU A C 8
ATOM 5023 O O . LEU A 1 28 ? 2.853 0.595 -0.985 1.00 0.00 28 LEU A O 8
ATOM 5039 N N . ARG A 1 29 ? 4.055 -1.110 -0.139 1.00 0.00 29 ARG A N 8
ATOM 5040 C CA . ARG A 1 29 ? 5.094 -0.248 0.411 1.00 0.00 29 ARG A CA 8
ATOM 5041 C C . ARG A 1 29 ? 5.454 0.864 -0.571 1.00 0.00 29 ARG A C 8
ATOM 5042 O O . ARG A 1 29 ? 5.554 2.031 -0.192 1.00 0.00 29 ARG A O 8
ATOM 5063 N N . ILE A 1 30 ? 5.648 0.493 -1.832 1.00 0.00 30 ILE A N 8
ATOM 5064 C CA . ILE A 1 30 ? 5.996 1.458 -2.867 1.00 0.00 30 ILE A CA 8
ATOM 5065 C C . ILE A 1 30 ? 4.955 2.569 -2.954 1.00 0.00 30 ILE A C 8
ATOM 5066 O O . ILE A 1 30 ? 5.289 3.730 -3.194 1.00 0.00 30 ILE A O 8
ATOM 5082 N N . HIS A 1 31 ? 3.692 2.207 -2.756 1.00 0.00 31 HIS A N 8
ATOM 5083 C CA . HIS A 1 31 ? 2.601 3.174 -2.810 1.00 0.00 31 HIS A CA 8
ATOM 5084 C C . HIS A 1 31 ? 2.493 3.945 -1.497 1.00 0.00 31 HIS A C 8
ATOM 5085 O O . HIS A 1 31 ? 2.173 5.133 -1.490 1.00 0.00 31 HIS A O 8
ATOM 5099 N N . GLN A 1 32 ? 2.762 3.260 -0.390 1.00 0.00 32 GLN A N 8
ATOM 5100 C CA . GLN A 1 32 ? 2.693 3.880 0.927 1.00 0.00 32 GLN A CA 8
ATOM 5101 C C . GLN A 1 32 ? 3.560 5.134 0.984 1.00 0.00 32 GLN A C 8
ATOM 5102 O O . GLN A 1 32 ? 3.066 6.232 1.240 1.00 0.00 32 GLN A O 8
ATOM 5116 N N . LYS A 1 33 ? 4.855 4.963 0.744 1.00 0.00 33 LYS A N 8
ATOM 5117 C CA . LYS A 1 33 ? 5.792 6.080 0.767 1.00 0.00 33 LYS A CA 8
ATOM 5118 C C . LYS A 1 33 ? 5.244 7.265 -0.020 1.00 0.00 33 LYS A C 8
ATOM 5119 O O . LYS A 1 33 ? 5.381 8.416 0.397 1.00 0.00 33 LYS A O 8
ATOM 5138 N N . CYS A 1 34 ? 4.624 6.978 -1.159 1.00 0.00 34 CYS A N 8
ATOM 5139 C CA . CYS A 1 34 ? 4.055 8.021 -2.005 1.00 0.00 34 CYS A CA 8
ATOM 5140 C C . CYS A 1 34 ? 3.392 9.104 -1.160 1.00 0.00 34 CYS A C 8
ATOM 5141 O O . CYS A 1 34 ? 3.611 10.296 -1.377 1.00 0.00 34 CYS A O 8
ATOM 5149 N N . HIS A 1 35 ? 2.580 8.682 -0.196 1.00 0.00 35 HIS A N 8
ATOM 5150 C CA . HIS A 1 35 ? 1.883 9.616 0.681 1.00 0.00 35 HIS A CA 8
ATOM 5151 C C . HIS A 1 35 ? 2.876 10.493 1.438 1.00 0.00 35 HIS A C 8
ATOM 5152 O O . HIS A 1 35 ? 2.870 11.717 1.302 1.00 0.00 35 HIS A O 8
ATOM 5166 N N . THR A 1 36 ? 3.729 9.859 2.237 1.00 0.00 36 THR A N 8
ATOM 5167 C CA . THR A 1 36 ? 4.726 10.581 3.017 1.00 0.00 36 THR A CA 8
ATOM 5168 C C . THR A 1 36 ? 5.876 11.055 2.135 1.00 0.00 36 THR A C 8
ATOM 5169 O O . THR A 1 36 ? 5.980 10.668 0.973 1.00 0.00 36 THR A O 8
ATOM 5180 N N . GLY A 1 37 ? 6.738 11.897 2.697 1.00 0.00 37 GLY A N 8
ATOM 5181 C CA . GLY A 1 37 ? 7.870 12.410 1.948 1.00 0.00 37 GLY A CA 8
ATOM 5182 C C . GLY A 1 37 ? 7.855 13.922 1.838 1.00 0.00 37 GLY A C 8
ATOM 5183 O O . GLY A 1 37 ? 8.468 14.491 0.935 1.00 0.00 37 GLY A O 8
ATOM 5187 N N . GLU A 1 38 ? 7.153 14.574 2.759 1.00 0.00 38 GLU A N 8
ATOM 5188 C CA . GLU A 1 38 ? 7.060 16.029 2.760 1.00 0.00 38 GLU A CA 8
ATOM 5189 C C . GLU A 1 38 ? 7.262 16.587 4.166 1.00 0.00 38 GLU A C 8
ATOM 5190 O O . GLU A 1 38 ? 7.243 15.845 5.148 1.00 0.00 38 GLU A O 8
ATOM 5202 N N . ARG A 1 39 ? 7.455 17.899 4.253 1.00 0.00 39 ARG A N 8
ATOM 5203 C CA . ARG A 1 39 ? 7.663 18.556 5.538 1.00 0.00 39 ARG A CA 8
ATOM 5204 C C . ARG A 1 39 ? 6.651 19.680 5.743 1.00 0.00 39 ARG A C 8
ATOM 5205 O O . ARG A 1 39 ? 6.977 20.730 6.297 1.00 0.00 39 ARG A O 8
ATOM 5226 N N . HIS A 1 40 ? 5.421 19.452 5.293 1.00 0.00 40 HIS A N 8
ATOM 5227 C CA . HIS A 1 40 ? 4.361 20.445 5.427 1.00 0.00 40 HIS A CA 8
ATOM 5228 C C . HIS A 1 40 ? 3.144 19.848 6.127 1.00 0.00 40 HIS A C 8
ATOM 5229 O O . HIS A 1 40 ? 2.541 20.483 6.993 1.00 0.00 40 HIS A O 8
ATOM 5243 N N . SER A 1 41 ? 2.787 18.626 5.746 1.00 0.00 41 SER A N 8
ATOM 5244 C CA . SER A 1 41 ? 1.639 17.946 6.334 1.00 0.00 41 SER A CA 8
ATOM 5245 C C . SER A 1 41 ? 1.853 17.710 7.826 1.00 0.00 41 SER A C 8
ATOM 5246 O O . SER A 1 41 ? 1.059 18.152 8.655 1.00 0.00 41 SER A O 8
ATOM 5254 N N . GLY A 1 42 ? 2.932 17.010 8.159 1.00 0.00 42 GLY A N 8
ATOM 5255 C CA . GLY A 1 42 ? 3.232 16.726 9.551 1.00 0.00 42 GLY A CA 8
ATOM 5256 C C . GLY A 1 42 ? 3.866 15.363 9.741 1.00 0.00 42 GLY A C 8
ATOM 5257 O O . GLY A 1 42 ? 3.651 14.439 8.956 1.00 0.00 42 GLY A O 8
ATOM 5261 N N . PRO A 1 43 ? 4.670 15.223 10.806 1.00 0.00 43 PRO A N 8
ATOM 5262 C CA . PRO A 1 43 ? 5.355 13.966 11.122 1.00 0.00 43 PRO A CA 8
ATOM 5263 C C . PRO A 1 43 ? 4.389 12.881 11.585 1.00 0.00 43 PRO A C 8
ATOM 5264 O O . PRO A 1 43 ? 4.647 11.690 11.406 1.00 0.00 43 PRO A O 8
ATOM 5275 N N . SER A 1 44 ? 3.277 13.299 12.181 1.00 0.00 44 SER A N 8
ATOM 5276 C CA . SER A 1 44 ? 2.275 12.362 12.673 1.00 0.00 44 SER A CA 8
ATOM 5277 C C . SER A 1 44 ? 1.030 13.101 13.154 1.00 0.00 44 SER A C 8
ATOM 5278 O O . SER A 1 44 ? 1.039 14.322 13.304 1.00 0.00 44 SER A O 8
ATOM 5286 N N . SER A 1 45 ? -0.041 12.350 13.394 1.00 0.00 45 SER A N 8
ATOM 5287 C CA . SER A 1 45 ? -1.296 12.933 13.855 1.00 0.00 45 SER A CA 8
ATOM 5288 C C . SER A 1 45 ? -1.250 13.205 15.355 1.00 0.00 45 SER A C 8
ATOM 5289 O O . SER A 1 45 ? -2.177 12.864 16.088 1.00 0.00 45 SER A O 8
ATOM 5297 N N . GLY A 1 46 ? -0.162 13.824 15.805 1.00 0.00 46 GLY A N 8
ATOM 5298 C CA . GLY A 1 46 ? -0.014 14.133 17.215 1.00 0.00 46 GLY A CA 8
ATOM 5299 C C . GLY A 1 46 ? 0.849 15.355 17.454 1.00 0.00 46 GLY A C 8
ATOM 5300 O O . GLY A 1 46 ? 0.961 15.796 18.597 1.00 0.00 46 GLY A O 8
ATOM 5305 N N . GLY A 1 1 ? -23.431 -2.150 -3.482 1.00 0.00 1 GLY A N 9
ATOM 5306 C CA . GLY A 1 1 ? -23.020 -3.275 -2.663 1.00 0.00 1 GLY A CA 9
ATOM 5307 C C . GLY A 1 1 ? -23.827 -3.388 -1.385 1.00 0.00 1 GLY A C 9
ATOM 5308 O O . GLY A 1 1 ? -25.026 -3.111 -1.373 1.00 0.00 1 GLY A O 9
ATOM 5312 N N . SER A 1 2 ? -23.168 -3.799 -0.306 1.00 0.00 2 SER A N 9
ATOM 5313 C CA . SER A 1 2 ? -23.834 -3.954 0.983 1.00 0.00 2 SER A CA 9
ATOM 5314 C C . SER A 1 2 ? -22.867 -3.678 2.130 1.00 0.00 2 SER A C 9
ATOM 5315 O O . SER A 1 2 ? -21.664 -3.523 1.919 1.00 0.00 2 SER A O 9
ATOM 5323 N N . SER A 1 3 ? -23.402 -3.619 3.345 1.00 0.00 3 SER A N 9
ATOM 5324 C CA . SER A 1 3 ? -22.588 -3.359 4.527 1.00 0.00 3 SER A CA 9
ATOM 5325 C C . SER A 1 3 ? -21.965 -4.648 5.053 1.00 0.00 3 SER A C 9
ATOM 5326 O O . SER A 1 3 ? -22.619 -5.689 5.108 1.00 0.00 3 SER A O 9
ATOM 5334 N N . GLY A 1 4 ? -20.694 -4.570 5.437 1.00 0.00 4 GLY A N 9
ATOM 5335 C CA . GLY A 1 4 ? -20.003 -5.737 5.953 1.00 0.00 4 GLY A CA 9
ATOM 5336 C C . GLY A 1 4 ? -18.648 -5.942 5.305 1.00 0.00 4 GLY A C 9
ATOM 5337 O O . GLY A 1 4 ? -17.667 -5.305 5.687 1.00 0.00 4 GLY A O 9
ATOM 5341 N N . SER A 1 5 ? -18.593 -6.836 4.323 1.00 0.00 5 SER A N 9
ATOM 5342 C CA . SER A 1 5 ? -17.347 -7.128 3.624 1.00 0.00 5 SER A CA 9
ATOM 5343 C C . SER A 1 5 ? -17.274 -6.367 2.303 1.00 0.00 5 SER A C 9
ATOM 5344 O O . SER A 1 5 ? -17.765 -6.836 1.276 1.00 0.00 5 SER A O 9
ATOM 5352 N N . SER A 1 6 ? -16.659 -5.189 2.339 1.00 0.00 6 SER A N 9
ATOM 5353 C CA . SER A 1 6 ? -16.524 -4.360 1.147 1.00 0.00 6 SER A CA 9
ATOM 5354 C C . SER A 1 6 ? -16.330 -5.224 -0.096 1.00 0.00 6 SER A C 9
ATOM 5355 O O . SER A 1 6 ? -17.087 -5.123 -1.060 1.00 0.00 6 SER A O 9
ATOM 5363 N N . GLY A 1 7 ? -15.308 -6.074 -0.065 1.00 0.00 7 GLY A N 9
ATOM 5364 C CA . GLY A 1 7 ? -15.031 -6.943 -1.194 1.00 0.00 7 GLY A CA 9
ATOM 5365 C C . GLY A 1 7 ? -14.967 -6.186 -2.506 1.00 0.00 7 GLY A C 9
ATOM 5366 O O . GLY A 1 7 ? -15.504 -6.637 -3.519 1.00 0.00 7 GLY A O 9
ATOM 5370 N N . THR A 1 8 ? -14.311 -5.030 -2.489 1.00 0.00 8 THR A N 9
ATOM 5371 C CA . THR A 1 8 ? -14.181 -4.208 -3.686 1.00 0.00 8 THR A CA 9
ATOM 5372 C C . THR A 1 8 ? -12.785 -4.327 -4.286 1.00 0.00 8 THR A C 9
ATOM 5373 O O . THR A 1 8 ? -12.596 -4.133 -5.486 1.00 0.00 8 THR A O 9
ATOM 5384 N N . GLY A 1 9 ? -11.808 -4.648 -3.443 1.00 0.00 9 GLY A N 9
ATOM 5385 C CA . GLY A 1 9 ? -10.441 -4.788 -3.910 1.00 0.00 9 GLY A CA 9
ATOM 5386 C C . GLY A 1 9 ? -10.083 -6.226 -4.232 1.00 0.00 9 GLY A C 9
ATOM 5387 O O . GLY A 1 9 ? -9.501 -6.507 -5.279 1.00 0.00 9 GLY A O 9
ATOM 5391 N N . GLU A 1 10 ? -10.430 -7.137 -3.328 1.00 0.00 10 GLU A N 9
ATOM 5392 C CA . GLU A 1 10 ? -10.139 -8.553 -3.521 1.00 0.00 10 GLU A CA 9
ATOM 5393 C C . GLU A 1 10 ? -8.658 -8.840 -3.289 1.00 0.00 10 GLU A C 9
ATOM 5394 O O . GLU A 1 10 ? -8.054 -9.654 -3.988 1.00 0.00 10 GLU A O 9
ATOM 5406 N N . LYS A 1 11 ? -8.078 -8.165 -2.302 1.00 0.00 11 LYS A N 9
ATOM 5407 C CA . LYS A 1 11 ? -6.669 -8.346 -1.975 1.00 0.00 11 LYS A CA 9
ATOM 5408 C C . LYS A 1 11 ? -6.464 -8.406 -0.465 1.00 0.00 11 LYS A C 9
ATOM 5409 O O . LYS A 1 11 ? -7.163 -7.749 0.307 1.00 0.00 11 LYS A O 9
ATOM 5428 N N . PRO A 1 12 ? -5.482 -9.211 -0.031 1.00 0.00 12 PRO A N 9
ATOM 5429 C CA . PRO A 1 12 ? -5.162 -9.373 1.390 1.00 0.00 12 PRO A CA 9
ATOM 5430 C C . PRO A 1 12 ? -4.533 -8.120 1.990 1.00 0.00 12 PRO A C 9
ATOM 5431 O O . PRO A 1 12 ? -4.358 -8.022 3.204 1.00 0.00 12 PRO A O 9
ATOM 5442 N N . TYR A 1 13 ? -4.196 -7.165 1.131 1.00 0.00 13 TYR A N 9
ATOM 5443 C CA . TYR A 1 13 ? -3.584 -5.918 1.576 1.00 0.00 13 TYR A CA 9
ATOM 5444 C C . TYR A 1 13 ? -4.465 -4.723 1.224 1.00 0.00 13 TYR A C 9
ATOM 5445 O O . TYR A 1 13 ? -5.342 -4.814 0.365 1.00 0.00 13 TYR A O 9
ATOM 5463 N N . LYS A 1 14 ? -4.224 -3.601 1.894 1.00 0.00 14 LYS A N 9
ATOM 5464 C CA . LYS A 1 14 ? -4.992 -2.385 1.653 1.00 0.00 14 LYS A CA 9
ATOM 5465 C C . LYS A 1 14 ? -4.369 -1.196 2.376 1.00 0.00 14 LYS A C 9
ATOM 5466 O O . LYS A 1 14 ? -4.301 -1.169 3.605 1.00 0.00 14 LYS A O 9
ATOM 5485 N N . CYS A 1 15 ? -3.916 -0.212 1.606 1.00 0.00 15 CYS A N 9
ATOM 5486 C CA . CYS A 1 15 ? -3.299 0.981 2.172 1.00 0.00 15 CYS A CA 9
ATOM 5487 C C . CYS A 1 15 ? -4.242 1.665 3.158 1.00 0.00 15 CYS A C 9
ATOM 5488 O O . CYS A 1 15 ? -5.279 2.203 2.770 1.00 0.00 15 CYS A O 9
ATOM 5495 N N . SER A 1 16 ? -3.874 1.640 4.435 1.00 0.00 16 SER A N 9
ATOM 5496 C CA . SER A 1 16 ? -4.689 2.254 5.477 1.00 0.00 16 SER A CA 9
ATOM 5497 C C . SER A 1 16 ? -4.422 3.754 5.562 1.00 0.00 16 SER A C 9
ATOM 5498 O O . SER A 1 16 ? -4.369 4.325 6.651 1.00 0.00 16 SER A O 9
ATOM 5506 N N . ASP A 1 17 ? -4.254 4.385 4.405 1.00 0.00 17 ASP A N 9
ATOM 5507 C CA . ASP A 1 17 ? -3.994 5.818 4.347 1.00 0.00 17 ASP A CA 9
ATOM 5508 C C . ASP A 1 17 ? -4.927 6.500 3.351 1.00 0.00 17 ASP A C 9
ATOM 5509 O O . ASP A 1 17 ? -5.457 7.579 3.618 1.00 0.00 17 ASP A O 9
ATOM 5518 N N . CYS A 1 18 ? -5.123 5.864 2.201 1.00 0.00 18 CYS A N 9
ATOM 5519 C CA . CYS A 1 18 ? -5.991 6.408 1.163 1.00 0.00 18 CYS A CA 9
ATOM 5520 C C . CYS A 1 18 ? -7.223 5.529 0.968 1.00 0.00 18 CYS A C 9
ATOM 5521 O O . CYS A 1 18 ? -8.354 6.015 0.983 1.00 0.00 18 CYS A O 9
ATOM 5528 N N . GLY A 1 19 ? -6.995 4.232 0.785 1.00 0.00 19 GLY A N 9
ATOM 5529 C CA . GLY A 1 19 ? -8.095 3.306 0.590 1.00 0.00 19 GLY A CA 9
ATOM 5530 C C . GLY A 1 19 ? -7.970 2.520 -0.700 1.00 0.00 19 GLY A C 9
ATOM 5531 O O . GLY A 1 19 ? -8.940 2.373 -1.444 1.00 0.00 19 GLY A O 9
ATOM 5535 N N . LYS A 1 20 ? -6.771 2.015 -0.969 1.00 0.00 20 LYS A N 9
ATOM 5536 C CA . LYS A 1 20 ? -6.520 1.240 -2.178 1.00 0.00 20 LYS A CA 9
ATOM 5537 C C . LYS A 1 20 ? -6.175 -0.206 -1.837 1.00 0.00 20 LYS A C 9
ATOM 5538 O O . LYS A 1 20 ? -5.806 -0.515 -0.704 1.00 0.00 20 LYS A O 9
ATOM 5557 N N . SER A 1 21 ? -6.298 -1.088 -2.824 1.00 0.00 21 SER A N 9
ATOM 5558 C CA . SER A 1 21 ? -6.002 -2.502 -2.626 1.00 0.00 21 SER A CA 9
ATOM 5559 C C . SER A 1 21 ? -4.747 -2.906 -3.394 1.00 0.00 21 SER A C 9
ATOM 5560 O O . SER A 1 21 ? -4.470 -2.383 -4.474 1.00 0.00 21 SER A O 9
ATOM 5568 N N . PHE A 1 22 ? -3.991 -3.842 -2.829 1.00 0.00 22 PHE A N 9
ATOM 5569 C CA . PHE A 1 22 ? -2.765 -4.317 -3.459 1.00 0.00 22 PHE A CA 9
ATOM 5570 C C . PHE A 1 22 ? -2.601 -5.822 -3.264 1.00 0.00 22 PHE A C 9
ATOM 5571 O O . PHE A 1 22 ? -2.770 -6.339 -2.159 1.00 0.00 22 PHE A O 9
ATOM 5588 N N . THR A 1 23 ? -2.270 -6.520 -4.345 1.00 0.00 23 THR A N 9
ATOM 5589 C CA . THR A 1 23 ? -2.084 -7.965 -4.295 1.00 0.00 23 THR A CA 9
ATOM 5590 C C . THR A 1 23 ? -0.795 -8.329 -3.567 1.00 0.00 23 THR A C 9
ATOM 5591 O O . THR A 1 23 ? -0.777 -9.232 -2.732 1.00 0.00 23 THR A O 9
ATOM 5602 N N . TRP A 1 24 ? 0.281 -7.620 -3.889 1.00 0.00 24 TRP A N 9
ATOM 5603 C CA . TRP A 1 24 ? 1.575 -7.868 -3.265 1.00 0.00 24 TRP A CA 9
ATOM 5604 C C . TRP A 1 24 ? 1.843 -6.864 -2.149 1.00 0.00 24 TRP A C 9
ATOM 5605 O O . TRP A 1 24 ? 1.552 -5.676 -2.285 1.00 0.00 24 TRP A O 9
ATOM 5626 N N . LYS A 1 25 ? 2.399 -7.349 -1.044 1.00 0.00 25 LYS A N 9
ATOM 5627 C CA . LYS A 1 25 ? 2.708 -6.494 0.097 1.00 0.00 25 LYS A CA 9
ATOM 5628 C C . LYS A 1 25 ? 3.774 -5.466 -0.267 1.00 0.00 25 LYS A C 9
ATOM 5629 O O . LYS A 1 25 ? 3.634 -4.280 0.031 1.00 0.00 25 LYS A O 9
ATOM 5648 N N . SER A 1 26 ? 4.839 -5.928 -0.914 1.00 0.00 26 SER A N 9
ATOM 5649 C CA . SER A 1 26 ? 5.930 -5.049 -1.317 1.00 0.00 26 SER A CA 9
ATOM 5650 C C . SER A 1 26 ? 5.408 -3.881 -2.149 1.00 0.00 26 SER A C 9
ATOM 5651 O O . SER A 1 26 ? 5.732 -2.723 -1.885 1.00 0.00 26 SER A O 9
ATOM 5659 N N . ARG A 1 27 ? 4.599 -4.195 -3.155 1.00 0.00 27 ARG A N 9
ATOM 5660 C CA . ARG A 1 27 ? 4.032 -3.173 -4.027 1.00 0.00 27 ARG A CA 9
ATOM 5661 C C . ARG A 1 27 ? 3.408 -2.046 -3.210 1.00 0.00 27 ARG A C 9
ATOM 5662 O O . ARG A 1 27 ? 3.683 -0.869 -3.445 1.00 0.00 27 ARG A O 9
ATOM 5683 N N . LEU A 1 28 ? 2.567 -2.414 -2.250 1.00 0.00 28 LEU A N 9
ATOM 5684 C CA . LEU A 1 28 ? 1.903 -1.434 -1.397 1.00 0.00 28 LEU A CA 9
ATOM 5685 C C . LEU A 1 28 ? 2.914 -0.467 -0.789 1.00 0.00 28 LEU A C 9
ATOM 5686 O O . LEU A 1 28 ? 2.759 0.750 -0.884 1.00 0.00 28 LEU A O 9
ATOM 5702 N N . ARG A 1 29 ? 3.951 -1.018 -0.166 1.00 0.00 29 ARG A N 9
ATOM 5703 C CA . ARG A 1 29 ? 4.989 -0.204 0.456 1.00 0.00 29 ARG A CA 9
ATOM 5704 C C . ARG A 1 29 ? 5.482 0.875 -0.503 1.00 0.00 29 ARG A C 9
ATOM 5705 O O . ARG A 1 29 ? 5.615 2.040 -0.127 1.00 0.00 29 ARG A O 9
ATOM 5726 N N . ILE A 1 30 ? 5.752 0.478 -1.742 1.00 0.00 30 ILE A N 9
ATOM 5727 C CA . ILE A 1 30 ? 6.230 1.412 -2.755 1.00 0.00 30 ILE A CA 9
ATOM 5728 C C . ILE A 1 30 ? 5.183 2.478 -3.058 1.00 0.00 30 ILE A C 9
ATOM 5729 O O . ILE A 1 30 ? 5.499 3.536 -3.604 1.00 0.00 30 ILE A O 9
ATOM 5745 N N . HIS A 1 31 ? 3.936 2.194 -2.698 1.00 0.00 31 HIS A N 9
ATOM 5746 C CA . HIS A 1 31 ? 2.841 3.130 -2.929 1.00 0.00 31 HIS A CA 9
ATOM 5747 C C . HIS A 1 31 ? 2.638 4.037 -1.719 1.00 0.00 31 HIS A C 9
ATOM 5748 O O . HIS A 1 31 ? 2.738 5.259 -1.826 1.00 0.00 31 HIS A O 9
ATOM 5762 N N . GLN A 1 32 ? 2.352 3.431 -0.572 1.00 0.00 32 GLN A N 9
ATOM 5763 C CA . GLN A 1 32 ? 2.133 4.185 0.656 1.00 0.00 32 GLN A CA 9
ATOM 5764 C C . GLN A 1 32 ? 3.307 5.116 0.940 1.00 0.00 32 GLN A C 9
ATOM 5765 O O . GLN A 1 32 ? 3.132 6.205 1.488 1.00 0.00 32 GLN A O 9
ATOM 5779 N N . LYS A 1 33 ? 4.505 4.681 0.563 1.00 0.00 33 LYS A N 9
ATOM 5780 C CA . LYS A 1 33 ? 5.709 5.476 0.775 1.00 0.00 33 LYS A CA 9
ATOM 5781 C C . LYS A 1 33 ? 5.669 6.756 -0.052 1.00 0.00 33 LYS A C 9
ATOM 5782 O O . LYS A 1 33 ? 6.376 7.720 0.244 1.00 0.00 33 LYS A O 9
ATOM 5801 N N . CYS A 1 34 ? 4.837 6.760 -1.088 1.00 0.00 34 CYS A N 9
ATOM 5802 C CA . CYS A 1 34 ? 4.705 7.923 -1.958 1.00 0.00 34 CYS A CA 9
ATOM 5803 C C . CYS A 1 34 ? 3.928 9.037 -1.262 1.00 0.00 34 CYS A C 9
ATOM 5804 O O . CYS A 1 34 ? 4.233 10.218 -1.429 1.00 0.00 34 CYS A O 9
ATOM 5812 N N . HIS A 1 35 ? 2.922 8.652 -0.483 1.00 0.00 35 HIS A N 9
ATOM 5813 C CA . HIS A 1 35 ? 2.101 9.618 0.237 1.00 0.00 35 HIS A CA 9
ATOM 5814 C C . HIS A 1 35 ? 2.956 10.753 0.792 1.00 0.00 35 HIS A C 9
ATOM 5815 O O . HIS A 1 35 ? 2.601 11.926 0.677 1.00 0.00 35 HIS A O 9
ATOM 5829 N N . THR A 1 36 ? 4.086 10.395 1.394 1.00 0.00 36 THR A N 9
ATOM 5830 C CA . THR A 1 36 ? 4.992 11.383 1.968 1.00 0.00 36 THR A CA 9
ATOM 5831 C C . THR A 1 36 ? 5.037 12.647 1.118 1.00 0.00 36 THR A C 9
ATOM 5832 O O . THR A 1 36 ? 5.481 12.621 -0.028 1.00 0.00 36 THR A O 9
ATOM 5843 N N . GLY A 1 37 ? 4.574 13.755 1.689 1.00 0.00 37 GLY A N 9
ATOM 5844 C CA . GLY A 1 37 ? 4.571 15.015 0.969 1.00 0.00 37 GLY A CA 9
ATOM 5845 C C . GLY A 1 37 ? 3.188 15.629 0.880 1.00 0.00 37 GLY A C 9
ATOM 5846 O O . GLY A 1 37 ? 2.927 16.675 1.474 1.00 0.00 37 GLY A O 9
ATOM 5850 N N . GLU A 1 38 ? 2.299 14.978 0.135 1.00 0.00 38 GLU A N 9
ATOM 5851 C CA . GLU A 1 38 ? 0.936 15.469 -0.030 1.00 0.00 38 GLU A CA 9
ATOM 5852 C C . GLU A 1 38 ? 0.022 14.914 1.058 1.00 0.00 38 GLU A C 9
ATOM 5853 O O . GLU A 1 38 ? 0.389 13.985 1.777 1.00 0.00 38 GLU A O 9
ATOM 5865 N N . ARG A 1 39 ? -1.170 15.490 1.172 1.00 0.00 39 ARG A N 9
ATOM 5866 C CA . ARG A 1 39 ? -2.137 15.055 2.173 1.00 0.00 39 ARG A CA 9
ATOM 5867 C C . ARG A 1 39 ? -3.527 14.914 1.560 1.00 0.00 39 ARG A C 9
ATOM 5868 O O . ARG A 1 39 ? -4.006 15.812 0.867 1.00 0.00 39 ARG A O 9
ATOM 5889 N N . HIS A 1 40 ? -4.171 13.781 1.821 1.00 0.00 40 HIS A N 9
ATOM 5890 C CA . HIS A 1 40 ? -5.507 13.522 1.296 1.00 0.00 40 HIS A CA 9
ATOM 5891 C C . HIS A 1 40 ? -6.232 12.480 2.143 1.00 0.00 40 HIS A C 9
ATOM 5892 O O . HIS A 1 40 ? -5.824 11.320 2.201 1.00 0.00 40 HIS A O 9
ATOM 5906 N N . SER A 1 41 ? -7.308 12.903 2.800 1.00 0.00 41 SER A N 9
ATOM 5907 C CA . SER A 1 41 ? -8.086 12.008 3.647 1.00 0.00 41 SER A CA 9
ATOM 5908 C C . SER A 1 41 ? -9.345 12.702 4.159 1.00 0.00 41 SER A C 9
ATOM 5909 O O . SER A 1 41 ? -9.331 13.896 4.456 1.00 0.00 41 SER A O 9
ATOM 5917 N N . GLY A 1 42 ? -10.432 11.944 4.261 1.00 0.00 42 GLY A N 9
ATOM 5918 C CA . GLY A 1 42 ? -11.684 12.502 4.736 1.00 0.00 42 GLY A CA 9
ATOM 5919 C C . GLY A 1 42 ? -12.585 11.456 5.361 1.00 0.00 42 GLY A C 9
ATOM 5920 O O . GLY A 1 42 ? -12.466 11.128 6.542 1.00 0.00 42 GLY A O 9
ATOM 5924 N N . PRO A 1 43 ? -13.514 10.914 4.559 1.00 0.00 43 PRO A N 9
ATOM 5925 C CA . PRO A 1 43 ? -14.458 9.891 5.019 1.00 0.00 43 PRO A CA 9
ATOM 5926 C C . PRO A 1 43 ? -13.776 8.556 5.296 1.00 0.00 43 PRO A C 9
ATOM 5927 O O . PRO A 1 43 ? -13.116 7.992 4.423 1.00 0.00 43 PRO A O 9
ATOM 5938 N N . SER A 1 44 ? -13.941 8.054 6.516 1.00 0.00 44 SER A N 9
ATOM 5939 C CA . SER A 1 44 ? -13.339 6.786 6.909 1.00 0.00 44 SER A CA 9
ATOM 5940 C C . SER A 1 44 ? -14.082 5.612 6.278 1.00 0.00 44 SER A C 9
ATOM 5941 O O . SER A 1 44 ? -15.175 5.776 5.735 1.00 0.00 44 SER A O 9
ATOM 5949 N N . SER A 1 45 ? -13.481 4.429 6.353 1.00 0.00 45 SER A N 9
ATOM 5950 C CA . SER A 1 45 ? -14.083 3.228 5.786 1.00 0.00 45 SER A CA 9
ATOM 5951 C C . SER A 1 45 ? -14.255 2.151 6.853 1.00 0.00 45 SER A C 9
ATOM 5952 O O . SER A 1 45 ? -15.357 1.650 7.073 1.00 0.00 45 SER A O 9
ATOM 5960 N N . GLY A 1 46 ? -13.156 1.801 7.514 1.00 0.00 46 GLY A N 9
ATOM 5961 C CA . GLY A 1 46 ? -13.205 0.785 8.550 1.00 0.00 46 GLY A CA 9
ATOM 5962 C C . GLY A 1 46 ? -13.373 -0.611 7.985 1.00 0.00 46 GLY A C 9
ATOM 5963 O O . GLY A 1 46 ? -13.640 -0.747 6.792 1.00 0.00 46 GLY A O 9
ATOM 5968 N N . GLY A 1 1 ? -21.872 4.764 7.238 1.00 0.00 1 GLY A N 10
ATOM 5969 C CA . GLY A 1 1 ? -22.614 3.565 6.894 1.00 0.00 1 GLY A CA 10
ATOM 5970 C C . GLY A 1 1 ? -21.781 2.574 6.104 1.00 0.00 1 GLY A C 10
ATOM 5971 O O . GLY A 1 1 ? -21.813 2.568 4.874 1.00 0.00 1 GLY A O 10
ATOM 5975 N N . SER A 1 2 ? -21.032 1.736 6.813 1.00 0.00 2 SER A N 10
ATOM 5976 C CA . SER A 1 2 ? -20.182 0.740 6.171 1.00 0.00 2 SER A CA 10
ATOM 5977 C C . SER A 1 2 ? -21.016 -0.231 5.341 1.00 0.00 2 SER A C 10
ATOM 5978 O O . SER A 1 2 ? -22.166 -0.519 5.672 1.00 0.00 2 SER A O 10
ATOM 5986 N N . SER A 1 3 ? -20.427 -0.733 4.260 1.00 0.00 3 SER A N 10
ATOM 5987 C CA . SER A 1 3 ? -21.115 -1.669 3.379 1.00 0.00 3 SER A CA 10
ATOM 5988 C C . SER A 1 3 ? -20.121 -2.415 2.495 1.00 0.00 3 SER A C 10
ATOM 5989 O O . SER A 1 3 ? -19.089 -1.869 2.104 1.00 0.00 3 SER A O 10
ATOM 5997 N N . GLY A 1 4 ? -20.439 -3.667 2.182 1.00 0.00 4 GLY A N 10
ATOM 5998 C CA . GLY A 1 4 ? -19.564 -4.469 1.347 1.00 0.00 4 GLY A CA 10
ATOM 5999 C C . GLY A 1 4 ? -18.993 -3.683 0.183 1.00 0.00 4 GLY A C 10
ATOM 6000 O O . GLY A 1 4 ? -19.645 -2.782 -0.346 1.00 0.00 4 GLY A O 10
ATOM 6004 N N . SER A 1 5 ? -17.772 -4.022 -0.216 1.00 0.00 5 SER A N 10
ATOM 6005 C CA . SER A 1 5 ? -17.111 -3.337 -1.321 1.00 0.00 5 SER A CA 10
ATOM 6006 C C . SER A 1 5 ? -17.460 -3.994 -2.653 1.00 0.00 5 SER A C 10
ATOM 6007 O O . SER A 1 5 ? -16.897 -5.028 -3.014 1.00 0.00 5 SER A O 10
ATOM 6015 N N . SER A 1 6 ? -18.392 -3.386 -3.379 1.00 0.00 6 SER A N 10
ATOM 6016 C CA . SER A 1 6 ? -18.820 -3.912 -4.670 1.00 0.00 6 SER A CA 10
ATOM 6017 C C . SER A 1 6 ? -17.868 -3.473 -5.778 1.00 0.00 6 SER A C 10
ATOM 6018 O O . SER A 1 6 ? -17.807 -2.296 -6.129 1.00 0.00 6 SER A O 10
ATOM 6026 N N . GLY A 1 7 ? -17.126 -4.431 -6.326 1.00 0.00 7 GLY A N 10
ATOM 6027 C CA . GLY A 1 7 ? -16.186 -4.124 -7.389 1.00 0.00 7 GLY A CA 10
ATOM 6028 C C . GLY A 1 7 ? -14.882 -4.884 -7.246 1.00 0.00 7 GLY A C 10
ATOM 6029 O O . GLY A 1 7 ? -14.811 -5.884 -6.531 1.00 0.00 7 GLY A O 10
ATOM 6033 N N . THR A 1 8 ? -13.845 -4.410 -7.930 1.00 0.00 8 THR A N 10
ATOM 6034 C CA . THR A 1 8 ? -12.538 -5.052 -7.879 1.00 0.00 8 THR A CA 10
ATOM 6035 C C . THR A 1 8 ? -11.820 -4.735 -6.572 1.00 0.00 8 THR A C 10
ATOM 6036 O O . THR A 1 8 ? -11.184 -3.690 -6.439 1.00 0.00 8 THR A O 10
ATOM 6047 N N . GLY A 1 9 ? -11.926 -5.644 -5.608 1.00 0.00 9 GLY A N 10
ATOM 6048 C CA . GLY A 1 9 ? -11.281 -5.443 -4.323 1.00 0.00 9 GLY A CA 10
ATOM 6049 C C . GLY A 1 9 ? -11.286 -6.695 -3.469 1.00 0.00 9 GLY A C 10
ATOM 6050 O O . GLY A 1 9 ? -11.912 -6.728 -2.410 1.00 0.00 9 GLY A O 10
ATOM 6054 N N . GLU A 1 10 ? -10.589 -7.728 -3.931 1.00 0.00 10 GLU A N 10
ATOM 6055 C CA . GLU A 1 10 ? -10.519 -8.989 -3.202 1.00 0.00 10 GLU A CA 10
ATOM 6056 C C . GLU A 1 10 ? -9.074 -9.344 -2.866 1.00 0.00 10 GLU A C 10
ATOM 6057 O O . GLU A 1 10 ? -8.652 -10.491 -3.017 1.00 0.00 10 GLU A O 10
ATOM 6069 N N . LYS A 1 11 ? -8.318 -8.351 -2.410 1.00 0.00 11 LYS A N 10
ATOM 6070 C CA . LYS A 1 11 ? -6.919 -8.555 -2.052 1.00 0.00 11 LYS A CA 10
ATOM 6071 C C . LYS A 1 11 ? -6.736 -8.525 -0.538 1.00 0.00 11 LYS A C 10
ATOM 6072 O O . LYS A 1 11 ? -7.397 -7.771 0.177 1.00 0.00 11 LYS A O 10
ATOM 6091 N N . PRO A 1 12 ? -5.815 -9.361 -0.035 1.00 0.00 12 PRO A N 10
ATOM 6092 C CA . PRO A 1 12 ? -5.522 -9.447 1.398 1.00 0.00 12 PRO A CA 10
ATOM 6093 C C . PRO A 1 12 ? -4.817 -8.200 1.921 1.00 0.00 12 PRO A C 10
ATOM 6094 O O . PRO A 1 12 ? -4.610 -8.051 3.126 1.00 0.00 12 PRO A O 10
ATOM 6105 N N . TYR A 1 13 ? -4.450 -7.307 1.009 1.00 0.00 13 TYR A N 10
ATOM 6106 C CA . TYR A 1 13 ? -3.765 -6.074 1.378 1.00 0.00 13 TYR A CA 10
ATOM 6107 C C . TYR A 1 13 ? -4.601 -4.854 1.004 1.00 0.00 13 TYR A C 10
ATOM 6108 O O . TYR A 1 13 ? -5.362 -4.881 0.036 1.00 0.00 13 TYR A O 10
ATOM 6126 N N . LYS A 1 14 ? -4.453 -3.784 1.777 1.00 0.00 14 LYS A N 10
ATOM 6127 C CA . LYS A 1 14 ? -5.191 -2.551 1.528 1.00 0.00 14 LYS A CA 10
ATOM 6128 C C . LYS A 1 14 ? -4.577 -1.385 2.296 1.00 0.00 14 LYS A C 10
ATOM 6129 O O . LYS A 1 14 ? -4.388 -1.459 3.511 1.00 0.00 14 LYS A O 10
ATOM 6148 N N . CYS A 1 15 ? -4.269 -0.309 1.581 1.00 0.00 15 CYS A N 10
ATOM 6149 C CA . CYS A 1 15 ? -3.677 0.874 2.194 1.00 0.00 15 CYS A CA 10
ATOM 6150 C C . CYS A 1 15 ? -4.663 1.544 3.147 1.00 0.00 15 CYS A C 10
ATOM 6151 O O . CYS A 1 15 ? -5.874 1.505 2.931 1.00 0.00 15 CYS A O 10
ATOM 6158 N N . SER A 1 16 ? -4.135 2.157 4.202 1.00 0.00 16 SER A N 10
ATOM 6159 C CA . SER A 1 16 ? -4.968 2.832 5.190 1.00 0.00 16 SER A CA 10
ATOM 6160 C C . SER A 1 16 ? -4.962 4.341 4.966 1.00 0.00 16 SER A C 10
ATOM 6161 O O . SER A 1 16 ? -5.930 5.031 5.286 1.00 0.00 16 SER A O 10
ATOM 6169 N N . ASP A 1 17 ? -3.864 4.846 4.415 1.00 0.00 17 ASP A N 10
ATOM 6170 C CA . ASP A 1 17 ? -3.730 6.273 4.146 1.00 0.00 17 ASP A CA 10
ATOM 6171 C C . ASP A 1 17 ? -4.914 6.786 3.332 1.00 0.00 17 ASP A C 10
ATOM 6172 O O . ASP A 1 17 ? -5.599 7.726 3.737 1.00 0.00 17 ASP A O 10
ATOM 6181 N N . CYS A 1 18 ? -5.147 6.164 2.181 1.00 0.00 18 CYS A N 10
ATOM 6182 C CA . CYS A 1 18 ? -6.247 6.558 1.308 1.00 0.00 18 CYS A CA 10
ATOM 6183 C C . CYS A 1 18 ? -7.321 5.475 1.264 1.00 0.00 18 CYS A C 10
ATOM 6184 O O . CYS A 1 18 ? -8.510 5.760 1.398 1.00 0.00 18 CYS A O 10
ATOM 6191 N N . GLY A 1 19 ? -6.892 4.231 1.076 1.00 0.00 19 GLY A N 10
ATOM 6192 C CA . GLY A 1 19 ? -7.829 3.124 1.018 1.00 0.00 19 GLY A CA 10
ATOM 6193 C C . GLY A 1 19 ? -7.749 2.364 -0.291 1.00 0.00 19 GLY A C 10
ATOM 6194 O O . GLY A 1 19 ? -8.772 2.012 -0.877 1.00 0.00 19 GLY A O 10
ATOM 6198 N N . LYS A 1 20 ? -6.529 2.113 -0.753 1.00 0.00 20 LYS A N 10
ATOM 6199 C CA . LYS A 1 20 ? -6.317 1.390 -2.002 1.00 0.00 20 LYS A CA 10
ATOM 6200 C C . LYS A 1 20 ? -6.114 -0.099 -1.741 1.00 0.00 20 LYS A C 10
ATOM 6201 O O . LYS A 1 20 ? -5.955 -0.522 -0.597 1.00 0.00 20 LYS A O 10
ATOM 6220 N N . SER A 1 21 ? -6.121 -0.888 -2.810 1.00 0.00 21 SER A N 10
ATOM 6221 C CA . SER A 1 21 ? -5.941 -2.331 -2.697 1.00 0.00 21 SER A CA 10
ATOM 6222 C C . SER A 1 21 ? -4.712 -2.788 -3.477 1.00 0.00 21 SER A C 10
ATOM 6223 O O . SER A 1 21 ? -4.402 -2.250 -4.540 1.00 0.00 21 SER A O 10
ATOM 6231 N N . PHE A 1 22 ? -4.015 -3.784 -2.940 1.00 0.00 22 PHE A N 10
ATOM 6232 C CA . PHE A 1 22 ? -2.818 -4.313 -3.584 1.00 0.00 22 PHE A CA 10
ATOM 6233 C C . PHE A 1 22 ? -2.748 -5.830 -3.436 1.00 0.00 22 PHE A C 10
ATOM 6234 O O . PHE A 1 22 ? -3.217 -6.393 -2.446 1.00 0.00 22 PHE A O 10
ATOM 6251 N N . THR A 1 23 ? -2.157 -6.489 -4.429 1.00 0.00 23 THR A N 10
ATOM 6252 C CA . THR A 1 23 ? -2.026 -7.940 -4.411 1.00 0.00 23 THR A CA 10
ATOM 6253 C C . THR A 1 23 ? -0.765 -8.370 -3.671 1.00 0.00 23 THR A C 10
ATOM 6254 O O . THR A 1 23 ? -0.815 -9.217 -2.780 1.00 0.00 23 THR A O 10
ATOM 6265 N N . TRP A 1 24 ? 0.365 -7.779 -4.045 1.00 0.00 24 TRP A N 10
ATOM 6266 C CA . TRP A 1 24 ? 1.640 -8.101 -3.415 1.00 0.00 24 TRP A CA 10
ATOM 6267 C C . TRP A 1 24 ? 1.958 -7.116 -2.296 1.00 0.00 24 TRP A C 10
ATOM 6268 O O . TRP A 1 24 ? 1.623 -5.934 -2.382 1.00 0.00 24 TRP A O 10
ATOM 6289 N N . LYS A 1 25 ? 2.607 -7.608 -1.246 1.00 0.00 25 LYS A N 10
ATOM 6290 C CA . LYS A 1 25 ? 2.972 -6.771 -0.110 1.00 0.00 25 LYS A CA 10
ATOM 6291 C C . LYS A 1 25 ? 4.027 -5.744 -0.508 1.00 0.00 25 LYS A C 10
ATOM 6292 O O . LYS A 1 25 ? 3.831 -4.540 -0.339 1.00 0.00 25 LYS A O 10
ATOM 6311 N N . SER A 1 26 ? 5.146 -6.226 -1.039 1.00 0.00 26 SER A N 10
ATOM 6312 C CA . SER A 1 26 ? 6.233 -5.350 -1.459 1.00 0.00 26 SER A CA 10
ATOM 6313 C C . SER A 1 26 ? 5.693 -4.132 -2.202 1.00 0.00 26 SER A C 10
ATOM 6314 O O . SER A 1 26 ? 6.131 -3.005 -1.971 1.00 0.00 26 SER A O 10
ATOM 6322 N N . ARG A 1 27 ? 4.738 -4.368 -3.096 1.00 0.00 27 ARG A N 10
ATOM 6323 C CA . ARG A 1 27 ? 4.138 -3.292 -3.875 1.00 0.00 27 ARG A CA 10
ATOM 6324 C C . ARG A 1 27 ? 3.538 -2.228 -2.961 1.00 0.00 27 ARG A C 10
ATOM 6325 O O . ARG A 1 27 ? 3.779 -1.034 -3.139 1.00 0.00 27 ARG A O 10
ATOM 6346 N N . LEU A 1 28 ? 2.755 -2.670 -1.983 1.00 0.00 28 LEU A N 10
ATOM 6347 C CA . LEU A 1 28 ? 2.119 -1.756 -1.040 1.00 0.00 28 LEU A CA 10
ATOM 6348 C C . LEU A 1 28 ? 3.113 -0.715 -0.537 1.00 0.00 28 LEU A C 10
ATOM 6349 O O . LEU A 1 28 ? 2.838 0.485 -0.565 1.00 0.00 28 LEU A O 10
ATOM 6365 N N . ARG A 1 29 ? 4.270 -1.181 -0.078 1.00 0.00 29 ARG A N 10
ATOM 6366 C CA . ARG A 1 29 ? 5.306 -0.290 0.431 1.00 0.00 29 ARG A CA 10
ATOM 6367 C C . ARG A 1 29 ? 5.498 0.905 -0.498 1.00 0.00 29 ARG A C 10
ATOM 6368 O O . ARG A 1 29 ? 5.435 2.056 -0.065 1.00 0.00 29 ARG A O 10
ATOM 6389 N N . ILE A 1 30 ? 5.735 0.624 -1.775 1.00 0.00 30 ILE A N 10
ATOM 6390 C CA . ILE A 1 30 ? 5.936 1.676 -2.763 1.00 0.00 30 ILE A CA 10
ATOM 6391 C C . ILE A 1 30 ? 4.827 2.720 -2.689 1.00 0.00 30 ILE A C 10
ATOM 6392 O O . ILE A 1 30 ? 5.062 3.908 -2.914 1.00 0.00 30 ILE A O 10
ATOM 6408 N N . HIS A 1 31 ? 3.618 2.270 -2.369 1.00 0.00 31 HIS A N 10
ATOM 6409 C CA . HIS A 1 31 ? 2.472 3.165 -2.262 1.00 0.00 31 HIS A CA 10
ATOM 6410 C C . HIS A 1 31 ? 2.656 4.147 -1.108 1.00 0.00 31 HIS A C 10
ATOM 6411 O O . HIS A 1 31 ? 2.534 5.358 -1.287 1.00 0.00 31 HIS A O 10
ATOM 6425 N N . GLN A 1 32 ? 2.948 3.614 0.074 1.00 0.00 32 GLN A N 10
ATOM 6426 C CA . GLN A 1 32 ? 3.147 4.444 1.257 1.00 0.00 32 GLN A CA 10
ATOM 6427 C C . GLN A 1 32 ? 4.184 5.530 0.992 1.00 0.00 32 GLN A C 10
ATOM 6428 O O . GLN A 1 32 ? 4.041 6.665 1.447 1.00 0.00 32 GLN A O 10
ATOM 6442 N N . LYS A 1 33 ? 5.230 5.175 0.253 1.00 0.00 33 LYS A N 10
ATOM 6443 C CA . LYS A 1 33 ? 6.292 6.118 -0.074 1.00 0.00 33 LYS A CA 10
ATOM 6444 C C . LYS A 1 33 ? 5.718 7.401 -0.666 1.00 0.00 33 LYS A C 10
ATOM 6445 O O . LYS A 1 33 ? 6.026 8.501 -0.205 1.00 0.00 33 LYS A O 10
ATOM 6464 N N . CYS A 1 34 ? 4.881 7.253 -1.687 1.00 0.00 34 CYS A N 10
ATOM 6465 C CA . CYS A 1 34 ? 4.263 8.400 -2.341 1.00 0.00 34 CYS A CA 10
ATOM 6466 C C . CYS A 1 34 ? 3.469 9.234 -1.341 1.00 0.00 34 CYS A C 10
ATOM 6467 O O . CYS A 1 34 ? 3.557 10.462 -1.332 1.00 0.00 34 CYS A O 10
ATOM 6475 N N . HIS A 1 35 ? 2.692 8.558 -0.499 1.00 0.00 35 HIS A N 10
ATOM 6476 C CA . HIS A 1 35 ? 1.881 9.237 0.505 1.00 0.00 35 HIS A CA 10
ATOM 6477 C C . HIS A 1 35 ? 2.740 10.164 1.361 1.00 0.00 35 HIS A C 10
ATOM 6478 O O . HIS A 1 35 ? 2.323 11.269 1.709 1.00 0.00 35 HIS A O 10
ATOM 6492 N N . THR A 1 36 ? 3.942 9.706 1.698 1.00 0.00 36 THR A N 10
ATOM 6493 C CA . THR A 1 36 ? 4.858 10.492 2.514 1.00 0.00 36 THR A CA 10
ATOM 6494 C C . THR A 1 36 ? 5.678 11.448 1.655 1.00 0.00 36 THR A C 10
ATOM 6495 O O . THR A 1 36 ? 6.817 11.153 1.296 1.00 0.00 36 THR A O 10
ATOM 6506 N N . GLY A 1 37 ? 5.090 12.595 1.328 1.00 0.00 37 GLY A N 10
ATOM 6507 C CA . GLY A 1 37 ? 5.782 13.577 0.514 1.00 0.00 37 GLY A CA 10
ATOM 6508 C C . GLY A 1 37 ? 5.681 14.978 1.083 1.00 0.00 37 GLY A C 10
ATOM 6509 O O . GLY A 1 37 ? 6.693 15.651 1.277 1.00 0.00 37 GLY A O 10
ATOM 6513 N N . GLU A 1 38 ? 4.456 15.419 1.351 1.00 0.00 38 GLU A N 10
ATOM 6514 C CA . GLU A 1 38 ? 4.227 16.751 1.900 1.00 0.00 38 GLU A CA 10
ATOM 6515 C C . GLU A 1 38 ? 5.185 17.036 3.053 1.00 0.00 38 GLU A C 10
ATOM 6516 O O . GLU A 1 38 ? 5.522 18.189 3.323 1.00 0.00 38 GLU A O 10
ATOM 6528 N N . ARG A 1 39 ? 5.618 15.978 3.730 1.00 0.00 39 ARG A N 10
ATOM 6529 C CA . ARG A 1 39 ? 6.535 16.114 4.855 1.00 0.00 39 ARG A CA 10
ATOM 6530 C C . ARG A 1 39 ? 7.760 16.934 4.463 1.00 0.00 39 ARG A C 10
ATOM 6531 O O . ARG A 1 39 ? 8.225 16.869 3.324 1.00 0.00 39 ARG A O 10
ATOM 6552 N N . HIS A 1 40 ? 8.277 17.707 5.412 1.00 0.00 40 HIS A N 10
ATOM 6553 C CA . HIS A 1 40 ? 9.448 18.541 5.165 1.00 0.00 40 HIS A CA 10
ATOM 6554 C C . HIS A 1 40 ? 10.734 17.746 5.369 1.00 0.00 40 HIS A C 10
ATOM 6555 O O . HIS A 1 40 ? 11.109 17.431 6.499 1.00 0.00 40 HIS A O 10
ATOM 6569 N N . SER A 1 41 ? 11.405 17.423 4.268 1.00 0.00 41 SER A N 10
ATOM 6570 C CA . SER A 1 41 ? 12.647 16.660 4.326 1.00 0.00 41 SER A CA 10
ATOM 6571 C C . SER A 1 41 ? 13.791 17.524 4.847 1.00 0.00 41 SER A C 10
ATOM 6572 O O . SER A 1 41 ? 14.464 18.212 4.080 1.00 0.00 41 SER A O 10
ATOM 6580 N N . GLY A 1 42 ? 14.007 17.482 6.158 1.00 0.00 42 GLY A N 10
ATOM 6581 C CA . GLY A 1 42 ? 15.070 18.264 6.761 1.00 0.00 42 GLY A CA 10
ATOM 6582 C C . GLY A 1 42 ? 16.210 17.402 7.265 1.00 0.00 42 GLY A C 10
ATOM 6583 O O . GLY A 1 42 ? 16.282 17.057 8.445 1.00 0.00 42 GLY A O 10
ATOM 6587 N N . PRO A 1 43 ? 17.129 17.039 6.357 1.00 0.00 43 PRO A N 10
ATOM 6588 C CA . PRO A 1 43 ? 18.287 16.206 6.693 1.00 0.00 43 PRO A CA 10
ATOM 6589 C C . PRO A 1 43 ? 19.298 16.943 7.565 1.00 0.00 43 PRO A C 10
ATOM 6590 O O . PRO A 1 43 ? 19.616 18.106 7.315 1.00 0.00 43 PRO A O 10
ATOM 6601 N N . SER A 1 44 ? 19.800 16.259 8.588 1.00 0.00 44 SER A N 10
ATOM 6602 C CA . SER A 1 44 ? 20.773 16.851 9.499 1.00 0.00 44 SER A CA 10
ATOM 6603 C C . SER A 1 44 ? 22.195 16.630 8.993 1.00 0.00 44 SER A C 10
ATOM 6604 O O . SER A 1 44 ? 22.483 15.632 8.333 1.00 0.00 44 SER A O 10
ATOM 6612 N N . SER A 1 45 ? 23.081 17.569 9.308 1.00 0.00 45 SER A N 10
ATOM 6613 C CA . SER A 1 45 ? 24.473 17.481 8.883 1.00 0.00 45 SER A CA 10
ATOM 6614 C C . SER A 1 45 ? 25.159 16.275 9.518 1.00 0.00 45 SER A C 10
ATOM 6615 O O . SER A 1 45 ? 25.232 16.160 10.741 1.00 0.00 45 SER A O 10
ATOM 6623 N N . GLY A 1 46 ? 25.662 15.376 8.676 1.00 0.00 46 GLY A N 10
ATOM 6624 C CA . GLY A 1 46 ? 26.335 14.190 9.172 1.00 0.00 46 GLY A CA 10
ATOM 6625 C C . GLY A 1 46 ? 27.511 13.786 8.306 1.00 0.00 46 GLY A C 10
ATOM 6626 O O . GLY A 1 46 ? 27.685 12.596 8.049 1.00 0.00 46 GLY A O 10
ATOM 6631 N N . GLY A 1 1 ? -14.418 11.346 4.503 1.00 0.00 1 GLY A N 11
ATOM 6632 C CA . GLY A 1 1 ? -14.550 10.223 3.593 1.00 0.00 1 GLY A CA 11
ATOM 6633 C C . GLY A 1 1 ? -14.774 10.661 2.159 1.00 0.00 1 GLY A C 11
ATOM 6634 O O . GLY A 1 1 ? -15.789 10.322 1.551 1.00 0.00 1 GLY A O 11
ATOM 6638 N N . SER A 1 2 ? -13.824 11.418 1.619 1.00 0.00 2 SER A N 11
ATOM 6639 C CA . SER A 1 2 ? -13.925 11.908 0.249 1.00 0.00 2 SER A CA 11
ATOM 6640 C C . SER A 1 2 ? -13.375 10.882 -0.737 1.00 0.00 2 SER A C 11
ATOM 6641 O O . SER A 1 2 ? -14.036 10.526 -1.713 1.00 0.00 2 SER A O 11
ATOM 6649 N N . SER A 1 3 ? -12.161 10.410 -0.475 1.00 0.00 3 SER A N 11
ATOM 6650 C CA . SER A 1 3 ? -11.518 9.428 -1.340 1.00 0.00 3 SER A CA 11
ATOM 6651 C C . SER A 1 3 ? -12.353 8.154 -1.428 1.00 0.00 3 SER A C 11
ATOM 6652 O O . SER A 1 3 ? -12.492 7.421 -0.449 1.00 0.00 3 SER A O 11
ATOM 6660 N N . GLY A 1 4 ? -12.906 7.896 -2.609 1.00 0.00 4 GLY A N 11
ATOM 6661 C CA . GLY A 1 4 ? -13.720 6.710 -2.804 1.00 0.00 4 GLY A CA 11
ATOM 6662 C C . GLY A 1 4 ? -13.014 5.652 -3.628 1.00 0.00 4 GLY A C 11
ATOM 6663 O O . GLY A 1 4 ? -11.801 5.471 -3.512 1.00 0.00 4 GLY A O 11
ATOM 6667 N N . SER A 1 5 ? -13.773 4.948 -4.462 1.00 0.00 5 SER A N 11
ATOM 6668 C CA . SER A 1 5 ? -13.214 3.898 -5.304 1.00 0.00 5 SER A CA 11
ATOM 6669 C C . SER A 1 5 ? -12.345 2.949 -4.484 1.00 0.00 5 SER A C 11
ATOM 6670 O O . SER A 1 5 ? -11.228 2.615 -4.880 1.00 0.00 5 SER A O 11
ATOM 6678 N N . SER A 1 6 ? -12.866 2.519 -3.340 1.00 0.00 6 SER A N 11
ATOM 6679 C CA . SER A 1 6 ? -12.137 1.612 -2.461 1.00 0.00 6 SER A CA 11
ATOM 6680 C C . SER A 1 6 ? -11.676 0.372 -3.222 1.00 0.00 6 SER A C 11
ATOM 6681 O O . SER A 1 6 ? -10.540 -0.075 -3.071 1.00 0.00 6 SER A O 11
ATOM 6689 N N . GLY A 1 7 ? -12.568 -0.178 -4.040 1.00 0.00 7 GLY A N 11
ATOM 6690 C CA . GLY A 1 7 ? -12.236 -1.361 -4.812 1.00 0.00 7 GLY A CA 11
ATOM 6691 C C . GLY A 1 7 ? -13.148 -2.531 -4.503 1.00 0.00 7 GLY A C 11
ATOM 6692 O O . GLY A 1 7 ? -13.817 -2.551 -3.469 1.00 0.00 7 GLY A O 11
ATOM 6696 N N . THR A 1 8 ? -13.179 -3.510 -5.402 1.00 0.00 8 THR A N 11
ATOM 6697 C CA . THR A 1 8 ? -14.019 -4.687 -5.222 1.00 0.00 8 THR A CA 11
ATOM 6698 C C . THR A 1 8 ? -13.176 -5.953 -5.120 1.00 0.00 8 THR A C 11
ATOM 6699 O O . THR A 1 8 ? -13.403 -6.793 -4.250 1.00 0.00 8 THR A O 11
ATOM 6710 N N . GLY A 1 9 ? -12.200 -6.083 -6.014 1.00 0.00 9 GLY A N 11
ATOM 6711 C CA . GLY A 1 9 ? -11.337 -7.250 -6.006 1.00 0.00 9 GLY A CA 11
ATOM 6712 C C . GLY A 1 9 ? -10.635 -7.443 -4.676 1.00 0.00 9 GLY A C 11
ATOM 6713 O O . GLY A 1 9 ? -9.735 -6.680 -4.327 1.00 0.00 9 GLY A O 11
ATOM 6717 N N . GLU A 1 10 ? -11.049 -8.464 -3.932 1.00 0.00 10 GLU A N 11
ATOM 6718 C CA . GLU A 1 10 ? -10.455 -8.752 -2.632 1.00 0.00 10 GLU A CA 11
ATOM 6719 C C . GLU A 1 10 ? -8.936 -8.609 -2.685 1.00 0.00 10 GLU A C 11
ATOM 6720 O O . GLU A 1 10 ? -8.318 -8.813 -3.730 1.00 0.00 10 GLU A O 11
ATOM 6732 N N . LYS A 1 11 ? -8.342 -8.257 -1.550 1.00 0.00 11 LYS A N 11
ATOM 6733 C CA . LYS A 1 11 ? -6.896 -8.087 -1.464 1.00 0.00 11 LYS A CA 11
ATOM 6734 C C . LYS A 1 11 ? -6.407 -8.304 -0.036 1.00 0.00 11 LYS A C 11
ATOM 6735 O O . LYS A 1 11 ? -7.012 -7.840 0.931 1.00 0.00 11 LYS A O 11
ATOM 6754 N N . PRO A 1 12 ? -5.284 -9.025 0.103 1.00 0.00 12 PRO A N 11
ATOM 6755 C CA . PRO A 1 12 ? -4.688 -9.317 1.410 1.00 0.00 12 PRO A CA 11
ATOM 6756 C C . PRO A 1 12 ? -4.089 -8.077 2.065 1.00 0.00 12 PRO A C 11
ATOM 6757 O O . PRO A 1 12 ? -3.768 -8.084 3.253 1.00 0.00 12 PRO A O 11
ATOM 6768 N N . TYR A 1 13 ? -3.942 -7.014 1.283 1.00 0.00 13 TYR A N 11
ATOM 6769 C CA . TYR A 1 13 ? -3.380 -5.766 1.786 1.00 0.00 13 TYR A CA 11
ATOM 6770 C C . TYR A 1 13 ? -4.185 -4.568 1.294 1.00 0.00 13 TYR A C 11
ATOM 6771 O O . TYR A 1 13 ? -4.440 -4.424 0.098 1.00 0.00 13 TYR A O 11
ATOM 6789 N N . LYS A 1 14 ? -4.584 -3.708 2.226 1.00 0.00 14 LYS A N 11
ATOM 6790 C CA . LYS A 1 14 ? -5.359 -2.520 1.890 1.00 0.00 14 LYS A CA 11
ATOM 6791 C C . LYS A 1 14 ? -4.780 -1.283 2.569 1.00 0.00 14 LYS A C 11
ATOM 6792 O O . LYS A 1 14 ? -4.477 -1.302 3.763 1.00 0.00 14 LYS A O 11
ATOM 6811 N N . CYS A 1 15 ? -4.631 -0.208 1.803 1.00 0.00 15 CYS A N 11
ATOM 6812 C CA . CYS A 1 15 ? -4.089 1.039 2.330 1.00 0.00 15 CYS A CA 11
ATOM 6813 C C . CYS A 1 15 ? -5.151 1.804 3.115 1.00 0.00 15 CYS A C 11
ATOM 6814 O O . CYS A 1 15 ? -6.108 2.323 2.541 1.00 0.00 15 CYS A O 11
ATOM 6821 N N . SER A 1 16 ? -4.973 1.869 4.430 1.00 0.00 16 SER A N 11
ATOM 6822 C CA . SER A 1 16 ? -5.917 2.568 5.295 1.00 0.00 16 SER A CA 11
ATOM 6823 C C . SER A 1 16 ? -5.692 4.075 5.240 1.00 0.00 16 SER A C 11
ATOM 6824 O O . SER A 1 16 ? -6.340 4.838 5.956 1.00 0.00 16 SER A O 11
ATOM 6832 N N . ASP A 1 17 ? -4.768 4.498 4.384 1.00 0.00 17 ASP A N 11
ATOM 6833 C CA . ASP A 1 17 ? -4.456 5.914 4.233 1.00 0.00 17 ASP A CA 11
ATOM 6834 C C . ASP A 1 17 ? -5.421 6.583 3.259 1.00 0.00 17 ASP A C 11
ATOM 6835 O O . ASP A 1 17 ? -6.095 7.554 3.604 1.00 0.00 17 ASP A O 11
ATOM 6844 N N . CYS A 1 18 ? -5.482 6.057 2.041 1.00 0.00 18 CYS A N 11
ATOM 6845 C CA . CYS A 1 18 ? -6.363 6.602 1.015 1.00 0.00 18 CYS A CA 11
ATOM 6846 C C . CYS A 1 18 ? -7.502 5.635 0.706 1.00 0.00 18 CYS A C 11
ATOM 6847 O O . CYS A 1 18 ? -8.663 6.034 0.618 1.00 0.00 18 CYS A O 11
ATOM 6854 N N . GLY A 1 19 ? -7.162 4.360 0.544 1.00 0.00 19 GLY A N 11
ATOM 6855 C CA . GLY A 1 19 ? -8.167 3.356 0.247 1.00 0.00 19 GLY A CA 11
ATOM 6856 C C . GLY A 1 19 ? -7.838 2.558 -1.000 1.00 0.00 19 GLY A C 11
ATOM 6857 O O . GLY A 1 19 ? -8.730 2.196 -1.768 1.00 0.00 19 GLY A O 11
ATOM 6861 N N . LYS A 1 20 ? -6.554 2.283 -1.203 1.00 0.00 20 LYS A N 11
ATOM 6862 C CA . LYS A 1 20 ? -6.108 1.523 -2.365 1.00 0.00 20 LYS A CA 11
ATOM 6863 C C . LYS A 1 20 ? -5.950 0.046 -2.020 1.00 0.00 20 LYS A C 11
ATOM 6864 O O . LYS A 1 20 ? -5.972 -0.334 -0.850 1.00 0.00 20 LYS A O 11
ATOM 6883 N N . SER A 1 21 ? -5.789 -0.783 -3.047 1.00 0.00 21 SER A N 11
ATOM 6884 C CA . SER A 1 21 ? -5.630 -2.219 -2.853 1.00 0.00 21 SER A CA 11
ATOM 6885 C C . SER A 1 21 ? -4.338 -2.714 -3.497 1.00 0.00 21 SER A C 11
ATOM 6886 O O . SER A 1 21 ? -3.963 -2.271 -4.583 1.00 0.00 21 SER A O 11
ATOM 6894 N N . PHE A 1 22 ? -3.662 -3.636 -2.820 1.00 0.00 22 PHE A N 11
ATOM 6895 C CA . PHE A 1 22 ? -2.412 -4.192 -3.324 1.00 0.00 22 PHE A CA 11
ATOM 6896 C C . PHE A 1 22 ? -2.324 -5.687 -3.032 1.00 0.00 22 PHE A C 11
ATOM 6897 O O . PHE A 1 22 ? -2.291 -6.104 -1.874 1.00 0.00 22 PHE A O 11
ATOM 6914 N N . THR A 1 23 ? -2.287 -6.490 -4.091 1.00 0.00 23 THR A N 11
ATOM 6915 C CA . THR A 1 23 ? -2.205 -7.938 -3.949 1.00 0.00 23 THR A CA 11
ATOM 6916 C C . THR A 1 23 ? -0.822 -8.366 -3.472 1.00 0.00 23 THR A C 11
ATOM 6917 O O . THR A 1 23 ? -0.692 -9.283 -2.661 1.00 0.00 23 THR A O 11
ATOM 6928 N N . TRP A 1 24 ? 0.207 -7.697 -3.980 1.00 0.00 24 TRP A N 11
ATOM 6929 C CA . TRP A 1 24 ? 1.581 -8.009 -3.604 1.00 0.00 24 TRP A CA 11
ATOM 6930 C C . TRP A 1 24 ? 2.091 -7.035 -2.548 1.00 0.00 24 TRP A C 11
ATOM 6931 O O . TRP A 1 24 ? 1.737 -5.856 -2.553 1.00 0.00 24 TRP A O 11
ATOM 6952 N N . LYS A 1 25 ? 2.925 -7.535 -1.642 1.00 0.00 25 LYS A N 11
ATOM 6953 C CA . LYS A 1 25 ? 3.486 -6.709 -0.579 1.00 0.00 25 LYS A CA 11
ATOM 6954 C C . LYS A 1 25 ? 4.307 -5.561 -1.158 1.00 0.00 25 LYS A C 11
ATOM 6955 O O . LYS A 1 25 ? 4.008 -4.391 -0.922 1.00 0.00 25 LYS A O 11
ATOM 6974 N N . SER A 1 26 ? 5.341 -5.904 -1.919 1.00 0.00 26 SER A N 11
ATOM 6975 C CA . SER A 1 26 ? 6.206 -4.902 -2.530 1.00 0.00 26 SER A CA 11
ATOM 6976 C C . SER A 1 26 ? 5.388 -3.727 -3.058 1.00 0.00 26 SER A C 11
ATOM 6977 O O . SER A 1 26 ? 5.797 -2.571 -2.945 1.00 0.00 26 SER A O 11
ATOM 6985 N N . ARG A 1 27 ? 4.231 -4.032 -3.635 1.00 0.00 27 ARG A N 11
ATOM 6986 C CA . ARG A 1 27 ? 3.355 -3.003 -4.182 1.00 0.00 27 ARG A CA 11
ATOM 6987 C C . ARG A 1 27 ? 2.952 -2.002 -3.103 1.00 0.00 27 ARG A C 11
ATOM 6988 O O . ARG A 1 27 ? 3.145 -0.795 -3.257 1.00 0.00 27 ARG A O 11
ATOM 7009 N N . LEU A 1 28 ? 2.392 -2.511 -2.011 1.00 0.00 28 LEU A N 11
ATOM 7010 C CA . LEU A 1 28 ? 1.961 -1.662 -0.906 1.00 0.00 28 LEU A CA 11
ATOM 7011 C C . LEU A 1 28 ? 3.104 -0.773 -0.424 1.00 0.00 28 LEU A C 11
ATOM 7012 O O . LEU A 1 28 ? 2.963 0.447 -0.342 1.00 0.00 28 LEU A O 11
ATOM 7028 N N . ARG A 1 29 ? 4.236 -1.394 -0.109 1.00 0.00 29 ARG A N 11
ATOM 7029 C CA . ARG A 1 29 ? 5.404 -0.660 0.364 1.00 0.00 29 ARG A CA 11
ATOM 7030 C C . ARG A 1 29 ? 5.719 0.513 -0.561 1.00 0.00 29 ARG A C 11
ATOM 7031 O O . ARG A 1 29 ? 5.964 1.629 -0.102 1.00 0.00 29 ARG A O 11
ATOM 7052 N N . ILE A 1 30 ? 5.711 0.251 -1.863 1.00 0.00 30 ILE A N 11
ATOM 7053 C CA . ILE A 1 30 ? 5.996 1.285 -2.851 1.00 0.00 30 ILE A CA 11
ATOM 7054 C C . ILE A 1 30 ? 4.959 2.401 -2.793 1.00 0.00 30 ILE A C 11
ATOM 7055 O O . ILE A 1 30 ? 5.247 3.550 -3.132 1.00 0.00 30 ILE A O 11
ATOM 7071 N N . HIS A 1 31 ? 3.750 2.057 -2.359 1.00 0.00 31 HIS A N 11
ATOM 7072 C CA . HIS A 1 31 ? 2.670 3.031 -2.254 1.00 0.00 31 HIS A CA 11
ATOM 7073 C C . HIS A 1 31 ? 2.767 3.811 -0.947 1.00 0.00 31 HIS A C 11
ATOM 7074 O O . HIS A 1 31 ? 2.379 4.977 -0.880 1.00 0.00 31 HIS A O 11
ATOM 7088 N N . GLN A 1 32 ? 3.287 3.160 0.089 1.00 0.00 32 GLN A N 11
ATOM 7089 C CA . GLN A 1 32 ? 3.433 3.793 1.394 1.00 0.00 32 GLN A CA 11
ATOM 7090 C C . GLN A 1 32 ? 4.255 5.073 1.288 1.00 0.00 32 GLN A C 11
ATOM 7091 O O . GLN A 1 32 ? 3.812 6.145 1.703 1.00 0.00 32 GLN A O 11
ATOM 7105 N N . LYS A 1 33 ? 5.456 4.955 0.731 1.00 0.00 33 LYS A N 11
ATOM 7106 C CA . LYS A 1 33 ? 6.341 6.103 0.570 1.00 0.00 33 LYS A CA 11
ATOM 7107 C C . LYS A 1 33 ? 5.659 7.208 -0.230 1.00 0.00 33 LYS A C 11
ATOM 7108 O O . LYS A 1 33 ? 5.648 8.369 0.183 1.00 0.00 33 LYS A O 11
ATOM 7127 N N . CYS A 1 34 ? 5.091 6.840 -1.373 1.00 0.00 34 CYS A N 11
ATOM 7128 C CA . CYS A 1 34 ? 4.406 7.801 -2.230 1.00 0.00 34 CYS A CA 11
ATOM 7129 C C . CYS A 1 34 ? 3.671 8.846 -1.396 1.00 0.00 34 CYS A C 11
ATOM 7130 O O . CYS A 1 34 ? 3.678 10.034 -1.722 1.00 0.00 34 CYS A O 11
ATOM 7138 N N . HIS A 1 35 ? 3.036 8.396 -0.319 1.00 0.00 35 HIS A N 11
ATOM 7139 C CA . HIS A 1 35 ? 2.294 9.292 0.562 1.00 0.00 35 HIS A CA 11
ATOM 7140 C C . HIS A 1 35 ? 3.231 10.294 1.231 1.00 0.00 35 HIS A C 11
ATOM 7141 O O . HIS A 1 35 ? 3.042 11.506 1.122 1.00 0.00 35 HIS A O 11
ATOM 7155 N N . THR A 1 36 ? 4.242 9.780 1.924 1.00 0.00 36 THR A N 11
ATOM 7156 C CA . THR A 1 36 ? 5.207 10.629 2.612 1.00 0.00 36 THR A CA 11
ATOM 7157 C C . THR A 1 36 ? 5.999 11.475 1.622 1.00 0.00 36 THR A C 11
ATOM 7158 O O . THR A 1 36 ? 6.251 11.054 0.494 1.00 0.00 36 THR A O 11
ATOM 7169 N N . GLY A 1 37 ? 6.391 12.670 2.053 1.00 0.00 37 GLY A N 11
ATOM 7170 C CA . GLY A 1 37 ? 7.152 13.556 1.191 1.00 0.00 37 GLY A CA 11
ATOM 7171 C C . GLY A 1 37 ? 6.272 14.551 0.461 1.00 0.00 37 GLY A C 11
ATOM 7172 O O . GLY A 1 37 ? 5.383 14.164 -0.297 1.00 0.00 37 GLY A O 11
ATOM 7176 N N . GLU A 1 38 ? 6.518 15.837 0.691 1.00 0.00 38 GLU A N 11
ATOM 7177 C CA . GLU A 1 38 ? 5.739 16.890 0.050 1.00 0.00 38 GLU A CA 11
ATOM 7178 C C . GLU A 1 38 ? 6.367 17.301 -1.279 1.00 0.00 38 GLU A C 11
ATOM 7179 O O . GLU A 1 38 ? 6.493 18.488 -1.578 1.00 0.00 38 GLU A O 11
ATOM 7191 N N . ARG A 1 39 ? 6.761 16.309 -2.072 1.00 0.00 39 ARG A N 11
ATOM 7192 C CA . ARG A 1 39 ? 7.378 16.566 -3.367 1.00 0.00 39 ARG A CA 11
ATOM 7193 C C . ARG A 1 39 ? 7.472 15.284 -4.189 1.00 0.00 39 ARG A C 11
ATOM 7194 O O . ARG A 1 39 ? 7.990 14.270 -3.720 1.00 0.00 39 ARG A O 11
ATOM 7215 N N . HIS A 1 40 ? 6.966 15.335 -5.417 1.00 0.00 40 HIS A N 11
ATOM 7216 C CA . HIS A 1 40 ? 6.993 14.178 -6.304 1.00 0.00 40 HIS A CA 11
ATOM 7217 C C . HIS A 1 40 ? 7.691 14.516 -7.618 1.00 0.00 40 HIS A C 11
ATOM 7218 O O . HIS A 1 40 ? 8.696 13.900 -7.974 1.00 0.00 40 HIS A O 11
ATOM 7232 N N . SER A 1 41 ? 7.152 15.498 -8.333 1.00 0.00 41 SER A N 11
ATOM 7233 C CA . SER A 1 41 ? 7.721 15.915 -9.610 1.00 0.00 41 SER A CA 11
ATOM 7234 C C . SER A 1 41 ? 7.278 17.331 -9.965 1.00 0.00 41 SER A C 11
ATOM 7235 O O . SER A 1 41 ? 6.122 17.562 -10.316 1.00 0.00 41 SER A O 11
ATOM 7243 N N . GLY A 1 42 ? 8.209 18.276 -9.871 1.00 0.00 42 GLY A N 11
ATOM 7244 C CA . GLY A 1 42 ? 7.896 19.658 -10.186 1.00 0.00 42 GLY A CA 11
ATOM 7245 C C . GLY A 1 42 ? 7.303 20.402 -9.005 1.00 0.00 42 GLY A C 11
ATOM 7246 O O . GLY A 1 42 ? 7.346 19.937 -7.866 1.00 0.00 42 GLY A O 11
ATOM 7250 N N . PRO A 1 43 ? 6.734 21.587 -9.273 1.00 0.00 43 PRO A N 11
ATOM 7251 C CA . PRO A 1 43 ? 6.119 22.421 -8.236 1.00 0.00 43 PRO A CA 11
ATOM 7252 C C . PRO A 1 43 ? 4.830 21.815 -7.692 1.00 0.00 43 PRO A C 11
ATOM 7253 O O . PRO A 1 43 ? 4.606 21.794 -6.482 1.00 0.00 43 PRO A O 11
ATOM 7264 N N . SER A 1 44 ? 3.987 21.322 -8.593 1.00 0.00 44 SER A N 11
ATOM 7265 C CA . SER A 1 44 ? 2.718 20.718 -8.203 1.00 0.00 44 SER A CA 11
ATOM 7266 C C . SER A 1 44 ? 2.458 19.441 -8.996 1.00 0.00 44 SER A C 11
ATOM 7267 O O . SER A 1 44 ? 3.193 19.116 -9.929 1.00 0.00 44 SER A O 11
ATOM 7275 N N . SER A 1 45 ? 1.406 18.721 -8.619 1.00 0.00 45 SER A N 11
ATOM 7276 C CA . SER A 1 45 ? 1.050 17.478 -9.291 1.00 0.00 45 SER A CA 11
ATOM 7277 C C . SER A 1 45 ? 0.694 17.733 -10.753 1.00 0.00 45 SER A C 11
ATOM 7278 O O . SER A 1 45 ? 0.075 18.743 -11.085 1.00 0.00 45 SER A O 11
ATOM 7286 N N . GLY A 1 46 ? 1.091 16.808 -11.622 1.00 0.00 46 GLY A N 11
ATOM 7287 C CA . GLY A 1 46 ? 0.806 16.950 -13.038 1.00 0.00 46 GLY A CA 11
ATOM 7288 C C . GLY A 1 46 ? 2.065 17.041 -13.877 1.00 0.00 46 GLY A C 11
ATOM 7289 O O . GLY A 1 46 ? 3.063 17.581 -13.402 1.00 0.00 46 GLY A O 11
ATOM 7294 N N . GLY A 1 1 ? -10.141 4.292 -13.022 1.00 0.00 1 GLY A N 12
ATOM 7295 C CA . GLY A 1 1 ? -10.892 3.114 -13.415 1.00 0.00 1 GLY A CA 12
ATOM 7296 C C . GLY A 1 1 ? -10.758 1.982 -12.416 1.00 0.00 1 GLY A C 12
ATOM 7297 O O . GLY A 1 1 ? -11.131 2.125 -11.251 1.00 0.00 1 GLY A O 12
ATOM 7301 N N . SER A 1 2 ? -10.226 0.852 -12.871 1.00 0.00 2 SER A N 12
ATOM 7302 C CA . SER A 1 2 ? -10.050 -0.312 -12.010 1.00 0.00 2 SER A CA 12
ATOM 7303 C C . SER A 1 2 ? -11.382 -0.750 -11.409 1.00 0.00 2 SER A C 12
ATOM 7304 O O . SER A 1 2 ? -11.470 -1.051 -10.219 1.00 0.00 2 SER A O 12
ATOM 7312 N N . SER A 1 3 ? -12.417 -0.783 -12.242 1.00 0.00 3 SER A N 12
ATOM 7313 C CA . SER A 1 3 ? -13.747 -1.180 -11.794 1.00 0.00 3 SER A CA 12
ATOM 7314 C C . SER A 1 3 ? -14.469 -1.978 -12.876 1.00 0.00 3 SER A C 12
ATOM 7315 O O . SER A 1 3 ? -14.850 -1.436 -13.913 1.00 0.00 3 SER A O 12
ATOM 7323 N N . GLY A 1 4 ? -14.653 -3.271 -12.626 1.00 0.00 4 GLY A N 12
ATOM 7324 C CA . GLY A 1 4 ? -15.328 -4.123 -13.586 1.00 0.00 4 GLY A CA 12
ATOM 7325 C C . GLY A 1 4 ? -14.385 -5.103 -14.256 1.00 0.00 4 GLY A C 12
ATOM 7326 O O . GLY A 1 4 ? -13.979 -4.901 -15.400 1.00 0.00 4 GLY A O 12
ATOM 7330 N N . SER A 1 5 ? -14.034 -6.167 -13.541 1.00 0.00 5 SER A N 12
ATOM 7331 C CA . SER A 1 5 ? -13.127 -7.179 -14.071 1.00 0.00 5 SER A CA 12
ATOM 7332 C C . SER A 1 5 ? -13.512 -8.568 -13.571 1.00 0.00 5 SER A C 12
ATOM 7333 O O . SER A 1 5 ? -13.544 -8.820 -12.367 1.00 0.00 5 SER A O 12
ATOM 7341 N N . SER A 1 6 ? -13.804 -9.466 -14.506 1.00 0.00 6 SER A N 12
ATOM 7342 C CA . SER A 1 6 ? -14.191 -10.830 -14.163 1.00 0.00 6 SER A CA 12
ATOM 7343 C C . SER A 1 6 ? -13.375 -11.344 -12.980 1.00 0.00 6 SER A C 12
ATOM 7344 O O . SER A 1 6 ? -12.149 -11.242 -12.966 1.00 0.00 6 SER A O 12
ATOM 7352 N N . GLY A 1 7 ? -14.066 -11.898 -11.989 1.00 0.00 7 GLY A N 12
ATOM 7353 C CA . GLY A 1 7 ? -13.391 -12.420 -10.815 1.00 0.00 7 GLY A CA 12
ATOM 7354 C C . GLY A 1 7 ? -13.984 -11.894 -9.523 1.00 0.00 7 GLY A C 12
ATOM 7355 O O . GLY A 1 7 ? -14.999 -11.197 -9.534 1.00 0.00 7 GLY A O 12
ATOM 7359 N N . THR A 1 8 ? -13.349 -12.228 -8.403 1.00 0.00 8 THR A N 12
ATOM 7360 C CA . THR A 1 8 ? -13.821 -11.787 -7.097 1.00 0.00 8 THR A CA 12
ATOM 7361 C C . THR A 1 8 ? -13.011 -10.598 -6.592 1.00 0.00 8 THR A C 12
ATOM 7362 O O . THR A 1 8 ? -13.568 -9.629 -6.079 1.00 0.00 8 THR A O 12
ATOM 7373 N N . GLY A 1 9 ? -11.693 -10.679 -6.743 1.00 0.00 9 GLY A N 12
ATOM 7374 C CA . GLY A 1 9 ? -10.827 -9.603 -6.298 1.00 0.00 9 GLY A CA 12
ATOM 7375 C C . GLY A 1 9 ? -10.400 -9.762 -4.852 1.00 0.00 9 GLY A C 12
ATOM 7376 O O . GLY A 1 9 ? -10.932 -9.096 -3.965 1.00 0.00 9 GLY A O 12
ATOM 7380 N N . GLU A 1 10 ? -9.438 -10.649 -4.616 1.00 0.00 10 GLU A N 12
ATOM 7381 C CA . GLU A 1 10 ? -8.942 -10.895 -3.267 1.00 0.00 10 GLU A CA 12
ATOM 7382 C C . GLU A 1 10 ? -7.720 -10.030 -2.970 1.00 0.00 10 GLU A C 12
ATOM 7383 O O . GLU A 1 10 ? -6.612 -10.326 -3.417 1.00 0.00 10 GLU A O 12
ATOM 7395 N N . LYS A 1 11 ? -7.931 -8.959 -2.212 1.00 0.00 11 LYS A N 12
ATOM 7396 C CA . LYS A 1 11 ? -6.849 -8.050 -1.854 1.00 0.00 11 LYS A CA 12
ATOM 7397 C C . LYS A 1 11 ? -6.685 -7.969 -0.340 1.00 0.00 11 LYS A C 12
ATOM 7398 O O . LYS A 1 11 ? -7.262 -7.109 0.326 1.00 0.00 11 LYS A O 12
ATOM 7417 N N . PRO A 1 12 ? -5.879 -8.884 0.219 1.00 0.00 12 PRO A N 12
ATOM 7418 C CA . PRO A 1 12 ? -5.619 -8.935 1.661 1.00 0.00 12 PRO A CA 12
ATOM 7419 C C . PRO A 1 12 ? -4.778 -7.757 2.141 1.00 0.00 12 PRO A C 12
ATOM 7420 O O . PRO A 1 12 ? -4.429 -7.670 3.318 1.00 0.00 12 PRO A O 12
ATOM 7431 N N . TYR A 1 13 ? -4.456 -6.854 1.222 1.00 0.00 13 TYR A N 12
ATOM 7432 C CA . TYR A 1 13 ? -3.653 -5.682 1.551 1.00 0.00 13 TYR A CA 12
ATOM 7433 C C . TYR A 1 13 ? -4.312 -4.407 1.033 1.00 0.00 13 TYR A C 12
ATOM 7434 O O . TYR A 1 13 ? -4.483 -4.228 -0.173 1.00 0.00 13 TYR A O 12
ATOM 7452 N N . LYS A 1 14 ? -4.679 -3.523 1.954 1.00 0.00 14 LYS A N 12
ATOM 7453 C CA . LYS A 1 14 ? -5.318 -2.262 1.594 1.00 0.00 14 LYS A CA 12
ATOM 7454 C C . LYS A 1 14 ? -4.658 -1.092 2.315 1.00 0.00 14 LYS A C 12
ATOM 7455 O O . LYS A 1 14 ? -4.484 -1.119 3.534 1.00 0.00 14 LYS A O 12
ATOM 7474 N N . CYS A 1 15 ? -4.293 -0.064 1.556 1.00 0.00 15 CYS A N 12
ATOM 7475 C CA . CYS A 1 15 ? -3.653 1.117 2.122 1.00 0.00 15 CYS A CA 12
ATOM 7476 C C . CYS A 1 15 ? -4.609 1.861 3.050 1.00 0.00 15 CYS A C 12
ATOM 7477 O O . CYS A 1 15 ? -5.802 1.976 2.767 1.00 0.00 15 CYS A O 12
ATOM 7484 N N . SER A 1 16 ? -4.076 2.365 4.159 1.00 0.00 16 SER A N 12
ATOM 7485 C CA . SER A 1 16 ? -4.882 3.096 5.130 1.00 0.00 16 SER A CA 12
ATOM 7486 C C . SER A 1 16 ? -4.826 4.597 4.864 1.00 0.00 16 SER A C 12
ATOM 7487 O O . SER A 1 16 ? -5.735 5.339 5.235 1.00 0.00 16 SER A O 12
ATOM 7495 N N . ASP A 1 17 ? -3.751 5.037 4.217 1.00 0.00 17 ASP A N 12
ATOM 7496 C CA . ASP A 1 17 ? -3.575 6.449 3.899 1.00 0.00 17 ASP A CA 12
ATOM 7497 C C . ASP A 1 17 ? -4.755 6.974 3.087 1.00 0.00 17 ASP A C 12
ATOM 7498 O O . ASP A 1 17 ? -5.417 7.934 3.483 1.00 0.00 17 ASP A O 12
ATOM 7507 N N . CYS A 1 18 ? -5.011 6.340 1.948 1.00 0.00 18 CYS A N 12
ATOM 7508 C CA . CYS A 1 18 ? -6.110 6.743 1.078 1.00 0.00 18 CYS A CA 12
ATOM 7509 C C . CYS A 1 18 ? -7.206 5.682 1.059 1.00 0.00 18 CYS A C 12
ATOM 7510 O O . CYS A 1 18 ? -8.387 5.992 1.206 1.00 0.00 18 CYS A O 12
ATOM 7517 N N . GLY A 1 19 ? -6.805 4.427 0.876 1.00 0.00 19 GLY A N 12
ATOM 7518 C CA . GLY A 1 19 ? -7.765 3.339 0.841 1.00 0.00 19 GLY A CA 12
ATOM 7519 C C . GLY A 1 19 ? -7.686 2.538 -0.444 1.00 0.00 19 GLY A C 12
ATOM 7520 O O . GLY A 1 19 ? -8.707 2.100 -0.975 1.00 0.00 19 GLY A O 12
ATOM 7524 N N . LYS A 1 20 ? -6.471 2.347 -0.947 1.00 0.00 20 LYS A N 12
ATOM 7525 C CA . LYS A 1 20 ? -6.262 1.594 -2.177 1.00 0.00 20 LYS A CA 12
ATOM 7526 C C . LYS A 1 20 ? -6.098 0.106 -1.884 1.00 0.00 20 LYS A C 12
ATOM 7527 O O . LYS A 1 20 ? -5.605 -0.276 -0.823 1.00 0.00 20 LYS A O 12
ATOM 7546 N N . SER A 1 21 ? -6.514 -0.729 -2.831 1.00 0.00 21 SER A N 12
ATOM 7547 C CA . SER A 1 21 ? -6.415 -2.175 -2.672 1.00 0.00 21 SER A CA 12
ATOM 7548 C C . SER A 1 21 ? -5.242 -2.730 -3.474 1.00 0.00 21 SER A C 12
ATOM 7549 O O . SER A 1 21 ? -5.040 -2.368 -4.633 1.00 0.00 21 SER A O 12
ATOM 7557 N N . PHE A 1 22 ? -4.471 -3.613 -2.848 1.00 0.00 22 PHE A N 12
ATOM 7558 C CA . PHE A 1 22 ? -3.317 -4.219 -3.502 1.00 0.00 22 PHE A CA 12
ATOM 7559 C C . PHE A 1 22 ? -3.320 -5.734 -3.317 1.00 0.00 22 PHE A C 12
ATOM 7560 O O . PHE A 1 22 ? -4.004 -6.263 -2.441 1.00 0.00 22 PHE A O 12
ATOM 7577 N N . THR A 1 23 ? -2.551 -6.428 -4.151 1.00 0.00 23 THR A N 12
ATOM 7578 C CA . THR A 1 23 ? -2.465 -7.881 -4.082 1.00 0.00 23 THR A CA 12
ATOM 7579 C C . THR A 1 23 ? -1.131 -8.326 -3.495 1.00 0.00 23 THR A C 12
ATOM 7580 O O . THR A 1 23 ? -1.077 -9.248 -2.681 1.00 0.00 23 THR A O 12
ATOM 7591 N N . TRP A 1 24 ? -0.057 -7.666 -3.913 1.00 0.00 24 TRP A N 12
ATOM 7592 C CA . TRP A 1 24 ? 1.279 -7.995 -3.427 1.00 0.00 24 TRP A CA 12
ATOM 7593 C C . TRP A 1 24 ? 1.727 -7.006 -2.357 1.00 0.00 24 TRP A C 12
ATOM 7594 O O . TRP A 1 24 ? 1.348 -5.835 -2.381 1.00 0.00 24 TRP A O 12
ATOM 7615 N N . LYS A 1 25 ? 2.537 -7.483 -1.418 1.00 0.00 25 LYS A N 12
ATOM 7616 C CA . LYS A 1 25 ? 3.039 -6.641 -0.339 1.00 0.00 25 LYS A CA 12
ATOM 7617 C C . LYS A 1 25 ? 4.103 -5.676 -0.853 1.00 0.00 25 LYS A C 12
ATOM 7618 O O . LYS A 1 25 ? 4.047 -4.475 -0.584 1.00 0.00 25 LYS A O 12
ATOM 7637 N N . SER A 1 26 ? 5.070 -6.207 -1.593 1.00 0.00 26 SER A N 12
ATOM 7638 C CA . SER A 1 26 ? 6.148 -5.392 -2.142 1.00 0.00 26 SER A CA 12
ATOM 7639 C C . SER A 1 26 ? 5.600 -4.105 -2.751 1.00 0.00 26 SER A C 12
ATOM 7640 O O . SER A 1 26 ? 6.138 -3.021 -2.526 1.00 0.00 26 SER A O 12
ATOM 7648 N N . ARG A 1 27 ? 4.524 -4.233 -3.521 1.00 0.00 27 ARG A N 12
ATOM 7649 C CA . ARG A 1 27 ? 3.903 -3.081 -4.163 1.00 0.00 27 ARG A CA 12
ATOM 7650 C C . ARG A 1 27 ? 3.366 -2.103 -3.123 1.00 0.00 27 ARG A C 12
ATOM 7651 O O . ARG A 1 27 ? 3.652 -0.906 -3.175 1.00 0.00 27 ARG A O 12
ATOM 7672 N N . LEU A 1 28 ? 2.586 -2.619 -2.180 1.00 0.00 28 LEU A N 12
ATOM 7673 C CA . LEU A 1 28 ? 2.008 -1.792 -1.127 1.00 0.00 28 LEU A CA 12
ATOM 7674 C C . LEU A 1 28 ? 3.064 -0.881 -0.508 1.00 0.00 28 LEU A C 12
ATOM 7675 O O . LEU A 1 28 ? 2.859 0.326 -0.379 1.00 0.00 28 LEU A O 12
ATOM 7691 N N . ARG A 1 29 ? 4.195 -1.468 -0.130 1.00 0.00 29 ARG A N 12
ATOM 7692 C CA . ARG A 1 29 ? 5.284 -0.710 0.474 1.00 0.00 29 ARG A CA 12
ATOM 7693 C C . ARG A 1 29 ? 5.553 0.573 -0.308 1.00 0.00 29 ARG A C 12
ATOM 7694 O O . ARG A 1 29 ? 5.602 1.662 0.265 1.00 0.00 29 ARG A O 12
ATOM 7715 N N . ILE A 1 30 ? 5.726 0.435 -1.618 1.00 0.00 30 ILE A N 12
ATOM 7716 C CA . ILE A 1 30 ? 5.989 1.583 -2.478 1.00 0.00 30 ILE A CA 12
ATOM 7717 C C . ILE A 1 30 ? 4.884 2.626 -2.355 1.00 0.00 30 ILE A C 12
ATOM 7718 O O . ILE A 1 30 ? 5.152 3.806 -2.124 1.00 0.00 30 ILE A O 12
ATOM 7734 N N . HIS A 1 31 ? 3.640 2.184 -2.509 1.00 0.00 31 HIS A N 12
ATOM 7735 C CA . HIS A 1 31 ? 2.493 3.080 -2.413 1.00 0.00 31 HIS A CA 12
ATOM 7736 C C . HIS A 1 31 ? 2.600 3.969 -1.178 1.00 0.00 31 HIS A C 12
ATOM 7737 O O . HIS A 1 31 ? 2.346 5.171 -1.244 1.00 0.00 31 HIS A O 12
ATOM 7751 N N . GLN A 1 32 ? 2.976 3.368 -0.053 1.00 0.00 32 GLN A N 12
ATOM 7752 C CA . GLN A 1 32 ? 3.115 4.106 1.197 1.00 0.00 32 GLN A CA 12
ATOM 7753 C C . GLN A 1 32 ? 4.086 5.271 1.037 1.00 0.00 32 GLN A C 12
ATOM 7754 O O . GLN A 1 32 ? 3.772 6.408 1.387 1.00 0.00 32 GLN A O 12
ATOM 7768 N N . LYS A 1 33 ? 5.269 4.979 0.505 1.00 0.00 33 LYS A N 12
ATOM 7769 C CA . LYS A 1 33 ? 6.288 6.001 0.298 1.00 0.00 33 LYS A CA 12
ATOM 7770 C C . LYS A 1 33 ? 5.685 7.248 -0.343 1.00 0.00 33 LYS A C 12
ATOM 7771 O O . LYS A 1 33 ? 6.018 8.372 0.033 1.00 0.00 33 LYS A O 12
ATOM 7790 N N . CYS A 1 34 ? 4.798 7.041 -1.309 1.00 0.00 34 CYS A N 12
ATOM 7791 C CA . CYS A 1 34 ? 4.148 8.148 -2.001 1.00 0.00 34 CYS A CA 12
ATOM 7792 C C . CYS A 1 34 ? 3.386 9.031 -1.018 1.00 0.00 34 CYS A C 12
ATOM 7793 O O . CYS A 1 34 ? 3.280 10.243 -1.209 1.00 0.00 34 CYS A O 12
ATOM 7801 N N . HIS A 1 35 ? 2.854 8.415 0.033 1.00 0.00 35 HIS A N 12
ATOM 7802 C CA . HIS A 1 35 ? 2.100 9.145 1.046 1.00 0.00 35 HIS A CA 12
ATOM 7803 C C . HIS A 1 35 ? 3.039 9.869 2.006 1.00 0.00 35 HIS A C 12
ATOM 7804 O O . HIS A 1 35 ? 2.912 9.749 3.225 1.00 0.00 35 HIS A O 12
ATOM 7818 N N . THR A 1 36 ? 3.983 10.620 1.449 1.00 0.00 36 THR A N 12
ATOM 7819 C CA . THR A 1 36 ? 4.945 11.362 2.255 1.00 0.00 36 THR A CA 12
ATOM 7820 C C . THR A 1 36 ? 5.030 12.817 1.808 1.00 0.00 36 THR A C 12
ATOM 7821 O O . THR A 1 36 ? 5.049 13.730 2.633 1.00 0.00 36 THR A O 12
ATOM 7832 N N . GLY A 1 37 ? 5.080 13.027 0.496 1.00 0.00 37 GLY A N 12
ATOM 7833 C CA . GLY A 1 37 ? 5.162 14.374 -0.037 1.00 0.00 37 GLY A CA 12
ATOM 7834 C C . GLY A 1 37 ? 3.798 15.005 -0.230 1.00 0.00 37 GLY A C 12
ATOM 7835 O O . GLY A 1 37 ? 3.045 15.175 0.728 1.00 0.00 37 GLY A O 12
ATOM 7839 N N . GLU A 1 38 ? 3.480 15.355 -1.473 1.00 0.00 38 GLU A N 12
ATOM 7840 C CA . GLU A 1 38 ? 2.197 15.974 -1.787 1.00 0.00 38 GLU A CA 12
ATOM 7841 C C . GLU A 1 38 ? 1.041 15.055 -1.401 1.00 0.00 38 GLU A C 12
ATOM 7842 O O . GLU A 1 38 ? 1.228 13.855 -1.203 1.00 0.00 38 GLU A O 12
ATOM 7854 N N . ARG A 1 39 ? -0.153 15.629 -1.297 1.00 0.00 39 ARG A N 12
ATOM 7855 C CA . ARG A 1 39 ? -1.339 14.864 -0.933 1.00 0.00 39 ARG A CA 12
ATOM 7856 C C . ARG A 1 39 ? -2.599 15.712 -1.078 1.00 0.00 39 ARG A C 12
ATOM 7857 O O . ARG A 1 39 ? -2.568 16.927 -0.883 1.00 0.00 39 ARG A O 12
ATOM 7878 N N . HIS A 1 40 ? -3.707 15.062 -1.422 1.00 0.00 40 HIS A N 12
ATOM 7879 C CA . HIS A 1 40 ? -4.978 15.757 -1.594 1.00 0.00 40 HIS A CA 12
ATOM 7880 C C . HIS A 1 40 ? -5.706 15.895 -0.260 1.00 0.00 40 HIS A C 12
ATOM 7881 O O . HIS A 1 40 ? -6.085 16.995 0.141 1.00 0.00 40 HIS A O 12
ATOM 7895 N N . SER A 1 41 ? -5.899 14.770 0.422 1.00 0.00 41 SER A N 12
ATOM 7896 C CA . SER A 1 41 ? -6.586 14.765 1.708 1.00 0.00 41 SER A CA 12
ATOM 7897 C C . SER A 1 41 ? -6.276 13.488 2.484 1.00 0.00 41 SER A C 12
ATOM 7898 O O . SER A 1 41 ? -6.642 12.390 2.066 1.00 0.00 41 SER A O 12
ATOM 7906 N N . GLY A 1 42 ? -5.599 13.641 3.618 1.00 0.00 42 GLY A N 12
ATOM 7907 C CA . GLY A 1 42 ? -5.251 12.494 4.435 1.00 0.00 42 GLY A CA 12
ATOM 7908 C C . GLY A 1 42 ? -5.786 12.605 5.849 1.00 0.00 42 GLY A C 12
ATOM 7909 O O . GLY A 1 42 ? -5.073 12.990 6.777 1.00 0.00 42 GLY A O 12
ATOM 7913 N N . PRO A 1 43 ? -7.070 12.264 6.029 1.00 0.00 43 PRO A N 12
ATOM 7914 C CA . PRO A 1 43 ? -7.729 12.321 7.338 1.00 0.00 43 PRO A CA 12
ATOM 7915 C C . PRO A 1 43 ? -7.210 11.253 8.294 1.00 0.00 43 PRO A C 12
ATOM 7916 O O . PRO A 1 43 ? -7.272 10.059 8.000 1.00 0.00 43 PRO A O 12
ATOM 7927 N N . SER A 1 44 ? -6.698 11.690 9.441 1.00 0.00 44 SER A N 12
ATOM 7928 C CA . SER A 1 44 ? -6.166 10.771 10.440 1.00 0.00 44 SER A CA 12
ATOM 7929 C C . SER A 1 44 ? -6.957 10.863 11.740 1.00 0.00 44 SER A C 12
ATOM 7930 O O . SER A 1 44 ? -7.520 11.909 12.064 1.00 0.00 44 SER A O 12
ATOM 7938 N N . SER A 1 45 ? -6.996 9.761 12.482 1.00 0.00 45 SER A N 12
ATOM 7939 C CA . SER A 1 45 ? -7.722 9.715 13.746 1.00 0.00 45 SER A CA 12
ATOM 7940 C C . SER A 1 45 ? -7.101 10.667 14.763 1.00 0.00 45 SER A C 12
ATOM 7941 O O . SER A 1 45 ? -5.966 10.477 15.197 1.00 0.00 45 SER A O 12
ATOM 7949 N N . GLY A 1 46 ? -7.857 11.694 15.141 1.00 0.00 46 GLY A N 12
ATOM 7950 C CA . GLY A 1 46 ? -7.365 12.662 16.105 1.00 0.00 46 GLY A CA 12
ATOM 7951 C C . GLY A 1 46 ? -7.129 14.026 15.488 1.00 0.00 46 GLY A C 12
ATOM 7952 O O . GLY A 1 46 ? -6.718 14.942 16.198 1.00 0.00 46 GLY A O 12
ATOM 7957 N N . GLY A 1 1 ? -7.641 14.562 4.919 1.00 0.00 1 GLY A N 13
ATOM 7958 C CA . GLY A 1 1 ? -8.833 13.905 4.417 1.00 0.00 1 GLY A CA 13
ATOM 7959 C C . GLY A 1 1 ? -8.596 13.207 3.092 1.00 0.00 1 GLY A C 13
ATOM 7960 O O . GLY A 1 1 ? -7.608 13.478 2.409 1.00 0.00 1 GLY A O 13
ATOM 7964 N N . SER A 1 2 ? -9.503 12.306 2.729 1.00 0.00 2 SER A N 13
ATOM 7965 C CA . SER A 1 2 ? -9.385 11.564 1.479 1.00 0.00 2 SER A CA 13
ATOM 7966 C C . SER A 1 2 ? -10.740 11.444 0.789 1.00 0.00 2 SER A C 13
ATOM 7967 O O . SER A 1 2 ? -11.768 11.262 1.441 1.00 0.00 2 SER A O 13
ATOM 7975 N N . SER A 1 3 ? -10.733 11.546 -0.537 1.00 0.00 3 SER A N 13
ATOM 7976 C CA . SER A 1 3 ? -11.961 11.453 -1.317 1.00 0.00 3 SER A CA 13
ATOM 7977 C C . SER A 1 3 ? -12.694 10.148 -1.022 1.00 0.00 3 SER A C 13
ATOM 7978 O O . SER A 1 3 ? -12.073 9.117 -0.767 1.00 0.00 3 SER A O 13
ATOM 7986 N N . GLY A 1 4 ? -14.023 10.201 -1.059 1.00 0.00 4 GLY A N 13
ATOM 7987 C CA . GLY A 1 4 ? -14.820 9.017 -0.794 1.00 0.00 4 GLY A CA 13
ATOM 7988 C C . GLY A 1 4 ? -14.192 7.757 -1.356 1.00 0.00 4 GLY A C 13
ATOM 7989 O O . GLY A 1 4 ? -14.220 7.527 -2.565 1.00 0.00 4 GLY A O 13
ATOM 7993 N N . SER A 1 5 ? -13.621 6.940 -0.477 1.00 0.00 5 SER A N 13
ATOM 7994 C CA . SER A 1 5 ? -12.978 5.699 -0.892 1.00 0.00 5 SER A CA 13
ATOM 7995 C C . SER A 1 5 ? -13.997 4.569 -1.001 1.00 0.00 5 SER A C 13
ATOM 7996 O O . SER A 1 5 ? -14.740 4.295 -0.059 1.00 0.00 5 SER A O 13
ATOM 8004 N N . SER A 1 6 ? -14.025 3.916 -2.159 1.00 0.00 6 SER A N 13
ATOM 8005 C CA . SER A 1 6 ? -14.955 2.817 -2.394 1.00 0.00 6 SER A CA 13
ATOM 8006 C C . SER A 1 6 ? -14.227 1.599 -2.953 1.00 0.00 6 SER A C 13
ATOM 8007 O O . SER A 1 6 ? -13.070 1.687 -3.363 1.00 0.00 6 SER A O 13
ATOM 8015 N N . GLY A 1 7 ? -14.914 0.461 -2.967 1.00 0.00 7 GLY A N 13
ATOM 8016 C CA . GLY A 1 7 ? -14.318 -0.760 -3.477 1.00 0.00 7 GLY A CA 13
ATOM 8017 C C . GLY A 1 7 ? -14.218 -1.842 -2.420 1.00 0.00 7 GLY A C 13
ATOM 8018 O O . GLY A 1 7 ? -13.560 -1.661 -1.395 1.00 0.00 7 GLY A O 13
ATOM 8022 N N . THR A 1 8 ? -14.873 -2.972 -2.668 1.00 0.00 8 THR A N 13
ATOM 8023 C CA . THR A 1 8 ? -14.857 -4.086 -1.730 1.00 0.00 8 THR A CA 13
ATOM 8024 C C . THR A 1 8 ? -13.486 -4.751 -1.688 1.00 0.00 8 THR A C 13
ATOM 8025 O O . THR A 1 8 ? -13.065 -5.390 -2.652 1.00 0.00 8 THR A O 13
ATOM 8036 N N . GLY A 1 9 ? -12.792 -4.597 -0.565 1.00 0.00 9 GLY A N 13
ATOM 8037 C CA . GLY A 1 9 ? -11.475 -5.190 -0.419 1.00 0.00 9 GLY A CA 13
ATOM 8038 C C . GLY A 1 9 ? -11.455 -6.658 -0.795 1.00 0.00 9 GLY A C 13
ATOM 8039 O O . GLY A 1 9 ? -12.219 -7.454 -0.251 1.00 0.00 9 GLY A O 13
ATOM 8043 N N . GLU A 1 10 ? -10.579 -7.016 -1.729 1.00 0.00 10 GLU A N 13
ATOM 8044 C CA . GLU A 1 10 ? -10.465 -8.399 -2.178 1.00 0.00 10 GLU A CA 13
ATOM 8045 C C . GLU A 1 10 ? -9.080 -8.959 -1.870 1.00 0.00 10 GLU A C 13
ATOM 8046 O O . GLU A 1 10 ? -8.947 -10.057 -1.329 1.00 0.00 10 GLU A O 13
ATOM 8058 N N . LYS A 1 11 ? -8.049 -8.196 -2.218 1.00 0.00 11 LYS A N 13
ATOM 8059 C CA . LYS A 1 11 ? -6.673 -8.613 -1.979 1.00 0.00 11 LYS A CA 13
ATOM 8060 C C . LYS A 1 11 ? -6.350 -8.595 -0.488 1.00 0.00 11 LYS A C 13
ATOM 8061 O O . LYS A 1 11 ? -6.927 -7.832 0.287 1.00 0.00 11 LYS A O 13
ATOM 8080 N N . PRO A 1 12 ? -5.404 -9.453 -0.076 1.00 0.00 12 PRO A N 13
ATOM 8081 C CA . PRO A 1 12 ? -4.982 -9.552 1.324 1.00 0.00 12 PRO A CA 13
ATOM 8082 C C . PRO A 1 12 ? -4.206 -8.323 1.784 1.00 0.00 12 PRO A C 13
ATOM 8083 O O . PRO A 1 12 ? -3.744 -8.259 2.924 1.00 0.00 12 PRO A O 13
ATOM 8094 N N . TYR A 1 13 ? -4.066 -7.349 0.892 1.00 0.00 13 TYR A N 13
ATOM 8095 C CA . TYR A 1 13 ? -3.344 -6.122 1.206 1.00 0.00 13 TYR A CA 13
ATOM 8096 C C . TYR A 1 13 ? -4.143 -4.895 0.779 1.00 0.00 13 TYR A C 13
ATOM 8097 O O . TYR A 1 13 ? -4.726 -4.864 -0.305 1.00 0.00 13 TYR A O 13
ATOM 8115 N N . LYS A 1 14 ? -4.165 -3.883 1.640 1.00 0.00 14 LYS A N 13
ATOM 8116 C CA . LYS A 1 14 ? -4.890 -2.650 1.354 1.00 0.00 14 LYS A CA 13
ATOM 8117 C C . LYS A 1 14 ? -4.295 -1.477 2.126 1.00 0.00 14 LYS A C 13
ATOM 8118 O O . LYS A 1 14 ? -3.888 -1.622 3.279 1.00 0.00 14 LYS A O 13
ATOM 8137 N N . CYS A 1 15 ? -4.247 -0.315 1.483 1.00 0.00 15 CYS A N 13
ATOM 8138 C CA . CYS A 1 15 ? -3.703 0.884 2.108 1.00 0.00 15 CYS A CA 13
ATOM 8139 C C . CYS A 1 15 ? -4.758 1.579 2.963 1.00 0.00 15 CYS A C 13
ATOM 8140 O O . CYS A 1 15 ? -5.935 1.622 2.602 1.00 0.00 15 CYS A O 13
ATOM 8147 N N . SER A 1 16 ? -4.329 2.123 4.098 1.00 0.00 16 SER A N 13
ATOM 8148 C CA . SER A 1 16 ? -5.238 2.813 5.006 1.00 0.00 16 SER A CA 13
ATOM 8149 C C . SER A 1 16 ? -5.198 4.320 4.772 1.00 0.00 16 SER A C 13
ATOM 8150 O O . SER A 1 16 ? -6.141 5.037 5.109 1.00 0.00 16 SER A O 13
ATOM 8158 N N . ASP A 1 17 ? -4.100 4.794 4.193 1.00 0.00 17 ASP A N 13
ATOM 8159 C CA . ASP A 1 17 ? -3.936 6.215 3.913 1.00 0.00 17 ASP A CA 13
ATOM 8160 C C . ASP A 1 17 ? -4.991 6.699 2.923 1.00 0.00 17 ASP A C 13
ATOM 8161 O O . ASP A 1 17 ? -5.794 7.580 3.235 1.00 0.00 17 ASP A O 13
ATOM 8170 N N . CYS A 1 18 ? -4.984 6.119 1.728 1.00 0.00 18 CYS A N 13
ATOM 8171 C CA . CYS A 1 18 ? -5.939 6.491 0.690 1.00 0.00 18 CYS A CA 13
ATOM 8172 C C . CYS A 1 18 ? -7.153 5.566 0.712 1.00 0.00 18 CYS A C 13
ATOM 8173 O O . CYS A 1 18 ? -8.295 6.022 0.662 1.00 0.00 18 CYS A O 13
ATOM 8180 N N . GLY A 1 19 ? -6.897 4.264 0.786 1.00 0.00 19 GLY A N 13
ATOM 8181 C CA . GLY A 1 19 ? -7.978 3.296 0.813 1.00 0.00 19 GLY A CA 13
ATOM 8182 C C . GLY A 1 19 ? -8.012 2.430 -0.431 1.00 0.00 19 GLY A C 13
ATOM 8183 O O . GLY A 1 19 ? -9.084 2.070 -0.917 1.00 0.00 19 GLY A O 13
ATOM 8187 N N . LYS A 1 20 ? -6.835 2.096 -0.950 1.00 0.00 20 LYS A N 13
ATOM 8188 C CA . LYS A 1 20 ? -6.733 1.268 -2.146 1.00 0.00 20 LYS A CA 13
ATOM 8189 C C . LYS A 1 20 ? -6.321 -0.156 -1.788 1.00 0.00 20 LYS A C 13
ATOM 8190 O O . LYS A 1 20 ? -5.893 -0.425 -0.665 1.00 0.00 20 LYS A O 13
ATOM 8209 N N . SER A 1 21 ? -6.451 -1.065 -2.749 1.00 0.00 21 SER A N 13
ATOM 8210 C CA . SER A 1 21 ? -6.094 -2.462 -2.534 1.00 0.00 21 SER A CA 13
ATOM 8211 C C . SER A 1 21 ? -4.832 -2.826 -3.309 1.00 0.00 21 SER A C 13
ATOM 8212 O O . SER A 1 21 ? -4.527 -2.224 -4.339 1.00 0.00 21 SER A O 13
ATOM 8220 N N . PHE A 1 22 ? -4.101 -3.816 -2.808 1.00 0.00 22 PHE A N 13
ATOM 8221 C CA . PHE A 1 22 ? -2.871 -4.261 -3.452 1.00 0.00 22 PHE A CA 13
ATOM 8222 C C . PHE A 1 22 ? -2.776 -5.784 -3.449 1.00 0.00 22 PHE A C 13
ATOM 8223 O O . PHE A 1 22 ? -3.058 -6.434 -2.441 1.00 0.00 22 PHE A O 13
ATOM 8240 N N . THR A 1 23 ? -2.376 -6.348 -4.584 1.00 0.00 23 THR A N 13
ATOM 8241 C CA . THR A 1 23 ? -2.244 -7.794 -4.714 1.00 0.00 23 THR A CA 13
ATOM 8242 C C . THR A 1 23 ? -0.890 -8.271 -4.202 1.00 0.00 23 THR A C 13
ATOM 8243 O O . THR A 1 23 ? -0.736 -9.429 -3.815 1.00 0.00 23 THR A O 13
ATOM 8254 N N . TRP A 1 24 ? 0.087 -7.372 -4.203 1.00 0.00 24 TRP A N 13
ATOM 8255 C CA . TRP A 1 24 ? 1.429 -7.702 -3.737 1.00 0.00 24 TRP A CA 13
ATOM 8256 C C . TRP A 1 24 ? 1.804 -6.867 -2.519 1.00 0.00 24 TRP A C 13
ATOM 8257 O O . TRP A 1 24 ? 1.346 -5.734 -2.365 1.00 0.00 24 TRP A O 13
ATOM 8278 N N . LYS A 1 25 ? 2.639 -7.431 -1.653 1.00 0.00 25 LYS A N 13
ATOM 8279 C CA . LYS A 1 25 ? 3.077 -6.737 -0.448 1.00 0.00 25 LYS A CA 13
ATOM 8280 C C . LYS A 1 25 ? 4.008 -5.580 -0.794 1.00 0.00 25 LYS A C 13
ATOM 8281 O O . LYS A 1 25 ? 3.677 -4.416 -0.568 1.00 0.00 25 LYS A O 13
ATOM 8300 N N . SER A 1 26 ? 5.173 -5.907 -1.344 1.00 0.00 26 SER A N 13
ATOM 8301 C CA . SER A 1 26 ? 6.153 -4.895 -1.719 1.00 0.00 26 SER A CA 13
ATOM 8302 C C . SER A 1 26 ? 5.477 -3.713 -2.408 1.00 0.00 26 SER A C 13
ATOM 8303 O O . SER A 1 26 ? 5.655 -2.563 -2.007 1.00 0.00 26 SER A O 13
ATOM 8311 N N . ARG A 1 27 ? 4.700 -4.007 -3.446 1.00 0.00 27 ARG A N 13
ATOM 8312 C CA . ARG A 1 27 ? 3.998 -2.970 -4.192 1.00 0.00 27 ARG A CA 13
ATOM 8313 C C . ARG A 1 27 ? 3.272 -2.017 -3.246 1.00 0.00 27 ARG A C 13
ATOM 8314 O O . ARG A 1 27 ? 3.267 -0.803 -3.454 1.00 0.00 27 ARG A O 13
ATOM 8335 N N . LEU A 1 28 ? 2.660 -2.575 -2.208 1.00 0.00 28 LEU A N 13
ATOM 8336 C CA . LEU A 1 28 ? 1.930 -1.775 -1.230 1.00 0.00 28 LEU A CA 13
ATOM 8337 C C . LEU A 1 28 ? 2.879 -0.874 -0.446 1.00 0.00 28 LEU A C 13
ATOM 8338 O O . LEU A 1 28 ? 2.659 0.332 -0.339 1.00 0.00 28 LEU A O 13
ATOM 8354 N N . ARG A 1 29 ? 3.936 -1.468 0.098 1.00 0.00 29 ARG A N 13
ATOM 8355 C CA . ARG A 1 29 ? 4.919 -0.719 0.871 1.00 0.00 29 ARG A CA 13
ATOM 8356 C C . ARG A 1 29 ? 5.393 0.511 0.102 1.00 0.00 29 ARG A C 13
ATOM 8357 O O . ARG A 1 29 ? 5.262 1.640 0.576 1.00 0.00 29 ARG A O 13
ATOM 8378 N N . ILE A 1 30 ? 5.943 0.284 -1.086 1.00 0.00 30 ILE A N 13
ATOM 8379 C CA . ILE A 1 30 ? 6.435 1.374 -1.920 1.00 0.00 30 ILE A CA 13
ATOM 8380 C C . ILE A 1 30 ? 5.372 2.453 -2.098 1.00 0.00 30 ILE A C 13
ATOM 8381 O O . ILE A 1 30 ? 5.661 3.646 -1.998 1.00 0.00 30 ILE A O 13
ATOM 8397 N N . HIS A 1 31 ? 4.141 2.026 -2.360 1.00 0.00 31 HIS A N 13
ATOM 8398 C CA . HIS A 1 31 ? 3.033 2.956 -2.550 1.00 0.00 31 HIS A CA 13
ATOM 8399 C C . HIS A 1 31 ? 2.923 3.917 -1.370 1.00 0.00 31 HIS A C 13
ATOM 8400 O O . HIS A 1 31 ? 2.888 5.134 -1.552 1.00 0.00 31 HIS A O 13
ATOM 8414 N N . GLN A 1 32 ? 2.868 3.362 -0.164 1.00 0.00 32 GLN A N 13
ATOM 8415 C CA . GLN A 1 32 ? 2.760 4.171 1.044 1.00 0.00 32 GLN A CA 13
ATOM 8416 C C . GLN A 1 32 ? 3.745 5.335 1.010 1.00 0.00 32 GLN A C 13
ATOM 8417 O O . GLN A 1 32 ? 3.351 6.499 1.091 1.00 0.00 32 GLN A O 13
ATOM 8431 N N . LYS A 1 33 ? 5.029 5.014 0.889 1.00 0.00 33 LYS A N 13
ATOM 8432 C CA . LYS A 1 33 ? 6.072 6.031 0.843 1.00 0.00 33 LYS A CA 13
ATOM 8433 C C . LYS A 1 33 ? 5.645 7.209 -0.028 1.00 0.00 33 LYS A C 13
ATOM 8434 O O . LYS A 1 33 ? 5.993 8.357 0.250 1.00 0.00 33 LYS A O 13
ATOM 8453 N N . CYS A 1 34 ? 4.890 6.916 -1.081 1.00 0.00 34 CYS A N 13
ATOM 8454 C CA . CYS A 1 34 ? 4.415 7.951 -1.993 1.00 0.00 34 CYS A CA 13
ATOM 8455 C C . CYS A 1 34 ? 3.611 9.008 -1.243 1.00 0.00 34 CYS A C 13
ATOM 8456 O O . CYS A 1 34 ? 3.860 10.206 -1.381 1.00 0.00 34 CYS A O 13
ATOM 8464 N N . HIS A 1 35 ? 2.643 8.557 -0.451 1.00 0.00 35 HIS A N 13
ATOM 8465 C CA . HIS A 1 35 ? 1.801 9.464 0.320 1.00 0.00 35 HIS A CA 13
ATOM 8466 C C . HIS A 1 35 ? 2.649 10.476 1.084 1.00 0.00 35 HIS A C 13
ATOM 8467 O O . HIS A 1 35 ? 2.705 11.653 0.724 1.00 0.00 35 HIS A O 13
ATOM 8481 N N . THR A 1 36 ? 3.308 10.012 2.140 1.00 0.00 36 THR A N 13
ATOM 8482 C CA . THR A 1 36 ? 4.152 10.876 2.956 1.00 0.00 36 THR A CA 13
ATOM 8483 C C . THR A 1 36 ? 5.354 11.377 2.164 1.00 0.00 36 THR A C 13
ATOM 8484 O O . THR A 1 36 ? 6.232 10.600 1.791 1.00 0.00 36 THR A O 13
ATOM 8495 N N . GLY A 1 37 ? 5.389 12.682 1.911 1.00 0.00 37 GLY A N 13
ATOM 8496 C CA . GLY A 1 37 ? 6.489 13.264 1.165 1.00 0.00 37 GLY A CA 13
ATOM 8497 C C . GLY A 1 37 ? 6.063 14.469 0.350 1.00 0.00 37 GLY A C 13
ATOM 8498 O O . GLY A 1 37 ? 6.761 15.482 0.319 1.00 0.00 37 GLY A O 13
ATOM 8502 N N . GLU A 1 38 ? 4.915 14.359 -0.312 1.00 0.00 38 GLU A N 13
ATOM 8503 C CA . GLU A 1 38 ? 4.400 15.449 -1.132 1.00 0.00 38 GLU A CA 13
ATOM 8504 C C . GLU A 1 38 ? 2.878 15.386 -1.227 1.00 0.00 38 GLU A C 13
ATOM 8505 O O . GLU A 1 38 ? 2.278 14.327 -1.047 1.00 0.00 38 GLU A O 13
ATOM 8517 N N . ARG A 1 39 ? 2.261 16.528 -1.511 1.00 0.00 39 ARG A N 13
ATOM 8518 C CA . ARG A 1 39 ? 0.810 16.604 -1.628 1.00 0.00 39 ARG A CA 13
ATOM 8519 C C . ARG A 1 39 ? 0.341 16.027 -2.960 1.00 0.00 39 ARG A C 13
ATOM 8520 O O . ARG A 1 39 ? 0.655 16.560 -4.025 1.00 0.00 39 ARG A O 13
ATOM 8541 N N . HIS A 1 40 ? -0.411 14.933 -2.893 1.00 0.00 40 HIS A N 13
ATOM 8542 C CA . HIS A 1 40 ? -0.924 14.283 -4.094 1.00 0.00 40 HIS A CA 13
ATOM 8543 C C . HIS A 1 40 ? -2.414 13.985 -3.957 1.00 0.00 40 HIS A C 13
ATOM 8544 O O . HIS A 1 40 ? -3.006 14.204 -2.900 1.00 0.00 40 HIS A O 13
ATOM 8558 N N . SER A 1 41 ? -3.014 13.487 -5.033 1.00 0.00 41 SER A N 13
ATOM 8559 C CA . SER A 1 41 ? -4.436 13.164 -5.035 1.00 0.00 41 SER A CA 13
ATOM 8560 C C . SER A 1 41 ? -4.682 11.795 -5.661 1.00 0.00 41 SER A C 13
ATOM 8561 O O . SER A 1 41 ? -3.887 11.318 -6.470 1.00 0.00 41 SER A O 13
ATOM 8569 N N . GLY A 1 42 ? -5.791 11.168 -5.281 1.00 0.00 42 GLY A N 13
ATOM 8570 C CA . GLY A 1 42 ? -6.123 9.860 -5.814 1.00 0.00 42 GLY A CA 13
ATOM 8571 C C . GLY A 1 42 ? -7.398 9.874 -6.634 1.00 0.00 42 GLY A C 13
ATOM 8572 O O . GLY A 1 42 ? -8.426 9.327 -6.233 1.00 0.00 42 GLY A O 13
ATOM 8576 N N . PRO A 1 43 ? -7.342 10.514 -7.811 1.00 0.00 43 PRO A N 13
ATOM 8577 C CA . PRO A 1 43 ? -8.494 10.615 -8.713 1.00 0.00 43 PRO A CA 13
ATOM 8578 C C . PRO A 1 43 ? -8.852 9.275 -9.348 1.00 0.00 43 PRO A C 13
ATOM 8579 O O . PRO A 1 43 ? -8.341 8.924 -10.411 1.00 0.00 43 PRO A O 13
ATOM 8590 N N . SER A 1 44 ? -9.733 8.530 -8.688 1.00 0.00 44 SER A N 13
ATOM 8591 C CA . SER A 1 44 ? -10.156 7.226 -9.186 1.00 0.00 44 SER A CA 13
ATOM 8592 C C . SER A 1 44 ? -11.480 7.336 -9.936 1.00 0.00 44 SER A C 13
ATOM 8593 O O . SER A 1 44 ? -12.367 6.497 -9.779 1.00 0.00 44 SER A O 13
ATOM 8601 N N . SER A 1 45 ? -11.606 8.377 -10.753 1.00 0.00 45 SER A N 13
ATOM 8602 C CA . SER A 1 45 ? -12.822 8.600 -11.526 1.00 0.00 45 SER A CA 13
ATOM 8603 C C . SER A 1 45 ? -12.490 8.941 -12.975 1.00 0.00 45 SER A C 13
ATOM 8604 O O . SER A 1 45 ? -11.343 9.236 -13.308 1.00 0.00 45 SER A O 13
ATOM 8612 N N . GLY A 1 46 ? -13.504 8.900 -13.834 1.00 0.00 46 GLY A N 13
ATOM 8613 C CA . GLY A 1 46 ? -13.300 9.207 -15.238 1.00 0.00 46 GLY A CA 13
ATOM 8614 C C . GLY A 1 46 ? -14.233 8.427 -16.143 1.00 0.00 46 GLY A C 13
ATOM 8615 O O . GLY A 1 46 ? -14.210 8.641 -17.354 1.00 0.00 46 GLY A O 13
ATOM 8620 N N . GLY A 1 1 ? -21.547 10.083 -10.676 1.00 0.00 1 GLY A N 14
ATOM 8621 C CA . GLY A 1 1 ? -21.125 9.816 -12.038 1.00 0.00 1 GLY A CA 14
ATOM 8622 C C . GLY A 1 1 ? -19.932 8.884 -12.104 1.00 0.00 1 GLY A C 14
ATOM 8623 O O . GLY A 1 1 ? -19.533 8.304 -11.094 1.00 0.00 1 GLY A O 14
ATOM 8627 N N . SER A 1 2 ? -19.362 8.737 -13.295 1.00 0.00 2 SER A N 14
ATOM 8628 C CA . SER A 1 2 ? -18.210 7.863 -13.490 1.00 0.00 2 SER A CA 14
ATOM 8629 C C . SER A 1 2 ? -16.907 8.626 -13.273 1.00 0.00 2 SER A C 14
ATOM 8630 O O . SER A 1 2 ? -15.942 8.451 -14.016 1.00 0.00 2 SER A O 14
ATOM 8638 N N . SER A 1 3 ? -16.888 9.473 -12.248 1.00 0.00 3 SER A N 14
ATOM 8639 C CA . SER A 1 3 ? -15.705 10.266 -11.935 1.00 0.00 3 SER A CA 14
ATOM 8640 C C . SER A 1 3 ? -14.430 9.481 -12.231 1.00 0.00 3 SER A C 14
ATOM 8641 O O . SER A 1 3 ? -13.609 9.895 -13.048 1.00 0.00 3 SER A O 14
ATOM 8649 N N . GLY A 1 4 ? -14.273 8.345 -11.559 1.00 0.00 4 GLY A N 14
ATOM 8650 C CA . GLY A 1 4 ? -13.097 7.519 -11.763 1.00 0.00 4 GLY A CA 14
ATOM 8651 C C . GLY A 1 4 ? -13.440 6.143 -12.297 1.00 0.00 4 GLY A C 14
ATOM 8652 O O . GLY A 1 4 ? -14.463 5.964 -12.957 1.00 0.00 4 GLY A O 14
ATOM 8656 N N . SER A 1 5 ? -12.581 5.169 -12.014 1.00 0.00 5 SER A N 14
ATOM 8657 C CA . SER A 1 5 ? -12.796 3.802 -12.476 1.00 0.00 5 SER A CA 14
ATOM 8658 C C . SER A 1 5 ? -13.156 2.885 -11.311 1.00 0.00 5 SER A C 14
ATOM 8659 O O . SER A 1 5 ? -12.833 3.172 -10.158 1.00 0.00 5 SER A O 14
ATOM 8667 N N . SER A 1 6 ? -13.827 1.781 -11.621 1.00 0.00 6 SER A N 14
ATOM 8668 C CA . SER A 1 6 ? -14.235 0.822 -10.600 1.00 0.00 6 SER A CA 14
ATOM 8669 C C . SER A 1 6 ? -13.717 -0.575 -10.929 1.00 0.00 6 SER A C 14
ATOM 8670 O O . SER A 1 6 ? -13.737 -1.001 -12.083 1.00 0.00 6 SER A O 14
ATOM 8678 N N . GLY A 1 7 ? -13.253 -1.283 -9.904 1.00 0.00 7 GLY A N 14
ATOM 8679 C CA . GLY A 1 7 ? -12.735 -2.624 -10.103 1.00 0.00 7 GLY A CA 14
ATOM 8680 C C . GLY A 1 7 ? -12.193 -3.232 -8.825 1.00 0.00 7 GLY A C 14
ATOM 8681 O O . GLY A 1 7 ? -11.073 -3.743 -8.797 1.00 0.00 7 GLY A O 14
ATOM 8685 N N . THR A 1 8 ? -12.988 -3.177 -7.761 1.00 0.00 8 THR A N 14
ATOM 8686 C CA . THR A 1 8 ? -12.581 -3.724 -6.473 1.00 0.00 8 THR A CA 14
ATOM 8687 C C . THR A 1 8 ? -12.394 -5.234 -6.551 1.00 0.00 8 THR A C 14
ATOM 8688 O O . THR A 1 8 ? -12.973 -5.898 -7.409 1.00 0.00 8 THR A O 14
ATOM 8699 N N . GLY A 1 9 ? -11.579 -5.773 -5.648 1.00 0.00 9 GLY A N 14
ATOM 8700 C CA . GLY A 1 9 ? -11.330 -7.202 -5.633 1.00 0.00 9 GLY A CA 14
ATOM 8701 C C . GLY A 1 9 ? -10.657 -7.660 -4.354 1.00 0.00 9 GLY A C 14
ATOM 8702 O O . GLY A 1 9 ? -9.692 -7.046 -3.900 1.00 0.00 9 GLY A O 14
ATOM 8706 N N . GLU A 1 10 ? -11.168 -8.739 -3.771 1.00 0.00 10 GLU A N 14
ATOM 8707 C CA . GLU A 1 10 ? -10.611 -9.276 -2.535 1.00 0.00 10 GLU A CA 14
ATOM 8708 C C . GLU A 1 10 ? -9.085 -9.270 -2.579 1.00 0.00 10 GLU A C 14
ATOM 8709 O O . GLU A 1 10 ? -8.477 -9.811 -3.502 1.00 0.00 10 GLU A O 14
ATOM 8721 N N . LYS A 1 11 ? -8.473 -8.653 -1.574 1.00 0.00 11 LYS A N 14
ATOM 8722 C CA . LYS A 1 11 ? -7.019 -8.575 -1.495 1.00 0.00 11 LYS A CA 14
ATOM 8723 C C . LYS A 1 11 ? -6.551 -8.599 -0.043 1.00 0.00 11 LYS A C 14
ATOM 8724 O O . LYS A 1 11 ? -7.168 -8.007 0.843 1.00 0.00 11 LYS A O 14
ATOM 8743 N N . PRO A 1 12 ? -5.433 -9.296 0.208 1.00 0.00 12 PRO A N 14
ATOM 8744 C CA . PRO A 1 12 ? -4.856 -9.410 1.551 1.00 0.00 12 PRO A CA 14
ATOM 8745 C C . PRO A 1 12 ? -4.263 -8.094 2.041 1.00 0.00 12 PRO A C 14
ATOM 8746 O O . PRO A 1 12 ? -4.025 -7.916 3.236 1.00 0.00 12 PRO A O 14
ATOM 8757 N N . TYR A 1 13 ? -4.026 -7.175 1.112 1.00 0.00 13 TYR A N 14
ATOM 8758 C CA . TYR A 1 13 ? -3.459 -5.875 1.450 1.00 0.00 13 TYR A CA 14
ATOM 8759 C C . TYR A 1 13 ? -4.370 -4.744 0.984 1.00 0.00 13 TYR A C 14
ATOM 8760 O O . TYR A 1 13 ? -5.165 -4.912 0.058 1.00 0.00 13 TYR A O 14
ATOM 8778 N N . LYS A 1 14 ? -4.250 -3.591 1.632 1.00 0.00 14 LYS A N 14
ATOM 8779 C CA . LYS A 1 14 ? -5.060 -2.429 1.284 1.00 0.00 14 LYS A CA 14
ATOM 8780 C C . LYS A 1 14 ? -4.578 -1.188 2.028 1.00 0.00 14 LYS A C 14
ATOM 8781 O O . LYS A 1 14 ? -4.615 -1.134 3.257 1.00 0.00 14 LYS A O 14
ATOM 8800 N N . CYS A 1 15 ? -4.127 -0.190 1.274 1.00 0.00 15 CYS A N 14
ATOM 8801 C CA . CYS A 1 15 ? -3.639 1.052 1.861 1.00 0.00 15 CYS A CA 14
ATOM 8802 C C . CYS A 1 15 ? -4.727 1.727 2.690 1.00 0.00 15 CYS A C 14
ATOM 8803 O O . CYS A 1 15 ? -5.786 2.082 2.171 1.00 0.00 15 CYS A O 14
ATOM 8810 N N . SER A 1 16 ? -4.459 1.901 3.980 1.00 0.00 16 SER A N 14
ATOM 8811 C CA . SER A 1 16 ? -5.417 2.531 4.881 1.00 0.00 16 SER A CA 14
ATOM 8812 C C . SER A 1 16 ? -5.321 4.051 4.800 1.00 0.00 16 SER A C 14
ATOM 8813 O O . SER A 1 16 ? -6.274 4.762 5.121 1.00 0.00 16 SER A O 14
ATOM 8821 N N . ASP A 1 17 ? -4.165 4.542 4.368 1.00 0.00 17 ASP A N 14
ATOM 8822 C CA . ASP A 1 17 ? -3.944 5.978 4.243 1.00 0.00 17 ASP A CA 14
ATOM 8823 C C . ASP A 1 17 ? -4.959 6.604 3.292 1.00 0.00 17 ASP A C 14
ATOM 8824 O O . ASP A 1 17 ? -5.599 7.604 3.620 1.00 0.00 17 ASP A O 14
ATOM 8833 N N . CYS A 1 18 ? -5.102 6.010 2.112 1.00 0.00 18 CYS A N 14
ATOM 8834 C CA . CYS A 1 18 ? -6.038 6.508 1.113 1.00 0.00 18 CYS A CA 14
ATOM 8835 C C . CYS A 1 18 ? -7.213 5.549 0.941 1.00 0.00 18 CYS A C 14
ATOM 8836 O O . CYS A 1 18 ? -8.372 5.963 0.943 1.00 0.00 18 CYS A O 14
ATOM 8843 N N . GLY A 1 19 ? -6.904 4.265 0.792 1.00 0.00 19 GLY A N 14
ATOM 8844 C CA . GLY A 1 19 ? -7.944 3.267 0.622 1.00 0.00 19 GLY A CA 14
ATOM 8845 C C . GLY A 1 19 ? -7.811 2.508 -0.684 1.00 0.00 19 GLY A C 14
ATOM 8846 O O . GLY A 1 19 ? -8.806 2.233 -1.355 1.00 0.00 19 GLY A O 14
ATOM 8850 N N . LYS A 1 20 ? -6.579 2.170 -1.047 1.00 0.00 20 LYS A N 14
ATOM 8851 C CA . LYS A 1 20 ? -6.317 1.439 -2.281 1.00 0.00 20 LYS A CA 14
ATOM 8852 C C . LYS A 1 20 ? -6.127 -0.048 -2.002 1.00 0.00 20 LYS A C 14
ATOM 8853 O O . LYS A 1 20 ? -5.859 -0.448 -0.869 1.00 0.00 20 LYS A O 14
ATOM 8872 N N . SER A 1 21 ? -6.265 -0.863 -3.043 1.00 0.00 21 SER A N 14
ATOM 8873 C CA . SER A 1 21 ? -6.111 -2.307 -2.910 1.00 0.00 21 SER A CA 14
ATOM 8874 C C . SER A 1 21 ? -4.826 -2.780 -3.583 1.00 0.00 21 SER A C 14
ATOM 8875 O O . SER A 1 21 ? -4.456 -2.293 -4.651 1.00 0.00 21 SER A O 14
ATOM 8883 N N . PHE A 1 22 ? -4.150 -3.733 -2.949 1.00 0.00 22 PHE A N 14
ATOM 8884 C CA . PHE A 1 22 ? -2.906 -4.273 -3.485 1.00 0.00 22 PHE A CA 14
ATOM 8885 C C . PHE A 1 22 ? -2.816 -5.776 -3.242 1.00 0.00 22 PHE A C 14
ATOM 8886 O O . PHE A 1 22 ? -3.010 -6.249 -2.121 1.00 0.00 22 PHE A O 14
ATOM 8903 N N . THR A 1 23 ? -2.520 -6.525 -4.300 1.00 0.00 23 THR A N 14
ATOM 8904 C CA . THR A 1 23 ? -2.406 -7.974 -4.204 1.00 0.00 23 THR A CA 14
ATOM 8905 C C . THR A 1 23 ? -1.046 -8.383 -3.648 1.00 0.00 23 THR A C 14
ATOM 8906 O O . THR A 1 23 ? -0.920 -9.413 -2.987 1.00 0.00 23 THR A O 14
ATOM 8917 N N . TRP A 1 24 ? -0.033 -7.569 -3.921 1.00 0.00 24 TRP A N 14
ATOM 8918 C CA . TRP A 1 24 ? 1.319 -7.847 -3.447 1.00 0.00 24 TRP A CA 14
ATOM 8919 C C . TRP A 1 24 ? 1.762 -6.805 -2.425 1.00 0.00 24 TRP A C 14
ATOM 8920 O O . TRP A 1 24 ? 1.672 -5.602 -2.671 1.00 0.00 24 TRP A O 14
ATOM 8941 N N . LYS A 1 25 ? 2.241 -7.275 -1.278 1.00 0.00 25 LYS A N 14
ATOM 8942 C CA . LYS A 1 25 ? 2.700 -6.384 -0.219 1.00 0.00 25 LYS A CA 14
ATOM 8943 C C . LYS A 1 25 ? 3.869 -5.528 -0.696 1.00 0.00 25 LYS A C 14
ATOM 8944 O O . LYS A 1 25 ? 3.807 -4.299 -0.658 1.00 0.00 25 LYS A O 14
ATOM 8963 N N . SER A 1 26 ? 4.933 -6.185 -1.147 1.00 0.00 26 SER A N 14
ATOM 8964 C CA . SER A 1 26 ? 6.116 -5.484 -1.629 1.00 0.00 26 SER A CA 14
ATOM 8965 C C . SER A 1 26 ? 5.727 -4.220 -2.390 1.00 0.00 26 SER A C 14
ATOM 8966 O O . SER A 1 26 ? 6.395 -3.191 -2.289 1.00 0.00 26 SER A O 14
ATOM 8974 N N . ARG A 1 27 ? 4.641 -4.306 -3.151 1.00 0.00 27 ARG A N 14
ATOM 8975 C CA . ARG A 1 27 ? 4.162 -3.170 -3.930 1.00 0.00 27 ARG A CA 14
ATOM 8976 C C . ARG A 1 27 ? 3.570 -2.098 -3.020 1.00 0.00 27 ARG A C 14
ATOM 8977 O O . ARG A 1 27 ? 3.834 -0.907 -3.192 1.00 0.00 27 ARG A O 14
ATOM 8998 N N . LEU A 1 28 ? 2.767 -2.528 -2.052 1.00 0.00 28 LEU A N 14
ATOM 8999 C CA . LEU A 1 28 ? 2.137 -1.605 -1.115 1.00 0.00 28 LEU A CA 14
ATOM 9000 C C . LEU A 1 28 ? 3.151 -0.602 -0.573 1.00 0.00 28 LEU A C 14
ATOM 9001 O O . LEU A 1 28 ? 2.896 0.602 -0.548 1.00 0.00 28 LEU A O 14
ATOM 9017 N N . ARG A 1 29 ? 4.301 -1.108 -0.140 1.00 0.00 29 ARG A N 14
ATOM 9018 C CA . ARG A 1 29 ? 5.354 -0.257 0.401 1.00 0.00 29 ARG A CA 14
ATOM 9019 C C . ARG A 1 29 ? 5.603 0.945 -0.507 1.00 0.00 29 ARG A C 14
ATOM 9020 O O . ARG A 1 29 ? 5.365 2.089 -0.118 1.00 0.00 29 ARG A O 14
ATOM 9041 N N . ILE A 1 30 ? 6.081 0.676 -1.717 1.00 0.00 30 ILE A N 14
ATOM 9042 C CA . ILE A 1 30 ? 6.361 1.735 -2.679 1.00 0.00 30 ILE A CA 14
ATOM 9043 C C . ILE A 1 30 ? 5.219 2.743 -2.734 1.00 0.00 30 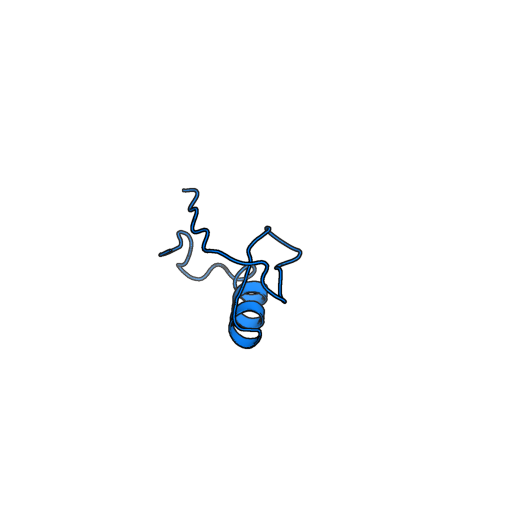ILE A C 14
ATOM 9044 O O . ILE A 1 30 ? 5.446 3.952 -2.804 1.00 0.00 30 ILE A O 14
ATOM 9060 N N . HIS A 1 31 ? 3.989 2.239 -2.702 1.00 0.00 31 HIS A N 14
ATOM 9061 C CA . HIS A 1 31 ? 2.810 3.096 -2.746 1.00 0.00 31 HIS A CA 14
ATOM 9062 C C . HIS A 1 31 ? 2.730 3.974 -1.500 1.00 0.00 31 HIS A C 14
ATOM 9063 O O . HIS A 1 31 ? 2.266 5.112 -1.561 1.00 0.00 31 HIS A O 14
ATOM 9077 N N . GLN A 1 32 ? 3.184 3.436 -0.373 1.00 0.00 32 GLN A N 14
ATOM 9078 C CA . GLN A 1 32 ? 3.161 4.170 0.887 1.00 0.00 32 GLN A CA 14
ATOM 9079 C C . GLN A 1 32 ? 4.205 5.282 0.888 1.00 0.00 32 GLN A C 14
ATOM 9080 O O . GLN A 1 32 ? 3.999 6.342 1.478 1.00 0.00 32 GLN A O 14
ATOM 9094 N N . LYS A 1 33 ? 5.328 5.032 0.223 1.00 0.00 33 LYS A N 14
ATOM 9095 C CA . LYS A 1 33 ? 6.406 6.011 0.145 1.00 0.00 33 LYS A CA 14
ATOM 9096 C C . LYS A 1 33 ? 5.900 7.334 -0.419 1.00 0.00 33 LYS A C 14
ATOM 9097 O O . LYS A 1 33 ? 6.467 8.393 -0.149 1.00 0.00 33 LYS A O 14
ATOM 9116 N N . CYS A 1 34 ? 4.829 7.266 -1.203 1.00 0.00 34 CYS A N 14
ATOM 9117 C CA . CYS A 1 34 ? 4.246 8.460 -1.805 1.00 0.00 34 CYS A CA 14
ATOM 9118 C C . CYS A 1 34 ? 3.084 8.980 -0.966 1.00 0.00 34 CYS A C 14
ATOM 9119 O O . CYS A 1 34 ? 2.126 9.546 -1.494 1.00 0.00 34 CYS A O 14
ATOM 9127 N N . HIS A 1 35 ? 3.173 8.782 0.346 1.00 0.00 35 HIS A N 14
ATOM 9128 C CA . HIS A 1 35 ? 2.127 9.230 1.259 1.00 0.00 35 HIS A CA 14
ATOM 9129 C C . HIS A 1 35 ? 2.722 10.027 2.417 1.00 0.00 35 HIS A C 14
ATOM 9130 O O . HIS A 1 35 ? 2.394 9.791 3.580 1.00 0.00 35 HIS A O 14
ATOM 9144 N N . THR A 1 36 ? 3.600 10.970 2.091 1.00 0.00 36 THR A N 14
ATOM 9145 C CA . THR A 1 36 ? 4.242 11.799 3.102 1.00 0.00 36 THR A CA 14
ATOM 9146 C C . THR A 1 36 ? 4.281 13.261 2.672 1.00 0.00 36 THR A C 14
ATOM 9147 O O . THR A 1 36 ? 4.418 13.566 1.488 1.00 0.00 36 THR A O 14
ATOM 9158 N N . GLY A 1 37 ? 4.159 14.163 3.642 1.00 0.00 37 GLY A N 14
ATOM 9159 C CA . GLY A 1 37 ? 4.183 15.582 3.342 1.00 0.00 37 GLY A CA 14
ATOM 9160 C C . GLY A 1 37 ? 2.796 16.194 3.319 1.00 0.00 37 GLY A C 14
ATOM 9161 O O . GLY A 1 37 ? 1.798 15.486 3.444 1.00 0.00 37 GLY A O 14
ATOM 9165 N N . GLU A 1 38 ? 2.734 17.512 3.159 1.00 0.00 38 GLU A N 14
ATOM 9166 C CA . GLU A 1 38 ? 1.459 18.217 3.123 1.00 0.00 38 GLU A CA 14
ATOM 9167 C C . GLU A 1 38 ? 1.318 19.021 1.833 1.00 0.00 38 GLU A C 14
ATOM 9168 O O . GLU A 1 38 ? 2.289 19.595 1.339 1.00 0.00 38 GLU A O 14
ATOM 9180 N N . ARG A 1 39 ? 0.104 19.057 1.294 1.00 0.00 39 ARG A N 14
ATOM 9181 C CA . ARG A 1 39 ? -0.164 19.789 0.062 1.00 0.00 39 ARG A CA 14
ATOM 9182 C C . ARG A 1 39 ? 0.023 21.289 0.269 1.00 0.00 39 ARG A C 14
ATOM 9183 O O . ARG A 1 39 ? 0.633 21.969 -0.557 1.00 0.00 39 ARG A O 14
ATOM 9204 N N . HIS A 1 40 ? -0.508 21.799 1.376 1.00 0.00 40 HIS A N 14
ATOM 9205 C CA . HIS A 1 40 ? -0.400 23.219 1.691 1.00 0.00 40 HIS A CA 14
ATOM 9206 C C . HIS A 1 40 ? 1.057 23.672 1.666 1.00 0.00 40 HIS A C 14
ATOM 9207 O O . HIS A 1 40 ? 1.425 24.566 0.904 1.00 0.00 40 HIS A O 14
ATOM 9221 N N . SER A 1 41 ? 1.880 23.049 2.503 1.00 0.00 41 SER A N 14
ATOM 9222 C CA . SER A 1 41 ? 3.296 23.392 2.579 1.00 0.00 41 SER A CA 14
ATOM 9223 C C . SER A 1 41 ? 4.118 22.518 1.636 1.00 0.00 41 SER A C 14
ATOM 9224 O O . SER A 1 41 ? 4.591 21.449 2.017 1.00 0.00 41 SER A O 14
ATOM 9232 N N . GLY A 1 42 ? 4.283 22.984 0.402 1.00 0.00 42 GLY A N 14
ATOM 9233 C CA . GLY A 1 42 ? 5.047 22.234 -0.578 1.00 0.00 42 GLY A CA 14
ATOM 9234 C C . GLY A 1 42 ? 5.865 23.131 -1.486 1.00 0.00 42 GLY A C 14
ATOM 9235 O O . GLY A 1 42 ? 6.173 24.274 -1.150 1.00 0.00 42 GLY A O 14
ATOM 9239 N N . PRO A 1 43 ? 6.230 22.609 -2.666 1.00 0.00 43 PRO A N 14
ATOM 9240 C CA . PRO A 1 43 ? 7.023 23.353 -3.649 1.00 0.00 43 PRO A CA 14
ATOM 9241 C C . PRO A 1 43 ? 6.235 24.493 -4.286 1.00 0.00 43 PRO A C 14
ATOM 9242 O O . PRO A 1 43 ? 6.719 25.622 -4.374 1.00 0.00 43 PRO A O 14
ATOM 9253 N N . SER A 1 44 ? 5.018 24.191 -4.728 1.00 0.00 44 SER A N 14
ATOM 9254 C CA . SER A 1 44 ? 4.164 25.190 -5.360 1.00 0.00 44 SER A CA 14
ATOM 9255 C C . SER A 1 44 ? 2.730 25.078 -4.853 1.00 0.00 44 SER A C 14
ATOM 9256 O O . SER A 1 44 ? 2.070 24.057 -5.046 1.00 0.00 44 SER A O 14
ATOM 9264 N N . SER A 1 45 ? 2.255 26.135 -4.203 1.00 0.00 45 SER A N 14
ATOM 9265 C CA . SER A 1 45 ? 0.900 26.155 -3.663 1.00 0.00 45 SER A CA 14
ATOM 9266 C C . SER A 1 45 ? 0.178 27.441 -4.055 1.00 0.00 45 SER A C 14
ATOM 9267 O O . SER A 1 45 ? -0.923 27.406 -4.602 1.00 0.00 45 SER A O 14
ATOM 9275 N N . GLY A 1 46 ? 0.809 28.576 -3.770 1.00 0.00 46 GLY A N 14
ATOM 9276 C CA . GLY A 1 46 ? 0.213 29.858 -4.099 1.00 0.00 46 GLY A CA 14
ATOM 9277 C C . GLY A 1 46 ? 0.680 30.968 -3.178 1.00 0.00 46 GLY A C 14
ATOM 9278 O O . GLY A 1 46 ? 1.137 32.000 -3.667 1.00 0.00 46 GLY A O 14
ATOM 9283 N N . GLY A 1 1 ? -31.769 2.405 6.534 1.00 0.00 1 GLY A N 15
ATOM 9284 C CA . GLY A 1 1 ? -31.548 3.042 5.249 1.00 0.00 1 GLY A CA 15
ATOM 9285 C C . GLY A 1 1 ? -30.290 2.545 4.564 1.00 0.00 1 GLY A C 15
ATOM 9286 O O . GLY A 1 1 ? -29.179 2.826 5.013 1.00 0.00 1 GLY A O 15
ATOM 9290 N N . SER A 1 2 ? -30.464 1.804 3.475 1.00 0.00 2 SER A N 15
ATOM 9291 C CA . SER A 1 2 ? -29.334 1.261 2.731 1.00 0.00 2 SER A CA 15
ATOM 9292 C C . SER A 1 2 ? -29.648 1.192 1.239 1.00 0.00 2 SER A C 15
ATOM 9293 O O . SER A 1 2 ? -30.603 0.535 0.825 1.00 0.00 2 SER A O 15
ATOM 9301 N N . SER A 1 3 ? -28.837 1.876 0.438 1.00 0.00 3 SER A N 15
ATOM 9302 C CA . SER A 1 3 ? -29.030 1.896 -1.008 1.00 0.00 3 SER A CA 15
ATOM 9303 C C . SER A 1 3 ? -27.691 1.992 -1.733 1.00 0.00 3 SER A C 15
ATOM 9304 O O . SER A 1 3 ? -26.986 2.994 -1.628 1.00 0.00 3 SER A O 15
ATOM 9312 N N . GLY A 1 4 ? -27.348 0.939 -2.469 1.00 0.00 4 GLY A N 15
ATOM 9313 C CA . GLY A 1 4 ? -26.095 0.923 -3.202 1.00 0.00 4 GLY A CA 15
ATOM 9314 C C . GLY A 1 4 ? -25.138 -0.135 -2.691 1.00 0.00 4 GLY A C 15
ATOM 9315 O O . GLY A 1 4 ? -24.679 -0.068 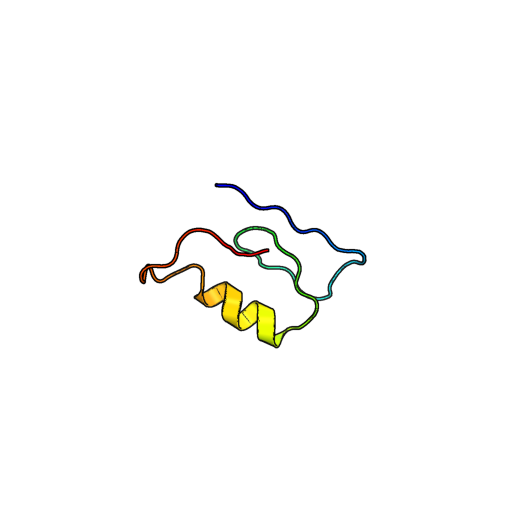-1.551 1.00 0.00 4 GLY A O 15
ATOM 9319 N N . SER A 1 5 ? -24.838 -1.117 -3.535 1.00 0.00 5 SER A N 15
ATOM 9320 C CA . SER A 1 5 ? -23.934 -2.198 -3.160 1.00 0.00 5 SER A CA 15
ATOM 9321 C C . SER A 1 5 ? -22.693 -2.200 -4.048 1.00 0.00 5 SER A C 15
ATOM 9322 O O . SER A 1 5 ? -22.611 -2.954 -5.017 1.00 0.00 5 SER A O 15
ATOM 9330 N N . SER A 1 6 ? -21.729 -1.350 -3.708 1.00 0.00 6 SER A N 15
ATOM 9331 C CA . SER A 1 6 ? -20.493 -1.251 -4.476 1.00 0.00 6 SER A CA 15
ATOM 9332 C C . SER A 1 6 ? -19.280 -1.227 -3.551 1.00 0.00 6 SER A C 15
ATOM 9333 O O . SER A 1 6 ? -18.997 -0.219 -2.905 1.00 0.00 6 SER A O 15
ATOM 9341 N N . GLY A 1 7 ? -18.566 -2.347 -3.492 1.00 0.00 7 GLY A N 15
ATOM 9342 C CA . GLY A 1 7 ? -17.392 -2.435 -2.644 1.00 0.00 7 GLY A CA 15
ATOM 9343 C C . GLY A 1 7 ? -16.603 -3.709 -2.876 1.00 0.00 7 GLY A C 15
ATOM 9344 O O . GLY A 1 7 ? -16.339 -4.464 -1.941 1.00 0.00 7 GLY A O 15
ATOM 9348 N N . THR A 1 8 ? -16.226 -3.950 -4.128 1.00 0.00 8 THR A N 15
ATOM 9349 C CA . THR A 1 8 ? -15.465 -5.142 -4.482 1.00 0.00 8 THR A CA 15
ATOM 9350 C C . THR A 1 8 ? -13.966 -4.885 -4.387 1.00 0.00 8 THR A C 15
ATOM 9351 O O . THR A 1 8 ? -13.415 -4.083 -5.140 1.00 0.00 8 THR A O 15
ATOM 9362 N N . GLY A 1 9 ? -13.310 -5.573 -3.457 1.00 0.00 9 GLY A N 15
ATOM 9363 C CA . GLY A 1 9 ? -11.879 -5.405 -3.281 1.00 0.00 9 GLY A CA 15
ATOM 9364 C C . GLY A 1 9 ? -11.245 -6.569 -2.546 1.00 0.00 9 GLY A C 15
ATOM 9365 O O . GLY A 1 9 ? -10.733 -6.407 -1.439 1.00 0.00 9 GLY A O 15
ATOM 9369 N N . GLU A 1 10 ? -11.280 -7.747 -3.163 1.00 0.00 10 GLU A N 15
ATOM 9370 C CA . GLU A 1 10 ? -10.706 -8.943 -2.557 1.00 0.00 10 GLU A CA 15
ATOM 9371 C C . GLU A 1 10 ? -9.189 -8.959 -2.719 1.00 0.00 10 GLU A C 15
ATOM 9372 O O . GLU A 1 10 ? -8.660 -9.542 -3.666 1.00 0.00 10 GLU A O 15
ATOM 9384 N N . LYS A 1 11 ? -8.493 -8.315 -1.788 1.00 0.00 11 LYS A N 15
ATOM 9385 C CA . LYS A 1 11 ? -7.037 -8.255 -1.824 1.00 0.00 11 LYS A CA 15
ATOM 9386 C C . LYS A 1 11 ? -6.451 -8.413 -0.425 1.00 0.00 11 LYS A C 15
ATOM 9387 O O . LYS A 1 11 ? -6.926 -7.819 0.544 1.00 0.00 11 LYS A O 15
ATOM 9406 N N . PRO A 1 12 ? -5.393 -9.230 -0.314 1.00 0.00 12 PRO A N 15
ATOM 9407 C CA . PRO A 1 12 ? -4.718 -9.482 0.963 1.00 0.00 12 PRO A CA 15
ATOM 9408 C C . PRO A 1 12 ? -3.953 -8.262 1.465 1.00 0.00 12 PRO A C 15
ATOM 9409 O O . PRO A 1 12 ? -3.306 -8.311 2.512 1.00 0.00 12 PRO A O 15
ATOM 9420 N N . TYR A 1 13 ? -4.030 -7.171 0.712 1.00 0.00 13 TYR A N 15
ATOM 9421 C CA . TYR A 1 13 ? -3.342 -5.939 1.080 1.00 0.00 13 TYR A CA 15
ATOM 9422 C C . TYR A 1 13 ? -4.228 -4.723 0.823 1.00 0.00 13 TYR A C 15
ATOM 9423 O O . TYR A 1 13 ? -4.933 -4.654 -0.184 1.00 0.00 13 TYR A O 15
ATOM 9441 N N . LYS A 1 14 ? -4.185 -3.764 1.742 1.00 0.00 14 LYS A N 15
ATOM 9442 C CA . LYS A 1 14 ? -4.981 -2.549 1.617 1.00 0.00 14 LYS A CA 15
ATOM 9443 C C . LYS A 1 14 ? -4.339 -1.397 2.385 1.00 0.00 14 LYS A C 15
ATOM 9444 O O . LYS A 1 14 ? -3.957 -1.548 3.546 1.00 0.00 14 LYS A O 15
ATOM 9463 N N . CYS A 1 15 ? -4.225 -0.247 1.730 1.00 0.00 15 CYS A N 15
ATOM 9464 C CA . CYS A 1 15 ? -3.631 0.931 2.351 1.00 0.00 15 CYS A CA 15
ATOM 9465 C C . CYS A 1 15 ? -4.589 1.555 3.362 1.00 0.00 15 CYS A C 15
ATOM 9466 O O . CYS A 1 15 ? -5.771 1.745 3.078 1.00 0.00 15 CYS A O 15
ATOM 9473 N N . SER A 1 16 ? -4.069 1.871 4.544 1.00 0.00 16 SER A N 15
ATOM 9474 C CA . SER A 1 16 ? -4.878 2.470 5.599 1.00 0.00 16 SER A CA 15
ATOM 9475 C C . SER A 1 16 ? -4.636 3.974 5.683 1.00 0.00 16 SER A C 15
ATOM 9476 O O . SER A 1 16 ? -4.586 4.547 6.771 1.00 0.00 16 SER A O 15
ATOM 9484 N N . ASP A 1 17 ? -4.485 4.608 4.525 1.00 0.00 17 ASP A N 15
ATOM 9485 C CA . ASP A 1 17 ? -4.249 6.045 4.465 1.00 0.00 17 ASP A CA 15
ATOM 9486 C C . ASP A 1 17 ? -5.138 6.699 3.411 1.00 0.00 17 ASP A C 15
ATOM 9487 O O . ASP A 1 17 ? -5.730 7.752 3.650 1.00 0.00 17 ASP A O 15
ATOM 9496 N N . CYS A 1 18 ? -5.226 6.068 2.245 1.00 0.00 18 CYS A N 15
ATOM 9497 C CA . CYS A 1 18 ? -6.042 6.588 1.154 1.00 0.00 18 CYS A CA 15
ATOM 9498 C C . CYS A 1 18 ? -7.186 5.633 0.827 1.00 0.00 18 CYS A C 15
ATOM 9499 O O . CYS A 1 18 ? -8.328 6.053 0.651 1.00 0.00 18 CYS A O 15
ATOM 9506 N N . GLY A 1 19 ? -6.869 4.344 0.748 1.00 0.00 19 GLY A N 15
ATOM 9507 C CA . GLY A 1 19 ? -7.880 3.349 0.443 1.00 0.00 19 GLY A CA 15
ATOM 9508 C C . GLY A 1 19 ? -7.606 2.625 -0.861 1.00 0.00 19 GLY A C 15
ATOM 9509 O O . GLY A 1 19 ? -8.462 2.575 -1.744 1.00 0.00 19 GLY A O 15
ATOM 9513 N N . LYS A 1 20 ? -6.409 2.062 -0.983 1.00 0.00 20 LYS A N 15
ATOM 9514 C CA . LYS A 1 20 ? -6.022 1.337 -2.187 1.00 0.00 20 LYS A CA 15
ATOM 9515 C C . LYS A 1 20 ? -5.774 -0.136 -1.880 1.00 0.00 20 LYS A C 15
ATOM 9516 O O . LYS A 1 20 ? -5.198 -0.476 -0.846 1.00 0.00 20 LYS A O 15
ATOM 9535 N N . SER A 1 21 ? -6.212 -1.006 -2.784 1.00 0.00 21 SER A N 15
ATOM 9536 C CA . SER A 1 21 ? -6.039 -2.444 -2.607 1.00 0.00 21 SER A CA 15
ATOM 9537 C C . SER A 1 21 ? -4.997 -2.989 -3.579 1.00 0.00 21 SER A C 15
ATOM 9538 O O . SER A 1 21 ? -5.115 -2.821 -4.793 1.00 0.00 21 SER A O 15
ATOM 9546 N N . PHE A 1 22 ? -3.975 -3.642 -3.036 1.00 0.00 22 PHE A N 15
ATOM 9547 C CA . PHE A 1 22 ? -2.910 -4.211 -3.853 1.00 0.00 22 PHE A CA 15
ATOM 9548 C C . PHE A 1 22 ? -2.883 -5.732 -3.728 1.00 0.00 22 PHE A C 15
ATOM 9549 O O . PHE A 1 22 ? -3.492 -6.304 -2.824 1.00 0.00 22 PHE A O 15
ATOM 9566 N N . THR A 1 23 ? -2.172 -6.382 -4.645 1.00 0.00 23 THR A N 15
ATOM 9567 C CA . THR A 1 23 ? -2.066 -7.836 -4.640 1.00 0.00 23 THR A CA 15
ATOM 9568 C C . THR A 1 23 ? -0.801 -8.293 -3.923 1.00 0.00 23 THR A C 15
ATOM 9569 O O . THR A 1 23 ? -0.815 -9.282 -3.190 1.00 0.00 23 THR A O 15
ATOM 9580 N N . TRP A 1 24 ? 0.290 -7.566 -4.138 1.00 0.00 24 TRP A N 15
ATOM 9581 C CA . TRP A 1 24 ? 1.564 -7.897 -3.510 1.00 0.00 24 TRP A CA 15
ATOM 9582 C C . TRP A 1 24 ? 1.830 -6.996 -2.309 1.00 0.00 24 TRP A C 15
ATOM 9583 O O . TRP A 1 24 ? 1.376 -5.852 -2.266 1.00 0.00 24 TRP A O 15
ATOM 9604 N N . LYS A 1 25 ? 2.567 -7.518 -1.335 1.00 0.00 25 LYS A N 15
ATOM 9605 C CA . LYS A 1 25 ? 2.895 -6.761 -0.133 1.00 0.00 25 LYS A CA 15
ATOM 9606 C C . LYS A 1 25 ? 3.911 -5.665 -0.440 1.00 0.00 25 LYS A C 15
ATOM 9607 O O . LYS A 1 25 ? 3.750 -4.521 -0.017 1.00 0.00 25 LYS A O 15
ATOM 9626 N N . SER A 1 26 ? 4.955 -6.024 -1.181 1.00 0.00 26 SER A N 15
ATOM 9627 C CA . SER A 1 26 ? 5.998 -5.071 -1.543 1.00 0.00 26 SER A CA 15
ATOM 9628 C C . SER A 1 26 ? 5.397 -3.830 -2.195 1.00 0.00 26 SER A C 15
ATOM 9629 O O . SER A 1 26 ? 5.706 -2.702 -1.810 1.00 0.00 26 SER A O 15
ATOM 9637 N N . ARG A 1 27 ? 4.537 -4.046 -3.185 1.00 0.00 27 ARG A N 15
ATOM 9638 C CA . ARG A 1 27 ? 3.894 -2.946 -3.892 1.00 0.00 27 ARG A CA 15
ATOM 9639 C C . ARG A 1 27 ? 3.295 -1.944 -2.910 1.00 0.00 27 ARG A C 15
ATOM 9640 O O . ARG A 1 27 ? 3.519 -0.738 -3.022 1.00 0.00 27 ARG A O 15
ATOM 9661 N N . LEU A 1 28 ? 2.533 -2.451 -1.947 1.00 0.00 28 LEU A N 15
ATOM 9662 C CA . LEU A 1 28 ? 1.901 -1.601 -0.944 1.00 0.00 28 LEU A CA 15
ATOM 9663 C C . LEU A 1 28 ? 2.923 -0.677 -0.291 1.00 0.00 28 LEU A C 15
ATOM 9664 O O . LEU A 1 28 ? 2.716 0.534 -0.208 1.00 0.00 28 LEU A O 15
ATOM 9680 N N . ARG A 1 29 ? 4.028 -1.255 0.169 1.00 0.00 29 ARG A N 15
ATOM 9681 C CA . ARG A 1 29 ? 5.083 -0.483 0.813 1.00 0.00 29 ARG A CA 15
ATOM 9682 C C . ARG A 1 29 ? 5.539 0.667 -0.081 1.00 0.00 29 ARG A C 15
ATOM 9683 O O . ARG A 1 29 ? 5.558 1.824 0.341 1.00 0.00 29 ARG A O 15
ATOM 9704 N N . ILE A 1 30 ? 5.906 0.340 -1.315 1.00 0.00 30 ILE A N 15
ATOM 9705 C CA . ILE A 1 30 ? 6.360 1.345 -2.268 1.00 0.00 30 ILE A CA 15
ATOM 9706 C C . ILE A 1 30 ? 5.305 2.427 -2.471 1.00 0.00 30 ILE A C 15
ATOM 9707 O O . ILE A 1 30 ? 5.631 3.588 -2.719 1.00 0.00 30 ILE A O 15
ATOM 9723 N N . HIS A 1 31 ? 4.039 2.038 -2.363 1.00 0.00 31 HIS A N 15
ATOM 9724 C CA . HIS A 1 31 ? 2.934 2.975 -2.533 1.00 0.00 31 HIS A CA 15
ATOM 9725 C C . HIS A 1 31 ? 2.789 3.872 -1.307 1.00 0.00 31 HIS A C 15
ATOM 9726 O O . HIS A 1 31 ? 2.512 5.065 -1.429 1.00 0.00 31 HIS A O 15
ATOM 9740 N N . GLN A 1 32 ? 2.977 3.288 -0.128 1.00 0.00 32 GLN A N 15
ATOM 9741 C CA . GLN A 1 32 ? 2.865 4.035 1.120 1.00 0.00 32 GLN A CA 15
ATOM 9742 C C . GLN A 1 32 ? 3.639 5.347 1.040 1.00 0.00 32 GLN A C 15
ATOM 9743 O O . GLN A 1 32 ? 3.059 6.429 1.136 1.00 0.00 32 GLN A O 15
ATOM 9757 N N . LYS A 1 33 ? 4.952 5.244 0.864 1.00 0.00 33 LYS A N 15
ATOM 9758 C CA . LYS A 1 33 ? 5.806 6.422 0.771 1.00 0.00 33 LYS A CA 15
ATOM 9759 C C . LYS A 1 33 ? 5.304 7.374 -0.310 1.00 0.00 33 LYS A C 15
ATOM 9760 O O . LYS A 1 33 ? 5.385 8.594 -0.162 1.00 0.00 33 LYS A O 15
ATOM 9779 N N . CYS A 1 34 ? 4.786 6.809 -1.395 1.00 0.00 34 CYS A N 15
ATOM 9780 C CA . CYS A 1 34 ? 4.269 7.609 -2.500 1.00 0.00 34 CYS A CA 15
ATOM 9781 C C . CYS A 1 34 ? 3.377 8.734 -1.987 1.00 0.00 34 CYS A C 15
ATOM 9782 O O . CYS A 1 34 ? 3.151 9.727 -2.680 1.00 0.00 34 CYS A O 15
ATOM 9790 N N . HIS A 1 35 ? 2.869 8.571 -0.770 1.00 0.00 35 HIS A N 15
ATOM 9791 C CA . HIS A 1 35 ? 1.999 9.573 -0.164 1.00 0.00 35 HIS A CA 15
ATOM 9792 C C . HIS A 1 35 ? 2.811 10.758 0.350 1.00 0.00 35 HIS A C 15
ATOM 9793 O O . HIS A 1 35 ? 2.656 11.181 1.496 1.00 0.00 35 HIS A O 15
ATOM 9807 N N . THR A 1 36 ? 3.678 11.290 -0.506 1.00 0.00 36 THR A N 15
ATOM 9808 C CA . THR A 1 36 ? 4.516 12.425 -0.139 1.00 0.00 36 THR A CA 15
ATOM 9809 C C . THR A 1 36 ? 4.522 13.482 -1.237 1.00 0.00 36 THR A C 15
ATOM 9810 O O . THR A 1 36 ? 4.479 13.158 -2.424 1.00 0.00 36 THR A O 15
ATOM 9821 N N . GLY A 1 37 ? 4.578 14.748 -0.835 1.00 0.00 37 GLY A N 15
ATOM 9822 C CA . GLY A 1 37 ? 4.590 15.833 -1.798 1.00 0.00 37 GLY A CA 15
ATOM 9823 C C . GLY A 1 37 ? 3.195 16.267 -2.200 1.00 0.00 37 GLY A C 15
ATOM 9824 O O . GLY A 1 37 ? 2.281 16.280 -1.376 1.00 0.00 37 GLY A O 15
ATOM 9828 N N . GLU A 1 38 ? 3.031 16.626 -3.469 1.00 0.00 38 GLU A N 15
ATOM 9829 C CA . GLU A 1 38 ? 1.736 17.066 -3.977 1.00 0.00 38 GLU A CA 15
ATOM 9830 C C . GLU A 1 38 ? 0.701 15.950 -3.867 1.00 0.00 38 GLU A C 15
ATOM 9831 O O . GLU A 1 38 ? 0.945 14.819 -4.287 1.00 0.00 38 GLU A O 15
ATOM 9843 N N . ARG A 1 39 ? -0.454 16.277 -3.298 1.00 0.00 39 ARG A N 15
ATOM 9844 C CA . ARG A 1 39 ? -1.526 15.303 -3.130 1.00 0.00 39 ARG A CA 15
ATOM 9845 C C . ARG A 1 39 ? -2.705 15.629 -4.043 1.00 0.00 39 ARG A C 15
ATOM 9846 O O . ARG A 1 39 ? -3.268 16.722 -3.980 1.00 0.00 39 ARG A O 15
ATOM 9867 N N . HIS A 1 40 ? -3.072 14.673 -4.891 1.00 0.00 40 HIS A N 15
ATOM 9868 C CA . HIS A 1 40 ? -4.184 14.858 -5.817 1.00 0.00 40 HIS A CA 15
ATOM 9869 C C . HIS A 1 40 ? -5.414 14.086 -5.350 1.00 0.00 40 HIS A C 15
ATOM 9870 O O . HIS A 1 40 ? -6.085 13.430 -6.146 1.00 0.00 40 HIS A O 15
ATOM 9884 N N . SER A 1 41 ? -5.703 14.168 -4.055 1.00 0.00 41 SER A N 15
ATOM 9885 C CA . SER A 1 41 ? -6.849 13.473 -3.482 1.00 0.00 41 SER A CA 15
ATOM 9886 C C . SER A 1 41 ? -7.457 14.279 -2.338 1.00 0.00 41 SER A C 15
ATOM 9887 O O . SER A 1 41 ? -6.822 15.180 -1.793 1.00 0.00 41 SER A O 15
ATOM 9895 N N . GLY A 1 42 ? -8.693 13.946 -1.979 1.00 0.00 42 GLY A N 15
ATOM 9896 C CA . GLY A 1 42 ? -9.368 14.647 -0.903 1.00 0.00 42 GLY A CA 15
ATOM 9897 C C . GLY A 1 42 ? -10.546 13.869 -0.352 1.00 0.00 42 GLY A C 15
ATOM 9898 O O . GLY A 1 42 ? -11.699 14.111 -0.711 1.00 0.00 42 GLY A O 15
ATOM 9902 N N . PRO A 1 43 ? -10.261 12.909 0.540 1.00 0.00 43 PRO A N 15
ATOM 9903 C CA . PRO A 1 43 ? -11.293 12.072 1.159 1.00 0.00 43 PRO A CA 15
ATOM 9904 C C . PRO A 1 43 ? -12.166 12.855 2.134 1.00 0.00 43 PRO A C 15
ATOM 9905 O O . PRO A 1 43 ? -13.050 12.292 2.780 1.00 0.00 43 PRO A O 15
ATOM 9916 N N . SER A 1 44 ? -11.913 14.156 2.235 1.00 0.00 44 SER A N 15
ATOM 9917 C CA . SER A 1 44 ? -12.675 15.015 3.133 1.00 0.00 44 SER A CA 15
ATOM 9918 C C . SER A 1 44 ? -13.860 15.645 2.408 1.00 0.00 44 SER A C 15
ATOM 9919 O O . SER A 1 44 ? -13.953 15.590 1.182 1.00 0.00 44 SER A O 15
ATOM 9927 N N . SER A 1 45 ? -14.766 16.243 3.176 1.00 0.00 45 SER A N 15
ATOM 9928 C CA . SER A 1 45 ? -15.948 16.880 2.609 1.00 0.00 45 SER A CA 15
ATOM 9929 C C . SER A 1 45 ? -16.915 15.838 2.057 1.00 0.00 45 SER A C 15
ATOM 9930 O O . SER A 1 45 ? -17.475 16.005 0.974 1.00 0.00 45 SER A O 15
ATOM 9938 N N . GLY A 1 46 ? -17.106 14.759 2.810 1.00 0.00 46 GLY A N 15
ATOM 9939 C CA . GLY A 1 46 ? -18.005 13.704 2.381 1.00 0.00 46 GLY A CA 15
ATOM 9940 C C . GLY A 1 46 ? -19.433 13.940 2.830 1.00 0.00 46 GLY A C 15
ATOM 9941 O O . GLY A 1 46 ? -19.703 14.966 3.454 1.00 0.00 46 GLY A O 15
ATOM 9946 N N . GLY A 1 1 ? -20.055 11.016 -7.349 1.00 0.00 1 GLY A N 16
ATOM 9947 C CA . GLY A 1 1 ? -18.908 10.704 -8.182 1.00 0.00 1 GLY A CA 16
ATOM 9948 C C . GLY A 1 1 ? -18.899 9.259 -8.639 1.00 0.00 1 GLY A C 16
ATOM 9949 O O . GLY A 1 1 ? -19.411 8.379 -7.947 1.00 0.00 1 GLY A O 16
ATOM 9953 N N . SER A 1 2 ? -18.319 9.014 -9.809 1.00 0.00 2 SER A N 16
ATOM 9954 C CA . SER A 1 2 ? -18.251 7.666 -10.361 1.00 0.00 2 SER A CA 16
ATOM 9955 C C . SER A 1 2 ? -17.042 6.914 -9.812 1.00 0.00 2 SER A C 16
ATOM 9956 O O . SER A 1 2 ? -15.980 7.497 -9.597 1.00 0.00 2 SER A O 16
ATOM 9964 N N . SER A 1 3 ? -17.213 5.615 -9.587 1.00 0.00 3 SER A N 16
ATOM 9965 C CA . SER A 1 3 ? -16.139 4.783 -9.059 1.00 0.00 3 SER A CA 16
ATOM 9966 C C . SER A 1 3 ? -15.090 4.504 -10.132 1.00 0.00 3 SER A C 16
ATOM 9967 O O . SER A 1 3 ? -15.299 4.792 -11.309 1.00 0.00 3 SER A O 16
ATOM 9975 N N . GLY A 1 4 ? -13.961 3.940 -9.714 1.00 0.00 4 GLY A N 16
ATOM 9976 C CA . GLY A 1 4 ? -12.896 3.632 -10.650 1.00 0.00 4 GLY A CA 16
ATOM 9977 C C . GLY A 1 4 ? -12.862 2.164 -11.027 1.00 0.00 4 GLY A C 16
ATOM 9978 O O . GLY A 1 4 ? -11.850 1.490 -10.835 1.00 0.00 4 GLY A O 16
ATOM 9982 N N . SER A 1 5 ? -13.972 1.666 -11.563 1.00 0.00 5 SER A N 16
ATOM 9983 C CA . SER A 1 5 ? -14.068 0.267 -11.962 1.00 0.00 5 SER A CA 16
ATOM 9984 C C . SER A 1 5 ? -13.641 -0.653 -10.823 1.00 0.00 5 SER A C 16
ATOM 9985 O O . SER A 1 5 ? -12.951 -1.649 -11.040 1.00 0.00 5 SER A O 16
ATOM 9993 N N . SER A 1 6 ? -14.056 -0.312 -9.607 1.00 0.00 6 SER A N 16
ATOM 9994 C CA . SER A 1 6 ? -13.715 -1.104 -8.432 1.00 0.00 6 SER A CA 16
ATOM 9995 C C . SER A 1 6 ? -14.930 -1.875 -7.924 1.00 0.00 6 SER A C 16
ATOM 9996 O O . SER A 1 6 ? -15.901 -1.285 -7.454 1.00 0.00 6 SER A O 16
ATOM 10004 N N . GLY A 1 7 ? -14.867 -3.199 -8.024 1.00 0.00 7 GLY A N 16
ATOM 10005 C CA . GLY A 1 7 ? -15.967 -4.030 -7.572 1.00 0.00 7 GLY A CA 16
ATOM 10006 C C . GLY A 1 7 ? -15.497 -5.233 -6.778 1.00 0.00 7 GLY A C 16
ATOM 10007 O O . GLY A 1 7 ? -14.782 -5.092 -5.786 1.00 0.00 7 GLY A O 16
ATOM 10011 N N . THR A 1 8 ? -15.900 -6.423 -7.215 1.00 0.00 8 THR A N 16
ATOM 10012 C CA . THR A 1 8 ? -15.519 -7.655 -6.537 1.00 0.00 8 THR A CA 16
ATOM 10013 C C . THR A 1 8 ? -14.006 -7.844 -6.551 1.00 0.00 8 THR A C 16
ATOM 10014 O O . THR A 1 8 ? -13.403 -8.024 -7.608 1.00 0.00 8 THR A O 16
ATOM 10025 N N . GLY A 1 9 ? -13.398 -7.804 -5.369 1.00 0.00 9 GLY A N 16
ATOM 10026 C CA . GLY A 1 9 ? -11.960 -7.973 -5.268 1.00 0.00 9 GLY A CA 16
ATOM 10027 C C . GLY A 1 9 ? -11.487 -8.062 -3.831 1.00 0.00 9 GLY A C 16
ATOM 10028 O O . GLY A 1 9 ? -11.499 -7.069 -3.105 1.00 0.00 9 GLY A O 16
ATOM 10032 N N . GLU A 1 10 ? -11.069 -9.255 -3.420 1.00 0.00 10 GLU A N 16
ATOM 10033 C CA . GLU A 1 10 ? -10.591 -9.470 -2.059 1.00 0.00 10 GLU A CA 16
ATOM 10034 C C . GLU A 1 10 ? -9.077 -9.652 -2.036 1.00 0.00 10 GLU A C 16
ATOM 10035 O O . GLU A 1 10 ? -8.569 -10.751 -2.260 1.00 0.00 10 GLU A O 16
ATOM 10047 N N . LYS A 1 11 ? -8.360 -8.567 -1.765 1.00 0.00 11 LYS A N 16
ATOM 10048 C CA . LYS A 1 11 ? -6.903 -8.605 -1.712 1.00 0.00 11 LYS A CA 16
ATOM 10049 C C . LYS A 1 11 ? -6.411 -8.581 -0.269 1.00 0.00 11 LYS A C 16
ATOM 10050 O O . LYS A 1 11 ? -6.969 -7.900 0.592 1.00 0.00 11 LYS A O 16
ATOM 10069 N N . PRO A 1 12 ? -5.339 -9.339 0.005 1.00 0.00 12 PRO A N 16
ATOM 10070 C CA . PRO A 1 12 ? -4.746 -9.420 1.343 1.00 0.00 12 PRO A CA 16
ATOM 10071 C C . PRO A 1 12 ? -4.054 -8.123 1.750 1.00 0.00 12 PRO A C 16
ATOM 10072 O O . PRO A 1 12 ? -3.482 -8.027 2.836 1.00 0.00 12 PRO A O 16
ATOM 10083 N N . TYR A 1 13 ? -4.111 -7.128 0.872 1.00 0.00 13 TYR A N 16
ATOM 10084 C CA . TYR A 1 13 ? -3.487 -5.837 1.139 1.00 0.00 13 TYR A CA 16
ATOM 10085 C C . TYR A 1 13 ? -4.452 -4.694 0.840 1.00 0.00 13 TYR A C 16
ATOM 10086 O O . TYR A 1 13 ? -5.356 -4.827 0.014 1.00 0.00 13 TYR A O 16
ATOM 10104 N N . LYS A 1 14 ? -4.254 -3.568 1.518 1.00 0.00 14 LYS A N 16
ATOM 10105 C CA . LYS A 1 14 ? -5.104 -2.399 1.327 1.00 0.00 14 LYS A CA 16
ATOM 10106 C C . LYS A 1 14 ? -4.586 -1.212 2.133 1.00 0.00 14 LYS A C 16
ATOM 10107 O O . LYS A 1 14 ? -4.549 -1.253 3.363 1.00 0.00 14 LYS A O 16
ATOM 10126 N N . CYS A 1 15 ? -4.188 -0.155 1.432 1.00 0.00 15 CYS A N 16
ATOM 10127 C CA . CYS A 1 15 ? -3.673 1.044 2.082 1.00 0.00 15 CYS A CA 16
ATOM 10128 C C . CYS A 1 15 ? -4.735 1.677 2.976 1.00 0.00 15 CYS A C 16
ATOM 10129 O O . CYS A 1 15 ? -5.905 1.761 2.603 1.00 0.00 15 CYS A O 16
ATOM 10136 N N . SER A 1 16 ? -4.319 2.120 4.158 1.00 0.00 16 SER A N 16
ATOM 10137 C CA . SER A 1 16 ? -5.235 2.742 5.107 1.00 0.00 16 SER A CA 16
ATOM 10138 C C . SER A 1 16 ? -5.237 4.259 4.945 1.00 0.00 16 SER A C 16
ATOM 10139 O O . SER A 1 16 ? -6.195 4.933 5.323 1.00 0.00 16 SER A O 16
ATOM 10147 N N . ASP A 1 17 ? -4.157 4.789 4.381 1.00 0.00 17 ASP A N 16
ATOM 10148 C CA . ASP A 1 17 ? -4.034 6.226 4.167 1.00 0.00 17 ASP A CA 16
ATOM 10149 C C . ASP A 1 17 ? -5.154 6.741 3.269 1.00 0.00 17 ASP A C 16
ATOM 10150 O O . ASP A 1 17 ? -5.893 7.653 3.640 1.00 0.00 17 ASP A O 16
ATOM 10159 N N . CYS A 1 18 ? -5.275 6.150 2.085 1.00 0.00 18 CYS A N 16
ATOM 10160 C CA . CYS A 1 18 ? -6.304 6.548 1.132 1.00 0.00 18 CYS A CA 16
ATOM 10161 C C . CYS A 1 18 ? -7.376 5.469 1.006 1.00 0.00 18 CYS A C 16
ATOM 10162 O O . CYS A 1 18 ? -8.570 5.753 1.089 1.00 0.00 18 CYS A O 16
ATOM 10169 N N . GLY A 1 19 ? -6.939 4.230 0.806 1.00 0.00 19 GLY A N 16
ATOM 10170 C CA . GLY A 1 19 ? -7.873 3.127 0.672 1.00 0.00 19 GLY A CA 16
ATOM 10171 C C . GLY A 1 19 ? -7.681 2.358 -0.620 1.00 0.00 19 GLY A C 16
ATOM 10172 O O . GLY A 1 19 ? -8.646 1.887 -1.221 1.00 0.00 19 GLY A O 16
ATOM 10176 N N . LYS A 1 20 ? -6.430 2.231 -1.050 1.00 0.00 20 LYS A N 16
ATOM 10177 C CA . LYS A 1 20 ? -6.113 1.514 -2.280 1.00 0.00 20 LYS A CA 16
ATOM 10178 C C . LYS A 1 20 ? -5.893 0.030 -2.003 1.00 0.00 20 LYS A C 16
ATOM 10179 O O . LYS A 1 20 ? -5.358 -0.344 -0.959 1.00 0.00 20 LYS A O 16
ATOM 10198 N N . SER A 1 21 ? -6.307 -0.811 -2.945 1.00 0.00 21 SER A N 16
ATOM 10199 C CA . SER A 1 21 ? -6.157 -2.255 -2.801 1.00 0.00 21 SER A CA 16
ATOM 10200 C C . SER A 1 21 ? -4.950 -2.756 -3.587 1.00 0.00 21 SER A C 16
ATOM 10201 O O . SER A 1 21 ? -4.749 -2.386 -4.744 1.00 0.00 21 SER A O 16
ATOM 10209 N N . PHE A 1 22 ? -4.147 -3.602 -2.949 1.00 0.00 22 PHE A N 16
ATOM 10210 C CA . PHE A 1 22 ? -2.958 -4.155 -3.587 1.00 0.00 22 PHE A CA 16
ATOM 10211 C C . PHE A 1 22 ? -2.936 -5.676 -3.472 1.00 0.00 22 PHE A C 16
ATOM 10212 O O . PHE A 1 22 ? -3.529 -6.250 -2.557 1.00 0.00 22 PHE A O 16
ATOM 10229 N N . THR A 1 23 ? -2.249 -6.325 -4.407 1.00 0.00 23 THR A N 16
ATOM 10230 C CA . THR A 1 23 ? -2.151 -7.779 -4.412 1.00 0.00 23 THR A CA 16
ATOM 10231 C C . THR A 1 23 ? -0.830 -8.244 -3.810 1.00 0.00 23 THR A C 16
ATOM 10232 O O . THR A 1 23 ? -0.779 -9.254 -3.108 1.00 0.00 23 THR A O 16
ATOM 10243 N N . TRP A 1 24 ? 0.235 -7.501 -4.088 1.00 0.00 24 TRP A N 16
ATOM 10244 C CA . TRP A 1 24 ? 1.557 -7.837 -3.572 1.00 0.00 24 TRP A CA 16
ATOM 10245 C C . TRP A 1 24 ? 1.962 -6.886 -2.452 1.00 0.00 24 TRP A C 16
ATOM 10246 O O . TRP A 1 24 ? 1.769 -5.674 -2.552 1.00 0.00 24 TRP A O 16
ATOM 10267 N N . LYS A 1 25 ? 2.525 -7.442 -1.384 1.00 0.00 25 LYS A N 16
ATOM 10268 C CA . LYS A 1 25 ? 2.960 -6.643 -0.245 1.00 0.00 25 LYS A CA 16
ATOM 10269 C C . LYS A 1 25 ? 3.939 -5.558 -0.682 1.00 0.00 25 LYS A C 16
ATOM 10270 O O . LYS A 1 25 ? 3.780 -4.388 -0.333 1.00 0.00 25 LYS A O 16
ATOM 10289 N N . SER A 1 26 ? 4.949 -5.953 -1.450 1.00 0.00 26 SER A N 16
ATOM 10290 C CA . SER A 1 26 ? 5.954 -5.014 -1.934 1.00 0.00 26 SER A CA 16
ATOM 10291 C C . SER A 1 26 ? 5.297 -3.767 -2.518 1.00 0.00 26 SER A C 16
ATOM 10292 O O . SER A 1 26 ? 5.616 -2.644 -2.128 1.00 0.00 26 SER A O 16
ATOM 10300 N N . ARG A 1 27 ? 4.377 -3.975 -3.454 1.00 0.00 27 ARG A N 16
ATOM 10301 C CA . ARG A 1 27 ? 3.675 -2.868 -4.093 1.00 0.00 27 ARG A CA 16
ATOM 10302 C C . ARG A 1 27 ? 3.160 -1.878 -3.053 1.00 0.00 27 ARG A C 16
ATOM 10303 O O . ARG A 1 27 ? 3.377 -0.671 -3.169 1.00 0.00 27 ARG A O 16
ATOM 10324 N N . LEU A 1 28 ? 2.477 -2.395 -2.038 1.00 0.00 28 LEU A N 16
ATOM 10325 C CA . LEU A 1 28 ? 1.931 -1.556 -0.977 1.00 0.00 28 LEU A CA 16
ATOM 10326 C C . LEU A 1 28 ? 2.995 -0.612 -0.426 1.00 0.00 28 LEU A C 16
ATOM 10327 O O . LEU A 1 28 ? 2.767 0.591 -0.302 1.00 0.00 28 LEU A O 16
ATOM 10343 N N . ARG A 1 29 ? 4.158 -1.166 -0.100 1.00 0.00 29 ARG A N 16
ATOM 10344 C CA . ARG A 1 29 ? 5.258 -0.374 0.437 1.00 0.00 29 ARG A CA 16
ATOM 10345 C C . ARG A 1 29 ? 5.504 0.865 -0.420 1.00 0.00 29 ARG A C 16
ATOM 10346 O O . ARG A 1 29 ? 5.329 1.994 0.040 1.00 0.00 29 ARG A O 16
ATOM 10367 N N . ILE A 1 30 ? 5.910 0.645 -1.666 1.00 0.00 30 ILE A N 16
ATOM 10368 C CA . ILE A 1 30 ? 6.179 1.743 -2.585 1.00 0.00 30 ILE A CA 16
ATOM 10369 C C . ILE A 1 30 ? 5.065 2.784 -2.540 1.00 0.00 30 ILE A C 16
ATOM 10370 O O . ILE A 1 30 ? 5.315 3.982 -2.676 1.00 0.00 30 ILE A O 16
ATOM 10386 N N . HIS A 1 31 ? 3.835 2.319 -2.346 1.00 0.00 31 HIS A N 16
ATOM 10387 C CA . HIS A 1 31 ? 2.683 3.210 -2.279 1.00 0.00 31 HIS A CA 16
ATOM 10388 C C . HIS A 1 31 ? 2.687 4.008 -0.979 1.00 0.00 31 HIS A C 16
ATOM 10389 O O . HIS A 1 31 ? 2.534 5.229 -0.990 1.00 0.00 31 HIS A O 16
ATOM 10403 N N . GLN A 1 32 ? 2.863 3.310 0.138 1.00 0.00 32 GLN A N 16
ATOM 10404 C CA . GLN A 1 32 ? 2.886 3.954 1.446 1.00 0.00 32 GLN A CA 16
ATOM 10405 C C . GLN A 1 32 ? 3.874 5.117 1.463 1.00 0.00 32 GLN A C 16
ATOM 10406 O O . GLN A 1 32 ? 3.512 6.248 1.785 1.00 0.00 32 GLN A O 16
ATOM 10420 N N . LYS A 1 33 ? 5.124 4.830 1.114 1.00 0.00 33 LYS A N 16
ATOM 10421 C CA . LYS A 1 33 ? 6.165 5.850 1.088 1.00 0.00 33 LYS A CA 16
ATOM 10422 C C . LYS A 1 33 ? 5.836 6.937 0.069 1.00 0.00 33 LYS A C 16
ATOM 10423 O O . LYS A 1 33 ? 6.165 8.107 0.268 1.00 0.00 33 LYS A O 16
ATOM 10442 N N . CYS A 1 34 ? 5.183 6.544 -1.019 1.00 0.00 34 CYS A N 16
ATOM 10443 C CA . CYS A 1 34 ? 4.809 7.485 -2.068 1.00 0.00 34 CYS A CA 16
ATOM 10444 C C . CYS A 1 34 ? 4.032 8.663 -1.489 1.00 0.00 34 CYS A C 16
ATOM 10445 O O . CYS A 1 34 ? 4.248 9.813 -1.874 1.00 0.00 34 CYS A O 16
ATOM 10453 N N . HIS A 1 35 ? 3.124 8.369 -0.564 1.00 0.00 35 HIS A N 16
ATOM 10454 C CA . HIS A 1 35 ? 2.312 9.404 0.067 1.00 0.00 35 HIS A CA 16
ATOM 10455 C C . HIS A 1 35 ? 3.190 10.529 0.606 1.00 0.00 35 HIS A C 16
ATOM 10456 O O . HIS A 1 35 ? 3.614 10.501 1.762 1.00 0.00 35 HIS A O 16
ATOM 10470 N N . THR A 1 36 ? 3.460 11.519 -0.239 1.00 0.00 36 THR A N 16
ATOM 10471 C CA . THR A 1 36 ? 4.289 12.653 0.151 1.00 0.00 36 THR A CA 16
ATOM 10472 C C . THR A 1 36 ? 3.624 13.973 -0.219 1.00 0.00 36 THR A C 16
ATOM 10473 O O . THR A 1 36 ? 3.883 14.534 -1.283 1.00 0.00 36 THR A O 16
ATOM 10484 N N . GLY A 1 37 ? 2.764 14.466 0.667 1.00 0.00 37 GLY A N 16
ATOM 10485 C CA . GLY A 1 37 ? 2.075 15.718 0.415 1.00 0.00 37 GLY A CA 16
ATOM 10486 C C . GLY A 1 37 ? 1.187 15.655 -0.811 1.00 0.00 37 GLY A C 16
ATOM 10487 O O . GLY A 1 37 ? 1.464 16.302 -1.820 1.00 0.00 37 GLY A O 16
ATOM 10491 N N . GLU A 1 38 ? 0.117 14.871 -0.725 1.00 0.00 38 GLU A N 16
ATOM 10492 C CA . GLU A 1 38 ? -0.813 14.724 -1.839 1.00 0.00 38 GLU A CA 16
ATOM 10493 C C . GLU A 1 38 ? -2.223 14.429 -1.335 1.00 0.00 38 GLU A C 16
ATOM 10494 O O . GLU A 1 38 ? -2.404 13.906 -0.235 1.00 0.00 38 GLU A O 16
ATOM 10506 N N . ARG A 1 39 ? -3.219 14.768 -2.147 1.00 0.00 39 ARG A N 16
ATOM 10507 C CA . ARG A 1 39 ? -4.612 14.541 -1.784 1.00 0.00 39 ARG A CA 16
ATOM 10508 C C . ARG A 1 39 ? -5.252 13.505 -2.703 1.00 0.00 39 ARG A C 16
ATOM 10509 O O . ARG A 1 39 ? -5.923 13.851 -3.675 1.00 0.00 39 ARG A O 16
ATOM 10530 N N . HIS A 1 40 ? -5.039 12.231 -2.388 1.00 0.00 40 HIS A N 16
ATOM 10531 C CA . HIS A 1 40 ? -5.594 11.143 -3.186 1.00 0.00 40 HIS A CA 16
ATOM 10532 C C . HIS A 1 40 ? -6.361 10.161 -2.305 1.00 0.00 40 HIS A C 16
ATOM 10533 O O . HIS A 1 40 ? -5.797 9.184 -1.812 1.00 0.00 40 HIS A O 16
ATOM 10547 N N . SER A 1 41 ? -7.648 10.427 -2.111 1.00 0.00 41 SER A N 16
ATOM 10548 C CA . SER A 1 41 ? -8.491 9.569 -1.286 1.00 0.00 41 SER A CA 16
ATOM 10549 C C . SER A 1 41 ? -9.430 8.736 -2.152 1.00 0.00 41 SER A C 16
ATOM 10550 O O . SER A 1 41 ? -10.393 9.252 -2.719 1.00 0.00 41 SER A O 16
ATOM 10558 N N . GLY A 1 42 ? -9.143 7.441 -2.250 1.00 0.00 42 GLY A N 16
ATOM 10559 C CA . GLY A 1 42 ? -9.970 6.556 -3.048 1.00 0.00 42 GLY A CA 16
ATOM 10560 C C . GLY A 1 42 ? -9.726 6.719 -4.535 1.00 0.00 42 GLY A C 16
ATOM 10561 O O . GLY A 1 42 ? -8.957 7.576 -4.970 1.00 0.00 42 GLY A O 16
ATOM 10565 N N . PRO A 1 43 ? -10.391 5.880 -5.343 1.00 0.00 43 PRO A N 16
ATOM 10566 C CA . PRO A 1 43 ? -10.258 5.914 -6.803 1.00 0.00 43 PRO A CA 16
ATOM 10567 C C . PRO A 1 43 ? -10.891 7.160 -7.413 1.00 0.00 43 PRO A C 16
ATOM 10568 O O . PRO A 1 43 ? -10.884 7.338 -8.631 1.00 0.00 43 PRO A O 16
ATOM 10579 N N . SER A 1 44 ? -11.438 8.019 -6.559 1.00 0.00 44 SER A N 16
ATOM 10580 C CA . SER A 1 44 ? -12.079 9.247 -7.016 1.00 0.00 44 SER A CA 16
ATOM 10581 C C . SER A 1 44 ? -11.368 9.807 -8.244 1.00 0.00 44 SER A C 16
ATOM 10582 O O . SER A 1 44 ? -12.008 10.207 -9.216 1.00 0.00 44 SER A O 16
ATOM 10590 N N . SER A 1 45 ? -10.040 9.830 -8.193 1.00 0.00 45 SER A N 16
ATOM 10591 C CA . SER A 1 45 ? -9.241 10.344 -9.299 1.00 0.00 45 SER A CA 16
ATOM 10592 C C . SER A 1 45 ? -8.153 9.349 -9.691 1.00 0.00 45 SER A C 16
ATOM 10593 O O . SER A 1 45 ? -6.976 9.551 -9.397 1.00 0.00 45 SER A O 16
ATOM 10601 N N . GLY A 1 46 ? -8.558 8.272 -10.358 1.00 0.00 46 GLY A N 16
ATOM 10602 C CA . GLY A 1 46 ? -7.607 7.260 -10.780 1.00 0.00 46 GLY A CA 16
ATOM 10603 C C . GLY A 1 46 ? -6.849 6.654 -9.615 1.00 0.00 46 GLY A C 16
ATOM 10604 O O . GLY A 1 46 ? -6.086 7.365 -8.963 1.00 0.00 46 GLY A O 16
ATOM 10609 N N . GLY A 1 1 ? -21.489 13.032 5.161 1.00 0.00 1 GLY A N 17
ATOM 10610 C CA . GLY A 1 1 ? -21.963 11.720 5.563 1.00 0.00 1 GLY A CA 17
ATOM 10611 C C . GLY A 1 1 ? -21.728 10.667 4.499 1.00 0.00 1 GLY A C 17
ATOM 10612 O O . GLY A 1 1 ? -20.615 10.164 4.349 1.00 0.00 1 GLY A O 17
ATOM 10616 N N . SER A 1 2 ? -22.779 10.331 3.758 1.00 0.00 2 SER A N 17
ATOM 10617 C CA . SER A 1 2 ? -22.683 9.327 2.706 1.00 0.00 2 SER A CA 17
ATOM 10618 C C . SER A 1 2 ? -21.892 8.113 3.184 1.00 0.00 2 SER A C 17
ATOM 10619 O O . SER A 1 2 ? -21.069 7.566 2.450 1.00 0.00 2 SER A O 17
ATOM 10627 N N . SER A 1 3 ? -22.148 7.697 4.420 1.00 0.00 3 SER A N 17
ATOM 10628 C CA . SER A 1 3 ? -21.457 6.551 4.999 1.00 0.00 3 SER A CA 17
ATOM 10629 C C . SER A 1 3 ? -21.439 5.378 4.024 1.00 0.00 3 SER A C 17
ATOM 10630 O O . SER A 1 3 ? -22.349 5.218 3.211 1.00 0.00 3 SER A O 17
ATOM 10638 N N . GLY A 1 4 ? -20.395 4.559 4.112 1.00 0.00 4 GLY A N 17
ATOM 10639 C CA . GLY A 1 4 ? -20.277 3.411 3.232 1.00 0.00 4 GLY A CA 17
ATOM 10640 C C . GLY A 1 4 ? -18.977 2.658 3.433 1.00 0.00 4 GLY A C 17
ATOM 10641 O O . GLY A 1 4 ? -18.360 2.744 4.495 1.00 0.00 4 GLY A O 17
ATOM 10645 N N . SER A 1 5 ? -18.560 1.917 2.412 1.00 0.00 5 SER A N 17
ATOM 10646 C CA . SER A 1 5 ? -17.327 1.141 2.484 1.00 0.00 5 SER A CA 17
ATOM 10647 C C . SER A 1 5 ? -16.600 1.152 1.143 1.00 0.00 5 SER A C 17
ATOM 10648 O O . SER A 1 5 ? -17.209 1.369 0.095 1.00 0.00 5 SER A O 17
ATOM 10656 N N . SER A 1 6 ? -15.292 0.918 1.185 1.00 0.00 6 SER A N 17
ATOM 10657 C CA . SER A 1 6 ? -14.479 0.905 -0.026 1.00 0.00 6 SER A CA 17
ATOM 10658 C C . SER A 1 6 ? -14.662 -0.403 -0.789 1.00 0.00 6 SER A C 17
ATOM 10659 O O . SER A 1 6 ? -14.883 -0.403 -2.000 1.00 0.00 6 SER A O 17
ATOM 10667 N N . GLY A 1 7 ? -14.567 -1.518 -0.072 1.00 0.00 7 GLY A N 17
ATOM 10668 C CA . GLY A 1 7 ? -14.725 -2.818 -0.697 1.00 0.00 7 GLY A CA 17
ATOM 10669 C C . GLY A 1 7 ? -14.144 -2.863 -2.096 1.00 0.00 7 GLY A C 17
ATOM 10670 O O . GLY A 1 7 ? -13.010 -2.437 -2.321 1.00 0.00 7 GLY A O 17
ATOM 10674 N N . THR A 1 8 ? -14.921 -3.382 -3.042 1.00 0.00 8 THR A N 17
ATOM 10675 C CA . THR A 1 8 ? -14.476 -3.483 -4.426 1.00 0.00 8 THR A CA 17
ATOM 10676 C C . THR A 1 8 ? -13.038 -3.984 -4.507 1.00 0.00 8 THR A C 17
ATOM 10677 O O . THR A 1 8 ? -12.249 -3.505 -5.319 1.00 0.00 8 THR A O 17
ATOM 10688 N N . GLY A 1 9 ? -12.705 -4.952 -3.658 1.00 0.00 9 GLY A N 17
ATOM 10689 C CA . GLY A 1 9 ? -11.362 -5.502 -3.650 1.00 0.00 9 GLY A CA 17
ATOM 10690 C C . GLY A 1 9 ? -11.153 -6.505 -2.533 1.00 0.00 9 GLY A C 17
ATOM 10691 O O . GLY A 1 9 ? -11.422 -6.211 -1.369 1.00 0.00 9 GLY A O 17
ATOM 10695 N N . GLU A 1 10 ? -10.674 -7.693 -2.889 1.00 0.00 10 GLU A N 17
ATOM 10696 C CA . GLU A 1 10 ? -10.432 -8.743 -1.907 1.00 0.00 10 GLU A CA 17
ATOM 10697 C C . GLU A 1 10 ? -8.950 -9.103 -1.849 1.00 0.00 10 GLU A C 17
ATOM 10698 O O . GLU A 1 10 ? -8.587 -10.277 -1.766 1.00 0.00 10 GLU A O 17
ATOM 10710 N N . LYS A 1 11 ? -8.098 -8.085 -1.895 1.00 0.00 11 LYS A N 17
ATOM 10711 C CA . LYS A 1 11 ? -6.655 -8.291 -1.848 1.00 0.00 11 LYS A CA 17
ATOM 10712 C C . LYS A 1 11 ? -6.186 -8.525 -0.416 1.00 0.00 11 LYS A C 17
ATOM 10713 O O . LYS A 1 11 ? -6.786 -8.044 0.546 1.00 0.00 11 LYS A O 17
ATOM 10732 N N . PRO A 1 12 ? -5.087 -9.279 -0.268 1.00 0.00 12 PRO A N 17
ATOM 10733 C CA . PRO A 1 12 ? -4.512 -9.592 1.044 1.00 0.00 12 PRO A CA 17
ATOM 10734 C C . PRO A 1 12 ? -3.882 -8.371 1.707 1.00 0.00 12 PRO A C 17
ATOM 10735 O O . PRO A 1 12 ? -3.453 -8.431 2.859 1.00 0.00 12 PRO A O 17
ATOM 10746 N N . TYR A 1 13 ? -3.830 -7.266 0.972 1.00 0.00 13 TYR A N 17
ATOM 10747 C CA . TYR A 1 13 ? -3.251 -6.031 1.488 1.00 0.00 13 TYR A CA 17
ATOM 10748 C C . TYR A 1 13 ? -4.040 -4.817 1.008 1.00 0.00 13 TYR A C 17
ATOM 10749 O O . TYR A 1 13 ? -4.676 -4.851 -0.046 1.00 0.00 13 TYR A O 17
ATOM 10767 N N . LYS A 1 14 ? -3.993 -3.743 1.789 1.00 0.00 14 LYS A N 17
ATOM 10768 C CA . LYS A 1 14 ? -4.701 -2.516 1.446 1.00 0.00 14 LYS A CA 17
ATOM 10769 C C . LYS A 1 14 ? -4.034 -1.305 2.090 1.00 0.00 14 LYS A C 17
ATOM 10770 O O . LYS A 1 14 ? -3.496 -1.394 3.194 1.00 0.00 14 LYS A O 17
ATOM 10789 N N . CYS A 1 15 ? -4.075 -0.173 1.395 1.00 0.00 15 CYS A N 17
ATOM 10790 C CA . CYS A 1 15 ? -3.475 1.057 1.900 1.00 0.00 15 CYS A CA 17
ATOM 10791 C C . CYS A 1 15 ? -4.408 1.751 2.888 1.00 0.00 15 CYS A C 17
ATOM 10792 O O . CYS A 1 15 ? -5.501 2.186 2.525 1.00 0.00 15 CYS A O 17
ATOM 10799 N N . SER A 1 16 ? -3.968 1.851 4.138 1.00 0.00 16 SER A N 17
ATOM 10800 C CA . SER A 1 16 ? -4.764 2.489 5.180 1.00 0.00 16 SER A CA 17
ATOM 10801 C C . SER A 1 16 ? -4.515 3.994 5.210 1.00 0.00 16 SER A C 17
ATOM 10802 O O . SER A 1 16 ? -4.620 4.631 6.258 1.00 0.00 16 SER A O 17
ATOM 10810 N N . ASP A 1 17 ? -4.184 4.555 4.052 1.00 0.00 17 ASP A N 17
ATOM 10811 C CA . ASP A 1 17 ? -3.920 5.985 3.943 1.00 0.00 17 ASP A CA 17
ATOM 10812 C C . ASP A 1 17 ? -4.940 6.658 3.030 1.00 0.00 17 ASP A C 17
ATOM 10813 O O . ASP A 1 17 ? -5.530 7.679 3.386 1.00 0.00 17 ASP A O 17
ATOM 10822 N N . CYS A 1 18 ? -5.143 6.080 1.851 1.00 0.00 18 CYS A N 17
ATOM 10823 C CA . CYS A 1 18 ? -6.090 6.624 0.885 1.00 0.00 18 CYS A CA 17
ATOM 10824 C C . CYS A 1 18 ? -7.254 5.662 0.664 1.00 0.00 18 CYS A C 17
ATOM 10825 O O . CYS A 1 18 ? -8.413 6.072 0.625 1.00 0.00 18 CYS A O 17
ATOM 10832 N N . GLY A 1 19 ? -6.935 4.379 0.520 1.00 0.00 19 GLY A N 17
ATOM 10833 C CA . GLY A 1 19 ? -7.964 3.379 0.304 1.00 0.00 19 GLY A CA 17
ATOM 10834 C C . GLY A 1 19 ? -7.783 2.633 -1.003 1.00 0.00 19 GLY A C 17
ATOM 10835 O O . GLY A 1 19 ? -8.669 2.640 -1.858 1.00 0.00 19 GLY A O 17
ATOM 10839 N N . LYS A 1 20 ? -6.632 1.989 -1.161 1.00 0.00 20 LYS A N 17
ATOM 10840 C CA . LYS A 1 20 ? -6.336 1.235 -2.373 1.00 0.00 20 LYS A CA 17
ATOM 10841 C C . LYS A 1 20 ? -6.009 -0.218 -2.044 1.00 0.00 20 LYS A C 17
ATOM 10842 O O . LYS A 1 20 ? -5.370 -0.507 -1.033 1.00 0.00 20 LYS A O 17
ATOM 10861 N N . SER A 1 21 ? -6.451 -1.129 -2.906 1.00 0.00 21 SER A N 17
ATOM 10862 C CA . SER A 1 21 ? -6.208 -2.552 -2.705 1.00 0.00 21 SER A CA 17
ATOM 10863 C C . SER A 1 21 ? -4.979 -3.009 -3.486 1.00 0.00 21 SER A C 17
ATOM 10864 O O . SER A 1 21 ? -4.875 -2.780 -4.691 1.00 0.00 21 SER A O 17
ATOM 10872 N N . PHE A 1 22 ? -4.051 -3.656 -2.790 1.00 0.00 22 PHE A N 17
ATOM 10873 C CA . PHE A 1 22 ? -2.828 -4.144 -3.416 1.00 0.00 22 PHE A CA 17
ATOM 10874 C C . PHE A 1 22 ? -2.718 -5.661 -3.286 1.00 0.00 22 PHE A C 17
ATOM 10875 O O . PHE A 1 22 ? -2.918 -6.220 -2.207 1.00 0.00 22 PHE A O 17
ATOM 10892 N N . THR A 1 23 ? -2.400 -6.322 -4.395 1.00 0.00 23 THR A N 17
ATOM 10893 C CA . THR A 1 23 ? -2.265 -7.774 -4.406 1.00 0.00 23 THR A CA 17
ATOM 10894 C C . THR A 1 23 ? -0.938 -8.208 -3.795 1.00 0.00 23 THR A C 17
ATOM 10895 O O . THR A 1 23 ? -0.881 -9.174 -3.035 1.00 0.00 23 THR A O 17
ATOM 10906 N N . TRP A 1 24 ? 0.126 -7.488 -4.132 1.00 0.00 24 TRP A N 17
ATOM 10907 C CA . TRP A 1 24 ? 1.454 -7.800 -3.615 1.00 0.00 24 TRP A CA 17
ATOM 10908 C C . TRP A 1 24 ? 1.890 -6.769 -2.579 1.00 0.00 24 TRP A C 17
ATOM 10909 O O . TRP A 1 24 ? 2.084 -5.596 -2.900 1.00 0.00 24 TRP A O 17
ATOM 10930 N N . LYS A 1 25 ? 2.044 -7.213 -1.337 1.00 0.00 25 LYS A N 17
ATOM 10931 C CA . LYS A 1 25 ? 2.459 -6.330 -0.253 1.00 0.00 25 LYS A CA 17
ATOM 10932 C C . LYS A 1 25 ? 3.640 -5.464 -0.680 1.00 0.00 25 LYS A C 17
ATOM 10933 O O . LYS A 1 25 ? 3.667 -4.262 -0.417 1.00 0.00 25 LYS A O 17
ATOM 10952 N N . SER A 1 26 ? 4.613 -6.082 -1.342 1.00 0.00 26 SER A N 17
ATOM 10953 C CA . SER A 1 26 ? 5.797 -5.367 -1.803 1.00 0.00 26 SER A CA 17
ATOM 10954 C C . SER A 1 26 ? 5.407 -4.128 -2.604 1.00 0.00 26 SER A C 17
ATOM 10955 O O . SER A 1 26 ? 6.114 -3.120 -2.592 1.00 0.00 26 SER A O 17
ATOM 10963 N N . ARG A 1 27 ? 4.277 -4.212 -3.298 1.00 0.00 27 ARG A N 17
ATOM 10964 C CA . ARG A 1 27 ? 3.792 -3.100 -4.106 1.00 0.00 27 ARG A CA 17
ATOM 10965 C C . ARG A 1 27 ? 3.134 -2.038 -3.229 1.00 0.00 27 ARG A C 17
ATOM 10966 O O . ARG A 1 27 ? 3.152 -0.850 -3.555 1.00 0.00 27 ARG A O 17
ATOM 10987 N N . LEU A 1 28 ? 2.554 -2.473 -2.116 1.00 0.00 28 LEU A N 17
ATOM 10988 C CA . LEU A 1 28 ? 1.890 -1.561 -1.192 1.00 0.00 28 LEU A CA 17
ATOM 10989 C C . LEU A 1 28 ? 2.907 -0.689 -0.462 1.00 0.00 28 LEU A C 17
ATOM 10990 O O . LEU A 1 28 ? 2.842 0.539 -0.521 1.00 0.00 28 LEU A O 17
ATOM 11006 N N . ARG A 1 29 ? 3.846 -1.333 0.223 1.00 0.00 29 ARG A N 17
ATOM 11007 C CA . ARG A 1 29 ? 4.878 -0.616 0.963 1.00 0.00 29 ARG A CA 17
ATOM 11008 C C . ARG A 1 29 ? 5.454 0.524 0.128 1.00 0.00 29 ARG A C 17
ATOM 11009 O O . ARG A 1 29 ? 5.703 1.616 0.639 1.00 0.00 29 ARG A O 17
ATOM 11030 N N . ILE A 1 30 ? 5.663 0.261 -1.157 1.00 0.00 30 ILE A N 17
ATOM 11031 C CA . ILE A 1 30 ? 6.209 1.265 -2.063 1.00 0.00 30 ILE A CA 17
ATOM 11032 C C . ILE A 1 30 ? 5.235 2.423 -2.251 1.00 0.00 30 ILE A C 17
ATOM 11033 O O . ILE A 1 30 ? 5.624 3.590 -2.205 1.00 0.00 30 ILE A O 17
ATOM 11049 N N . HIS A 1 31 ? 3.965 2.092 -2.463 1.00 0.00 31 HIS A N 17
ATOM 11050 C CA . HIS A 1 31 ? 2.933 3.105 -2.657 1.00 0.00 31 HIS A CA 17
ATOM 11051 C C . HIS A 1 31 ? 2.762 3.953 -1.400 1.00 0.00 31 HIS A C 17
ATOM 11052 O O . HIS A 1 31 ? 2.661 5.177 -1.475 1.00 0.00 31 HIS A O 17
ATOM 11066 N N . GLN A 1 32 ? 2.728 3.293 -0.247 1.00 0.00 32 GLN A N 17
ATOM 11067 C CA . GLN A 1 32 ? 2.567 3.986 1.026 1.00 0.00 32 GLN A CA 17
ATOM 11068 C C . GLN A 1 32 ? 3.558 5.139 1.146 1.00 0.00 32 GLN A C 17
ATOM 11069 O O . GLN A 1 32 ? 3.246 6.183 1.719 1.00 0.00 32 GLN A O 17
ATOM 11083 N N . LYS A 1 33 ? 4.754 4.944 0.603 1.00 0.00 33 LYS A N 17
ATOM 11084 C CA . LYS A 1 33 ? 5.792 5.967 0.648 1.00 0.00 33 LYS A CA 17
ATOM 11085 C C . LYS A 1 33 ? 5.334 7.239 -0.057 1.00 0.00 33 LYS A C 17
ATOM 11086 O O . LYS A 1 33 ? 5.443 8.337 0.490 1.00 0.00 33 LYS A O 17
ATOM 11105 N N . CYS A 1 34 ? 4.819 7.084 -1.272 1.00 0.00 34 CYS A N 17
ATOM 11106 C CA . CYS A 1 34 ? 4.342 8.220 -2.051 1.00 0.00 34 CYS A CA 17
ATOM 11107 C C . CYS A 1 34 ? 3.603 9.217 -1.164 1.00 0.00 34 CYS A C 17
ATOM 11108 O O . CYS A 1 34 ? 3.713 10.429 -1.349 1.00 0.00 34 CYS A O 17
ATOM 11116 N N . HIS A 1 35 ? 2.849 8.697 -0.201 1.00 0.00 35 HIS A N 17
ATOM 11117 C CA . HIS A 1 35 ? 2.090 9.541 0.715 1.00 0.00 35 HIS A CA 17
ATOM 11118 C C . HIS A 1 35 ? 3.025 10.381 1.581 1.00 0.00 35 HIS A C 17
ATOM 11119 O O . HIS A 1 35 ? 3.321 10.022 2.721 1.00 0.00 35 HIS A O 17
ATOM 11133 N N . THR A 1 36 ? 3.487 11.500 1.032 1.00 0.00 36 THR A N 17
ATOM 11134 C CA . THR A 1 36 ? 4.389 12.389 1.753 1.00 0.00 36 THR A CA 17
ATOM 11135 C C . THR A 1 36 ? 4.633 13.675 0.973 1.00 0.00 36 THR A C 17
ATOM 11136 O O . THR A 1 36 ? 4.371 13.744 -0.227 1.00 0.00 36 THR A O 17
ATOM 11147 N N . GLY A 1 37 ? 5.139 14.694 1.662 1.00 0.00 37 GLY A N 17
ATOM 11148 C CA . GLY A 1 37 ? 5.411 15.964 1.016 1.00 0.00 37 GLY A CA 17
ATOM 11149 C C . GLY A 1 37 ? 4.264 16.945 1.160 1.00 0.00 37 GLY A C 17
ATOM 11150 O O . GLY A 1 37 ? 4.169 17.655 2.160 1.00 0.00 37 GLY A O 17
ATOM 11154 N N . GLU A 1 38 ? 3.393 16.985 0.157 1.00 0.00 38 GLU A N 17
ATOM 11155 C CA . GLU A 1 38 ? 2.248 17.889 0.176 1.00 0.00 38 GLU A CA 17
ATOM 11156 C C . GLU A 1 38 ? 1.436 17.712 1.456 1.00 0.00 38 GLU A C 17
ATOM 11157 O O . GLU A 1 38 ? 1.238 18.661 2.215 1.00 0.00 38 GLU A O 17
ATOM 11169 N N . ARG A 1 39 ? 0.969 16.489 1.689 1.00 0.00 39 ARG A N 17
ATOM 11170 C CA . ARG A 1 39 ? 0.177 16.187 2.875 1.00 0.00 39 ARG A CA 17
ATOM 11171 C C . ARG A 1 39 ? 0.655 17.006 4.071 1.00 0.00 39 ARG A C 17
ATOM 11172 O O . ARG A 1 39 ? 1.776 16.830 4.550 1.00 0.00 39 ARG A O 17
ATOM 11193 N N . HIS A 1 40 ? -0.203 17.903 4.548 1.00 0.00 40 HIS A N 17
ATOM 11194 C CA . HIS A 1 40 ? 0.132 18.750 5.687 1.00 0.00 40 HIS A CA 17
ATOM 11195 C C . HIS A 1 40 ? -0.374 18.134 6.988 1.00 0.00 40 HIS A C 17
ATOM 11196 O O . HIS A 1 40 ? -1.560 18.218 7.307 1.00 0.00 40 HIS A O 17
ATOM 11210 N N . SER A 1 41 ? 0.534 17.515 7.736 1.00 0.00 41 SER A N 17
ATOM 11211 C CA . SER A 1 41 ? 0.180 16.880 9.000 1.00 0.00 41 SER A CA 17
ATOM 11212 C C . SER A 1 41 ? 1.387 16.809 9.930 1.00 0.00 41 SER A C 17
ATOM 11213 O O . SER A 1 41 ? 2.364 16.117 9.646 1.00 0.00 41 SER A O 17
ATOM 11221 N N . GLY A 1 42 ? 1.313 17.533 11.043 1.00 0.00 42 GLY A N 17
ATOM 11222 C CA . GLY A 1 42 ? 2.405 17.539 11.998 1.00 0.00 42 GLY A CA 17
ATOM 11223 C C . GLY A 1 42 ? 2.242 16.482 13.073 1.00 0.00 42 GLY A C 17
ATOM 11224 O O . GLY A 1 42 ? 1.131 16.160 13.493 1.00 0.00 42 GLY A O 17
ATOM 11228 N N . PRO A 1 43 ? 3.370 15.922 13.534 1.00 0.00 43 PRO A N 17
ATOM 11229 C CA . PRO A 1 43 ? 3.373 14.886 14.571 1.00 0.00 43 PRO A CA 17
ATOM 11230 C C . PRO A 1 43 ? 2.970 15.432 15.936 1.00 0.00 43 PRO A C 17
ATOM 11231 O O . PRO A 1 43 ? 3.661 16.277 16.506 1.00 0.00 43 PRO A O 17
ATOM 11242 N N . SER A 1 44 ? 1.849 14.943 16.456 1.00 0.00 44 SER A N 17
ATOM 11243 C CA . SER A 1 44 ? 1.353 15.384 17.755 1.00 0.00 44 SER A CA 17
ATOM 11244 C C . SER A 1 44 ? 2.173 14.773 18.886 1.00 0.00 44 SER A C 17
ATOM 11245 O O . SER A 1 44 ? 2.677 15.483 19.756 1.00 0.00 44 SER A O 17
ATOM 11253 N N . SER A 1 45 ? 2.302 13.450 18.868 1.00 0.00 45 SER A N 17
ATOM 11254 C CA . SER A 1 45 ? 3.058 12.741 19.894 1.00 0.00 45 SER A CA 17
ATOM 11255 C C . SER A 1 45 ? 4.076 11.796 19.263 1.00 0.00 45 SER A C 17
ATOM 11256 O O . SER A 1 45 ? 3.886 10.580 19.250 1.00 0.00 45 SER A O 17
ATOM 11264 N N . GLY A 1 46 ? 5.158 12.365 18.740 1.00 0.00 46 GLY A N 17
ATOM 11265 C CA . GLY A 1 46 ? 6.190 11.559 18.114 1.00 0.00 46 GLY A CA 17
ATOM 11266 C C . GLY A 1 46 ? 6.786 10.540 19.065 1.00 0.00 46 GLY A C 17
ATOM 11267 O O . GLY A 1 46 ? 7.441 9.605 18.607 1.00 0.00 46 GLY A O 17
ATOM 11272 N N . GLY A 1 1 ? -20.281 9.415 -15.448 1.00 0.00 1 GLY A N 18
ATOM 11273 C CA . GLY A 1 1 ? -18.972 9.719 -15.996 1.00 0.00 1 GLY A CA 18
ATOM 11274 C C . GLY A 1 1 ? -17.992 8.575 -15.824 1.00 0.00 1 GLY A C 18
ATOM 11275 O O . GLY A 1 1 ? -18.098 7.551 -16.498 1.00 0.00 1 GLY A O 18
ATOM 11279 N N . SER A 1 2 ? -17.034 8.751 -14.920 1.00 0.00 2 SER A N 18
ATOM 11280 C CA . SER A 1 2 ? -16.027 7.727 -14.664 1.00 0.00 2 SER A CA 18
ATOM 11281 C C . SER A 1 2 ? -16.646 6.334 -14.705 1.00 0.00 2 SER A C 18
ATOM 11282 O O . SER A 1 2 ? -17.811 6.150 -14.352 1.00 0.00 2 SER A O 18
ATOM 11290 N N . SER A 1 3 ? -15.858 5.355 -15.138 1.00 0.00 3 SER A N 18
ATOM 11291 C CA . SER A 1 3 ? -16.329 3.978 -15.229 1.00 0.00 3 SER A CA 18
ATOM 11292 C C . SER A 1 3 ? -17.235 3.635 -14.051 1.00 0.00 3 SER A C 18
ATOM 11293 O O . SER A 1 3 ? -18.316 3.075 -14.227 1.00 0.00 3 SER A O 18
ATOM 11301 N N . GLY A 1 4 ? -16.784 3.974 -12.847 1.00 0.00 4 GLY A N 18
ATOM 11302 C CA . GLY A 1 4 ? -17.565 3.695 -11.656 1.00 0.00 4 GLY A CA 18
ATOM 11303 C C . GLY A 1 4 ? -17.413 2.262 -11.186 1.00 0.00 4 GLY A C 18
ATOM 11304 O O . GLY A 1 4 ? -18.393 1.613 -10.821 1.00 0.00 4 GLY A O 18
ATOM 11308 N N . SER A 1 5 ? -16.179 1.766 -11.195 1.00 0.00 5 SER A N 18
ATOM 11309 C CA . SER A 1 5 ? -15.902 0.398 -10.771 1.00 0.00 5 SER A CA 18
ATOM 11310 C C . SER A 1 5 ? -16.540 0.110 -9.415 1.00 0.00 5 SER A C 18
ATOM 11311 O O . SER A 1 5 ? -16.931 1.027 -8.694 1.00 0.00 5 SER A O 18
ATOM 11319 N N . SER A 1 6 ? -16.640 -1.171 -9.076 1.00 0.00 6 SER A N 18
ATOM 11320 C CA . SER A 1 6 ? -17.233 -1.582 -7.809 1.00 0.00 6 SER A CA 18
ATOM 11321 C C . SER A 1 6 ? -16.321 -2.559 -7.074 1.00 0.00 6 SER A C 18
ATOM 11322 O O . SER A 1 6 ? -16.781 -3.547 -6.503 1.00 0.00 6 SER A O 18
ATOM 11330 N N . GLY A 1 7 ? -15.022 -2.274 -7.092 1.00 0.00 7 GLY A N 18
ATOM 11331 C CA . GLY A 1 7 ? -14.064 -3.135 -6.424 1.00 0.00 7 GLY A CA 18
ATOM 11332 C C . GLY A 1 7 ? -14.087 -4.553 -6.960 1.00 0.00 7 GLY A C 18
ATOM 11333 O O . GLY A 1 7 ? -14.484 -5.484 -6.260 1.00 0.00 7 GLY A O 18
ATOM 11337 N N . THR A 1 8 ? -13.661 -4.719 -8.209 1.00 0.00 8 THR A N 18
ATOM 11338 C CA . THR A 1 8 ? -13.637 -6.032 -8.840 1.00 0.00 8 THR A CA 18
ATOM 11339 C C . THR A 1 8 ? -12.376 -6.801 -8.462 1.00 0.00 8 THR A C 18
ATOM 11340 O O . THR A 1 8 ? -11.738 -7.423 -9.310 1.00 0.00 8 THR A O 18
ATOM 11351 N N . GLY A 1 9 ? -12.023 -6.755 -7.181 1.00 0.00 9 GLY A N 18
ATOM 11352 C CA . GLY A 1 9 ? -10.839 -7.453 -6.712 1.00 0.00 9 GLY A CA 18
ATOM 11353 C C . GLY A 1 9 ? -10.625 -7.294 -5.220 1.00 0.00 9 GLY A C 18
ATOM 11354 O O . GLY A 1 9 ? -10.688 -6.184 -4.693 1.00 0.00 9 GLY A O 18
ATOM 11358 N N . GLU A 1 10 ? -10.374 -8.407 -4.538 1.00 0.00 10 GLU A N 18
ATOM 11359 C CA . GLU A 1 10 ? -10.153 -8.386 -3.097 1.00 0.00 10 GLU A CA 18
ATOM 11360 C C . GLU A 1 10 ? -8.763 -8.912 -2.752 1.00 0.00 10 GLU A C 18
ATOM 11361 O O . GLU A 1 10 ? -8.414 -10.044 -3.087 1.00 0.00 10 GLU A O 18
ATOM 11373 N N . LYS A 1 11 ? -7.973 -8.082 -2.080 1.00 0.00 11 LYS A N 18
ATOM 11374 C CA . LYS A 1 11 ? -6.620 -8.461 -1.688 1.00 0.00 11 LYS A CA 18
ATOM 11375 C C . LYS A 1 11 ? -6.468 -8.441 -0.170 1.00 0.00 11 LYS A C 18
ATOM 11376 O O . LYS A 1 11 ? -7.184 -7.735 0.540 1.00 0.00 11 LYS A O 18
ATOM 11395 N N . PRO A 1 12 ? -5.514 -9.234 0.340 1.00 0.00 12 PRO A N 18
ATOM 11396 C CA . PRO A 1 12 ? -5.245 -9.323 1.778 1.00 0.00 12 PRO A CA 18
ATOM 11397 C C . PRO A 1 12 ? -4.618 -8.048 2.331 1.00 0.00 12 PRO A C 18
ATOM 11398 O O . PRO A 1 12 ? -4.468 -7.893 3.544 1.00 0.00 12 PRO A O 18
ATOM 11409 N N . TYR A 1 13 ? -4.255 -7.136 1.436 1.00 0.00 13 TYR A N 18
ATOM 11410 C CA . TYR A 1 13 ? -3.643 -5.875 1.834 1.00 0.00 13 TYR A CA 18
ATOM 11411 C C . TYR A 1 13 ? -4.438 -4.689 1.296 1.00 0.00 13 TYR A C 18
ATOM 11412 O O . TYR A 1 13 ? -4.890 -4.697 0.150 1.00 0.00 13 TYR A O 18
ATOM 11430 N N . LYS A 1 14 ? -4.605 -3.669 2.131 1.00 0.00 14 LYS A N 18
ATOM 11431 C CA . LYS A 1 14 ? -5.344 -2.474 1.741 1.00 0.00 14 LYS A CA 18
ATOM 11432 C C . LYS A 1 14 ? -4.752 -1.231 2.398 1.00 0.00 14 LYS A C 18
ATOM 11433 O O . LYS A 1 14 ? -4.484 -1.219 3.600 1.00 0.00 14 LYS A O 18
ATOM 11452 N N . CYS A 1 15 ? -4.552 -0.185 1.602 1.00 0.00 15 CYS A N 18
ATOM 11453 C CA . CYS A 1 15 ? -3.993 1.063 2.105 1.00 0.00 15 CYS A CA 18
ATOM 11454 C C . CYS A 1 15 ? -5.003 1.797 2.983 1.00 0.00 15 CYS A C 18
ATOM 11455 O O . CYS A 1 15 ? -5.994 2.335 2.490 1.00 0.00 15 CYS A O 18
ATOM 11462 N N . SER A 1 16 ? -4.744 1.813 4.287 1.00 0.00 16 SER A N 18
ATOM 11463 C CA . SER A 1 16 ? -5.632 2.477 5.234 1.00 0.00 16 SER A CA 18
ATOM 11464 C C . SER A 1 16 ? -5.396 3.984 5.236 1.00 0.00 16 SER A C 18
ATOM 11465 O O . SER A 1 16 ? -5.936 4.707 6.073 1.00 0.00 16 SER A O 18
ATOM 11473 N N . ASP A 1 17 ? -4.585 4.450 4.292 1.00 0.00 17 ASP A N 18
ATOM 11474 C CA . ASP A 1 17 ? -4.277 5.872 4.183 1.00 0.00 17 ASP A CA 18
ATOM 11475 C C . ASP A 1 17 ? -5.276 6.575 3.268 1.00 0.00 17 ASP A C 18
ATOM 11476 O O . ASP A 1 17 ? -5.857 7.596 3.636 1.00 0.00 17 ASP A O 18
ATOM 11485 N N . CYS A 1 18 ? -5.469 6.023 2.075 1.00 0.00 18 CYS A N 18
ATOM 11486 C CA . CYS A 1 18 ? -6.395 6.597 1.107 1.00 0.00 18 CYS A CA 18
ATOM 11487 C C . CYS A 1 18 ? -7.567 5.654 0.849 1.00 0.00 18 CYS A C 18
ATOM 11488 O O . CYS A 1 18 ? -8.720 6.078 0.800 1.00 0.00 18 CYS A O 18
ATOM 11495 N N . GLY A 1 19 ? -7.261 4.370 0.686 1.00 0.00 19 GLY A N 18
ATOM 11496 C CA . GLY A 1 19 ? -8.298 3.386 0.435 1.00 0.00 19 GLY A CA 18
ATOM 11497 C C . GLY A 1 19 ? -7.987 2.508 -0.760 1.00 0.00 19 GLY A C 18
ATOM 11498 O O . GLY A 1 19 ? -8.886 1.906 -1.349 1.00 0.00 19 GLY A O 18
ATOM 11502 N N . LYS A 1 20 ? -6.711 2.433 -1.122 1.00 0.00 20 LYS A N 18
ATOM 11503 C CA . LYS A 1 20 ? -6.283 1.622 -2.255 1.00 0.00 20 LYS A CA 18
ATOM 11504 C C . LYS A 1 20 ? -6.106 0.163 -1.845 1.00 0.00 20 LYS A C 18
ATOM 11505 O O . LYS A 1 20 ? -6.012 -0.150 -0.658 1.00 0.00 20 LYS A O 18
ATOM 11524 N N . SER A 1 21 ? -6.062 -0.724 -2.834 1.00 0.00 21 SER A N 18
ATOM 11525 C CA . SER A 1 21 ? -5.899 -2.149 -2.575 1.00 0.00 21 SER A CA 18
ATOM 11526 C C . SER A 1 21 ? -4.645 -2.686 -3.257 1.00 0.00 21 SER A C 18
ATOM 11527 O O . SER A 1 21 ? -4.224 -2.178 -4.297 1.00 0.00 21 SER A O 18
ATOM 11535 N N . PHE A 1 22 ? -4.051 -3.717 -2.664 1.00 0.00 22 PHE A N 18
ATOM 11536 C CA . PHE A 1 22 ? -2.844 -4.323 -3.213 1.00 0.00 22 PHE A CA 18
ATOM 11537 C C . PHE A 1 22 ? -2.751 -5.796 -2.827 1.00 0.00 22 PHE A C 18
ATOM 11538 O O . PHE A 1 22 ? -3.069 -6.176 -1.700 1.00 0.00 22 PHE A O 18
ATOM 11555 N N . THR A 1 23 ? -2.313 -6.623 -3.772 1.00 0.00 23 THR A N 18
ATOM 11556 C CA . THR A 1 23 ? -2.179 -8.054 -3.533 1.00 0.00 23 THR A CA 18
ATOM 11557 C C . THR A 1 23 ? -0.763 -8.409 -3.093 1.00 0.00 23 THR A C 18
ATOM 11558 O O . THR A 1 23 ? -0.567 -9.272 -2.238 1.00 0.00 23 THR A O 18
ATOM 11569 N N . TRP A 1 24 ? 0.219 -7.737 -3.682 1.00 0.00 24 TRP A N 18
ATOM 11570 C CA . TRP A 1 24 ? 1.618 -7.981 -3.350 1.00 0.00 24 TRP A CA 18
ATOM 11571 C C . TRP A 1 24 ? 2.040 -7.163 -2.135 1.00 0.00 24 TRP A C 18
ATOM 11572 O O . TRP A 1 24 ? 1.339 -6.239 -1.722 1.00 0.00 24 TRP A O 18
ATOM 11593 N N . LYS A 1 25 ? 3.190 -7.507 -1.566 1.00 0.00 25 LYS A N 18
ATOM 11594 C CA . LYS A 1 25 ? 3.707 -6.803 -0.398 1.00 0.00 25 LYS A CA 18
ATOM 11595 C C . LYS A 1 25 ? 4.618 -5.653 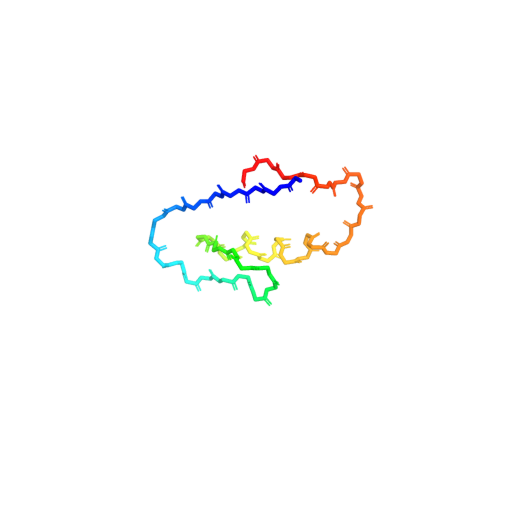-0.815 1.00 0.00 25 LYS A C 18
ATOM 11596 O O . LYS A 1 25 ? 4.533 -4.552 -0.270 1.00 0.00 25 LYS A O 18
ATOM 11615 N N . SER A 1 26 ? 5.488 -5.914 -1.785 1.00 0.00 26 SER A N 18
ATOM 11616 C CA . SER A 1 26 ? 6.416 -4.901 -2.273 1.00 0.00 26 SER A CA 18
ATOM 11617 C C . SER A 1 26 ? 5.668 -3.775 -2.980 1.00 0.00 26 SER A C 18
ATOM 11618 O O . SER A 1 26 ? 5.943 -2.596 -2.757 1.00 0.00 26 SER A O 18
ATOM 11626 N N . ARG A 1 27 ? 4.720 -4.148 -3.835 1.00 0.00 27 ARG A N 18
ATOM 11627 C CA . ARG A 1 27 ? 3.932 -3.170 -4.576 1.00 0.00 27 ARG A CA 18
ATOM 11628 C C . ARG A 1 27 ? 3.245 -2.193 -3.627 1.00 0.00 27 ARG A C 18
ATOM 11629 O O . ARG A 1 27 ? 3.253 -0.982 -3.852 1.00 0.00 27 ARG A O 18
ATOM 11650 N N . LEU A 1 28 ? 2.651 -2.727 -2.565 1.00 0.00 28 LEU A N 18
ATOM 11651 C CA . LEU A 1 28 ? 1.958 -1.902 -1.581 1.00 0.00 28 LEU A CA 18
ATOM 11652 C C . LEU A 1 28 ? 2.895 -0.851 -0.995 1.00 0.00 28 LEU A C 18
ATOM 11653 O O . LEU A 1 28 ? 2.616 0.347 -1.056 1.00 0.00 28 LEU A O 18
ATOM 11669 N N . ARG A 1 29 ? 4.008 -1.307 -0.430 1.00 0.00 29 ARG A N 18
ATOM 11670 C CA . ARG A 1 29 ? 4.987 -0.406 0.166 1.00 0.00 29 ARG A CA 18
ATOM 11671 C C . ARG A 1 29 ? 5.157 0.851 -0.683 1.00 0.00 29 ARG A C 18
ATOM 11672 O O . ARG A 1 29 ? 4.861 1.959 -0.235 1.00 0.00 29 ARG A O 18
ATOM 11693 N N . ILE A 1 30 ? 5.635 0.670 -1.909 1.00 0.00 30 ILE A N 18
ATOM 11694 C CA . ILE A 1 30 ? 5.844 1.788 -2.820 1.00 0.00 30 ILE A CA 18
ATOM 11695 C C . ILE A 1 30 ? 4.706 2.799 -2.719 1.00 0.00 30 ILE A C 18
ATOM 11696 O O . ILE A 1 30 ? 4.914 4.002 -2.883 1.00 0.00 30 ILE A O 18
ATOM 11712 N N . HIS A 1 31 ? 3.504 2.303 -2.445 1.00 0.00 31 HIS A N 18
ATOM 11713 C CA . HIS A 1 31 ? 2.333 3.164 -2.318 1.00 0.00 31 HIS A CA 18
ATOM 11714 C C . HIS A 1 31 ? 2.485 4.119 -1.138 1.00 0.00 31 HIS A C 18
ATOM 11715 O O . HIS A 1 31 ? 2.257 5.321 -1.267 1.00 0.00 31 HIS A O 18
ATOM 11729 N N . GLN A 1 32 ? 2.870 3.574 0.012 1.00 0.00 32 GLN A N 18
ATOM 11730 C CA . GLN A 1 32 ? 3.051 4.378 1.215 1.00 0.00 32 GLN A CA 18
ATOM 11731 C C . GLN A 1 32 ? 4.271 5.284 1.086 1.00 0.00 32 GLN A C 18
ATOM 11732 O O . GLN A 1 32 ? 4.211 6.473 1.400 1.00 0.00 32 GLN A O 18
ATOM 11746 N N . LYS A 1 33 ? 5.378 4.714 0.622 1.00 0.00 33 LYS A N 18
ATOM 11747 C CA . LYS A 1 33 ? 6.614 5.470 0.451 1.00 0.00 33 LYS A CA 18
ATOM 11748 C C . LYS A 1 33 ? 6.336 6.830 -0.181 1.00 0.00 33 LYS A C 18
ATOM 11749 O O . LYS A 1 33 ? 6.927 7.838 0.210 1.00 0.00 33 LYS A O 18
ATOM 11768 N N . CYS A 1 34 ? 5.434 6.852 -1.155 1.00 0.00 34 CYS A N 18
ATOM 11769 C CA . CYS A 1 34 ? 5.078 8.090 -1.840 1.00 0.00 34 CYS A CA 18
ATOM 11770 C C . CYS A 1 34 ? 4.171 8.952 -0.968 1.00 0.00 34 CYS A C 18
ATOM 11771 O O . CYS A 1 34 ? 4.362 10.164 -0.863 1.00 0.00 34 CYS A O 18
ATOM 11779 N N . HIS A 1 35 ? 3.182 8.319 -0.345 1.00 0.00 35 HIS A N 18
ATOM 11780 C CA . HIS A 1 35 ? 2.244 9.028 0.518 1.00 0.00 35 HIS A CA 18
ATOM 11781 C C . HIS A 1 35 ? 2.981 9.984 1.452 1.00 0.00 35 HIS A C 18
ATOM 11782 O O . HIS A 1 35 ? 2.539 11.110 1.681 1.00 0.00 35 HIS A O 18
ATOM 11796 N N . THR A 1 36 ? 4.108 9.527 1.989 1.00 0.00 36 THR A N 18
ATOM 11797 C CA . THR A 1 36 ? 4.905 10.340 2.899 1.00 0.00 36 THR A CA 18
ATOM 11798 C C . THR A 1 36 ? 5.929 11.174 2.138 1.00 0.00 36 THR A C 18
ATOM 11799 O O . THR A 1 36 ? 6.712 10.647 1.350 1.00 0.00 36 THR A O 18
ATOM 11810 N N . GLY A 1 37 ? 5.918 12.482 2.380 1.00 0.00 37 GLY A N 18
ATOM 11811 C CA . GLY A 1 37 ? 6.850 13.368 1.709 1.00 0.00 37 GLY A CA 18
ATOM 11812 C C . GLY A 1 37 ? 6.455 14.827 1.833 1.00 0.00 37 GLY A C 18
ATOM 11813 O O . GLY A 1 37 ? 6.494 15.571 0.854 1.00 0.00 37 GLY A O 18
ATOM 11817 N N . GLU A 1 38 ? 6.073 15.234 3.039 1.00 0.00 38 GLU A N 18
ATOM 11818 C CA . GLU A 1 38 ? 5.667 16.613 3.286 1.00 0.00 38 GLU A CA 18
ATOM 11819 C C . GLU A 1 38 ? 4.453 16.982 2.437 1.00 0.00 38 GLU A C 18
ATOM 11820 O O . GLU A 1 38 ? 4.379 18.081 1.886 1.00 0.00 38 GLU A O 18
ATOM 11832 N N . ARG A 1 39 ? 3.505 16.057 2.337 1.00 0.00 39 ARG A N 18
ATOM 11833 C CA . ARG A 1 39 ? 2.295 16.284 1.555 1.00 0.00 39 ARG A CA 18
ATOM 11834 C C . ARG A 1 39 ? 1.271 17.082 2.357 1.00 0.00 39 ARG A C 18
ATOM 11835 O O . ARG A 1 39 ? 0.661 18.020 1.844 1.00 0.00 39 ARG A O 18
ATOM 11856 N N . HIS A 1 40 ? 1.089 16.703 3.618 1.00 0.00 40 HIS A N 18
ATOM 11857 C CA . HIS A 1 40 ? 0.138 17.384 4.490 1.00 0.00 40 HIS A CA 18
ATOM 11858 C C . HIS A 1 40 ? -1.120 17.777 3.722 1.00 0.00 40 HIS A C 18
ATOM 11859 O O . HIS A 1 40 ? -1.690 18.844 3.951 1.00 0.00 40 HIS A O 18
ATOM 11873 N N . SER A 1 41 ? -1.546 16.910 2.810 1.00 0.00 41 SER A N 18
ATOM 11874 C CA . SER A 1 41 ? -2.733 17.169 2.004 1.00 0.00 41 SER A CA 18
ATOM 11875 C C . SER A 1 41 ? -3.942 16.426 2.565 1.00 0.00 41 SER A C 18
ATOM 11876 O O . SER A 1 41 ? -5.021 16.998 2.716 1.00 0.00 41 SER A O 18
ATOM 11884 N N . GLY A 1 42 ? -3.753 15.146 2.871 1.00 0.00 42 GLY A N 18
ATOM 11885 C CA . GLY A 1 42 ? -4.836 14.344 3.411 1.00 0.00 42 GLY A CA 18
ATOM 11886 C C . GLY A 1 42 ? -5.524 13.509 2.350 1.00 0.00 42 GLY A C 18
ATOM 11887 O O . GLY A 1 42 ? -5.286 13.669 1.152 1.00 0.00 42 GLY A O 18
ATOM 11891 N N . PRO A 1 43 ? -6.398 12.591 2.788 1.00 0.00 43 PRO A N 18
ATOM 11892 C CA . PRO A 1 43 ? -7.140 11.709 1.883 1.00 0.00 43 PRO A CA 18
ATOM 11893 C C . PRO A 1 43 ? -8.187 12.461 1.069 1.00 0.00 43 PRO A C 18
ATOM 11894 O O . PRO A 1 43 ? -8.843 11.885 0.200 1.00 0.00 43 PRO A O 18
ATOM 11905 N N . SER A 1 44 ? -8.340 13.750 1.355 1.00 0.00 44 SER A N 18
ATOM 11906 C CA . SER A 1 44 ? -9.310 14.580 0.652 1.00 0.00 44 SER A CA 18
ATOM 11907 C C . SER A 1 44 ? -8.749 15.057 -0.685 1.00 0.00 44 SER A C 18
ATOM 11908 O O . SER A 1 44 ? -9.474 15.609 -1.513 1.00 0.00 44 SER A O 18
ATOM 11916 N N . SER A 1 45 ? -7.454 14.839 -0.887 1.00 0.00 45 SER A N 18
ATOM 11917 C CA . SER A 1 45 ? -6.794 15.249 -2.121 1.00 0.00 45 SER A CA 18
ATOM 11918 C C . SER A 1 45 ? -6.913 14.165 -3.188 1.00 0.00 45 SER A C 18
ATOM 11919 O O . SER A 1 45 ? -7.307 14.434 -4.321 1.00 0.00 45 SER A O 18
ATOM 11927 N N . GLY A 1 46 ? -6.568 12.936 -2.814 1.00 0.00 46 GLY A N 18
ATOM 11928 C CA . GLY A 1 46 ? -6.643 11.829 -3.749 1.00 0.00 46 GLY A CA 18
ATOM 11929 C C . GLY A 1 46 ? -5.834 10.630 -3.294 1.00 0.00 46 GLY A C 18
ATOM 11930 O O . GLY A 1 46 ? -5.008 10.772 -2.394 1.00 0.00 46 GLY A O 18
ATOM 11935 N N . GLY A 1 1 ? -19.071 10.279 -1.189 1.00 0.00 1 GLY A N 19
ATOM 11936 C CA . GLY A 1 1 ? -20.442 9.806 -1.151 1.00 0.00 1 GLY A CA 19
ATOM 11937 C C . GLY A 1 1 ? -20.684 8.652 -2.103 1.00 0.00 1 GLY A C 19
ATOM 11938 O O . GLY A 1 1 ? -21.318 8.820 -3.145 1.00 0.00 1 GLY A O 19
ATOM 11942 N N . SER A 1 2 ? -20.176 7.476 -1.748 1.00 0.00 2 SER A N 19
ATOM 11943 C CA . SER A 1 2 ? -20.335 6.291 -2.581 1.00 0.00 2 SER A CA 19
ATOM 11944 C C . SER A 1 2 ? -21.286 5.291 -1.929 1.00 0.00 2 SER A C 19
ATOM 11945 O O . SER A 1 2 ? -20.853 4.334 -1.287 1.00 0.00 2 SER A O 19
ATOM 11953 N N . SER A 1 3 ? -22.584 5.521 -2.099 1.00 0.00 3 SER A N 19
ATOM 11954 C CA . SER A 1 3 ? -23.597 4.644 -1.523 1.00 0.00 3 SER A CA 19
ATOM 11955 C C . SER A 1 3 ? -23.446 3.221 -2.051 1.00 0.00 3 SER A C 19
ATOM 11956 O O . SER A 1 3 ? -23.504 2.984 -3.257 1.00 0.00 3 SER A O 19
ATOM 11964 N N . GLY A 1 4 ? -23.252 2.275 -1.136 1.00 0.00 4 GLY A N 19
ATOM 11965 C CA . GLY A 1 4 ? -23.095 0.886 -1.527 1.00 0.00 4 GLY A CA 19
ATOM 11966 C C . GLY A 1 4 ? -21.692 0.574 -2.009 1.00 0.00 4 GLY A C 19
ATOM 11967 O O . GLY A 1 4 ? -21.426 0.579 -3.210 1.00 0.00 4 GLY A O 19
ATOM 11971 N N . SER A 1 5 ? -20.792 0.305 -1.069 1.00 0.00 5 SER A N 19
ATOM 11972 C CA . SER A 1 5 ? -19.407 -0.005 -1.403 1.00 0.00 5 SER A CA 19
ATOM 11973 C C . SER A 1 5 ? -19.200 -1.513 -1.518 1.00 0.00 5 SER A C 19
ATOM 11974 O O . SER A 1 5 ? -19.311 -2.242 -0.533 1.00 0.00 5 SER A O 19
ATOM 11982 N N . SER A 1 6 ? -18.898 -1.972 -2.728 1.00 0.00 6 SER A N 19
ATOM 11983 C CA . SER A 1 6 ? -18.679 -3.392 -2.974 1.00 0.00 6 SER A CA 19
ATOM 11984 C C . SER A 1 6 ? -17.601 -3.601 -4.033 1.00 0.00 6 SER A C 19
ATOM 11985 O O . SER A 1 6 ? -17.624 -2.972 -5.091 1.00 0.00 6 SER A O 19
ATOM 11993 N N . GLY A 1 7 ? -16.656 -4.489 -3.740 1.00 0.00 7 GLY A N 19
ATOM 11994 C CA . GLY A 1 7 ? -15.582 -4.765 -4.676 1.00 0.00 7 GLY A CA 19
ATOM 11995 C C . GLY A 1 7 ? -15.276 -6.245 -4.787 1.00 0.00 7 GLY A C 19
ATOM 11996 O O . GLY A 1 7 ? -14.987 -6.905 -3.788 1.00 0.00 7 GLY A O 19
ATOM 12000 N N . THR A 1 8 ? -15.340 -6.772 -6.006 1.00 0.00 8 THR A N 19
ATOM 12001 C CA . THR A 1 8 ? -15.070 -8.184 -6.244 1.00 0.00 8 THR A CA 19
ATOM 12002 C C . THR A 1 8 ? -13.629 -8.535 -5.893 1.00 0.00 8 THR A C 19
ATOM 12003 O O . THR A 1 8 ? -13.371 -9.518 -5.199 1.00 0.00 8 THR A O 19
ATOM 12014 N N . GLY A 1 9 ? -12.692 -7.725 -6.377 1.00 0.00 9 GLY A N 19
ATOM 12015 C CA . GLY A 1 9 ? -11.288 -7.968 -6.102 1.00 0.00 9 GLY A CA 19
ATOM 12016 C C . GLY A 1 9 ? -10.987 -8.011 -4.618 1.00 0.00 9 GLY A C 19
ATOM 12017 O O . GLY A 1 9 ? -10.928 -6.973 -3.960 1.00 0.00 9 GLY A O 19
ATOM 12021 N N . GLU A 1 10 ? -10.797 -9.216 -4.089 1.00 0.00 10 GLU A N 19
ATOM 12022 C CA . GLU A 1 10 ? -10.503 -9.390 -2.671 1.00 0.00 10 GLU A CA 19
ATOM 12023 C C . GLU A 1 10 ? -8.997 -9.400 -2.425 1.00 0.00 10 GLU A C 19
ATOM 12024 O O . GLU A 1 10 ? -8.340 -10.432 -2.564 1.00 0.00 10 GLU A O 19
ATOM 12036 N N . LYS A 1 11 ? -8.455 -8.243 -2.060 1.00 0.00 11 LYS A N 19
ATOM 12037 C CA . LYS A 1 11 ? -7.027 -8.117 -1.794 1.00 0.00 11 LYS A CA 19
ATOM 12038 C C . LYS A 1 11 ? -6.742 -8.210 -0.298 1.00 0.00 11 LYS A C 19
ATOM 12039 O O . LYS A 1 11 ? -7.399 -7.572 0.525 1.00 0.00 11 LYS A O 19
ATOM 12058 N N . PRO A 1 12 ? -5.739 -9.023 0.064 1.00 0.00 12 PRO A N 19
ATOM 12059 C CA . PRO A 1 12 ? -5.343 -9.217 1.462 1.00 0.00 12 PRO A CA 19
ATOM 12060 C C . PRO A 1 12 ? -4.683 -7.977 2.056 1.00 0.00 12 PRO A C 19
ATOM 12061 O O . PRO A 1 12 ? -4.322 -7.957 3.233 1.00 0.00 12 PRO A O 19
ATOM 12072 N N . TYR A 1 13 ? -4.528 -6.945 1.234 1.00 0.00 13 TYR A N 19
ATOM 12073 C CA . TYR A 1 13 ? -3.910 -5.701 1.678 1.00 0.00 13 TYR A CA 19
ATOM 12074 C C . TYR A 1 13 ? -4.770 -4.500 1.299 1.00 0.00 13 TYR A C 19
ATOM 12075 O O . TYR A 1 13 ? -5.415 -4.488 0.250 1.00 0.00 13 TYR A O 19
ATOM 12093 N N . LYS A 1 14 ? -4.774 -3.488 2.160 1.00 0.00 14 LYS A N 19
ATOM 12094 C CA . LYS A 1 14 ? -5.552 -2.279 1.918 1.00 0.00 14 LYS A CA 19
ATOM 12095 C C . LYS A 1 14 ? -4.906 -1.072 2.592 1.00 0.00 14 LYS A C 19
ATOM 12096 O O . LYS A 1 14 ? -4.734 -1.048 3.811 1.00 0.00 14 LYS A O 19
ATOM 12115 N N . CYS A 1 15 ? -4.551 -0.073 1.791 1.00 0.00 15 CYS A N 19
ATOM 12116 C CA . CYS A 1 15 ? -3.926 1.138 2.310 1.00 0.00 15 CYS A CA 19
ATOM 12117 C C . CYS A 1 15 ? -4.925 1.964 3.114 1.00 0.00 15 CYS A C 19
ATOM 12118 O O . CYS A 1 15 ? -5.536 2.897 2.594 1.00 0.00 15 CYS A O 19
ATOM 12125 N N . SER A 1 16 ? -5.085 1.614 4.387 1.00 0.00 16 SER A N 19
ATOM 12126 C CA . SER A 1 16 ? -6.012 2.321 5.263 1.00 0.00 16 SER A CA 19
ATOM 12127 C C . SER A 1 16 ? -5.801 3.829 5.173 1.00 0.00 16 SER A C 19
ATOM 12128 O O . SER A 1 16 ? -6.720 4.611 5.420 1.00 0.00 16 SER A O 19
ATOM 12136 N N . ASP A 1 17 ? -4.586 4.230 4.818 1.00 0.00 17 ASP A N 19
ATOM 12137 C CA . ASP A 1 17 ? -4.253 5.645 4.694 1.00 0.00 17 ASP A CA 19
ATOM 12138 C C . ASP A 1 17 ? -5.128 6.318 3.640 1.00 0.00 17 ASP A C 19
ATOM 12139 O O . ASP A 1 17 ? -5.799 7.312 3.918 1.00 0.00 17 ASP A O 19
ATOM 12148 N N . CYS A 1 18 ? -5.114 5.771 2.430 1.00 0.00 18 CYS A N 19
ATOM 12149 C CA . CYS A 1 18 ? -5.904 6.319 1.333 1.00 0.00 18 CYS A CA 19
ATOM 12150 C C . CYS A 1 18 ? -7.128 5.450 1.058 1.00 0.00 18 CYS A C 19
ATOM 12151 O O . CYS A 1 18 ? -8.241 5.955 0.918 1.00 0.00 18 CYS A O 19
ATOM 12158 N N . GLY A 1 19 ? -6.913 4.140 0.982 1.00 0.00 19 GLY A N 19
ATOM 12159 C CA . GLY A 1 19 ? -8.007 3.222 0.724 1.00 0.00 19 GLY A CA 19
ATOM 12160 C C . GLY A 1 19 ? -7.827 2.455 -0.571 1.00 0.00 19 GLY A C 19
ATOM 12161 O O . GLY A 1 19 ? -8.803 2.100 -1.232 1.00 0.00 19 GLY A O 19
ATOM 12165 N N . LYS A 1 20 ? -6.576 2.200 -0.937 1.00 0.00 20 LYS A N 19
ATOM 12166 C CA . LYS A 1 20 ? -6.270 1.471 -2.162 1.00 0.00 20 LYS A CA 19
ATOM 12167 C C . LYS A 1 20 ? -6.032 -0.007 -1.870 1.00 0.00 20 LYS A C 19
ATOM 12168 O O . LYS A 1 20 ? -5.694 -0.382 -0.747 1.00 0.00 20 LYS A O 19
ATOM 12187 N N . SER A 1 21 ? -6.210 -0.843 -2.888 1.00 0.00 21 SER A N 19
ATOM 12188 C CA . SER A 1 21 ? -6.018 -2.281 -2.740 1.00 0.00 21 SER A CA 19
ATOM 12189 C C . SER A 1 21 ? -4.805 -2.751 -3.538 1.00 0.00 21 SER A C 19
ATOM 12190 O O . SER A 1 21 ? -4.572 -2.300 -4.659 1.00 0.00 21 SER A O 19
ATOM 12198 N N . PHE A 1 22 ? -4.036 -3.662 -2.951 1.00 0.00 22 PHE A N 19
ATOM 12199 C CA . PHE A 1 22 ? -2.847 -4.195 -3.605 1.00 0.00 22 PHE A CA 19
ATOM 12200 C C . PHE A 1 22 ? -2.830 -5.719 -3.547 1.00 0.00 22 PHE A C 19
ATOM 12201 O O . PHE A 1 22 ? -3.522 -6.329 -2.730 1.00 0.00 22 PHE A O 19
ATOM 12218 N N . THR A 1 23 ? -2.036 -6.331 -4.420 1.00 0.00 23 THR A N 19
ATOM 12219 C CA . THR A 1 23 ? -1.930 -7.783 -4.471 1.00 0.00 23 THR A CA 19
ATOM 12220 C C . THR A 1 23 ? -0.595 -8.257 -3.907 1.00 0.00 23 THR A C 19
ATOM 12221 O O . THR A 1 23 ? -0.537 -9.240 -3.168 1.00 0.00 23 THR A O 19
ATOM 12232 N N . TRP A 1 24 ? 0.474 -7.553 -4.260 1.00 0.00 24 TRP A N 19
ATOM 12233 C CA . TRP A 1 24 ? 1.809 -7.902 -3.789 1.00 0.00 24 TRP A CA 19
ATOM 12234 C C . TRP A 1 24 ? 2.226 -7.009 -2.625 1.00 0.00 24 TRP A C 19
ATOM 12235 O O . TRP A 1 24 ? 2.108 -5.786 -2.695 1.00 0.00 24 TRP A O 19
ATOM 12256 N N . LYS A 1 25 ? 2.715 -7.628 -1.556 1.00 0.00 25 LYS A N 19
ATOM 12257 C CA . LYS A 1 25 ? 3.152 -6.889 -0.377 1.00 0.00 25 LYS A CA 19
ATOM 12258 C C . LYS A 1 25 ? 4.063 -5.729 -0.768 1.00 0.00 25 LYS A C 19
ATOM 12259 O O . LYS A 1 25 ? 3.743 -4.566 -0.523 1.00 0.00 25 LYS A O 19
ATOM 12278 N N . SER A 1 26 ? 5.198 -6.054 -1.379 1.00 0.00 26 SER A N 19
ATOM 12279 C CA . SER A 1 26 ? 6.156 -5.039 -1.802 1.00 0.00 26 SER A CA 19
ATOM 12280 C C . SER A 1 26 ? 5.438 -3.810 -2.352 1.00 0.00 26 SER A C 19
ATOM 12281 O O . SER A 1 26 ? 5.572 -2.709 -1.818 1.00 0.00 26 SER A O 19
ATOM 12289 N N . ARG A 1 27 ? 4.676 -4.008 -3.422 1.00 0.00 27 ARG A N 19
ATOM 12290 C CA . ARG A 1 27 ? 3.938 -2.917 -4.046 1.00 0.00 27 ARG A CA 19
ATOM 12291 C C . ARG A 1 27 ? 3.402 -1.951 -2.994 1.00 0.00 27 ARG A C 19
ATOM 12292 O O . ARG A 1 27 ? 3.649 -0.746 -3.057 1.00 0.00 27 ARG A O 19
ATOM 12313 N N . LEU A 1 28 ? 2.666 -2.487 -2.026 1.00 0.00 28 LEU A N 19
ATOM 12314 C CA . LEU A 1 28 ? 2.094 -1.674 -0.959 1.00 0.00 28 LEU A CA 19
ATOM 12315 C C . LEU A 1 28 ? 3.152 -0.765 -0.341 1.00 0.00 28 LEU A C 19
ATOM 12316 O O . LEU A 1 28 ? 2.919 0.427 -0.140 1.00 0.00 28 LEU A O 19
ATOM 12332 N N . ARG A 1 29 ? 4.315 -1.335 -0.044 1.00 0.00 29 ARG A N 19
ATOM 12333 C CA . ARG A 1 29 ? 5.408 -0.576 0.550 1.00 0.00 29 ARG A CA 19
ATOM 12334 C C . ARG A 1 29 ? 5.706 0.678 -0.267 1.00 0.00 29 ARG A C 19
ATOM 12335 O O . ARG A 1 29 ? 5.505 1.798 0.203 1.00 0.00 29 ARG A O 19
ATOM 12356 N N . ILE A 1 30 ? 6.186 0.481 -1.490 1.00 0.00 30 ILE A N 19
ATOM 12357 C CA . ILE A 1 30 ? 6.511 1.596 -2.371 1.00 0.00 30 ILE A CA 19
ATOM 12358 C C . ILE A 1 30 ? 5.389 2.629 -2.386 1.00 0.00 30 ILE A C 19
ATOM 12359 O O . ILE A 1 30 ? 5.636 3.831 -2.279 1.00 0.00 30 ILE A O 19
ATOM 12375 N N . HIS A 1 31 ? 4.155 2.153 -2.518 1.00 0.00 31 HIS A N 19
ATOM 12376 C CA . HIS A 1 31 ? 2.994 3.036 -2.544 1.00 0.00 31 HIS A CA 19
ATOM 12377 C C . HIS A 1 31 ? 3.038 4.027 -1.385 1.00 0.00 31 HIS A C 19
ATOM 12378 O O . HIS A 1 31 ? 2.963 5.238 -1.589 1.00 0.00 31 HIS A O 19
ATOM 12392 N N . GLN A 1 32 ? 3.161 3.503 -0.170 1.00 0.00 32 GLN A N 19
ATOM 12393 C CA . GLN A 1 32 ? 3.213 4.343 1.021 1.00 0.00 32 GLN A CA 19
ATOM 12394 C C . GLN A 1 32 ? 4.229 5.467 0.850 1.00 0.00 32 GLN A C 19
ATOM 12395 O O . GLN A 1 32 ? 3.920 6.638 1.075 1.00 0.00 32 GLN A O 19
ATOM 12409 N N . LYS A 1 33 ? 5.443 5.105 0.451 1.00 0.00 33 LYS A N 19
ATOM 12410 C CA . LYS A 1 33 ? 6.506 6.083 0.249 1.00 0.00 33 LYS A CA 19
ATOM 12411 C C . LYS A 1 33 ? 6.005 7.270 -0.567 1.00 0.00 33 LYS A C 19
ATOM 12412 O O . LYS A 1 33 ? 6.329 8.421 -0.270 1.00 0.00 33 LYS A O 19
ATOM 12431 N N . CYS A 1 34 ? 5.211 6.984 -1.593 1.00 0.00 34 CYS A N 19
ATOM 12432 C CA . CYS A 1 34 ? 4.664 8.029 -2.451 1.00 0.00 34 CYS A CA 19
ATOM 12433 C C . CYS A 1 34 ? 3.836 9.021 -1.640 1.00 0.00 34 CYS A C 19
ATOM 12434 O O . CYS A 1 34 ? 4.044 10.232 -1.721 1.00 0.00 34 CYS A O 19
ATOM 12442 N N . HIS A 1 35 ? 2.896 8.499 -0.859 1.00 0.00 35 HIS A N 19
ATOM 12443 C CA . HIS A 1 35 ? 2.035 9.339 -0.033 1.00 0.00 35 HIS A CA 19
ATOM 12444 C C . HIS A 1 35 ? 2.836 10.459 0.623 1.00 0.00 35 HIS A C 19
ATOM 12445 O O . HIS A 1 35 ? 2.451 11.627 0.568 1.00 0.00 35 HIS A O 19
ATOM 12459 N N . THR A 1 36 ? 3.954 10.095 1.244 1.00 0.00 36 THR A N 19
ATOM 12460 C CA . THR A 1 36 ? 4.808 11.068 1.913 1.00 0.00 36 THR A CA 19
ATOM 12461 C C . THR A 1 36 ? 5.547 11.937 0.902 1.00 0.00 36 THR A C 19
ATOM 12462 O O . THR A 1 36 ? 5.668 13.148 1.081 1.00 0.00 36 THR A O 19
ATOM 12473 N N . GLY A 1 37 ? 6.039 11.311 -0.163 1.00 0.00 37 GLY A N 19
ATOM 12474 C CA . GLY A 1 37 ? 6.760 12.043 -1.188 1.00 0.00 37 GLY A CA 19
ATOM 12475 C C . GLY A 1 37 ? 5.832 12.712 -2.183 1.00 0.00 37 GLY A C 19
ATOM 12476 O O . GLY A 1 37 ? 6.017 12.589 -3.393 1.00 0.00 37 GLY A O 19
ATOM 12480 N N . GLU A 1 38 ? 4.831 13.422 -1.671 1.00 0.00 38 GLU A N 19
ATOM 12481 C CA . GLU A 1 38 ? 3.869 14.110 -2.525 1.00 0.00 38 GLU A CA 19
ATOM 12482 C C . GLU A 1 38 ? 4.160 15.608 -2.574 1.00 0.00 38 GLU A C 19
ATOM 12483 O O . GLU A 1 38 ? 5.084 16.093 -1.921 1.00 0.00 38 GLU A O 19
ATOM 12495 N N . ARG A 1 39 ? 3.366 16.333 -3.354 1.00 0.00 39 ARG A N 19
ATOM 12496 C CA . ARG A 1 39 ? 3.538 17.774 -3.491 1.00 0.00 39 ARG A CA 19
ATOM 12497 C C . ARG A 1 39 ? 2.334 18.522 -2.927 1.00 0.00 39 ARG A C 19
ATOM 12498 O O . ARG A 1 39 ? 2.484 19.485 -2.175 1.00 0.00 39 ARG A O 19
ATOM 12519 N N . HIS A 1 40 ? 1.139 18.073 -3.297 1.00 0.00 40 HIS A N 19
ATOM 12520 C CA . HIS A 1 40 ? -0.093 18.699 -2.829 1.00 0.00 40 HIS A CA 19
ATOM 12521 C C . HIS A 1 40 ? -0.447 18.217 -1.425 1.00 0.00 40 HIS A C 19
ATOM 12522 O O . HIS A 1 40 ? 0.101 17.227 -0.941 1.00 0.00 40 HIS A O 19
ATOM 12536 N N . SER A 1 41 ? -1.367 18.925 -0.777 1.00 0.00 41 SER A N 19
ATOM 12537 C CA . SER A 1 41 ? -1.792 18.572 0.573 1.00 0.00 41 SER A CA 19
ATOM 12538 C C . SER A 1 41 ? -2.906 17.531 0.537 1.00 0.00 41 SER A C 19
ATOM 12539 O O . SER A 1 41 ? -3.589 17.371 -0.474 1.00 0.00 41 SER A O 19
ATOM 12547 N N . GLY A 1 42 ? -3.084 16.824 1.649 1.00 0.00 42 GLY A N 19
ATOM 12548 C CA . GLY A 1 42 ? -4.116 15.807 1.725 1.00 0.00 42 GLY A CA 19
ATOM 12549 C C . GLY A 1 42 ? -4.600 15.576 3.143 1.00 0.00 42 GLY A C 19
ATOM 12550 O O . GLY A 1 42 ? -4.151 14.661 3.834 1.00 0.00 42 GLY A O 19
ATOM 12554 N N . PRO A 1 43 ? -5.537 16.421 3.597 1.00 0.00 43 PRO A N 19
ATOM 12555 C CA . PRO A 1 43 ? -6.101 16.326 4.947 1.00 0.00 43 PRO A CA 19
ATOM 12556 C C . PRO A 1 43 ? -6.987 15.097 5.119 1.00 0.00 43 PRO A C 19
ATOM 12557 O O . PRO A 1 43 ? -8.071 15.015 4.543 1.00 0.00 43 PRO A O 19
ATOM 12568 N N . SER A 1 44 ? -6.518 14.143 5.917 1.00 0.00 44 SER A N 19
ATOM 12569 C CA . SER A 1 44 ? -7.266 12.915 6.163 1.00 0.00 44 SER A CA 19
ATOM 12570 C C . SER A 1 44 ? -6.745 12.201 7.406 1.00 0.00 44 SER A C 19
ATOM 12571 O O . SER A 1 44 ? -5.538 12.140 7.640 1.00 0.00 44 SER A O 19
ATOM 12579 N N . SER A 1 45 ? -7.665 11.662 8.201 1.00 0.00 45 SER A N 19
ATOM 12580 C CA . SER A 1 45 ? -7.300 10.955 9.422 1.00 0.00 45 SER A CA 19
ATOM 12581 C C . SER A 1 45 ? -7.151 9.459 9.161 1.00 0.00 45 SER A C 19
ATOM 12582 O O . SER A 1 45 ? -6.086 8.883 9.377 1.00 0.00 45 SER A O 19
ATOM 12590 N N . GLY A 1 46 ? -8.229 8.837 8.693 1.00 0.00 46 GLY A N 19
ATOM 12591 C CA . GLY A 1 46 ? -8.199 7.414 8.409 1.00 0.00 46 GLY A CA 19
ATOM 12592 C C . GLY A 1 46 ? -7.375 6.639 9.419 1.00 0.00 46 GLY A C 19
ATOM 12593 O O . GLY A 1 46 ? -7.338 5.411 9.345 1.00 0.00 46 GLY A O 19
ATOM 12598 N N . GLY A 1 1 ? -22.048 1.295 -4.460 1.00 0.00 1 GLY A N 20
ATOM 12599 C CA . GLY A 1 1 ? -22.837 0.680 -5.511 1.00 0.00 1 GLY A CA 20
ATOM 12600 C C . GLY A 1 1 ? -22.328 1.029 -6.896 1.00 0.00 1 GLY A C 20
ATOM 12601 O O . GLY A 1 1 ? -22.143 0.149 -7.737 1.00 0.00 1 GLY A O 20
ATOM 12605 N N . SER A 1 2 ? -22.104 2.317 -7.135 1.00 0.00 2 SER A N 20
ATOM 12606 C CA . SER A 1 2 ? -21.619 2.780 -8.430 1.00 0.00 2 SER A CA 20
ATOM 12607 C C . SER A 1 2 ? -20.322 2.072 -8.810 1.00 0.00 2 SER A C 20
ATOM 12608 O O . SER A 1 2 ? -20.210 1.499 -9.894 1.00 0.00 2 SER A O 20
ATOM 12616 N N . SER A 1 3 ? -19.345 2.117 -7.910 1.00 0.00 3 SER A N 20
ATOM 12617 C CA . SER A 1 3 ? -18.054 1.484 -8.151 1.00 0.00 3 SER A CA 20
ATOM 12618 C C . SER A 1 3 ? -17.796 0.373 -7.137 1.00 0.00 3 SER A C 20
ATOM 12619 O O . SER A 1 3 ? -17.351 -0.717 -7.493 1.00 0.00 3 SER A O 20
ATOM 12627 N N . GLY A 1 4 ? -18.078 0.661 -5.870 1.00 0.00 4 GLY A N 20
ATOM 12628 C CA . GLY A 1 4 ? -17.870 -0.322 -4.823 1.00 0.00 4 GLY A CA 20
ATOM 12629 C C . GLY A 1 4 ? -18.174 -1.734 -5.284 1.00 0.00 4 GLY A C 20
ATOM 12630 O O . GLY A 1 4 ? -19.333 -2.084 -5.511 1.00 0.00 4 GLY A O 20
ATOM 12634 N N . SER A 1 5 ? -17.132 -2.546 -5.424 1.00 0.00 5 SER A N 20
ATOM 12635 C CA . SER A 1 5 ? -17.293 -3.927 -5.866 1.00 0.00 5 SER A CA 20
ATOM 12636 C C . SER A 1 5 ? -16.767 -4.899 -4.815 1.00 0.00 5 SER A C 20
ATOM 12637 O O . SER A 1 5 ? -15.624 -5.350 -4.887 1.00 0.00 5 SER A O 20
ATOM 12645 N N . SER A 1 6 ? -17.610 -5.217 -3.838 1.00 0.00 6 SER A N 20
ATOM 12646 C CA . SER A 1 6 ? -17.231 -6.132 -2.768 1.00 0.00 6 SER A CA 20
ATOM 12647 C C . SER A 1 6 ? -18.186 -7.320 -2.705 1.00 0.00 6 SER A C 20
ATOM 12648 O O . SER A 1 6 ? -19.356 -7.173 -2.353 1.00 0.00 6 SER A O 20
ATOM 12656 N N . GLY A 1 7 ? -17.678 -8.500 -3.051 1.00 0.00 7 GLY A N 20
ATOM 12657 C CA . GLY A 1 7 ? -18.498 -9.696 -3.027 1.00 0.00 7 GLY A CA 20
ATOM 12658 C C . GLY A 1 7 ? -17.715 -10.943 -3.386 1.00 0.00 7 GLY A C 20
ATOM 12659 O O . GLY A 1 7 ? -17.492 -11.811 -2.541 1.00 0.00 7 GLY A O 20
ATOM 12663 N N . THR A 1 8 ? -17.296 -11.036 -4.644 1.00 0.00 8 THR A N 20
ATOM 12664 C CA . THR A 1 8 ? -16.536 -12.187 -5.114 1.00 0.00 8 THR A CA 20
ATOM 12665 C C . THR A 1 8 ? -15.243 -12.353 -4.323 1.00 0.00 8 THR A C 20
ATOM 12666 O O . THR A 1 8 ? -14.927 -13.445 -3.854 1.00 0.00 8 THR A O 20
ATOM 12677 N N . GLY A 1 9 ? -14.500 -11.260 -4.178 1.00 0.00 9 GLY A N 20
ATOM 12678 C CA . GLY A 1 9 ? -13.250 -11.306 -3.442 1.00 0.00 9 GLY A CA 20
ATOM 12679 C C . GLY A 1 9 ? -12.326 -10.158 -3.796 1.00 0.00 9 GLY A C 20
ATOM 12680 O O . GLY A 1 9 ? -12.211 -9.783 -4.963 1.00 0.00 9 GLY A O 20
ATOM 12684 N N . GLU A 1 10 ? -11.667 -9.597 -2.787 1.00 0.00 10 GLU A N 20
ATOM 12685 C CA . GLU A 1 10 ? -10.750 -8.483 -2.999 1.00 0.00 10 GLU A CA 20
ATOM 12686 C C . GLU A 1 10 ? -9.333 -8.856 -2.575 1.00 0.00 10 GLU A C 20
ATOM 12687 O O . GLU A 1 10 ? -9.089 -9.958 -2.082 1.00 0.00 10 GLU A O 20
ATOM 12699 N N . LYS A 1 11 ? -8.400 -7.930 -2.770 1.00 0.00 11 LYS A N 20
ATOM 12700 C CA . LYS A 1 11 ? -7.006 -8.159 -2.408 1.00 0.00 11 LYS A CA 20
ATOM 12701 C C . LYS A 1 11 ? -6.848 -8.269 -0.895 1.00 0.00 11 LYS A C 20
ATOM 12702 O O . LYS A 1 11 ? -7.517 -7.579 -0.125 1.00 0.00 11 LYS A O 20
ATOM 12721 N N . PRO A 1 12 ? -5.942 -9.155 -0.457 1.00 0.00 12 PRO A N 20
ATOM 12722 C CA . PRO A 1 12 ? -5.673 -9.374 0.967 1.00 0.00 12 PRO A CA 20
ATOM 12723 C C . PRO A 1 12 ? -4.969 -8.187 1.614 1.00 0.00 12 PRO A C 20
ATOM 12724 O O . PRO A 1 12 ? -4.775 -8.154 2.829 1.00 0.00 12 PRO A O 20
ATOM 12735 N N . TYR A 1 13 ? -4.588 -7.213 0.794 1.00 0.00 13 TYR A N 20
ATOM 12736 C CA . TYR A 1 13 ? -3.903 -6.024 1.287 1.00 0.00 13 TYR A CA 20
ATOM 12737 C C . TYR A 1 13 ? -4.697 -4.763 0.960 1.00 0.00 13 TYR A C 20
ATOM 12738 O O . TYR A 1 13 ? -5.352 -4.679 -0.079 1.00 0.00 13 TYR A O 20
ATOM 12756 N N . LYS A 1 14 ? -4.634 -3.783 1.855 1.00 0.00 14 LYS A N 20
ATOM 12757 C CA . LYS A 1 14 ? -5.344 -2.524 1.664 1.00 0.00 14 LYS A CA 20
ATOM 12758 C C . LYS A 1 14 ? -4.624 -1.380 2.370 1.00 0.00 14 LYS A C 20
ATOM 12759 O O . LYS A 1 14 ? -4.389 -1.433 3.578 1.00 0.00 14 LYS A O 20
ATOM 12778 N N . CYS A 1 15 ? -4.277 -0.347 1.610 1.00 0.00 15 CYS A N 20
ATOM 12779 C CA . CYS A 1 15 ? -3.584 0.811 2.163 1.00 0.00 15 CYS A CA 20
ATOM 12780 C C . CYS A 1 15 ? -4.449 1.516 3.204 1.00 0.00 15 CYS A C 20
ATOM 12781 O O . CYS A 1 15 ? -5.520 2.033 2.889 1.00 0.00 15 CYS A O 20
ATOM 12788 N N . SER A 1 16 ? -3.975 1.532 4.446 1.00 0.00 16 SER A N 20
ATOM 12789 C CA . SER A 1 16 ? -4.706 2.170 5.534 1.00 0.00 16 SER A CA 20
ATOM 12790 C C . SER A 1 16 ? -4.315 3.640 5.663 1.00 0.00 16 SER A C 20
ATOM 12791 O O . SER A 1 16 ? -4.116 4.146 6.767 1.00 0.00 16 SER A O 20
ATOM 12799 N N . ASP A 1 17 ? -4.208 4.318 4.526 1.00 0.00 17 ASP A N 20
ATOM 12800 C CA . ASP A 1 17 ? -3.842 5.730 4.510 1.00 0.00 17 ASP A CA 20
ATOM 12801 C C . ASP A 1 17 ? -4.763 6.519 3.584 1.00 0.00 17 ASP A C 20
ATOM 12802 O O . ASP A 1 17 ? -5.071 7.683 3.842 1.00 0.00 17 ASP A O 20
ATOM 12811 N N . CYS A 1 18 ? -5.198 5.878 2.504 1.00 0.00 18 CYS A N 20
ATOM 12812 C CA . CYS A 1 18 ? -6.081 6.520 1.537 1.00 0.00 18 CYS A CA 20
ATOM 12813 C C . CYS A 1 18 ? -7.266 5.618 1.201 1.00 0.00 18 CYS A C 20
ATOM 12814 O O . CYS A 1 18 ? -8.409 6.070 1.152 1.00 0.00 18 CYS A O 20
ATOM 12821 N N . GLY A 1 19 ? -6.983 4.339 0.972 1.00 0.00 19 GLY A N 20
ATOM 12822 C CA . GLY A 1 19 ? -8.034 3.394 0.644 1.00 0.00 19 GLY A CA 20
ATOM 12823 C C . GLY A 1 19 ? -7.799 2.704 -0.685 1.00 0.00 19 GLY A C 20
ATOM 12824 O O . GLY A 1 19 ? -8.615 2.808 -1.601 1.00 0.00 19 GLY A O 20
ATOM 12828 N N . LYS A 1 20 ? -6.680 1.996 -0.792 1.00 0.00 20 LYS A N 20
ATOM 12829 C CA . LYS A 1 20 ? -6.338 1.285 -2.018 1.00 0.00 20 LYS A CA 20
ATOM 12830 C C . LYS A 1 20 ? -6.258 -0.218 -1.772 1.00 0.00 20 LYS A C 20
ATOM 12831 O O . LYS A 1 20 ? -6.402 -0.679 -0.640 1.00 0.00 20 LYS A O 20
ATOM 12850 N N . SER A 1 21 ? -6.025 -0.977 -2.838 1.00 0.00 21 SER A N 20
ATOM 12851 C CA . SER A 1 21 ? -5.928 -2.428 -2.737 1.00 0.00 21 SER A CA 20
ATOM 12852 C C . SER A 1 21 ? -4.766 -2.954 -3.574 1.00 0.00 21 SER A C 20
ATOM 12853 O O . SER A 1 21 ? -4.688 -2.702 -4.777 1.00 0.00 21 SER A O 20
ATOM 12861 N N . PHE A 1 22 ? -3.864 -3.687 -2.929 1.00 0.00 22 PHE A N 20
ATOM 12862 C CA . PHE A 1 22 ? -2.705 -4.248 -3.613 1.00 0.00 22 PHE A CA 20
ATOM 12863 C C . PHE A 1 22 ? -2.660 -5.765 -3.451 1.00 0.00 22 PHE A C 20
ATOM 12864 O O . PHE A 1 22 ? -3.177 -6.313 -2.477 1.00 0.00 22 PHE A O 20
ATOM 12881 N N . THR A 1 23 ? -2.039 -6.439 -4.414 1.00 0.00 23 THR A N 20
ATOM 12882 C CA . THR A 1 23 ? -1.928 -7.892 -4.381 1.00 0.00 23 THR A CA 20
ATOM 12883 C C . THR A 1 23 ? -0.544 -8.326 -3.913 1.00 0.00 23 THR A C 20
ATOM 12884 O O . THR A 1 23 ? -0.253 -9.520 -3.831 1.00 0.00 23 THR A O 20
ATOM 12895 N N . TRP A 1 24 ? 0.305 -7.352 -3.608 1.00 0.00 24 TRP A N 20
ATOM 12896 C CA . TRP A 1 24 ? 1.660 -7.635 -3.147 1.00 0.00 24 TRP A CA 20
ATOM 12897 C C . TRP A 1 24 ? 2.000 -6.806 -1.913 1.00 0.00 24 TRP A C 20
ATOM 12898 O O . TRP A 1 24 ? 1.574 -5.658 -1.788 1.00 0.00 24 TRP A O 20
ATOM 12919 N N . LYS A 1 25 ? 2.770 -7.395 -1.004 1.00 0.00 25 LYS A N 20
ATOM 12920 C CA . LYS A 1 25 ? 3.169 -6.710 0.220 1.00 0.00 25 LYS A CA 20
ATOM 12921 C C . LYS A 1 25 ? 4.190 -5.617 -0.076 1.00 0.00 25 LYS A C 20
ATOM 12922 O O . LYS A 1 25 ? 4.095 -4.507 0.447 1.00 0.00 25 LYS A O 20
ATOM 12941 N N . SER A 1 26 ? 5.167 -5.938 -0.919 1.00 0.00 26 SER A N 20
ATOM 12942 C CA . SER A 1 26 ? 6.207 -4.984 -1.283 1.00 0.00 26 SER A CA 20
ATOM 12943 C C . SER A 1 26 ? 5.633 -3.848 -2.124 1.00 0.00 26 SER A C 20
ATOM 12944 O O . SER A 1 26 ? 5.834 -2.672 -1.819 1.00 0.00 26 SER A O 20
ATOM 12952 N N . ARG A 1 27 ? 4.917 -4.209 -3.184 1.00 0.00 27 ARG A N 20
ATOM 12953 C CA . ARG A 1 27 ? 4.314 -3.221 -4.070 1.00 0.00 27 ARG A CA 20
ATOM 12954 C C . ARG A 1 27 ? 3.533 -2.181 -3.274 1.00 0.00 27 ARG A C 20
ATOM 12955 O O . ARG A 1 27 ? 3.441 -1.019 -3.672 1.00 0.00 27 ARG A O 20
ATOM 12976 N N . LEU A 1 28 ? 2.971 -2.605 -2.147 1.00 0.00 28 LEU A N 20
ATOM 12977 C CA . LEU A 1 28 ? 2.197 -1.711 -1.294 1.00 0.00 28 LEU A CA 20
ATOM 12978 C C . LEU A 1 28 ? 3.098 -0.673 -0.633 1.00 0.00 28 LEU A C 20
ATOM 12979 O O . LEU A 1 28 ? 2.770 0.513 -0.593 1.00 0.00 28 LEU A O 20
ATOM 12995 N N . ARG A 1 29 ? 4.236 -1.127 -0.118 1.00 0.00 29 ARG A N 20
ATOM 12996 C CA . ARG A 1 29 ? 5.185 -0.237 0.540 1.00 0.00 29 ARG A CA 20
ATOM 12997 C C . ARG A 1 29 ? 5.497 0.971 -0.338 1.00 0.00 29 ARG A C 20
ATOM 12998 O O . ARG A 1 29 ? 5.309 2.116 0.076 1.00 0.00 29 ARG A O 20
ATOM 13019 N N . ILE A 1 30 ? 5.973 0.708 -1.550 1.00 0.00 30 ILE A N 20
ATOM 13020 C CA . ILE A 1 30 ? 6.309 1.774 -2.486 1.00 0.00 30 ILE A CA 20
ATOM 13021 C C . ILE A 1 30 ? 5.200 2.818 -2.552 1.00 0.00 30 ILE A C 20
ATOM 13022 O O . ILE A 1 30 ? 5.467 4.018 -2.627 1.00 0.00 30 ILE A O 20
ATOM 13038 N N . HIS A 1 31 ? 3.955 2.354 -2.520 1.00 0.00 31 HIS A N 20
ATOM 13039 C CA . HIS A 1 31 ? 2.804 3.249 -2.574 1.00 0.00 31 HIS A CA 20
ATOM 13040 C C . HIS A 1 31 ? 2.743 4.130 -1.330 1.00 0.00 31 HIS A C 20
ATOM 13041 O O . HIS A 1 31 ? 2.781 5.356 -1.424 1.00 0.00 31 HIS A O 20
ATOM 13055 N N . GLN A 1 32 ? 2.647 3.496 -0.165 1.00 0.00 32 GLN A N 20
ATOM 13056 C CA . GLN A 1 32 ? 2.579 4.223 1.097 1.00 0.00 32 GLN A CA 20
ATOM 13057 C C . GLN A 1 32 ? 3.663 5.293 1.168 1.00 0.00 32 GLN A C 20
ATOM 13058 O O . GLN A 1 32 ? 3.477 6.341 1.787 1.00 0.00 32 GLN A O 20
ATOM 13072 N N . LYS A 1 33 ? 4.797 5.022 0.530 1.00 0.00 33 LYS A N 20
ATOM 13073 C CA . LYS A 1 33 ? 5.913 5.961 0.520 1.00 0.00 33 LYS A CA 20
ATOM 13074 C C . LYS A 1 33 ? 5.609 7.156 -0.379 1.00 0.00 33 LYS A C 20
ATOM 13075 O O . LYS A 1 33 ? 5.913 8.298 -0.032 1.00 0.00 33 LYS A O 20
ATOM 13094 N N . CYS A 1 34 ? 5.008 6.885 -1.532 1.00 0.00 34 CYS A N 20
ATOM 13095 C CA . CYS A 1 34 ? 4.663 7.939 -2.480 1.00 0.00 34 CYS A CA 20
ATOM 13096 C C . CYS A 1 34 ? 3.855 9.039 -1.800 1.00 0.00 34 CYS A C 20
ATOM 13097 O O . CYS A 1 34 ? 4.136 10.226 -1.969 1.00 0.00 34 CYS A O 20
ATOM 13105 N N . HIS A 1 35 ? 2.849 8.637 -1.030 1.00 0.00 35 HIS A N 20
ATOM 13106 C CA . HIS A 1 35 ? 1.998 9.589 -0.324 1.00 0.00 35 HIS A CA 20
ATOM 13107 C C . HIS A 1 35 ? 2.805 10.798 0.140 1.00 0.00 35 HIS A C 20
ATOM 13108 O O . HIS A 1 35 ? 2.481 11.939 -0.191 1.00 0.00 35 HIS A O 20
ATOM 13122 N N . THR A 1 36 ? 3.858 10.541 0.910 1.00 0.00 36 THR A N 20
ATOM 13123 C CA . THR A 1 36 ? 4.709 11.607 1.422 1.00 0.00 36 THR A CA 20
ATOM 13124 C C . THR A 1 36 ? 5.590 12.184 0.320 1.00 0.00 36 THR A C 20
ATOM 13125 O O . THR A 1 36 ? 6.678 11.675 0.051 1.00 0.00 36 THR A O 20
ATOM 13136 N N . GLY A 1 37 ? 5.114 13.250 -0.316 1.00 0.00 37 GLY A N 20
ATOM 13137 C CA . GLY A 1 37 ? 5.872 13.879 -1.382 1.00 0.00 37 GLY A CA 20
ATOM 13138 C C . GLY A 1 37 ? 5.177 15.103 -1.943 1.00 0.00 37 GLY A C 20
ATOM 13139 O O . GLY A 1 37 ? 4.121 15.504 -1.454 1.00 0.00 37 GLY A O 20
ATOM 13143 N N . GLU A 1 38 ? 5.771 15.700 -2.972 1.00 0.00 38 GLU A N 20
ATOM 13144 C CA . GLU A 1 38 ? 5.202 16.888 -3.598 1.00 0.00 38 GLU A CA 20
ATOM 13145 C C . GLU A 1 38 ? 4.846 16.616 -5.056 1.00 0.00 38 GLU A C 20
ATOM 13146 O O . GLU A 1 38 ? 5.641 16.049 -5.805 1.00 0.00 38 GLU A O 20
ATOM 13158 N N . ARG A 1 39 ? 3.644 17.025 -5.452 1.00 0.00 39 ARG A N 20
ATOM 13159 C CA . ARG A 1 39 ? 3.181 16.825 -6.819 1.00 0.00 39 ARG A CA 20
ATOM 13160 C C . ARG A 1 39 ? 2.398 18.039 -7.311 1.00 0.00 39 ARG A C 20
ATOM 13161 O O . ARG A 1 39 ? 1.580 18.600 -6.582 1.00 0.00 39 ARG A O 20
ATOM 13182 N N . HIS A 1 40 ? 2.656 18.439 -8.552 1.00 0.00 40 HIS A N 20
ATOM 13183 C CA . HIS A 1 40 ? 1.976 19.587 -9.142 1.00 0.00 40 HIS A CA 20
ATOM 13184 C C . HIS A 1 40 ? 1.001 19.141 -10.228 1.00 0.00 40 HIS A C 20
ATOM 13185 O O . HIS A 1 40 ? 1.411 18.744 -11.319 1.00 0.00 40 HIS A O 20
ATOM 13199 N N . SER A 1 41 ? -0.291 19.210 -9.923 1.00 0.00 41 SER A N 20
ATOM 13200 C CA . SER A 1 41 ? -1.323 18.810 -10.871 1.00 0.00 41 SER A CA 20
ATOM 13201 C C . SER A 1 41 ? -2.640 19.520 -10.572 1.00 0.00 41 SER A C 20
ATOM 13202 O O . SER A 1 41 ? -2.927 19.864 -9.427 1.00 0.00 41 SER A O 20
ATOM 13210 N N . GLY A 1 42 ? -3.438 19.736 -11.614 1.00 0.00 42 GLY A N 20
ATOM 13211 C CA . GLY A 1 42 ? -4.715 20.404 -11.443 1.00 0.00 42 GLY A CA 20
ATOM 13212 C C . GLY A 1 42 ? -5.773 19.885 -12.397 1.00 0.00 42 GLY A C 20
ATOM 13213 O O . GLY A 1 42 ? -6.249 20.600 -13.279 1.00 0.00 42 GLY A O 20
ATOM 13217 N N . PRO A 1 43 ? -6.155 18.610 -12.226 1.00 0.00 43 PRO A N 20
ATOM 13218 C CA . PRO A 1 43 ? -7.166 17.967 -13.070 1.00 0.00 43 PRO A CA 20
ATOM 13219 C C . PRO A 1 43 ? -8.565 18.522 -12.823 1.00 0.00 43 PRO A C 20
ATOM 13220 O O . PRO A 1 43 ? -9.175 18.258 -11.787 1.00 0.00 43 PRO A O 20
ATOM 13231 N N . SER A 1 44 ? -9.068 19.292 -13.783 1.00 0.00 44 SER A N 20
ATOM 13232 C CA . SER A 1 44 ? -10.395 19.887 -13.668 1.00 0.00 44 SER A CA 20
ATOM 13233 C C . SER A 1 44 ? -11.100 19.907 -15.021 1.00 0.00 44 SER A C 20
ATOM 13234 O O . SER A 1 44 ? -10.568 20.426 -16.003 1.00 0.00 44 SER A O 20
ATOM 13242 N N . SER A 1 45 ? -12.300 19.338 -15.064 1.00 0.00 45 SER A N 20
ATOM 13243 C CA . SER A 1 45 ? -13.078 19.287 -16.296 1.00 0.00 45 SER A CA 20
ATOM 13244 C C . SER A 1 45 ? -13.191 20.672 -16.926 1.00 0.00 45 SER A C 20
ATOM 13245 O O . SER A 1 45 ? -12.819 20.874 -18.081 1.00 0.00 45 SER A O 20
ATOM 13253 N N . GLY A 1 46 ? -13.709 21.624 -16.156 1.00 0.00 46 GLY A N 20
ATOM 13254 C CA . GLY A 1 46 ? -13.863 22.979 -16.653 1.00 0.00 46 GLY A CA 20
ATOM 13255 C C . GLY A 1 46 ? -14.929 23.084 -17.726 1.00 0.00 46 GLY A C 20
ATOM 13256 O O . GLY A 1 46 ? -14.601 22.989 -18.908 1.00 0.00 46 GLY A O 20
#

Radius of gyration: 11.18 Å; Cα contacts (8 Å, |Δi|>4): 30; chains: 1; bounding box: 21×26×20 Å

Solvent-accessible surface area: 4433 Å² total; per-residue (Å²): 136,117,83,80,77,117,66,126,55,165,43,100,67,131,0,101,112,80,52,83,62,13,90,184,113,71,146,18,157,85,40,88,141,81,91,112,58,155,202,196,74,59,130,86,129,63

Organism: Homo sapiens (NCBI:txid9606)

Nearest PDB structures (foldseek):
  2emv-assembly1_A  TM=6.012E-01  e=1.399E-03  Homo sapiens
  2emh-assembly1_A  TM=5.791E-01  e=1.996E-03  Homo sapiens
  2yts-assembly1_A  TM=6.143E-01  e=4.360E-03  Homo sapiens
  2emm-assembly1_A  TM=5.931E-01  e=4.360E-03  Homo sapiens
  2en3-assembly1_A  TM=6.299E-01  e=1.098E-02  Homo sapiens